Protein 6Z3U (pdb70)

Structure (mmCIF, N/CA/C/O backbone):
data_6Z3U
#
_entry.id   6Z3U
#
_cell.length_a   81.436
_cell.length_b   85.240
_cell.length_c   160.401
_cell.angle_alpha   90.000
_cell.angle_beta   96.931
_cell.angle_gamma   90.000
#
_symmetry.space_group_name_H-M   'P 1 21 1'
#
loop_
_entity.id
_entity.type
_entity.pdbx_description
1 polymer 'CYCLIN domain-containing protein'
2 polymer 'Protein kinase domain-containing protein'
3 polymer 'RING-type domain-containing protein'
4 non-polymer 'CHLORIDE ION'
5 water water
#
loop_
_atom_site.group_PDB
_atom_site.id
_atom_site.type_symbol
_atom_site.label_atom_id
_atom_site.label_alt_id
_atom_site.label_comp_id
_atom_site.label_asym_id
_atom_site.label_entity_id
_atom_site.label_seq_id
_atom_site.pdbx_PDB_ins_code
_atom_site.Cartn_x
_atom_site.Cartn_y
_atom_site.Cartn_z
_atom_site.occupancy
_atom_site.B_iso_or_equiv
_atom_site.auth_seq_id
_atom_site.auth_comp_id
_atom_site.auth_asym_id
_atom_site.auth_atom_id
_atom_site.pdbx_PDB_model_num
ATOM 1 N N . ILE A 1 5 ? 73.62248 25.25478 32.15655 1.000 81.54371 5 ILE A N 1
ATOM 2 C CA . ILE A 1 5 ? 72.29605 24.68347 32.34769 1.000 73.46971 5 ILE A CA 1
ATOM 3 C C . ILE A 1 5 ? 71.23521 25.77022 32.19568 1.000 70.14133 5 ILE A C 1
ATOM 4 O O . ILE A 1 5 ? 70.50805 26.08125 33.13794 1.000 72.19674 5 ILE A O 1
ATOM 19 N N . ALA A 1 6 ? 71.15207 26.34107 30.99671 1.000 73.27946 6 ALA A N 1
ATOM 20 C CA . ALA A 1 6 ? 70.17584 27.38737 30.72797 1.000 68.10626 6 ALA A CA 1
ATOM 21 C C . ALA A 1 6 ? 68.76028 26.82589 30.75195 1.000 65.62628 6 ALA A C 1
ATOM 22 O O . ALA A 1 6 ? 68.51167 25.70111 30.30968 1.000 65.93055 6 ALA A O 1
ATOM 29 N N . SER A 1 7 ? 67.82362 27.62608 31.26690 1.000 66.93430 7 SER A N 1
ATOM 30 C CA . SER A 1 7 ? 66.43797 27.17765 31.34563 1.000 66.28484 7 SER A CA 1
ATOM 31 C C . SER A 1 7 ? 65.79159 27.10382 29.96771 1.000 66.61016 7 SER A C 1
ATOM 32 O O . SER A 1 7 ? 64.93355 26.24468 29.73443 1.000 65.26353 7 SER A O 1
ATOM 40 N N . GLU A 1 8 ? 66.17474 27.99523 29.04815 1.000 75.41469 8 GLU A N 1
ATOM 41 C CA . GLU A 1 8 ? 65.63889 27.91867 27.69341 1.000 71.15058 8 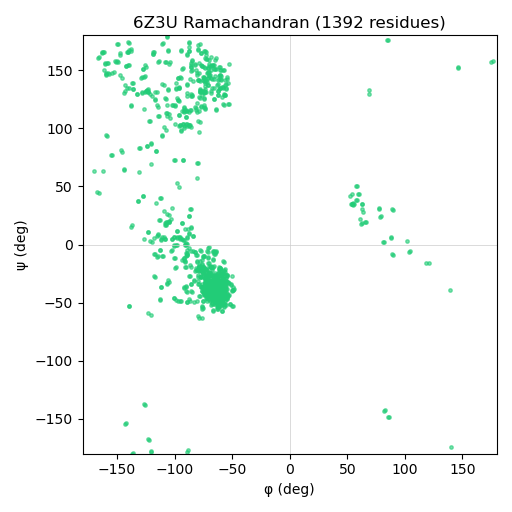GLU A CA 1
ATOM 42 C C . GLU A 1 8 ? 66.20305 26.72078 26.93730 1.000 66.56589 8 GLU A C 1
ATOM 43 O O . GLU A 1 8 ? 65.55687 26.21327 26.01375 1.000 69.04178 8 GLU A O 1
ATOM 55 N N . ASP A 1 9 ? 67.40450 26.26344 27.30351 1.000 66.13659 9 ASP A N 1
ATOM 56 C CA . ASP A 1 9 ? 67.95363 25.06050 26.68559 1.000 66.80709 9 ASP A CA 1
ATOM 57 C C . ASP A 1 9 ? 67.24618 23.80997 27.19413 1.000 67.18206 9 ASP A C 1
ATOM 58 O O . ASP A 1 9 ? 66.98571 22.88013 26.42193 1.000 68.09828 9 ASP A O 1
ATOM 67 N N . ALA A 1 10 ? 66.92631 23.76814 28.48965 1.000 63.39743 10 ALA A N 1
ATOM 68 C CA . ALA A 1 10 ? 66.22881 22.60939 29.03573 1.000 58.74188 10 ALA A CA 1
ATOM 69 C C . ALA A 1 10 ? 64.86422 22.43731 28.38398 1.000 57.05938 10 ALA A C 1
ATOM 70 O O . ALA A 1 10 ? 64.46623 21.31762 28.04205 1.000 58.17360 10 ALA A O 1
ATOM 77 N N . ARG A 1 11 ? 64.13092 23.53815 28.20497 1.000 57.75715 11 ARG A N 1
ATOM 78 C CA . ARG A 1 11 ? 62.81337 23.45360 27.58474 1.000 55.39263 11 ARG A CA 1
ATOM 79 C C . ARG A 1 11 ? 62.90794 23.02521 26.12776 1.000 53.26764 11 ARG A C 1
ATOM 80 O O . ARG A 1 11 ? 62.00590 22.34461 25.62719 1.000 60.00184 11 ARG A O 1
ATOM 101 N N . TYR A 1 12 ? 63.98380 23.40060 25.43312 1.000 54.25237 12 TYR A N 1
ATOM 102 C CA . TYR A 1 12 ? 64.13521 22.97147 24.04761 1.000 53.83779 12 TYR A CA 1
ATOM 103 C C . TYR A 1 12 ? 64.33431 21.46213 23.95557 1.000 53.14042 12 TYR A C 1
ATOM 104 O O . TYR A 1 12 ? 63.76868 20.80949 23.07014 1.000 47.55774 12 TYR A O 1
ATOM 122 N N . ARG A 1 13 ? 65.13158 20.88793 24.86114 1.000 50.16321 13 ARG A N 1
ATOM 123 C CA . ARG A 1 13 ? 65.41811 19.45900 24.80933 1.000 51.87760 13 ARG A CA 1
ATOM 124 C C . ARG A 1 13 ? 64.19406 18.58910 25.05765 1.000 54.62955 13 ARG A C 1
ATOM 125 O O . ARG A 1 13 ? 64.28564 17.36811 24.89280 1.000 56.47419 13 ARG A O 1
ATOM 146 N N . GLN A 1 14 ? 63.06441 19.17018 25.44689 1.000 53.36983 14 GLN A N 1
ATOM 147 C CA . GLN A 1 14 ? 61.83901 18.40493 25.61902 1.000 50.98407 14 GLN A CA 1
ATOM 148 C C . GLN A 1 14 ? 61.01534 18.32793 24.34104 1.000 53.39691 14 GLN A C 1
ATOM 149 O O . GLN A 1 14 ? 59.99155 17.63703 24.32037 1.000 53.55507 14 GLN A O 1
ATOM 163 N N . SER A 1 15 ? 61.43413 19.01384 23.28277 1.000 51.39366 15 SER A N 1
ATOM 164 C CA . SER A 1 15 ? 60.68329 19.01565 22.04009 1.000 50.88925 15 SER A CA 1
ATOM 165 C C . SER A 1 15 ? 60.89507 17.71433 21.27672 1.000 59.09485 15 SER A C 1
ATOM 166 O O . SER A 1 15 ? 61.91670 17.03314 21.42568 1.000 61.08856 15 SER A O 1
ATOM 174 N N . SER A 1 16 ? 59.91419 17.37570 20.44215 1.000 60.40701 16 SER A N 1
ATOM 175 C CA . SER A 1 16 ? 60.05840 16.20838 19.58267 1.000 48.86000 16 SER A CA 1
ATOM 176 C C . SER A 1 16 ? 61.20488 16.39645 18.60290 1.000 45.08946 16 SER A C 1
ATOM 177 O O . SER A 1 16 ? 61.86157 15.42350 18.21745 1.000 47.33449 16 SER A O 1
ATOM 185 N N . GLN A 1 17 ? 61.46796 17.64113 18.20221 1.000 46.16053 17 GLN A N 1
ATOM 186 C CA . GLN A 1 17 ? 62.55755 17.90290 17.27112 1.000 50.70779 17 GLN A CA 1
ATOM 187 C C . GLN A 1 17 ? 63.89560 17.43571 17.82713 1.000 53.87749 17 GLN A C 1
ATOM 188 O O . GLN A 1 17 ? 64.77462 17.02540 17.06099 1.000 49.08329 17 GLN A O 1
ATOM 202 N N . TYR A 1 18 ? 64.07021 17.48087 19.14764 1.000 57.83315 18 TYR A N 1
ATOM 203 C CA . TYR A 1 18 ? 65.34082 17.10054 19.75171 1.000 52.45720 18 TYR A CA 1
ATOM 204 C C . TYR A 1 18 ? 65.39932 15.61061 20.07063 1.000 46.79728 18 TYR A C 1
ATOM 205 O O . TYR A 1 18 ? 66.37567 14.93763 19.72781 1.000 53.21165 18 TYR A O 1
ATOM 223 N N . GLU A 1 19 ? 64.37001 15.08392 20.73523 1.000 48.71563 19 GLU A N 1
ATOM 224 C CA . GLU A 1 19 ? 64.41609 13.69117 21.16387 1.000 51.38996 19 GLU A CA 1
ATOM 225 C C . GLU A 1 19 ? 64.24766 12.72873 19.99464 1.000 52.11591 19 GLU A C 1
ATOM 226 O O . GLU A 1 19 ? 64.74583 11.59890 20.05032 1.000 61.17832 19 GLU A O 1
ATOM 238 N N . LEU A 1 20 ? 63.56518 13.15198 18.93356 1.000 54.63487 20 LEU A N 1
ATOM 239 C CA . LEU A 1 20 ? 63.20667 12.27078 17.82801 1.000 51.57963 20 LEU A CA 1
ATOM 240 C C . LEU A 1 20 ? 63.92240 12.58658 16.52586 1.000 49.15837 20 LEU A C 1
ATOM 241 O O . LEU A 1 20 ? 64.25012 11.66399 15.77792 1.000 53.52411 20 LEU A O 1
ATOM 257 N N . TRP A 1 21 ? 64.16639 13.85941 16.22370 1.000 52.43614 21 TRP A N 1
ATOM 258 C CA . TRP A 1 21 ? 64.70261 14.26483 14.92920 1.000 54.69742 21 TRP A CA 1
ATOM 259 C C . TRP A 1 21 ? 65.93256 15.14325 15.09670 1.000 54.27628 21 TRP A C 1
ATOM 260 O O . TRP A 1 21 ? 66.11227 16.14160 14.39145 1.000 53.69638 21 TRP A O 1
ATOM 281 N N . SER A 1 22 ? 66.80076 14.77790 16.03674 1.000 55.74224 22 SER A N 1
ATOM 282 C CA . SER A 1 22 ? 68.10150 15.41716 16.19753 1.000 60.28543 22 SER A CA 1
ATOM 283 C C . SER A 1 22 ? 69.12060 14.32106 16.45947 1.000 56.78743 22 SER A C 1
ATOM 284 O O . SER A 1 22 ? 68.99514 13.57952 17.43907 1.000 57.12648 22 SER A O 1
ATOM 292 N N . PHE A 1 23 ? 70.11313 14.21096 15.57811 1.000 64.59464 23 PHE A N 1
ATOM 293 C CA . PHE A 1 23 ? 71.12177 13.16834 15.66605 1.000 68.73823 23 PHE A CA 1
ATOM 294 C C . PHE A 1 23 ? 72.47853 13.75422 15.30545 1.000 69.47189 23 PHE A C 1
ATOM 295 O O . PHE A 1 23 ? 72.59445 14.91555 14.90523 1.000 68.56781 23 PHE A O 1
ATOM 312 N N . SER A 1 24 ? 73.50920 12.93370 15.45801 1.000 69.11319 24 SER A N 1
ATOM 313 C CA . SER A 1 24 ? 74.83515 13.27238 14.97866 1.000 63.44074 24 SER A CA 1
ATOM 314 C C . SER A 1 24 ? 74.97621 12.87414 13.50935 1.000 63.97428 24 SER A C 1
ATOM 315 O O . SER A 1 24 ? 74.27883 11.96894 13.03939 1.000 68.19478 24 SER A O 1
ATOM 323 N N . PRO A 1 25 ? 75.86284 13.52917 12.76551 1.000 60.91956 25 PRO A N 1
ATOM 324 C CA . PRO A 1 25 ? 76.04613 13.14372 11.35698 1.000 55.17653 25 PRO A CA 1
ATOM 325 C C . PRO A 1 25 ? 76.33748 11.66542 11.17613 1.000 55.33350 25 PRO A C 1
ATOM 326 O O . PRO A 1 25 ? 75.91111 11.07408 10.17576 1.000 58.60822 25 PRO A O 1
ATOM 337 N N . SER A 1 26 ? 77.04019 11.04220 12.12401 1.000 53.90017 26 SER A N 1
ATOM 338 C CA . SER A 1 26 ? 77.29369 9.60968 12.02298 1.000 56.26676 26 SER A CA 1
ATOM 339 C C . SER A 1 26 ? 76.00598 8.81846 12.20802 1.000 68.99818 26 SER A C 1
ATOM 340 O O . SER A 1 26 ? 75.76505 7.83582 11.49761 1.000 70.07281 26 SER A O 1
ATOM 348 N N . GLN A 1 27 ? 75.16274 9.23845 13.15311 1.000 63.88204 27 GLN A N 1
ATOM 349 C CA . GLN A 1 27 ? 73.87638 8.57855 13.34428 1.000 62.90978 27 GLN A CA 1
ATOM 350 C C . GLN A 1 27 ? 72.97799 8.75790 12.12770 1.000 59.39524 27 GLN A C 1
ATOM 351 O O . GLN A 1 27 ? 72.26687 7.82832 11.72807 1.000 51.90666 27 GLN A O 1
ATOM 365 N N . LEU A 1 28 ? 72.99950 9.94962 11.52172 1.000 65.04950 28 LEU A N 1
ATOM 366 C CA . LEU A 1 28 ? 72.15201 10.20821 10.36227 1.000 55.09213 28 LEU A CA 1
ATOM 367 C C . LEU A 1 28 ? 72.52862 9.30715 9.19445 1.000 55.44042 28 LEU A C 1
ATOM 368 O O . LEU A 1 28 ? 71.65371 8.73643 8.53372 1.000 61.92593 28 LEU A O 1
ATOM 384 N N . ALA A 1 29 ? 73.82601 9.16327 8.92442 1.000 50.81249 29 ALA A N 1
ATOM 385 C CA . ALA A 1 29 ? 74.25314 8.32409 7.81150 1.000 52.83593 29 ALA A CA 1
ATOM 386 C C . ALA A 1 29 ? 73.84658 6.87291 8.03910 1.000 57.39681 29 ALA A C 1
ATOM 387 O O . ALA A 1 29 ? 73.29070 6.22467 7.14511 1.000 61.02656 29 ALA A O 1
ATOM 394 N N . SER A 1 30 ? 74.10269 6.34963 9.24133 1.000 56.01631 30 SER A N 1
ATOM 395 C CA . SER A 1 30 ? 73.78399 4.95290 9.52340 1.000 55.80078 30 SER A CA 1
ATOM 396 C C . SER A 1 30 ? 72.29917 4.66886 9.32657 1.000 56.54796 30 SER A C 1
ATOM 397 O O . SER A 1 30 ? 71.92902 3.63649 8.75499 1.000 58.36121 30 SER A O 1
ATOM 405 N N . MET A 1 31 ? 71.43156 5.57080 9.79187 1.000 56.12544 31 MET A N 1
ATOM 406 C CA . MET A 1 31 ? 69.99845 5.40138 9.56928 1.000 54.73227 31 MET A CA 1
ATOM 407 C C . MET A 1 31 ? 69.66598 5.36169 8.08308 1.000 54.13692 31 MET A C 1
ATOM 408 O O . MET A 1 31 ? 68.95721 4.46218 7.61849 1.000 57.71355 31 MET A O 1
ATOM 422 N N . ARG A 1 32 ? 70.17540 6.33004 7.31987 1.000 55.76871 32 ARG A N 1
ATOM 423 C CA . ARG A 1 32 ? 69.87318 6.39513 5.89380 1.000 55.80698 32 ARG A CA 1
ATOM 424 C C . ARG A 1 32 ? 70.40742 5.17796 5.15272 1.000 63.04322 32 ARG A C 1
ATOM 425 O O . ARG A 1 32 ? 69.74956 4.65860 4.24328 1.000 64.35317 32 ARG A O 1
ATOM 446 N N . GLU A 1 33 ? 71.60056 4.70746 5.52899 1.000 59.22483 33 GLU A N 1
ATOM 447 C CA . GLU A 1 33 ? 72.18238 3.53668 4.87899 1.000 62.79799 33 GLU A CA 1
ATOM 448 C C . GLU A 1 33 ? 71.40320 2.27739 5.23050 1.000 59.63266 33 GLU A C 1
ATOM 449 O O . GLU A 1 33 ? 71.13889 1.44152 4.35896 1.000 61.70285 33 GLU A O 1
ATOM 461 N N . LYS A 1 34 ? 71.02465 2.12881 6.50335 1.000 54.54204 34 LYS A N 1
ATOM 462 C CA . LYS A 1 34 ? 70.24112 0.97394 6.92614 1.000 56.79070 34 LYS A CA 1
ATOM 463 C C . LYS A 1 34 ? 68.83492 0.99819 6.34322 1.000 55.10437 34 LYS A C 1
ATOM 464 O O . LYS A 1 34 ? 68.26541 -0.06387 6.07067 1.000 52.58553 34 LYS A O 1
ATOM 483 N N . THR A 1 35 ? 68.25560 2.18926 6.15569 1.000 54.26207 35 THR A N 1
ATOM 484 C CA . THR A 1 35 ? 66.93568 2.28860 5.53742 1.000 51.85400 35 THR A CA 1
ATOM 485 C C . THR A 1 35 ? 66.99169 1.86515 4.07438 1.000 56.60111 35 THR A C 1
ATOM 486 O O . THR A 1 35 ? 66.08372 1.18396 3.58247 1.000 56.56815 35 THR A O 1
ATOM 497 N N . ASN A 1 36 ? 68.04651 2.28314 3.36560 1.000 60.60136 36 ASN A N 1
ATOM 498 C CA . ASN A 1 36 ? 68.26796 1.87368 1.98172 1.000 59.02037 36 ASN A CA 1
ATOM 499 C C . ASN A 1 36 ? 68.55989 0.38496 1.88266 1.000 58.80817 36 ASN A C 1
ATOM 500 O O . ASN A 1 36 ? 68.00434 -0.30465 1.02267 1.000 59.65932 36 ASN A O 1
ATOM 511 N N . ALA A 1 37 ? 69.43490 -0.13045 2.75637 1.000 55.53262 37 ALA A N 1
ATOM 512 C CA . ALA A 1 37 ? 69.78604 -1.54595 2.71501 1.000 59.29516 37 ALA A CA 1
ATOM 513 C C . ALA A 1 37 ? 68.58237 -2.42542 3.02754 1.000 62.72173 37 ALA A C 1
ATOM 514 O O . ALA A 1 37 ? 68.36836 -3.45041 2.36985 1.000 70.98770 37 ALA A O 1
ATOM 521 N N . ALA A 1 38 ? 67.78984 -2.04859 4.03666 1.000 67.19709 38 ALA A N 1
ATOM 522 C CA . ALA A 1 38 ? 66.59309 -2.81659 4.36375 1.000 54.00348 38 ALA A CA 1
ATOM 523 C C . ALA A 1 38 ? 65.59840 -2.78649 3.21186 1.000 54.41771 38 ALA A C 1
ATOM 524 O O . ALA A 1 38 ? 64.99631 -3.81180 2.87572 1.000 62.84280 38 ALA A O 1
ATOM 531 N N . ALA A 1 39 ? 65.40744 -1.61253 2.59966 1.000 59.93196 39 ALA A N 1
ATOM 532 C CA . ALA A 1 39 ? 64.53756 -1.51359 1.43319 1.000 60.33586 39 ALA A CA 1
ATOM 533 C C . ALA A 1 39 ? 65.05942 -2.37290 0.29236 1.000 72.64128 39 ALA A C 1
ATOM 534 O O . ALA A 1 39 ? 64.27863 -3.00878 -0.42563 1.000 68.77240 39 ALA A O 1
ATOM 541 N N . ARG A 1 40 ? 66.38322 -2.40216 0.11032 1.000 73.83695 40 ARG A N 1
ATOM 542 C CA . ARG A 1 40 ? 66.97031 -3.23267 -0.93256 1.000 72.12924 40 ARG A CA 1
ATOM 543 C C . ARG A 1 40 ? 66.62029 -4.69706 -0.69814 1.000 71.92586 40 ARG A C 1
ATOM 544 O O . ARG A 1 40 ? 66.23618 -5.41265 -1.62949 1.000 72.85123 40 ARG A O 1
ATOM 565 N N . ALA A 1 41 ? 66.73772 -5.15238 0.55487 1.000 61.61618 41 ALA A N 1
ATOM 566 C CA . ALA A 1 41 ? 66.43435 -6.53828 0.89148 1.000 61.99409 41 ALA A CA 1
ATOM 567 C C . ALA A 1 41 ? 64.95125 -6.83711 0.73715 1.000 58.49754 41 ALA A C 1
ATOM 568 O O . ALA A 1 41 ? 64.57785 -7.91923 0.27158 1.000 60.27935 41 ALA A O 1
ATOM 575 N N . ARG A 1 42 ? 64.09126 -5.89040 1.12152 1.000 59.09236 42 ARG A N 1
ATOM 576 C CA . ARG A 1 42 ? 62.65280 -6.12697 1.06271 1.000 60.62582 42 ARG A CA 1
ATOM 577 C C . ARG A 1 42 ? 62.16206 -6.22093 -0.37636 1.000 58.29227 42 ARG A C 1
ATOM 578 O O . ARG A 1 42 ? 61.34697 -7.09214 -0.70236 1.000 50.98973 42 ARG A O 1
ATOM 599 N N . ILE A 1 43 ? 62.64339 -5.33445 -1.25110 1.000 62.44454 43 ILE A N 1
ATOM 600 C CA . ILE A 1 43 ? 62.22507 -5.37261 -2.64900 1.000 63.01374 43 ILE A CA 1
ATOM 601 C C . ILE A 1 43 ? 62.79385 -6.60556 -3.34042 1.000 62.99361 43 ILE A C 1
ATOM 602 O O . ILE A 1 43 ? 62.13737 -7.21394 -4.19404 1.000 58.05832 43 ILE A O 1
ATOM 618 N N . THR A 1 44 ? 64.02072 -6.99323 -2.98500 1.000 73.06586 44 THR A N 1
ATOM 619 C CA . THR A 1 44 ? 64.63760 -8.16770 -3.59357 1.000 61.88422 44 THR A CA 1
ATOM 620 C C . THR A 1 44 ? 63.84193 -9.42930 -3.27896 1.000 62.40693 44 THR A C 1
ATOM 621 O O . THR A 1 44 ? 63.57865 -10.24890 -4.16528 1.000 65.59893 44 THR A O 1
ATOM 632 N N . GLU A 1 45 ? 63.45308 -9.60336 -2.01487 1.000 61.41911 45 GLU A N 1
ATOM 633 C CA . GLU A 1 45 ? 62.66870 -10.77341 -1.63330 1.000 62.49596 45 GLU A CA 1
ATOM 634 C C . GLU A 1 45 ? 61.36420 -10.85262 -2.41729 1.000 61.91422 45 GLU A C 1
ATOM 635 O O . GLU A 1 45 ? 60.97300 -11.93108 -2.88094 1.000 62.99245 45 GLU A O 1
ATOM 647 N N . ARG A 1 46 ? 60.68102 -9.71754 -2.58267 1.000 57.02278 46 ARG A N 1
ATOM 648 C CA . ARG A 1 46 ? 59.40412 -9.71013 -3.29118 1.000 64.81618 46 ARG A CA 1
ATOM 649 C C . ARG A 1 46 ? 59.57382 -10.10358 -4.75358 1.000 58.15258 46 ARG A C 1
ATOM 650 O O . ARG A 1 46 ? 58.74629 -10.83814 -5.30567 1.000 69.21606 46 ARG A O 1
ATOM 671 N N . LEU A 1 47 ? 60.63709 -9.61982 -5.39946 1.000 59.29235 47 LEU A N 1
ATOM 672 C CA . LEU A 1 47 ? 60.79097 -9.82650 -6.83642 1.000 65.33290 47 LEU A CA 1
ATOM 673 C C . LEU A 1 47 ? 60.85521 -11.30838 -7.19073 1.000 69.23617 47 LEU A C 1
ATOM 674 O O . LEU A 1 47 ? 60.31992 -11.72794 -8.22374 1.000 71.78930 47 LEU A O 1
ATOM 690 N N . LEU A 1 48 ? 61.51049 -12.11800 -6.35460 1.000 69.53711 48 LEU A N 1
ATOM 691 C CA . LEU A 1 48 ? 61.65775 -13.53433 -6.67631 1.000 75.79980 48 LEU A CA 1
ATOM 692 C C . LEU A 1 48 ? 60.30831 -14.21854 -6.86220 1.000 84.71685 48 LEU A C 1
ATOM 693 O O . LEU A 1 48 ? 60.20442 -15.18519 -7.62630 1.000 79.79427 48 LEU A O 1
ATOM 709 N N . SER A 1 49 ? 59.26938 -13.73655 -6.18937 1.000 75.36385 49 SER A N 1
ATOM 710 C CA . SER A 1 49 ? 57.94754 -14.33946 -6.31065 1.000 75.60676 49 SER A CA 1
ATOM 711 C C . SER A 1 49 ? 57.10348 -13.59753 -7.34129 1.000 74.38943 49 SER A C 1
ATOM 712 O O . SER A 1 49 ? 57.08366 -13.96363 -8.51748 1.000 77.93956 49 SER A O 1
ATOM 720 N N . PRO A 1 75 ? 65.86255 -14.87682 -13.44124 1.000 105.54560 75 PRO A N 1
ATOM 721 C CA . PRO A 1 75 ? 65.56653 -14.08518 -12.23889 1.000 101.41797 75 PRO A CA 1
ATOM 722 C C . PRO A 1 75 ? 66.58898 -12.97001 -12.01247 1.000 99.08580 75 PRO A C 1
ATOM 723 O O . PRO A 1 75 ? 67.29224 -12.96711 -11.00163 1.000 90.85234 75 PRO A O 1
ATOM 734 N N . THR A 1 76 ? 66.65358 -12.02391 -12.94709 1.000 94.78793 76 THR A N 1
ATOM 735 C CA . THR A 1 76 ? 67.66957 -10.97894 -12.93238 1.000 81.30178 76 THR A CA 1
ATOM 736 C C . THR A 1 76 ? 67.16766 -9.77872 -12.13849 1.000 81.79498 76 THR A C 1
ATOM 737 O O . THR A 1 76 ? 66.19782 -9.12340 -12.53604 1.000 76.64231 76 THR A O 1
ATOM 748 N N . LEU A 1 77 ? 67.83160 -9.49301 -11.01990 1.000 86.29953 77 LEU A N 1
ATOM 749 C CA . LEU A 1 77 ? 67.48394 -8.35073 -10.19083 1.000 74.97823 77 LEU A CA 1
ATOM 750 C C . LEU A 1 77 ? 67.99329 -7.05458 -10.82059 1.000 73.05507 77 LEU A C 1
ATOM 751 O O . LEU A 1 77 ? 68.96850 -7.06385 -11.57580 1.000 75.45183 77 LEU A O 1
ATOM 767 N N . PRO A 1 78 ? 67.34968 -5.92805 -10.53091 1.000 73.79084 78 PRO A N 1
ATOM 768 C CA . PRO A 1 78 ? 67.80095 -4.64644 -11.07559 1.000 73.27539 78 PRO A CA 1
ATOM 769 C C . PRO A 1 78 ? 68.85700 -3.98753 -10.19423 1.000 69.31865 78 PRO A C 1
ATOM 770 O O . PRO A 1 78 ? 69.17633 -4.45159 -9.09820 1.000 69.18511 78 PRO A O 1
ATOM 781 N N . GLU A 1 79 ? 69.39797 -2.88404 -10.70590 1.000 74.01004 79 GLU A N 1
ATOM 782 C CA . GLU A 1 79 ? 70.36541 -2.08349 -9.96562 1.000 70.61219 79 GLU A CA 1
ATOM 783 C C . GLU A 1 79 ? 69.62341 -1.14915 -9.01712 1.000 65.74836 79 GLU A C 1
ATOM 784 O O . GLU A 1 79 ? 68.84340 -0.30072 -9.46184 1.000 66.43181 79 GLU A O 1
ATOM 796 N N . PHE A 1 80 ? 69.85896 -1.30329 -7.71871 1.000 64.97515 80 PHE A N 1
ATOM 797 C CA . PHE A 1 80 ? 69.20889 -0.47200 -6.71562 1.000 62.24545 80 PHE A CA 1
ATOM 798 C C . PHE A 1 80 ? 69.99580 0.81771 -6.50618 1.000 67.32692 80 PHE A C 1
ATOM 799 O O . PHE A 1 80 ? 71.21143 0.86507 -6.70664 1.000 78.37629 80 PHE A O 1
ATOM 816 N N . LEU A 1 81 ? 69.28712 1.86759 -6.09490 1.000 63.36629 81 LEU A N 1
ATOM 817 C CA . LEU A 1 81 ? 69.91935 3.16374 -5.88154 1.000 67.41110 81 LEU A CA 1
ATOM 818 C C . LEU A 1 81 ? 70.93499 3.10002 -4.74691 1.000 60.63599 81 LEU A C 1
ATOM 819 O O . LEU A 1 81 ? 70.74718 2.38259 -3.76031 1.000 59.32309 81 LEU A O 1
ATOM 835 N N . THR A 1 82 ? 72.02397 3.86672 -4.89531 1.000 60.78886 82 THR A N 1
ATOM 836 C CA . THR A 1 82 ? 73.01206 4.00665 -3.83711 1.000 61.47193 82 THR A CA 1
ATOM 837 C C . THR A 1 82 ? 72.50028 4.98453 -2.77911 1.000 70.81902 82 THR A C 1
ATOM 838 O O . THR A 1 82 ? 71.77236 5.92686 -3.10160 1.000 71.10790 82 THR A O 1
ATOM 849 N N . PRO A 1 83 ? 72.85813 4.78030 -1.50405 1.000 81.09657 83 PRO A N 1
ATOM 850 C CA . PRO A 1 83 ? 72.44012 5.74841 -0.47359 1.000 59.09136 83 PRO A CA 1
ATOM 851 C C . PRO A 1 83 ? 72.71854 7.19538 -0.85004 1.000 56.95018 83 PRO A C 1
ATOM 852 O O . PRO A 1 83 ? 71.90167 8.07441 -0.55374 1.000 62.68029 83 PRO A O 1
ATOM 863 N N . ALA A 1 84 ? 73.85218 7.46759 -1.50277 1.000 63.00909 84 ALA A N 1
ATOM 864 C CA . ALA A 1 84 ? 74.14757 8.82551 -1.94788 1.000 60.46920 84 ALA A CA 1
ATOM 865 C C . ALA A 1 84 ? 73.20669 9.25452 -3.06620 1.000 59.36726 84 ALA A C 1
ATOM 866 O O . ALA A 1 84 ? 72.71867 10.39055 -3.07119 1.000 60.24637 84 ALA A O 1
ATOM 873 N N . GLU A 1 85 ? 72.93920 8.35943 -4.02281 1.000 58.52287 85 GLU A N 1
ATOM 874 C CA . GLU A 1 85 ? 71.97144 8.66821 -5.06905 1.000 57.60605 85 GLU A CA 1
ATOM 875 C C . GLU A 1 85 ? 70.56933 8.81453 -4.49921 1.000 58.81789 85 GLU A C 1
ATOM 876 O O . GLU A 1 85 ? 69.76716 9.60021 -5.01572 1.000 60.74216 85 GLU A O 1
ATOM 888 N N . GLU A 1 86 ? 70.25817 8.06679 -3.44033 1.000 60.32429 86 GLU A N 1
ATOM 889 C CA . GLU A 1 86 ? 68.97788 8.22935 -2.76362 1.000 60.40713 86 GLU A CA 1
ATOM 890 C C . GLU A 1 86 ? 68.88905 9.61040 -2.13034 1.000 50.56590 86 GLU A C 1
ATOM 891 O O . GLU A 1 86 ? 67.88483 10.31423 -2.28364 1.000 57.56969 86 GLU A O 1
ATOM 903 N N . LEU A 1 87 ? 69.94467 10.01527 -1.41733 1.000 56.80545 87 LEU A N 1
ATOM 904 C CA . LEU A 1 87 ? 69.97569 11.33313 -0.79114 1.000 59.02249 87 LEU A CA 1
ATOM 905 C C . LEU A 1 87 ? 69.99843 12.44899 -1.82674 1.000 50.69657 87 LEU A C 1
ATOM 906 O O . LEU A 1 87 ? 69.52941 13.55912 -1.55000 1.000 49.49798 87 LEU A O 1
ATOM 922 N N . LEU A 1 88 ? 70.55030 12.18172 -3.01197 1.000 52.37668 88 LEU A N 1
ATOM 923 C CA . LEU A 1 88 ? 70.61014 13.20707 -4.04918 1.000 57.25226 88 LEU A CA 1
ATOM 924 C C . LEU A 1 88 ? 69.21694 13.55333 -4.56187 1.000 54.29511 88 LEU A C 1
ATOM 925 O O . LEU A 1 88 ? 68.90862 14.72834 -4.79171 1.000 60.50954 88 LEU A O 1
ATOM 941 N N . LEU A 1 89 ? 68.35975 12.54840 -4.74691 1.000 52.79408 89 LEU A N 1
ATOM 942 C CA . LEU A 1 89 ? 67.00625 12.82561 -5.21368 1.000 49.91666 89 LEU A CA 1
ATOM 943 C C . LEU A 1 89 ? 66.19642 13.55111 -4.14718 1.000 51.84736 89 LEU A C 1
ATOM 944 O O . LEU A 1 89 ? 65.36301 14.40565 -4.46834 1.000 55.88945 89 LEU A O 1
ATOM 960 N N . VAL A 1 90 ? 66.42220 13.22395 -2.87300 1.000 53.98373 90 VAL A N 1
ATOM 961 C CA . VAL A 1 90 ? 65.73521 13.93827 -1.80159 1.000 48.19183 90 VAL A CA 1
ATOM 962 C C . VAL A 1 90 ? 66.09037 15.41789 -1.84418 1.000 58.12280 90 VAL A C 1
ATOM 963 O O . VAL A 1 90 ? 65.22312 16.28632 -1.69076 1.000 60.60029 90 VAL A O 1
ATOM 976 N N . THR A 1 91 ? 67.36902 15.72882 -2.06441 1.000 51.90149 91 THR A N 1
ATOM 977 C CA . THR A 1 91 ? 67.78458 17.12441 -2.14427 1.000 46.74622 91 THR A CA 1
ATOM 978 C C . THR A 1 91 ? 67.17489 17.80551 -3.36217 1.000 46.72051 91 THR A C 1
ATOM 979 O O . THR A 1 91 ? 66.74096 18.96070 -3.28349 1.000 47.38591 91 THR A O 1
ATOM 990 N N . PHE A 1 92 ? 67.13349 17.10572 -4.49663 1.000 47.57774 92 PHE A N 1
ATOM 991 C CA . PHE A 1 92 ? 66.55568 17.68550 -5.70417 1.000 55.71572 92 PHE A CA 1
ATOM 992 C C . PHE A 1 92 ? 65.07483 17.98715 -5.50942 1.000 49.06103 92 PHE A C 1
ATOM 993 O O . PHE A 1 92 ? 64.59584 19.06867 -5.87048 1.000 54.59621 92 PHE A O 1
ATOM 1010 N N . TYR A 1 93 ? 64.33282 17.04231 -4.93084 1.000 54.72596 93 TYR A N 1
ATOM 1011 C CA . TYR A 1 93 ? 62.89870 17.22382 -4.75118 1.000 51.98535 93 TYR A CA 1
ATOM 1012 C C . TYR A 1 93 ? 62.56571 18.13774 -3.57985 1.000 53.31187 93 TYR A C 1
ATOM 1013 O O . TYR A 1 93 ? 61.46752 18.70242 -3.54858 1.000 56.18022 93 TYR A O 1
ATOM 1031 N N . THR A 1 94 ? 63.47732 18.29544 -2.61729 1.000 52.30420 94 THR A N 1
ATOM 1032 C CA . THR A 1 94 ? 63.27755 19.30896 -1.58591 1.000 49.58266 94 THR A CA 1
ATOM 1033 C C . THR A 1 94 ? 63.35254 20.71044 -2.18197 1.000 54.90626 94 THR A C 1
ATOM 1034 O O . THR A 1 94 ? 62.62222 21.61360 -1.75720 1.000 46.86629 94 THR A O 1
ATOM 1045 N N . ALA A 1 95 ? 64.23814 20.91249 -3.16056 1.000 58.74794 95 ALA A N 1
ATOM 1046 C CA . ALA A 1 95 ? 64.30055 22.19988 -3.84248 1.000 49.72976 95 ALA A CA 1
ATOM 1047 C C . ALA A 1 95 ? 63.06807 22.41580 -4.70977 1.000 43.03636 95 ALA A C 1
ATOM 1048 O O . ALA A 1 95 ? 62.54272 23.53221 -4.78485 1.000 42.78855 95 ALA A O 1
ATOM 1055 N N . GLU A 1 96 ? 62.59618 21.35988 -5.37748 1.000 45.59182 96 GLU A N 1
ATOM 1056 C CA . GLU A 1 96 ? 61.37317 21.47288 -6.16500 1.000 49.23326 96 GLU A CA 1
ATOM 1057 C C . GLU A 1 96 ? 60.17611 21.74634 -5.26510 1.000 46.47433 96 GLU A C 1
ATOM 1058 O O . GLU A 1 96 ? 59.27447 22.50913 -5.63149 1.000 46.23051 96 GLU A O 1
ATOM 1070 N N . LEU A 1 97 ? 60.15131 21.12650 -4.08398 1.000 49.42383 97 LEU A N 1
ATOM 1071 C CA . LEU A 1 97 ? 59.08939 21.39609 -3.12134 1.000 43.03585 97 LEU A CA 1
ATOM 1072 C C . LEU A 1 97 ? 59.05810 22.87370 -2.75271 1.000 55.01521 97 LEU A C 1
ATOM 1073 O O . LEU A 1 97 ? 57.99311 23.50269 -2.74769 1.000 58.10468 97 LEU A O 1
ATOM 1089 N N . LEU A 1 98 ? 60.22482 23.44784 -2.44588 1.000 60.25986 98 LEU A N 1
ATOM 1090 C CA . LEU A 1 98 ? 60.28918 24.86520 -2.10320 1.000 48.18371 98 LEU A CA 1
ATOM 1091 C C . LEU A 1 98 ? 59.83790 25.73121 -3.27271 1.000 39.34571 98 LEU A C 1
ATOM 1092 O O . LEU A 1 98 ? 59.05652 26.67325 -3.09815 1.000 41.31043 98 LEU A O 1
ATOM 1108 N N . ARG A 1 99 ? 60.32268 25.42662 -4.47907 1.000 51.85549 99 ARG A N 1
ATOM 1109 C CA . ARG A 1 99 ? 59.87165 26.16430 -5.65407 1.000 56.03675 99 ARG A CA 1
ATOM 1110 C C . ARG A 1 99 ? 58.35430 26.10684 -5.77580 1.000 58.28442 99 ARG A C 1
ATOM 1111 O O . ARG A 1 99 ? 57.70357 27.12605 -6.03567 1.000 63.17584 99 ARG A O 1
ATOM 1132 N N . ALA A 1 100 ? 57.77194 24.92202 -5.57320 1.000 54.63839 100 ALA A N 1
ATOM 1133 C CA . ALA A 1 100 ? 56.32116 24.78960 -5.64146 1.000 56.14388 100 ALA A CA 1
ATOM 1134 C C . ALA A 1 100 ? 55.64594 25.66130 -4.59080 1.000 52.82206 100 ALA A C 1
ATOM 1135 O O . ALA A 1 100 ? 54.60745 26.27882 -4.85628 1.000 47.93038 100 ALA A O 1
ATOM 1142 N N . GLY A 1 101 ? 56.21636 25.71350 -3.38586 1.000 50.41424 101 GLY A N 1
ATOM 1143 C CA . GLY A 1 101 ? 55.67600 26.58850 -2.36041 1.000 54.25631 101 GLY A CA 1
ATOM 1144 C C . GLY A 1 101 ? 55.75966 28.05413 -2.74104 1.000 63.51203 101 GLY A C 1
ATOM 1145 O O . GLY A 1 101 ? 54.83080 28.82559 -2.48817 1.000 66.22619 101 GLY A O 1
ATOM 1149 N N . ASP A 1 102 ? 56.88164 28.46281 -3.34204 1.000 61.35950 102 ASP A N 1
ATOM 1150 C CA . ASP A 1 102 ? 57.02989 29.85408 -3.75826 1.000 62.02456 102 ASP A CA 1
ATOM 1151 C C . ASP A 1 102 ? 55.96266 30.25010 -4.77197 1.000 61.99312 102 ASP A C 1
ATOM 1152 O O . ASP A 1 102 ? 55.37170 31.33160 -4.67058 1.000 63.21396 102 ASP A O 1
ATOM 1161 N N . HIS A 1 103 ? 55.70277 29.38986 -5.76086 1.000 62.27900 103 HIS A N 1
ATOM 1162 C CA . HIS A 1 103 ? 54.71683 29.72908 -6.78123 1.000 72.28709 103 HIS A CA 1
ATOM 1163 C C . HIS A 1 103 ? 53.30993 29.80824 -6.20303 1.000 49.62295 103 HIS A C 1
ATOM 1164 O O . HIS A 1 103 ? 52.46525 30.54079 -6.72949 1.000 60.87594 103 HIS A O 1
ATOM 1178 N N . ALA A 1 104 ? 53.03499 29.06046 -5.13919 1.000 68.14139 104 ALA A N 1
ATOM 1179 C CA . ALA A 1 104 ? 51.73368 29.08462 -4.48984 1.000 72.06836 104 ALA A CA 1
ATOM 1180 C C . ALA A 1 104 ? 51.64525 30.14876 -3.40345 1.000 73.49218 104 ALA A C 1
ATOM 1181 O O . ALA A 1 104 ? 50.63248 30.21701 -2.70075 1.000 71.18296 104 ALA A O 1
ATOM 1188 N N . ASP A 1 105 ? 52.67888 30.97786 -3.25620 1.000 63.51435 105 ASP A N 1
ATOM 1189 C CA . ASP A 1 105 ? 52.67912 32.07923 -2.29348 1.000 61.34198 105 ASP A CA 1
ATOM 1190 C C . ASP A 1 105 ? 52.34591 31.59007 -0.88535 1.000 63.34684 105 ASP A C 1
ATOM 1191 O O . ASP A 1 105 ? 51.56674 32.20617 -0.15543 1.000 64.28436 105 ASP A O 1
ATOM 1200 N N . MET A 1 106 ? 52.93981 30.46529 -0.49967 1.000 55.67147 106 MET A N 1
ATOM 1201 C CA . MET A 1 106 ? 52.75285 29.95423 0.84760 1.000 51.73618 106 MET A CA 1
ATOM 1202 C C . MET A 1 106 ? 53.69029 30.66615 1.81834 1.000 47.83013 106 MET A C 1
ATOM 1203 O O . MET A 1 106 ? 54.74090 31.19091 1.44114 1.000 36.25983 106 MET A O 1
ATOM 1217 N N . SER A 1 107 ? 53.29495 30.67644 3.08722 1.000 48.70926 107 SER A N 1
ATOM 1218 C CA . SER A 1 107 ? 54.09702 31.32943 4.11078 1.000 47.18161 107 SER A CA 1
ATOM 1219 C C . SER A 1 107 ? 55.42586 30.60425 4.29900 1.000 43.77064 107 SER A C 1
ATOM 1220 O O . SER A 1 107 ? 55.55605 29.41036 4.01702 1.000 50.22078 107 SER A O 1
ATOM 1228 N N . ASP A 1 108 ? 56.42619 31.35021 4.77569 1.000 37.91035 108 ASP A N 1
ATOM 1229 C CA . ASP A 1 108 ? 57.74357 30.76396 5.00070 1.000 35.17353 108 ASP A CA 1
ATOM 1230 C C . ASP A 1 108 ? 57.67932 29.62769 6.01393 1.000 34.12558 108 ASP A C 1
ATOM 1231 O O . ASP A 1 108 ? 58.38648 28.62288 5.87654 1.000 41.30552 108 ASP A O 1
ATOM 1240 N N . GLU A 1 109 ? 56.85082 29.77349 7.04954 1.000 39.09507 109 GLU A N 1
ATOM 1241 C CA . GLU A 1 109 ? 56.74567 28.71458 8.05067 1.000 42.05412 109 GLU A CA 1
ATOM 1242 C C . GLU A 1 109 ? 56.13790 27.44884 7.46333 1.000 33.86297 109 GLU A C 1
ATOM 1243 O O . GLU A 1 109 ? 56.51487 26.34220 7.86444 1.000 39.29220 109 GLU A O 1
ATOM 1255 N N . ILE A 1 110 ? 55.20259 27.58348 6.52187 1.000 32.37254 110 ILE A N 1
ATOM 1256 C CA . ILE A 1 110 ? 54.63026 26.40646 5.87532 1.000 30.65241 110 ILE A CA 1
ATOM 1257 C C . ILE A 1 110 ? 55.68390 25.71326 5.01957 1.000 36.90961 110 ILE A C 1
ATOM 1258 O O . ILE A 1 110 ? 55.88855 24.49785 5.11949 1.000 37.73675 110 ILE A O 1
ATOM 1274 N N . LYS A 1 111 ? 56.36739 26.47744 4.16421 1.000 37.29766 111 LYS A N 1
ATOM 1275 C CA . LYS A 1 111 ? 57.41572 25.90544 3.32731 1.000 32.81436 111 LYS A CA 1
ATOM 1276 C C . LYS A 1 111 ? 58.41704 25.12126 4.16484 1.000 33.25842 111 LYS A C 1
ATOM 1277 O O . LYS A 1 111 ? 58.72387 23.96081 3.87062 1.000 36.31145 111 LYS A O 1
ATOM 1296 N N . ALA A 1 112 ? 58.93370 25.74631 5.22426 1.000 33.73859 112 ALA A N 1
ATOM 1297 C CA . ALA A 1 112 ? 59.96150 25.10142 6.03259 1.000 35.31190 112 ALA A CA 1
ATOM 1298 C C . ALA A 1 112 ? 59.43114 23.83931 6.69992 1.000 40.29346 112 ALA A C 1
ATOM 1299 O O . ALA A 1 112 ? 60.15179 22.84085 6.81538 1.000 39.29430 112 ALA A O 1
ATOM 1306 N N . THR A 1 113 ? 58.17248 23.86255 7.14645 1.000 43.54870 113 THR A N 1
ATOM 1307 C CA . THR A 1 113 ? 57.59060 22.67854 7.76952 1.000 31.67420 113 THR A CA 1
ATOM 1308 C C . THR A 1 113 ? 57.36087 21.57183 6.74786 1.000 34.83849 113 THR A C 1
ATOM 1309 O O . THR A 1 113 ? 57.65708 20.40091 7.01461 1.000 34.03317 113 THR A O 1
ATOM 1320 N N . ALA A 1 114 ? 56.82507 21.92122 5.57610 1.000 35.47464 114 ALA A N 1
ATOM 1321 C CA . ALA A 1 114 ? 56.61562 20.92573 4.53063 1.000 30.43934 114 ALA A CA 1
ATOM 1322 C C . ALA A 1 114 ? 57.93582 20.29595 4.10710 1.000 32.59089 114 ALA A C 1
ATOM 1323 O O . ALA A 1 114 ? 58.03582 19.07332 3.95786 1.000 34.31209 114 ALA A O 1
ATOM 1330 N N . ALA A 1 115 ? 58.96330 21.12199 3.89810 1.000 38.10581 115 ALA A N 1
ATOM 1331 C CA . ALA A 1 115 ? 60.26699 20.59084 3.51666 1.000 34.48840 115 ALA A CA 1
ATOM 1332 C C . ALA A 1 115 ? 60.82277 19.66782 4.59394 1.000 36.18854 115 ALA A C 1
ATOM 1333 O O . ALA A 1 115 ? 61.36236 18.59783 4.28680 1.000 38.77337 115 ALA A O 1
ATOM 1340 N N . THR A 1 116 ? 60.69392 20.06163 5.86486 1.000 38.14614 116 THR A N 1
ATOM 1341 C CA . THR A 1 116 ? 61.21343 19.23768 6.95187 1.000 34.81616 116 THR A CA 1
ATOM 1342 C C . THR A 1 116 ? 60.47682 17.90527 7.03626 1.000 40.72919 116 THR A C 1
ATOM 1343 O O . THR A 1 116 ? 61.10115 16.85537 7.23075 1.000 45.01581 116 THR A O 1
ATOM 1354 N N . PHE A 1 117 ? 59.14712 17.92550 6.90158 1.000 38.72621 117 PHE A N 1
ATOM 1355 C CA . PHE A 1 117 ? 58.39886 16.67387 6.83433 1.000 39.68873 117 PHE A CA 1
ATOM 1356 C C . PHE A 1 117 ? 58.90761 15.79433 5.69654 1.000 39.12141 117 PHE A C 1
ATOM 1357 O O . PHE A 1 117 ? 59.00316 14.57016 5.83932 1.000 42.04758 117 PHE A O 1
ATOM 1374 N N . PHE A 1 118 ? 59.22694 16.40198 4.55289 1.000 41.51965 118 PHE A N 1
ATOM 1375 C CA . PHE A 1 118 ? 59.73353 15.63093 3.42299 1.000 37.46080 118 PHE A CA 1
ATOM 1376 C C . PHE A 1 118 ? 61.06815 14.98060 3.76615 1.000 40.88277 118 PHE A C 1
ATOM 1377 O O . PHE A 1 118 ? 61.26727 13.78383 3.52732 1.000 43.09046 118 PHE A O 1
ATOM 1394 N N . LYS A 1 119 ? 61.99335 15.75254 4.34424 1.000 43.43625 119 LYS A N 1
ATOM 1395 C CA . LYS A 1 119 ? 63.29148 15.19465 4.71013 1.000 44.77717 119 LYS A CA 1
ATOM 1396 C C . LYS A 1 119 ? 63.14920 14.13351 5.79247 1.000 42.52407 119 LYS A C 1
ATOM 1397 O O . LYS A 1 119 ? 63.83524 13.10504 5.76224 1.000 44.40487 119 LYS A O 1
ATOM 1416 N N . ARG A 1 120 ? 62.26188 14.36719 6.75898 1.000 40.11313 120 ARG A N 1
ATOM 1417 C CA . ARG A 1 120 ? 62.06167 13.39261 7.82287 1.000 45.77475 120 ARG A CA 1
ATOM 1418 C C . ARG A 1 120 ? 61.39519 12.12584 7.30440 1.000 49.62568 120 ARG A C 1
ATOM 1419 O O . ARG A 1 120 ? 61.69047 11.02846 7.79072 1.000 52.90395 120 ARG A O 1
ATOM 1440 N N . PHE A 1 121 ? 60.50797 12.25033 6.31598 1.000 45.76027 121 PHE A N 1
ATOM 1441 C CA . PHE A 1 121 ? 59.83145 11.07218 5.78611 1.000 40.25208 121 PHE A CA 1
ATOM 1442 C C . PHE A 1 121 ? 60.82398 10.11238 5.14601 1.000 45.18811 121 PHE A C 1
ATOM 1443 O O . PHE A 1 121 ? 60.73093 8.89308 5.33378 1.000 47.95822 121 PHE A O 1
ATOM 1460 N N . TYR A 1 122 ? 61.78999 10.64577 4.39883 1.000 48.54836 122 TYR A N 1
ATOM 1461 C CA . TYR A 1 122 ? 62.70234 9.84095 3.59976 1.000 50.41848 122 TYR A CA 1
ATOM 1462 C C . TYR A 1 122 ? 64.00156 9.51166 4.32746 1.000 49.06613 122 TYR A C 1
ATOM 1463 O O . TYR A 1 122 ? 64.98670 9.14576 3.67664 1.000 42.90202 122 TYR A O 1
ATOM 1481 N N . ILE A 1 123 ? 64.03790 9.63738 5.65122 1.000 55.73091 123 ILE A N 1
ATOM 1482 C CA . ILE A 1 123 ? 65.11899 9.10523 6.44297 1.000 52.87283 123 ILE A CA 1
ATOM 1483 C C . ILE A 1 123 ? 64.66160 7.86017 7.17649 1.000 50.00548 123 ILE A C 1
ATOM 1484 O O . ILE A 1 123 ? 65.46240 6.93472 7.39423 1.000 49.26498 123 ILE A O 1
ATOM 1500 N N . THR A 1 124 ? 63.37776 7.78981 7.51499 1.000 50.85628 124 THR A N 1
ATOM 1501 C CA . THR A 1 124 ? 62.78340 6.55801 7.99302 1.000 51.60174 124 THR A CA 1
ATOM 1502 C C . THR A 1 124 ? 62.30936 5.66480 6.85746 1.000 50.73815 124 THR A C 1
ATOM 1503 O O . THR A 1 124 ? 62.12373 4.46112 7.06874 1.000 58.21570 124 THR A O 1
ATOM 1514 N N . ASN A 1 125 ? 62.11153 6.22806 5.66804 1.000 49.29908 125 ASN A N 1
ATOM 1515 C CA . ASN A 1 125 ? 61.65197 5.49176 4.50257 1.000 51.97652 125 ASN A CA 1
ATOM 1516 C C . ASN A 1 125 ? 62.60391 5.75615 3.34769 1.000 54.98962 125 ASN A C 1
ATOM 1517 O O . ASN A 1 125 ? 63.23889 6.81187 3.27541 1.000 51.67246 125 ASN A O 1
ATOM 1528 N N . SER A 1 126 ? 62.71358 4.78070 2.45742 1.000 50.60701 126 SER A N 1
ATOM 1529 C CA . SER A 1 126 ? 63.58916 4.88603 1.30219 1.000 49.34964 126 SER A CA 1
ATOM 1530 C C . SER A 1 126 ? 62.82905 5.42263 0.10010 1.000 45.59078 126 SER A C 1
ATOM 1531 O O . SER A 1 126 ? 61.61667 5.23516 -0.02595 1.000 45.23761 126 SER A O 1
ATOM 1539 N N . ILE A 1 127 ? 63.55914 6.09991 -0.79004 1.000 48.12914 127 ILE A N 1
ATOM 1540 C CA . ILE A 1 127 ? 62.96867 6.61772 -2.01912 1.000 47.76389 127 ILE A CA 1
ATOM 1541 C C . ILE A 1 127 ? 62.49271 5.49307 -2.92864 1.000 53.72058 127 ILE A C 1
ATOM 1542 O O . ILE A 1 127 ? 61.60896 5.70527 -3.76625 1.000 49.83371 127 ILE A O 1
ATOM 1558 N N . MET A 1 128 ? 63.07191 4.29917 -2.80040 1.000 59.00224 128 MET A N 1
ATOM 1559 C CA . MET A 1 128 ? 62.65760 3.15665 -3.60105 1.000 47.97427 128 MET A CA 1
ATOM 1560 C C . MET A 1 128 ? 61.35939 2.52637 -3.11259 1.000 50.86361 128 MET A C 1
ATOM 1561 O O . MET A 1 128 ? 60.85187 1.61277 -3.77276 1.000 53.74830 128 MET A O 1
ATOM 1575 N N . THR A 1 129 ? 60.81728 2.98142 -1.98084 1.000 48.30300 129 THR A N 1
ATOM 1576 C CA . THR A 1 129 ? 59.58682 2.43513 -1.41840 1.000 44.01283 129 THR A CA 1
ATOM 1577 C C . THR A 1 129 ? 58.35979 3.27530 -1.75855 1.000 47.50322 129 THR A C 1
ATOM 1578 O O . THR A 1 129 ? 57.33479 2.72873 -2.17492 1.000 50.11119 129 THR A O 1
ATOM 1589 N N . TYR A 1 130 ? 58.43776 4.59471 -1.58121 1.000 54.79652 130 TYR A N 1
ATOM 1590 C CA . TYR A 1 130 ? 57.31981 5.48950 -1.84635 1.000 48.99081 130 TYR A CA 1
ATOM 1591 C C . TYR A 1 130 ? 57.74618 6.59630 -2.80199 1.000 48.25762 130 TYR A C 1
ATOM 1592 O O . TYR A 1 130 ? 58.88743 7.07100 -2.73670 1.000 43.24512 130 TYR A O 1
ATOM 1610 N N . PRO A 1 131 ? 56.85184 7.04074 -3.68408 1.000 49.06274 131 PRO A N 1
ATOM 1611 C CA . PRO A 1 131 ? 57.25946 7.93882 -4.77947 1.000 44.60838 131 PRO A CA 1
ATOM 1612 C C . PRO A 1 131 ? 57.52454 9.34919 -4.28930 1.000 41.97844 131 PRO A C 1
ATOM 1613 O O . PRO A 1 131 ? 56.61072 10.02455 -3.79458 1.000 47.93437 131 PRO A O 1
ATOM 1624 N N . PRO A 1 132 ? 58.75661 9.85039 -4.44330 1.000 39.83735 132 PRO A N 1
ATOM 1625 C CA . PRO A 1 132 ? 59.03205 11.23029 -4.00844 1.000 42.52728 132 PRO A CA 1
ATOM 1626 C C . PRO A 1 132 ? 58.27553 12.27956 -4.80123 1.000 38.60619 132 PRO A C 1
ATOM 1627 O O . PRO A 1 132 ? 58.02064 13.36909 -4.27524 1.000 38.43253 132 PRO A O 1
ATOM 1638 N N . GLN A 1 133 ? 57.91757 11.99381 -6.05410 1.000 48.72831 133 GLN A N 1
ATOM 1639 C CA . GLN A 1 133 ? 57.15264 12.95872 -6.83487 1.000 46.09305 133 GLN A CA 1
ATOM 1640 C C . GLN A 1 133 ? 55.80595 13.24384 -6.18497 1.000 38.53281 133 GLN A C 1
ATOM 1641 O O . GLN A 1 133 ? 55.29827 14.36768 -6.27091 1.000 36.73122 133 GLN A O 1
ATOM 1655 N N . GLU A 1 134 ? 55.21567 12.24202 -5.53269 1.000 43.04282 134 GLU A N 1
ATOM 1656 C CA . GLU A 1 134 ? 53.92873 12.38913 -4.86561 1.000 43.74250 134 GLU A CA 1
ATOM 1657 C C . GLU A 1 134 ? 54.08206 12.89898 -3.43575 1.000 41.86544 134 GLU A C 1
ATOM 1658 O O . GLU A 1 134 ? 53.36911 13.81928 -3.02319 1.000 44.25295 134 GLU A O 1
ATOM 1670 N N . MET A 1 135 ? 54.99900 12.30703 -2.66540 1.000 39.09821 135 MET A N 1
ATOM 1671 C CA . MET A 1 135 ? 55.22227 12.76547 -1.29943 1.000 36.32064 135 MET A CA 1
ATOM 1672 C C . MET A 1 135 ? 55.57641 14.24567 -1.24433 1.000 36.58882 135 MET A C 1
ATOM 1673 O O . MET A 1 135 ? 55.37115 14.88354 -0.20674 1.000 41.17664 135 MET A O 1
ATOM 1687 N N . LEU A 1 136 ? 56.10075 14.80532 -2.33561 1.000 38.39066 136 LEU A N 1
ATOM 1688 C CA . LEU A 1 136 ? 56.37906 16.23738 -2.37537 1.000 38.18043 136 LEU A CA 1
ATOM 1689 C C . LEU A 1 136 ? 55.10453 17.04085 -2.14822 1.000 35.65605 136 LEU A C 1
ATOM 1690 O O . LEU A 1 136 ? 55.07325 17.96203 -1.32394 1.000 39.24485 136 LEU A O 1
ATOM 1706 N N . LEU A 1 137 ? 54.03623 16.69921 -2.87129 1.000 35.21213 137 LEU A N 1
ATOM 1707 C CA . LEU A 1 137 ? 52.76996 17.40266 -2.69964 1.000 37.95726 137 LEU A CA 1
ATOM 1708 C C . LEU A 1 137 ? 52.16008 17.12234 -1.33214 1.000 43.41123 137 LEU A C 1
ATOM 1709 O O . LEU A 1 137 ? 51.55853 18.01265 -0.72057 1.000 45.80187 137 LEU A O 1
ATOM 1725 N N . VAL A 1 138 ? 52.29875 15.88974 -0.83890 1.000 47.56139 138 VAL A N 1
ATOM 1726 C CA . VAL A 1 138 ? 51.73151 15.53993 0.46015 1.000 33.71389 138 VAL A CA 1
ATOM 1727 C C . VAL A 1 138 ? 52.38247 16.35873 1.56710 1.000 31.74265 138 VAL A C 1
ATOM 1728 O O . VAL A 1 138 ? 51.70661 16.83636 2.48671 1.000 33.92115 138 VAL A O 1
ATOM 1741 N N . ALA A 1 139 ? 53.70358 16.53743 1.49690 1.000 32.82926 139 ALA A N 1
ATOM 1742 C CA . ALA A 1 139 ? 54.39933 17.29826 2.52895 1.000 30.10578 139 ALA A CA 1
ATOM 1743 C C . ALA A 1 139 ? 53.95659 18.75482 2.54838 1.000 36.00843 139 ALA A C 1
ATOM 1744 O O . ALA A 1 139 ? 53.93859 19.38258 3.61346 1.000 34.70059 139 ALA A O 1
ATOM 1751 N N . LEU A 1 140 ? 53.60769 19.31258 1.38586 1.000 40.96539 140 LEU A N 1
ATOM 1752 C CA . LEU A 1 140 ? 53.08870 20.67605 1.34619 1.000 28.66083 140 LEU A CA 1
ATOM 1753 C C . LEU A 1 140 ? 51.67414 20.74257 1.90927 1.000 33.17092 140 LEU A C 1
ATOM 1754 O O . LEU A 1 140 ? 51.34051 21.66713 2.65859 1.000 39.33943 140 LEU A O 1
ATOM 1770 N N . PHE A 1 141 ? 50.82943 19.76979 1.56368 1.000 37.47404 141 PHE A N 1
ATOM 1771 C CA . PHE A 1 141 ? 49.45709 19.77317 2.05889 1.000 35.71533 141 PHE A CA 1
ATOM 1772 C C . PHE A 1 141 ? 49.41671 19.55345 3.56522 1.000 30.06382 141 PHE A C 1
ATOM 1773 O O . PHE A 1 141 ? 48.69658 20.25312 4.28584 1.000 33.93239 141 PHE A O 1
ATOM 1790 N N . PHE A 1 142 ? 50.18126 18.57858 4.06011 1.000 29.44990 142 PHE A N 1
ATOM 1791 C CA . PHE A 1 142 ? 50.21217 18.32670 5.49675 1.000 30.56201 142 PHE A CA 1
ATOM 1792 C C . PHE A 1 142 ? 50.95910 19.42851 6.23912 1.000 37.49822 142 PHE A C 1
ATOM 1793 O O . PHE A 1 142 ? 50.66109 19.69940 7.40871 1.000 37.67521 142 PHE A O 1
ATOM 1810 N N . GLY A 1 143 ? 51.92559 20.07296 5.58235 1.000 39.50072 143 GLY A N 1
ATOM 1811 C CA . GLY A 1 143 ? 52.60381 21.19810 6.20458 1.000 33.50004 143 GLY A CA 1
ATOM 1812 C C . GLY A 1 143 ? 51.66664 22.35497 6.49015 1.000 28.29568 143 GLY A C 1
ATOM 1813 O O . GLY A 1 143 ? 51.79178 23.03074 7.51409 1.000 28.76669 143 GLY A O 1
ATOM 1817 N N . CYS A 1 144 ? 50.71803 22.60436 5.58520 1.000 32.13251 144 CYS A N 1
ATOM 1818 C CA . CYS A 1 144 ? 49.69700 23.61354 5.84522 1.000 34.72177 144 CYS A CA 1
ATOM 1819 C C . CYS A 1 144 ? 48.94214 23.29639 7.12922 1.000 39.19147 144 CYS A C 1
ATOM 1820 O O . CYS A 1 144 ? 48.84925 24.13096 8.03776 1.000 38.56352 144 CYS A O 1
ATOM 1828 N N . LYS A 1 145 ? 48.40315 22.07963 7.22205 1.000 39.53470 145 LYS A N 1
ATOM 1829 C CA . LYS A 1 145 ? 47.63633 21.69059 8.39853 1.000 28.40631 145 LYS A CA 1
ATOM 1830 C C . LYS A 1 145 ? 48.46516 21.84886 9.66562 1.000 30.45058 145 LYS A C 1
ATOM 1831 O O . LYS A 1 145 ? 47.99003 22.38878 10.67207 1.000 31.08716 145 LYS A O 1
ATOM 1850 N N . ALA A 1 146 ? 49.71636 21.38700 9.63162 1.000 31.30152 146 ALA A N 1
ATOM 1851 C CA . ALA A 1 146 ? 50.57334 21.47782 10.80606 1.000 35.07275 146 ALA A CA 1
ATOM 1852 C C . ALA A 1 146 ? 50.79927 22.91748 11.24378 1.000 36.89586 146 ALA A C 1
ATOM 1853 O O . ALA A 1 146 ? 51.15526 23.15039 12.40408 1.000 38.66876 146 ALA A O 1
ATOM 1860 N N . GLU A 1 147 ? 50.60762 23.88516 10.34500 1.000 38.41273 147 GLU A N 1
ATOM 1861 C CA . GLU A 1 147 ? 50.80794 25.29518 10.65212 1.000 33.34978 147 GLU A CA 1
ATOM 1862 C C . GLU A 1 147 ? 49.49207 26.05959 10.74250 1.000 31.29279 147 GLU A C 1
ATOM 1863 O O . GLU A 1 147 ? 49.48628 27.29188 10.65823 1.000 37.66128 147 GLU A O 1
ATOM 1875 N N . GLY A 1 148 ? 48.37825 25.35416 10.91027 1.000 32.29035 148 GLY A N 1
ATOM 1876 C CA . GLY A 1 148 ? 47.10082 25.99404 11.13142 1.000 42.13070 148 GLY A CA 1
ATOM 1877 C C . GLY A 1 148 ? 46.32690 26.35059 9.88546 1.000 36.05848 148 GLY A C 1
ATOM 1878 O O . GLY A 1 148 ? 45.28526 27.00798 9.99396 1.000 41.71111 148 GLY A O 1
ATOM 1882 N N . ALA A 1 149 ? 46.79654 25.94725 8.70880 1.000 37.33712 149 ALA A N 1
ATOM 1883 C CA . ALA A 1 149 ? 46.10014 26.19448 7.45065 1.000 41.30126 149 ALA A CA 1
ATOM 1884 C C . ALA A 1 149 ? 45.50184 24.87775 6.96977 1.000 42.66166 149 ALA A C 1
ATOM 1885 O O . ALA A 1 149 ? 46.23410 23.95286 6.60275 1.000 37.88378 149 ALA A O 1
ATOM 1892 N N . PHE A 1 150 ? 44.16976 24.79856 6.96298 1.000 42.56145 150 PHE A N 1
ATOM 1893 C CA . PHE A 1 150 ? 43.43691 23.58947 6.59384 1.000 38.27477 150 PHE A CA 1
ATOM 1894 C C . PHE A 1 150 ? 42.63714 23.88858 5.33236 1.000 40.54539 150 PHE A C 1
ATOM 1895 O O . PHE A 1 150 ? 41.42971 24.16572 5.39800 1.000 41.30569 150 PHE A O 1
ATOM 1912 N N . PRO A 1 151 ? 43.27763 23.85245 4.16889 1.000 47.61785 151 PRO A N 1
ATOM 1913 C CA . PRO A 1 151 ? 42.57134 24.14373 2.91930 1.000 50.92215 151 PRO A CA 1
ATOM 1914 C C . PRO A 1 151 ? 41.77390 22.94007 2.43763 1.000 39.82474 151 PRO A C 1
ATOM 1915 O O . PRO A 1 151 ? 41.93499 21.81555 2.91177 1.000 40.27127 151 PRO A O 1
ATOM 1926 N N . SER A 1 152 ? 40.90157 23.20146 1.46895 1.000 40.05355 152 SER A N 1
ATOM 1927 C CA . SER A 1 152 ? 40.14263 22.13671 0.82939 1.000 53.33224 152 SER A CA 1
ATOM 1928 C C . SER A 1 152 ? 41.04272 21.41891 -0.16714 1.000 43.62408 152 SER A C 1
ATOM 1929 O O . SER A 1 152 ? 41.72724 22.06019 -0.97094 1.000 49.98500 152 SER A O 1
ATOM 1937 N N . ILE A 1 153 ? 41.03979 20.08588 -0.11618 1.000 45.69601 153 ILE A N 1
ATOM 1938 C CA . ILE A 1 153 ? 41.93581 19.31955 -0.97647 1.000 44.67101 153 ILE A CA 1
ATOM 1939 C C . ILE A 1 153 ? 41.67586 19.63817 -2.44133 1.000 52.67313 153 ILE A C 1
ATOM 1940 O O . ILE A 1 153 ? 42.60321 19.62943 -3.25981 1.000 60.82797 153 ILE A O 1
ATOM 1956 N N . SER A 1 154 ? 40.42464 19.93777 -2.79814 1.000 49.87087 154 SER A N 1
ATOM 1957 C CA . SER A 1 154 ? 40.12498 20.29659 -4.18052 1.000 47.26261 154 SER A CA 1
ATOM 1958 C C . SER A 1 154 ? 40.81631 21.59687 -4.57051 1.000 43.59449 154 SER A C 1
ATOM 1959 O O . SER A 1 154 ? 41.36228 21.71093 -5.67390 1.000 49.94464 154 SER A O 1
ATOM 1967 N N . ASP A 1 155 ? 40.80740 22.58940 -3.67660 1.000 45.46449 155 ASP A N 1
ATOM 1968 C CA . ASP A 1 155 ? 41.48930 23.84662 -3.96752 1.000 52.51132 155 ASP A CA 1
ATOM 1969 C C . ASP A 1 155 ? 43.00103 23.65899 -3.98460 1.000 55.79116 155 ASP A C 1
ATOM 1970 O O . ASP A 1 155 ? 43.69922 24.26530 -4.80600 1.000 56.91449 155 ASP A O 1
ATOM 1979 N N . PHE A 1 156 ? 43.52477 22.83080 -3.07688 1.000 54.45367 156 PHE A N 1
ATOM 1980 C CA . PHE A 1 156 ? 44.95791 22.55726 -3.06505 1.000 52.33327 156 PHE A CA 1
ATOM 1981 C C . PHE A 1 156 ? 45.39838 21.90588 -4.37070 1.000 53.32425 156 PHE A C 1
ATOM 1982 O O . PHE A 1 156 ? 46.44735 22.25424 -4.92521 1.000 58.52361 156 PHE A O 1
ATOM 1999 N N . ALA A 1 157 ? 44.61170 20.95112 -4.87415 1.000 56.60175 157 ALA A N 1
ATOM 2000 C CA . ALA A 1 157 ? 44.95497 20.29627 -6.13142 1.000 52.60093 157 ALA A CA 1
ATOM 2001 C C . ALA A 1 157 ? 44.87467 21.26538 -7.30356 1.000 58.24165 157 ALA A C 1
ATOM 2002 O O . ALA A 1 157 ? 45.66036 21.15453 -8.25234 1.000 53.19469 157 ALA A O 1
ATOM 2009 N N . LYS A 1 158 ? 43.93107 22.20995 -7.26070 1.000 52.34797 158 LYS A N 1
ATOM 2010 C CA . LYS A 1 158 ? 43.84458 23.22664 -8.30517 1.000 55.98580 158 LYS A CA 1
ATOM 2011 C C . LYS A 1 158 ? 45.16173 23.97181 -8.46096 1.000 52.95961 158 LYS A C 1
ATOM 2012 O O . LYS A 1 158 ? 45.69988 24.08498 -9.56908 1.000 58.17563 158 LYS A O 1
ATOM 2031 N N . THR A 1 159 ? 45.69432 24.49322 -7.35443 1.000 52.25727 159 THR A N 1
ATOM 2032 C CA . THR A 1 159 ? 46.86787 25.35416 -7.42968 1.000 47.21068 159 THR A CA 1
ATOM 2033 C C . THR A 1 159 ? 48.06332 24.63284 -8.03561 1.000 50.74937 159 THR A C 1
ATOM 2034 O O . THR A 1 159 ? 48.93938 25.27491 -8.62552 1.000 64.37140 159 THR A O 1
ATOM 2045 N N . PHE A 1 160 ? 48.12180 23.30766 -7.90582 1.000 59.72108 160 PHE A N 1
ATOM 2046 C CA . PHE A 1 160 ? 49.21033 22.51864 -8.46801 1.000 60.17960 160 PHE A CA 1
ATOM 2047 C C . PHE A 1 160 ? 48.78575 21.75011 -9.71603 1.000 67.43485 160 PHE A C 1
ATOM 2048 O O . PHE A 1 160 ? 49.44611 20.77736 -10.09541 1.000 68.95444 160 PHE A O 1
ATOM 2065 N N . GLY A 1 161 ? 47.70472 22.17135 -10.36366 1.000 68.04976 161 GLY A N 1
ATOM 2066 C CA . GLY A 1 161 ? 47.29549 21.53231 -11.60943 1.000 61.57402 161 GLY A CA 1
ATOM 2067 C C . GLY A 1 161 ? 47.11924 20.03596 -11.50125 1.000 71.18588 161 GLY A C 1
ATOM 2068 O O . GLY A 1 161 ? 47.41593 19.30346 -12.45456 1.000 63.80607 161 GLY A O 1
ATOM 2072 N N . ARG A 1 162 ? 46.64137 19.55772 -10.35560 1.000 71.46458 162 ARG A N 1
ATOM 2073 C CA . ARG A 1 162 ? 46.40519 18.13587 -10.13411 1.000 72.91610 162 ARG A CA 1
ATOM 2074 C C . ARG A 1 162 ? 44.92075 17.85360 -10.33527 1.000 75.79262 162 ARG A C 1
ATOM 2075 O O . ARG A 1 162 ? 44.07583 18.42004 -9.63303 1.000 68.12048 162 ARG A O 1
ATOM 2096 N N . GLU A 1 163 ? 44.60694 16.97367 -11.29050 1.000 87.31160 163 GLU A N 1
ATOM 2097 C CA . GLU A 1 163 ? 43.21090 16.75828 -11.65643 1.000 89.76795 163 GLU A CA 1
ATOM 2098 C C . GLU A 1 163 ? 42.46583 15.95107 -10.59834 1.000 88.00935 163 GLU A C 1
ATOM 2099 O O . GLU A 1 163 ? 41.32820 16.28692 -10.24866 1.000 88.71907 163 GLU A O 1
ATOM 2111 N N . ARG A 1 164 ? 43.08270 14.89553 -10.07014 1.000 84.52360 164 ARG A N 1
ATOM 2112 C CA . ARG A 1 164 ? 42.42601 14.04255 -9.08395 1.000 82.56993 164 ARG A CA 1
ATOM 2113 C C . ARG A 1 164 ? 43.01145 14.29520 -7.70193 1.000 79.51222 164 ARG A C 1
ATOM 2114 O O . ARG A 1 164 ? 44.17278 13.93444 -7.45294 1.000 80.03766 164 ARG A O 1
ATOM 2135 N N . PRO A 1 165 ? 42.26014 14.89382 -6.77091 1.000 68.97053 165 PRO A N 1
ATOM 2136 C CA . PRO A 1 165 ? 42.82795 15.16909 -5.44239 1.000 55.13658 165 PRO A CA 1
ATOM 2137 C C . PRO A 1 165 ? 43.08553 13.92629 -4.61005 1.000 53.84073 165 PRO A C 1
ATOM 2138 O O . PRO A 1 165 ? 43.94210 13.97220 -3.71909 1.000 55.99294 165 PRO A O 1
ATOM 2149 N N . GLU A 1 166 ? 42.38594 12.81871 -4.86388 1.000 55.95618 166 GLU A N 1
ATOM 2150 C CA . GLU A 1 166 ? 42.60498 11.61948 -4.06337 1.000 56.39661 166 GLU A CA 1
ATOM 2151 C C . GLU A 1 166 ? 44.04307 11.12299 -4.14907 1.000 49.11466 166 GLU A C 1
ATOM 2152 O O . GLU A 1 166 ? 44.49754 10.41695 -3.24256 1.000 44.51232 166 GLU A O 1
ATOM 2164 N N . GLU A 1 167 ? 44.77010 11.47587 -5.21167 1.000 47.19469 167 GLU A N 1
ATOM 2165 C CA . GLU A 1 167 ? 46.16105 11.05005 -5.32173 1.000 47.27162 167 GLU A CA 1
ATOM 2166 C C . GLU A 1 167 ? 47.01992 11.65424 -4.21863 1.000 54.26388 167 GLU A C 1
ATOM 2167 O O . GLU A 1 167 ? 48.03588 11.06493 -3.83188 1.000 54.96846 167 GLU A O 1
ATOM 2179 N N . ILE A 1 168 ? 46.63178 12.81741 -3.69996 1.000 52.42323 168 ILE A N 1
ATOM 2180 C CA . ILE A 1 168 ? 47.39062 13.47671 -2.64066 1.000 41.09190 168 ILE A CA 1
ATOM 2181 C C . ILE A 1 168 ? 46.99089 12.95525 -1.26494 1.000 42.87721 168 ILE A C 1
ATOM 2182 O O . ILE A 1 168 ? 47.84515 12.76080 -0.39659 1.000 40.19832 168 ILE A O 1
ATOM 2198 N N . LEU A 1 169 ? 45.69474 12.72148 -1.04258 1.000 39.39495 169 LEU A N 1
ATOM 2199 C CA . LEU A 1 169 ? 45.24275 12.24935 0.26139 1.000 37.98816 169 LEU A CA 1
ATOM 2200 C C . LEU A 1 169 ? 45.79850 10.87007 0.58866 1.000 39.26091 169 LEU A C 1
ATOM 2201 O O . LEU A 1 169 ? 46.01019 10.54971 1.76405 1.000 36.99077 169 LEU A O 1
ATOM 2217 N N . ALA A 1 170 ? 46.03631 10.04089 -0.43060 1.000 42.57425 170 ALA A N 1
ATOM 2218 C CA . ALA A 1 170 ? 46.48425 8.67440 -0.19281 1.000 40.60358 170 ALA A CA 1
ATOM 2219 C C . ALA A 1 170 ? 47.77608 8.61828 0.60805 1.000 42.54054 170 ALA A C 1
ATOM 2220 O O . ALA A 1 170 ? 48.04474 7.60282 1.25819 1.000 48.50546 170 ALA A O 1
ATOM 2227 N N . GLY A 1 171 ? 48.58277 9.67422 0.56871 1.000 42.18912 171 GLY A N 1
ATOM 2228 C CA . GLY A 1 171 ? 49.85628 9.67428 1.25661 1.000 39.14780 171 GLY A CA 1
ATOM 2229 C C . GLY A 1 171 ? 49.84636 10.45331 2.55525 1.000 41.16338 171 GLY A C 1
ATOM 2230 O O . GLY A 1 171 ? 50.84349 10.45348 3.28291 1.000 41.85946 171 GLY A O 1
ATOM 2234 N N . GLU A 1 172 ? 48.73236 11.12205 2.86252 1.000 41.56678 172 GLU A N 1
ATOM 2235 C CA . GLU A 1 172 ? 48.68631 11.97849 4.04413 1.000 35.92248 172 GLU A CA 1
ATOM 2236 C C . GLU A 1 172 ? 48.99012 11.18539 5.31132 1.000 38.39573 172 GLU A C 1
ATOM 2237 O O . GLU A 1 172 ? 49.92127 11.51131 6.05609 1.000 36.48334 172 GLU A O 1
ATOM 2249 N N . PHE A 1 173 ? 48.20877 10.13477 5.57539 1.000 43.06718 173 PHE A N 1
ATOM 2250 C CA . PHE A 1 173 ? 48.43024 9.35027 6.78614 1.000 42.77259 173 PHE A CA 1
ATOM 2251 C C . PHE A 1 173 ? 49.77254 8.63394 6.73706 1.000 33.54121 173 PHE A C 1
ATOM 2252 O O . PHE A 1 173 ? 50.43584 8.47003 7.76742 1.000 33.11108 173 PHE A O 1
ATOM 2269 N N . LEU A 1 174 ? 50.18341 8.19100 5.55022 1.000 36.03808 174 LEU A N 1
ATOM 2270 C CA . LEU A 1 174 ? 51.49897 7.57867 5.40917 1.000 46.78269 174 LEU A CA 1
ATOM 2271 C C . LEU A 1 174 ? 52.59291 8.54168 5.85848 1.000 46.43693 174 LEU A C 1
ATOM 2272 O O . LEU A 1 174 ? 53.49759 8.16702 6.61402 1.000 45.16065 174 LEU A O 1
ATOM 2288 N N . LEU A 1 175 ? 52.51706 9.79736 5.41146 1.000 44.92932 175 LEU A N 1
ATOM 2289 C CA . LEU A 1 175 ? 53.49035 10.79408 5.84417 1.000 41.44613 175 LEU A CA 1
ATOM 2290 C C . LEU A 1 175 ? 53.45319 10.97365 7.35607 1.000 39.43643 175 LEU A C 1
ATOM 2291 O O . LEU A 1 175 ? 54.50071 11.09591 8.00166 1.000 35.58982 175 LEU A O 1
ATOM 2307 N N . CYS A 1 176 ? 52.25397 10.98530 7.93978 1.000 38.84738 176 CYS A N 1
ATOM 2308 C CA . CYS A 1 176 ? 52.13970 11.19666 9.37801 1.000 37.03470 176 CYS A CA 1
ATOM 2309 C C . CYS A 1 176 ? 52.92254 10.13860 10.14356 1.000 34.44603 176 CYS A C 1
ATOM 2310 O O . CYS A 1 176 ? 53.63658 10.45545 11.10186 1.000 38.50367 176 CYS A O 1
ATOM 2318 N N . GLN A 1 177 ? 52.81095 8.87487 9.72788 1.000 36.37134 177 GLN A N 1
ATOM 2319 C CA . GLN A 1 177 ? 53.59852 7.82285 10.36075 1.000 33.99345 177 GLN A CA 1
ATOM 2320 C C . GLN A 1 177 ? 55.08839 8.02500 10.11473 1.000 33.61353 177 GLN A C 1
ATOM 2321 O O . GLN A 1 177 ? 55.90519 7.83237 11.02282 1.000 33.89392 177 GLN A O 1
ATOM 2335 N N . GLY A 1 178 ? 55.45982 8.42044 8.89650 1.000 33.87583 178 GLY A N 1
ATOM 2336 C CA . GLY A 1 178 ? 56.87021 8.55200 8.57469 1.000 34.52680 178 GLY A CA 1
ATOM 2337 C C . GLY A 1 178 ? 57.58606 9.55074 9.46228 1.000 37.53456 178 GLY A C 1
ATOM 2338 O O . GLY A 1 178 ? 58.71098 9.30502 9.90619 1.000 38.18737 178 GLY A O 1
ATOM 2342 N N . ILE A 1 179 ? 56.94155 10.68418 9.74491 1.000 40.09545 179 ILE A N 1
ATOM 2343 C CA . ILE A 1 179 ? 57.53634 11.72205 10.58060 1.000 39.12381 179 ILE A CA 1
ATOM 2344 C C . ILE A 1 179 ? 57.30451 11.38563 12.04892 1.000 38.92648 179 ILE A C 1
ATOM 2345 O O . ILE A 1 179 ? 57.59420 12.19467 12.93788 1.000 38.19044 179 ILE A O 1
ATOM 2361 N N . ARG A 1 180 ? 56.77133 10.19279 12.30912 1.000 34.15504 180 ARG A N 1
ATOM 2362 C CA . ARG A 1 180 ? 56.62124 9.68373 13.67082 1.000 38.43474 180 ARG A CA 1
ATOM 2363 C C . ARG A 1 180 ? 55.68863 10.56707 14.49690 1.000 38.75381 180 ARG A C 1
ATOM 2364 O O . ARG A 1 180 ? 55.87665 10.74761 15.70169 1.000 45.92197 180 ARG A O 1
ATOM 2385 N N . PHE A 1 181 ? 54.66391 11.11467 13.84710 1.000 32.27914 181 PHE A N 1
ATOM 2386 C CA . PHE A 1 181 ? 53.60585 11.85866 14.52337 1.000 31.07823 181 PHE A CA 1
ATOM 2387 C C . PHE A 1 181 ? 54.12259 13.11496 15.21590 1.000 31.00307 181 PHE A C 1
ATOM 2388 O O . PHE A 1 181 ? 53.45314 13.65967 16.09838 1.000 30.86245 181 PHE A O 1
ATOM 2405 N N . ALA A 1 182 ? 55.30727 13.58776 14.84034 1.000 36.62446 182 ALA A N 1
ATOM 2406 C CA . ALA A 1 182 ? 55.88673 14.80628 15.40287 1.000 38.71160 182 ALA A CA 1
ATOM 2407 C C . ALA A 1 182 ? 55.53994 15.96118 14.46900 1.000 39.09636 182 ALA A C 1
ATOM 2408 O O . ALA A 1 182 ? 56.15360 16.12435 13.41121 1.000 43.88616 182 ALA A O 1
ATOM 2415 N N . LEU A 1 183 ? 54.54949 16.76263 14.86319 1.000 38.11283 183 LEU A N 1
ATOM 2416 C CA . LEU A 1 183 ? 54.04738 17.84887 14.03228 1.000 36.96969 183 LEU A CA 1
ATOM 2417 C C . LEU A 1 183 ? 54.59070 19.21720 14.42463 1.000 43.18235 183 LEU A C 1
ATOM 2418 O O . LEU A 1 183 ? 54.41128 20.17561 13.66369 1.000 35.42274 183 LEU A O 1
ATOM 2434 N N . ASP A 1 184 ? 55.24850 19.33412 15.57772 1.000 49.99225 184 ASP A N 1
ATOM 2435 C CA . ASP A 1 184 ? 55.77369 20.61306 16.05534 1.000 44.70094 184 ASP A CA 1
ATOM 2436 C C . ASP A 1 184 ? 57.21019 20.75980 15.56619 1.000 56.60430 184 ASP A C 1
ATOM 2437 O O . ASP A 1 184 ? 58.13541 20.16540 16.12668 1.000 55.92568 184 ASP A O 1
ATOM 2446 N N . VAL A 1 185 ? 57.39676 21.55494 14.51350 1.000 63.02946 185 VAL A N 1
ATOM 2447 C CA . VAL A 1 185 ? 58.70858 21.81850 13.93686 1.000 49.92592 185 VAL A CA 1
ATOM 2448 C C . VAL A 1 185 ? 59.09198 23.25586 14.25486 1.000 47.93771 185 VAL A C 1
ATOM 2449 O O . VAL A 1 185 ? 58.26506 24.16942 14.14727 1.000 43.97736 185 VAL A O 1
ATOM 2462 N N . LYS A 1 186 ? 60.34999 23.45552 14.63088 1.000 48.01062 186 LYS A N 1
ATOM 2463 C CA . LYS A 1 186 ? 60.83776 24.73857 15.11322 1.000 50.65898 186 LYS A CA 1
ATOM 2464 C C . LYS A 1 186 ? 61.72263 25.35838 14.04453 1.000 48.24212 186 LYS A C 1
ATOM 2465 O O . LYS A 1 186 ? 62.67870 24.72753 13.58192 1.000 50.85977 186 LYS A O 1
ATOM 2484 N N . HIS A 1 187 ? 61.39739 26.58226 13.65031 1.000 45.17394 187 HIS A N 1
ATOM 2485 C CA . HIS A 1 187 ? 62.10427 27.27327 12.58648 1.000 49.46168 187 HIS A CA 1
ATOM 2486 C C . HIS A 1 187 ? 62.84599 28.49014 13.12136 1.000 51.41600 187 HIS A C 1
ATOM 2487 O O . HIS A 1 187 ? 62.48932 29.03980 14.16810 1.000 44.09745 187 HIS A O 1
ATOM 2501 N N . PRO A 1 188 ? 63.88005 28.95258 12.41527 1.000 51.75975 188 PRO A N 1
ATOM 2502 C CA . PRO A 1 188 ? 64.66739 30.10174 12.89735 1.000 51.65814 188 PRO A CA 1
ATOM 2503 C C . PRO A 1 188 ? 64.24608 31.45315 12.33110 1.000 49.54260 188 PRO A C 1
ATOM 2504 O O . PRO A 1 188 ? 64.94143 32.44030 12.59490 1.000 43.29715 188 PRO A O 1
ATOM 2515 N N . PHE A 1 189 ? 63.14997 31.52453 11.57428 1.000 50.74686 189 PHE A N 1
ATOM 2516 C CA . PHE A 1 189 ? 62.73973 32.79915 10.99436 1.000 50.47599 189 PHE A CA 1
ATOM 2517 C C . PHE A 1 189 ? 62.39850 33.80937 12.08338 1.000 46.85668 189 PHE A C 1
ATOM 2518 O O . PHE A 1 189 ? 62.93331 34.92345 12.10394 1.000 57.66352 189 PHE A O 1
ATOM 2535 N N . ARG A 1 190 ? 61.50697 33.43607 13.00335 1.000 53.22792 190 ARG A N 1
ATOM 2536 C CA . ARG A 1 190 ? 61.15725 34.34434 14.08955 1.000 54.29403 190 ARG A CA 1
ATOM 2537 C C . ARG A 1 190 ? 62.34340 34.59253 15.01115 1.000 52.44090 190 ARG A C 1
ATOM 2538 O O . ARG A 1 190 ? 62.47101 35.68551 15.57454 1.000 53.86126 190 ARG A O 1
ATOM 2559 N N . ALA A 1 191 ? 63.21048 33.59241 15.18544 1.000 52.06071 191 ALA A N 1
ATOM 2560 C CA . ALA A 1 191 ? 64.43189 33.79841 15.95448 1.000 52.24674 191 ALA A CA 1
ATOM 2561 C C . ALA A 1 191 ? 65.29459 34.89837 15.34962 1.000 58.31560 191 ALA A C 1
ATOM 2562 O O . ALA A 1 191 ? 65.95578 35.64360 16.08242 1.000 61.59120 191 ALA A O 1
ATOM 2569 N N . LEU A 1 192 ? 65.30701 35.01329 14.01976 1.000 60.16512 192 LEU A N 1
ATOM 2570 C CA . LEU A 1 192 ? 66.10947 36.04677 13.37260 1.000 58.24396 192 LEU A CA 1
ATOM 2571 C C . LEU A 1 192 ? 65.61028 37.43716 13.74288 1.000 63.82581 192 LEU A C 1
ATOM 2572 O O . LEU A 1 192 ? 66.39352 38.30531 14.14473 1.000 70.24940 192 LEU A O 1
ATOM 2588 N N . ARG A 1 193 ? 64.30070 37.66525 13.62144 1.000 63.73044 193 ARG A N 1
ATOM 2589 C CA . ARG A 1 193 ? 63.75411 38.97635 13.95256 1.000 57.81588 193 ARG A CA 1
ATOM 2590 C C . ARG A 1 193 ? 63.94316 39.28959 15.42938 1.000 63.60881 193 ARG A C 1
ATOM 2591 O O . ARG A 1 193 ? 64.05407 40.46199 15.80638 1.000 71.00347 193 ARG A O 1
ATOM 2612 N N . GLY A 1 194 ? 63.99097 38.25863 16.27555 1.000 70.78855 194 GLY A N 1
ATOM 2613 C CA . GLY A 1 194 ? 64.29460 38.47993 17.67921 1.000 61.40173 194 GLY A CA 1
ATOM 2614 C C . GLY A 1 194 ? 65.73644 38.89538 17.89998 1.000 63.99478 194 GLY A C 1
ATOM 2615 O O . GLY A 1 194 ? 66.02417 39.75388 18.73896 1.000 64.37531 194 GLY A O 1
ATOM 2619 N N . ALA A 1 195 ? 66.66151 38.29942 17.14465 1.000 61.80226 195 ALA A N 1
ATOM 2620 C CA . ALA A 1 195 ? 68.06982 38.64843 17.28401 1.000 59.77068 195 ALA A CA 1
ATOM 2621 C C . ALA A 1 195 ? 68.35573 40.06471 16.80302 1.000 62.93997 195 ALA A C 1
ATOM 2622 O O . ALA A 1 195 ? 69.26511 40.71964 17.32413 1.000 72.60489 195 ALA A O 1
ATOM 2629 N N . ILE A 1 196 ? 67.59846 40.55586 15.81987 1.000 65.30283 196 ILE A N 1
ATOM 2630 C CA . ILE A 1 196 ? 67.82126 41.91073 15.32437 1.000 67.27380 196 ILE A CA 1
ATOM 2631 C C . ILE A 1 196 ? 67.46686 42.94049 16.39026 1.000 72.85948 196 ILE A C 1
ATOM 2632 O O . ILE A 1 196 ? 68.15146 43.95988 16.53798 1.000 74.13544 196 ILE A O 1
ATOM 2648 N N . MET A 1 197 ? 66.39409 42.69980 17.14623 1.000 69.76141 197 MET A N 1
ATOM 2649 C CA . MET A 1 197 ? 66.00098 43.65563 18.17587 1.000 62.16873 197 MET A CA 1
ATOM 2650 C C . MET A 1 197 ? 67.06701 43.77481 19.25823 1.000 72.97078 197 MET A C 1
ATOM 2651 O O . MET A 1 197 ? 67.35611 44.87988 19.73248 1.000 77.56876 197 MET A O 1
ATOM 2665 N N . GLU A 1 198 ? 67.66425 42.65229 19.66552 1.000 68.03749 198 GLU A N 1
ATOM 2666 C CA . GLU A 1 198 ? 68.73692 42.72024 20.65360 1.000 70.66820 198 GLU A CA 1
ATOM 2667 C C . GLU A 1 198 ? 69.90257 43.55549 20.13570 1.000 76.45931 198 GLU A C 1
ATOM 2668 O O . GLU A 1 198 ? 70.54869 44.27784 20.90463 1.000 76.01939 198 GLU A O 1
ATOM 2680 N N . LEU A 1 199 ? 70.18402 43.47307 18.83110 1.000 80.15339 199 LEU A N 1
ATOM 2681 C CA . LEU A 1 199 ? 71.24444 44.28832 18.24796 1.000 71.92112 199 LEU A CA 1
ATOM 2682 C C . LEU A 1 199 ? 70.83137 45.75065 18.13721 1.000 76.98665 199 LEU A C 1
ATOM 2683 O O . LEU A 1 199 ? 71.67397 46.64399 18.28031 1.000 74.63494 199 LEU A O 1
ATOM 2699 N N . SER A 1 200 ? 69.54641 46.01552 17.89069 1.000 79.65363 200 SER A N 1
ATOM 2700 C CA . SER A 1 200 ? 69.08426 47.39144 17.76133 1.000 71.51778 200 SER A CA 1
ATOM 2701 C C . SER A 1 200 ? 69.31468 48.19666 19.03205 1.000 84.99651 200 SER A C 1
ATOM 2702 O O . SER A 1 200 ? 69.33729 49.43083 18.97489 1.000 76.90385 200 SER A O 1
ATOM 2710 N N . THR A 1 201 ? 69.48985 47.53009 20.17479 1.000 91.12439 201 THR A N 1
ATOM 2711 C CA . THR A 1 201 ? 69.73809 48.23207 21.42703 1.000 88.23988 201 THR A CA 1
ATOM 2712 C C . THR A 1 201 ? 71.16054 48.76931 21.52232 1.000 82.85186 201 THR A C 1
ATOM 2713 O O . THR A 1 201 ? 71.41580 49.66706 22.33179 1.000 88.59850 201 THR A O 1
ATOM 2724 N N . LEU A 1 202 ? 72.08247 48.24368 20.72508 1.000 84.31575 202 LEU A N 1
ATOM 2725 C CA . LEU A 1 202 ? 73.45308 48.74607 20.73033 1.000 91.62261 202 LEU A CA 1
ATOM 2726 C C . LEU A 1 202 ? 73.50862 50.09116 20.01204 1.000 94.19001 202 LEU A C 1
ATOM 2727 O O . LEU A 1 202 ? 72.95271 50.22446 18.91592 1.000 96.15287 202 LEU A O 1
ATOM 2743 N N . PRO A 1 203 ? 74.15739 51.11509 20.59239 1.000 103.43934 203 PRO A N 1
ATOM 2744 C CA . PRO A 1 203 ? 74.19836 52.42574 19.92609 1.000 101.30656 203 PRO A CA 1
ATOM 2745 C C . PRO A 1 203 ? 75.22672 52.52705 18.80971 1.000 91.71920 203 PRO A C 1
ATOM 2746 O O . PRO A 1 203 ? 75.06484 53.33032 17.88485 1.000 91.22645 203 PRO A O 1
ATOM 2757 N N . ASP A 1 204 ? 76.28976 51.72066 18.88077 1.000 100.83138 204 ASP A N 1
ATOM 2758 C CA . ASP A 1 204 ? 77.33437 51.79125 17.86272 1.000 101.19108 204 ASP A CA 1
ATOM 2759 C C . ASP A 1 204 ? 76.88888 51.17158 16.54077 1.000 114.28945 204 ASP A C 1
ATOM 2760 O O . ASP A 1 204 ? 77.35018 51.59778 15.47528 1.000 102.76524 204 ASP A O 1
ATOM 2769 N N . VAL A 1 205 ? 76.00322 50.17321 16.58196 1.000 112.52608 205 VAL A N 1
ATOM 2770 C CA . VAL A 1 205 ? 75.56527 49.51374 15.35772 1.000 100.01959 205 VAL A CA 1
ATOM 2771 C C . VAL A 1 205 ? 74.71640 50.47171 14.52718 1.000 94.50563 205 VAL A C 1
ATOM 2772 O O . VAL A 1 205 ? 73.96787 51.30411 15.05863 1.000 92.70328 205 VAL A O 1
ATOM 2785 N N . GLU A 1 206 ? 74.82557 50.34455 13.20469 1.000 90.80640 206 GLU A N 1
ATOM 2786 C CA . GLU A 1 206 ? 74.12765 51.20826 12.26030 1.000 93.53802 206 GLU A CA 1
ATOM 2787 C C . GLU A 1 206 ? 72.83380 50.55254 11.79356 1.000 85.73956 206 GLU A C 1
ATOM 2788 O O . GLU A 1 206 ? 72.82062 49.35485 11.49239 1.000 91.75744 206 GLU A O 1
ATOM 2800 N N . PRO A 1 207 ? 71.72035 51.29376 11.72732 1.000 82.60019 207 PRO A N 1
ATOM 2801 C CA . PRO A 1 207 ? 70.46466 50.66446 11.27877 1.000 88.71185 207 PRO A CA 1
ATOM 2802 C C . PRO A 1 207 ? 70.53256 50.12734 9.85920 1.000 90.65123 207 PRO A C 1
ATOM 2803 O O . PRO A 1 207 ? 70.06549 49.01072 9.59962 1.000 87.59332 207 PRO A O 1
ATOM 2814 N N . ALA A 1 208 ? 71.09235 50.90248 8.92492 1.000 95.36173 208 ALA A N 1
ATOM 2815 C CA . ALA A 1 208 ? 71.17367 50.45154 7.53857 1.000 89.90020 208 ALA A CA 1
ATOM 2816 C C . ALA A 1 208 ? 71.97298 49.15943 7.42720 1.000 79.75765 208 ALA A C 1
ATOM 2817 O O . ALA A 1 208 ? 71.64982 48.28619 6.61320 1.000 78.01310 208 ALA A O 1
ATOM 2824 N N . ARG A 1 209 ? 73.02963 49.02656 8.23140 1.000 80.18819 209 ARG A N 1
ATOM 2825 C CA . ARG A 1 209 ? 73.77855 47.77547 8.27497 1.000 78.27723 209 ARG A CA 1
ATOM 2826 C C . ARG A 1 209 ? 72.91456 46.64119 8.80881 1.000 74.74627 209 ARG A C 1
ATOM 2827 O O . ARG A 1 209 ? 72.97755 45.51290 8.30637 1.000 72.82907 209 ARG A O 1
ATOM 2848 N N . LEU A 1 210 ? 72.11065 46.92003 9.83927 1.000 85.46149 210 LEU A N 1
ATOM 2849 C CA . LEU A 1 210 ? 71.25175 45.89110 10.41709 1.000 72.12443 210 LEU A CA 1
ATOM 2850 C C . LEU A 1 210 ? 70.22211 45.40090 9.40849 1.000 70.44727 210 LEU A C 1
ATOM 2851 O O . LEU A 1 210 ? 69.96760 44.19505 9.30456 1.000 69.28769 210 LEU A O 1
ATOM 2867 N N . VAL A 1 211 ? 69.60646 46.32390 8.66761 1.000 70.82381 211 VAL A N 1
ATOM 2868 C CA . VAL A 1 211 ? 68.59764 45.93661 7.68577 1.000 74.86543 211 VAL A CA 1
ATOM 2869 C C . VAL A 1 211 ? 69.20244 44.99588 6.65034 1.000 71.23197 211 VAL A C 1
ATOM 2870 O O . VAL A 1 211 ? 68.64636 43.93320 6.35055 1.000 73.93207 211 VAL A O 1
ATOM 2883 N N . ALA A 1 212 ? 70.35900 45.36796 6.09604 1.000 71.18613 212 ALA A N 1
ATOM 2884 C CA . ALA A 1 212 ? 70.99334 44.52789 5.08545 1.000 73.61930 212 ALA A CA 1
ATOM 2885 C C . ALA A 1 212 ? 71.29554 43.13660 5.62908 1.000 75.42127 212 ALA A C 1
ATOM 2886 O O . ALA A 1 212 ? 71.07715 42.13305 4.94021 1.000 80.25631 212 ALA A O 1
ATOM 2893 N N . ALA A 1 213 ? 71.79533 43.05329 6.86385 1.000 72.57383 213 ALA A N 1
ATOM 2894 C CA . ALA A 1 213 ? 72.10050 41.75108 7.44778 1.000 65.72898 213 ALA A CA 1
ATOM 2895 C C . ALA A 1 213 ? 70.84169 40.90211 7.57474 1.000 71.69128 213 ALA A C 1
ATOM 2896 O O . ALA A 1 213 ? 70.83905 39.71710 7.22138 1.000 68.01639 213 ALA A O 1
ATOM 2903 N N . GLU A 1 214 ? 69.75519 41.49677 8.07663 1.000 72.76411 214 GLU A N 1
ATOM 2904 C CA . GLU A 1 214 ? 68.51307 40.74872 8.24640 1.000 72.89786 214 GLU A CA 1
ATOM 2905 C C . GLU A 1 214 ? 67.95450 40.29136 6.90560 1.000 75.91407 214 GLU A C 1
ATOM 2906 O O . GLU A 1 214 ? 67.50878 39.14567 6.76752 1.000 65.66477 214 GLU A O 1
ATOM 2918 N N . GLN A 1 215 ? 67.95550 41.17906 5.90894 1.000 72.51425 215 GLN A N 1
ATOM 2919 C CA . GLN A 1 215 ? 67.43036 40.81561 4.59856 1.000 66.82931 215 GLN A CA 1
ATOM 2920 C C . GLN A 1 215 ? 68.14516 39.59045 4.04620 1.000 64.36896 215 GLN A C 1
ATOM 2921 O O . GLN A 1 215 ? 67.50537 38.63209 3.59866 1.000 63.32434 215 GLN A O 1
ATOM 2935 N N . ARG A 1 216 ? 69.47811 39.59828 4.07908 1.000 62.36693 216 ARG A N 1
ATOM 2936 C CA . ARG A 1 216 ? 70.22725 38.47857 3.52014 1.000 61.96002 216 ARG A CA 1
ATOM 2937 C C . ARG A 1 216 ? 70.04626 37.22793 4.36889 1.000 66.84276 216 ARG A C 1
ATOM 2938 O O . ARG A 1 216 ? 69.75951 36.14570 3.84448 1.000 73.11080 216 ARG A O 1
ATOM 2959 N N . ALA A 1 217 ? 70.21678 37.35746 5.68702 1.000 64.91602 217 ALA A N 1
ATOM 2960 C CA . ALA A 1 217 ? 70.07571 36.20445 6.56795 1.000 60.06512 217 ALA A CA 1
ATOM 2961 C C . ALA A 1 217 ? 68.73045 35.51873 6.38337 1.000 54.99943 217 ALA A C 1
ATOM 2962 O O . ALA A 1 217 ? 68.63200 34.29577 6.53094 1.000 53.88252 217 ALA A O 1
ATOM 2969 N N . ARG A 1 218 ? 67.68379 36.28292 6.06266 1.000 55.22897 218 ARG A N 1
ATOM 2970 C CA . ARG A 1 218 ? 66.37608 35.67475 5.84356 1.000 53.70274 218 ARG A CA 1
ATOM 2971 C C . ARG A 1 218 ? 66.36625 34.82037 4.57996 1.000 57.47756 218 ARG A C 1
ATOM 2972 O O . ARG A 1 218 ? 65.83265 33.70474 4.58424 1.000 52.26047 218 ARG A O 1
ATOM 2993 N N . GLU A 1 219 ? 66.95007 35.32342 3.48887 1.000 60.28600 219 GLU A N 1
ATOM 2994 C CA . GLU A 1 219 ? 67.03650 34.52783 2.26765 1.000 57.12557 219 GLU A CA 1
ATOM 2995 C C . GLU A 1 219 ? 67.87222 33.27174 2.48345 1.000 57.47806 219 GLU A C 1
ATOM 2996 O O . GLU A 1 219 ? 67.56626 32.21101 1.92705 1.000 59.60973 219 GLU A O 1
ATOM 3008 N N . ILE A 1 220 ? 68.94001 33.37407 3.27704 1.000 55.31757 220 ILE A N 1
ATOM 3009 C CA . ILE A 1 220 ? 69.74020 32.19608 3.59934 1.000 54.60013 220 ILE A CA 1
ATOM 3010 C C . ILE A 1 220 ? 68.89511 31.17751 4.35265 1.000 52.54469 220 ILE A C 1
ATOM 3011 O O . ILE A 1 220 ? 68.87645 29.98752 4.01841 1.000 55.34647 220 ILE A O 1
ATOM 3027 N N . LEU A 1 221 ? 68.18202 31.63222 5.38510 1.000 51.92973 221 LEU A N 1
ATOM 3028 C CA . LEU A 1 221 ? 67.35482 30.72087 6.16683 1.000 51.47132 221 LEU A CA 1
ATOM 3029 C C . LEU A 1 221 ? 66.26645 30.08996 5.31050 1.000 50.22707 221 LEU A C 1
ATOM 3030 O O . LEU A 1 221 ? 65.86016 28.94964 5.56050 1.000 54.03333 221 LEU A O 1
ATOM 3046 N N . ARG A 1 222 ? 65.78847 30.81335 4.29646 1.000 53.61559 222 ARG A N 1
ATOM 3047 C CA . ARG A 1 222 ? 64.72132 30.32467 3.43484 1.000 54.52048 222 ARG A CA 1
ATOM 3048 C C . ARG A 1 222 ? 65.15614 29.19169 2.51510 1.000 52.11254 222 ARG A C 1
ATOM 3049 O O . ARG A 1 222 ? 64.29062 28.57115 1.88783 1.000 55.37796 222 ARG A O 1
ATOM 3070 N N . PHE A 1 223 ? 66.45547 28.90619 2.40808 1.000 54.04429 223 PHE A N 1
ATOM 3071 C CA . PHE A 1 223 ? 66.90533 27.89171 1.46272 1.000 55.42120 223 PHE A CA 1
ATOM 3072 C C . PHE A 1 223 ? 68.00648 27.01151 2.04528 1.000 52.41444 223 PHE A C 1
ATOM 3073 O O . PHE A 1 223 ? 67.89943 25.78080 2.02494 1.000 53.99268 223 PHE A O 1
ATOM 3090 N N . SER A 1 224 ? 69.06749 27.63226 2.56116 1.000 53.90223 224 SER A N 1
ATOM 3091 C CA . SER A 1 224 ? 70.26163 26.87831 2.93743 1.000 51.13172 224 SER A CA 1
ATOM 3092 C C . SER A 1 224 ? 69.99013 25.77919 3.95620 1.000 57.01014 224 SER A C 1
ATOM 3093 O O . SER A 1 224 ? 70.40490 24.63131 3.71708 1.000 59.42525 224 SER A O 1
ATOM 3101 N N . PRO A 1 225 ? 69.32451 26.03206 5.08752 1.000 53.08265 225 PRO A N 1
ATOM 3102 C CA . PRO A 1 225 ? 69.15716 24.96856 6.08797 1.000 57.50273 225 PRO A CA 1
ATOM 3103 C C . PRO A 1 225 ? 68.02994 23.99784 5.77551 1.000 58.12673 225 PRO A C 1
ATOM 3104 O O . PRO A 1 225 ? 67.91440 22.96954 6.45790 1.000 39.86079 225 PRO A O 1
ATOM 3115 N N . LEU A 1 226 ? 67.20455 24.28750 4.77030 1.000 60.44787 226 LEU A N 1
ATOM 3116 C CA . LEU A 1 226 ? 66.14085 23.38312 4.35624 1.000 53.69327 226 LEU A CA 1
ATOM 3117 C C . LEU A 1 226 ? 66.62122 22.35875 3.33926 1.000 57.91587 226 LEU A C 1
ATOM 3118 O O . LEU A 1 226 ? 66.06313 21.25753 3.26532 1.000 51.49027 226 LEU A O 1
ATOM 3134 N N . ILE A 1 227 ? 67.64722 22.70059 2.55762 1.000 65.78014 227 ILE A N 1
ATOM 3135 C CA . ILE A 1 227 ? 68.19421 21.77923 1.56848 1.000 64.07726 227 ILE A CA 1
ATOM 3136 C C . ILE A 1 227 ? 69.32300 20.92899 2.14007 1.000 61.91296 227 ILE A C 1
ATOM 3137 O O . ILE A 1 227 ? 69.64276 19.87574 1.57031 1.000 60.94558 227 ILE A O 1
ATOM 3153 N N . THR A 1 228 ? 69.93115 21.35222 3.24258 1.000 55.31344 228 THR A N 1
ATOM 3154 C CA . THR A 1 228 ? 70.99816 20.62287 3.90851 1.000 56.15513 228 THR A CA 1
ATOM 3155 C C . THR A 1 228 ? 70.45885 20.01047 5.20008 1.000 57.27732 228 THR A C 1
ATOM 3156 O O . THR A 1 228 ? 69.29100 20.18570 5.55990 1.000 69.27031 228 THR A O 1
ATOM 3167 N N . ASP A 1 229 ? 71.32878 19.28502 5.90773 1.000 59.18651 229 ASP A N 1
ATOM 3168 C CA . ASP A 1 229 ? 70.96356 18.62120 7.15440 1.000 58.32255 229 ASP A CA 1
ATOM 3169 C C . ASP A 1 229 ? 71.10376 19.52682 8.37479 1.000 60.02128 229 ASP A C 1
ATOM 3170 O O . ASP A 1 229 ? 71.38785 19.03625 9.47579 1.000 62.18859 229 ASP A O 1
ATOM 3179 N N . ALA A 1 230 ? 70.90375 20.83652 8.21328 1.000 63.53478 230 ALA A N 1
ATOM 3180 C CA . ALA A 1 230 ? 71.11886 21.75891 9.32398 1.000 62.09370 230 ALA A CA 1
ATOM 3181 C C . ALA A 1 230 ? 70.19916 21.44762 10.49990 1.000 59.31932 230 ALA A C 1
ATOM 3182 O O . ALA A 1 230 ? 70.64121 21.43434 11.65480 1.000 58.54674 230 ALA A O 1
ATOM 3189 N N . TYR A 1 231 ? 68.91675 21.19131 10.22924 1.000 54.18442 231 TYR A N 1
ATOM 3190 C CA . TYR A 1 231 ? 67.96231 20.99076 11.31519 1.000 49.39762 231 TYR A CA 1
ATOM 3191 C C . TYR A 1 231 ? 68.33127 19.79742 12.18683 1.000 51.90133 231 TYR A C 1
ATOM 3192 O O . TYR A 1 231 ? 68.05262 19.80161 13.39185 1.000 49.39564 231 TYR A O 1
ATOM 3210 N N . PHE A 1 232 ? 68.96366 18.77506 11.60699 1.000 54.87092 232 PHE A N 1
ATOM 3211 C CA . PHE A 1 232 ? 69.23234 17.54878 12.34583 1.000 56.95150 232 PHE A CA 1
ATOM 3212 C C . PHE A 1 232 ? 70.39084 17.68349 13.32581 1.000 57.66356 232 PHE A C 1
ATOM 3213 O O . PHE A 1 232 ? 70.45767 16.91507 14.29186 1.000 58.87810 232 PHE A O 1
ATOM 3230 N N . HIS A 1 233 ? 71.29601 18.63808 13.10697 1.000 61.76248 233 HIS A N 1
ATOM 3231 C CA . HIS A 1 233 ? 72.49267 18.76511 13.92191 1.000 61.87048 233 HIS A CA 1
ATOM 3232 C C . HIS A 1 233 ? 72.58198 20.07047 14.69641 1.000 61.17636 233 HIS A C 1
ATOM 3233 O O . HIS A 1 233 ? 73.47746 20.20369 15.53867 1.000 54.22274 233 HIS A O 1
ATOM 3247 N N . PHE A 1 234 ? 71.69130 21.02869 14.45002 1.000 55.51900 234 PHE A N 1
ATOM 3248 C CA . PHE A 1 234 ? 71.78810 22.33918 15.07302 1.000 51.11508 234 PHE A CA 1
ATOM 3249 C C . PHE A 1 234 ? 70.40579 22.82613 15.47684 1.000 49.87700 234 PHE A C 1
ATOM 3250 O O . PHE A 1 234 ? 69.38879 22.41698 14.91045 1.000 50.46597 234 PHE A O 1
ATOM 3267 N N . THR A 1 235 ? 70.38664 23.68703 16.46204 1.000 52.30239 235 THR A N 1
ATOM 3268 C CA . THR A 1 235 ? 69.20278 24.29494 17.04473 1.000 44.09996 235 THR A CA 1
ATOM 3269 C C . THR A 1 235 ? 68.79946 25.53188 16.24782 1.000 46.45725 235 THR A C 1
ATOM 3270 O O . THR A 1 235 ? 69.65306 26.19766 15.65462 1.000 58.31888 235 THR A O 1
ATOM 3281 N N . PRO A 1 236 ? 67.50297 25.86450 16.19449 1.000 43.29027 236 PRO A N 1
ATOM 3282 C CA . PRO A 1 236 ? 67.09961 27.08735 15.47762 1.000 50.89413 236 PRO A CA 1
ATOM 3283 C C . PRO A 1 236 ? 67.91002 28.31439 15.85523 1.000 50.06325 236 PRO A C 1
ATOM 3284 O O . PRO A 1 236 ? 68.23227 29.12597 14.97920 1.000 49.78874 236 PRO A O 1
ATOM 3295 N N . SER A 1 237 ? 68.25183 28.47819 17.13484 1.000 47.15829 237 SER A N 1
ATOM 3296 C CA . SER A 1 237 ? 69.12846 29.58087 17.51438 1.000 45.91938 237 SER A CA 1
ATOM 3297 C C . SER A 1 237 ? 70.49695 29.42333 16.86765 1.000 49.78939 237 SER A C 1
ATOM 3298 O O . SER A 1 237 ? 71.06842 30.39176 16.35414 1.000 52.27493 237 SER A O 1
ATOM 3306 N N . GLN A 1 238 ? 71.03438 28.20271 16.87745 1.000 45.56046 238 GLN A N 1
ATOM 3307 C CA . GLN A 1 238 ? 72.33658 27.95988 16.26727 1.000 42.01178 238 GLN A CA 1
ATOM 3308 C C . GLN A 1 238 ? 72.28711 28.20312 14.76345 1.000 56.62039 238 GLN A C 1
ATOM 3309 O O . GLN A 1 238 ? 73.16000 28.87531 14.20158 1.000 57.24307 238 GLN A O 1
ATOM 3323 N N . ILE A 1 239 ? 71.27131 27.65693 14.09173 1.000 51.22843 239 ILE A N 1
ATOM 3324 C CA . ILE A 1 239 ? 71.12294 27.88526 12.65695 1.000 49.46235 239 ILE A CA 1
ATOM 3325 C C . ILE A 1 239 ? 70.89952 29.36520 12.37379 1.000 51.39748 239 ILE A C 1
ATOM 3326 O O . ILE A 1 239 ? 71.47243 29.92716 11.43161 1.000 51.88574 239 ILE A O 1
ATOM 3342 N N . MET A 1 240 ? 70.05786 30.01732 13.17931 1.000 57.63759 240 MET A N 1
ATOM 3343 C CA . MET A 1 240 ? 69.76497 31.43156 12.96679 1.000 54.81767 240 MET A CA 1
ATOM 3344 C C . MET A 1 240 ? 71.03174 32.27371 13.05062 1.000 51.27045 240 MET A C 1
ATOM 3345 O O . MET A 1 240 ? 71.28498 33.12255 12.18837 1.000 49.54371 240 MET A O 1
ATOM 3359 N N . LEU A 1 241 ? 71.83888 32.05885 14.09241 1.000 54.02689 241 LEU A N 1
ATOM 3360 C CA . LEU A 1 241 ? 73.09224 32.79602 14.21613 1.000 54.93525 241 LEU A CA 1
ATOM 3361 C C . LEU A 1 241 ? 74.03507 32.49185 13.05841 1.000 54.37485 241 LEU A C 1
ATOM 3362 O O . LEU A 1 241 ? 74.78654 33.37129 12.62068 1.000 54.92600 241 LEU A O 1
ATOM 3378 N N . ALA A 1 242 ? 74.00047 31.26255 12.53945 1.000 61.00010 242 ALA A N 1
ATOM 3379 C CA . ALA A 1 242 ? 74.88107 30.90562 11.43263 1.000 53.26630 242 ALA A CA 1
ATOM 3380 C C . ALA A 1 242 ? 74.50431 31.65576 10.16154 1.000 55.08411 242 ALA A C 1
ATOM 3381 O O . ALA A 1 242 ? 75.37917 32.17624 9.45951 1.000 57.87884 242 ALA A O 1
ATOM 3388 N N . ALA A 1 243 ? 73.20774 31.73240 9.85268 1.000 54.63657 243 ALA A N 1
ATOM 3389 C CA . ALA A 1 243 ? 72.77924 32.48594 8.67923 1.000 57.00323 243 ALA A CA 1
ATOM 3390 C C . ALA A 1 243 ? 73.12252 33.96249 8.82290 1.000 58.82883 243 ALA A C 1
ATOM 3391 O O . ALA A 1 243 ? 73.51085 34.61552 7.84722 1.000 61.10725 243 ALA A O 1
ATOM 3398 N N . LEU A 1 244 ? 72.98506 34.50749 10.03455 1.000 61.42964 244 LEU A N 1
ATOM 3399 C CA . LEU A 1 244 ? 73.38780 35.89004 10.27043 1.000 62.85105 244 LEU A CA 1
ATOM 3400 C C . LEU A 1 244 ? 74.90204 36.03801 10.18991 1.000 65.79740 244 LEU A C 1
ATOM 3401 O O . LEU A 1 244 ? 75.40712 37.04511 9.67962 1.000 61.85935 244 LEU A O 1
ATOM 3417 N N . SER A 1 245 ? 75.64287 35.04428 10.68939 1.000 65.25328 245 SER A N 1
ATOM 3418 C CA . SER A 1 245 ? 77.09814 35.09282 10.60108 1.000 65.75447 245 SER A CA 1
ATOM 3419 C C . SER A 1 245 ? 77.56369 35.12601 9.15258 1.000 59.87332 245 SER A C 1
ATOM 3420 O O . SER A 1 245 ? 78.57548 35.76321 8.83821 1.000 62.88973 245 SER A O 1
ATOM 3428 N N . LEU A 1 246 ? 76.84643 34.43905 8.26103 1.000 72.81316 246 LEU A N 1
ATOM 3429 C CA . LEU A 1 246 ? 77.18192 34.48919 6.84351 1.000 61.20251 246 LEU A CA 1
ATOM 3430 C C . LEU A 1 246 ? 76.82921 35.84070 6.23690 1.000 61.86626 246 LEU A C 1
ATOM 3431 O O . LEU A 1 246 ? 77.53828 36.32412 5.34686 1.000 65.02052 246 LEU A O 1
ATOM 3447 N N . ALA A 1 247 ? 75.74991 36.46712 6.70933 1.000 59.91472 247 ALA A N 1
ATOM 3448 C CA . ALA A 1 247 ? 75.34944 37.76638 6.18266 1.000 65.70267 247 ALA A CA 1
ATOM 3449 C C . ALA A 1 247 ? 76.23022 38.88590 6.72386 1.000 63.61942 247 ALA A C 1
ATOM 3450 O O . ALA A 1 247 ? 76.59078 39.80819 5.98386 1.000 66.57959 247 ALA A O 1
ATOM 3457 N N . ASP A 1 248 ? 76.58918 38.81938 8.00710 1.000 64.61832 248 ASP A N 1
ATOM 3458 C CA . ASP A 1 248 ? 77.41929 39.85773 8.62427 1.000 67.25507 248 ASP A CA 1
ATOM 3459 C C . ASP A 1 248 ? 78.07070 39.22764 9.86100 1.000 66.08898 248 ASP A C 1
ATOM 3460 O O . ASP A 1 248 ? 77.48880 39.22897 10.94580 1.000 70.56374 248 ASP A O 1
ATOM 3469 N N . ARG A 1 249 ? 79.28215 38.69438 9.67304 1.000 77.04078 249 ARG A N 1
ATOM 3470 C CA . ARG A 1 249 ? 79.96623 38.00610 10.76312 1.000 77.22419 249 ARG A CA 1
ATOM 3471 C C . ARG A 1 249 ? 80.16568 38.91703 11.96741 1.000 77.77863 249 ARG A C 1
ATOM 3472 O O . ARG A 1 249 ? 80.15597 38.44505 13.11028 1.000 77.57595 249 ARG A O 1
ATOM 3493 N N . GLY A 1 250 ? 80.35351 40.21735 11.73565 1.000 79.76219 250 GLY A N 1
ATOM 3494 C CA . GLY A 1 250 ? 80.55346 41.13266 12.84677 1.000 81.81131 250 GLY A CA 1
ATOM 3495 C C . GLY A 1 250 ? 79.37315 41.16279 13.79732 1.000 79.66280 250 GLY A C 1
ATOM 3496 O O . GLY A 1 250 ? 79.54583 41.13847 15.01838 1.000 80.50690 250 GLY A O 1
ATOM 3500 N N . LEU A 1 251 ? 78.15630 41.21725 13.25106 1.000 79.18838 251 LEU A N 1
ATOM 3501 C CA . LEU A 1 251 ? 76.96727 41.25724 14.09551 1.000 74.94245 251 LEU A CA 1
ATOM 3502 C C . LEU A 1 251 ? 76.79857 39.95856 14.87467 1.000 73.23068 251 LEU A C 1
ATOM 3503 O O . LEU A 1 251 ? 76.45572 39.98019 16.06229 1.000 73.07757 251 LEU A O 1
ATOM 3519 N N . ALA A 1 252 ? 77.03530 38.81782 14.22347 1.000 72.04945 252 ALA A N 1
ATOM 3520 C CA . ALA A 1 252 ? 76.86391 37.53243 14.89241 1.000 71.71653 252 ALA A CA 1
ATOM 3521 C C . ALA A 1 252 ? 77.84460 37.38075 16.04725 1.000 72.73062 252 ALA A C 1
ATOM 3522 O O . ALA A 1 252 ? 77.46694 36.96409 17.14809 1.000 72.01500 252 ALA A O 1
ATOM 3529 N N . GLU A 1 253 ? 79.11698 37.70526 15.81126 1.000 82.14402 253 GLU A N 1
ATOM 3530 C CA . GLU A 1 253 ? 80.09904 37.63381 16.88711 1.000 84.15040 253 GLU A CA 1
ATOM 3531 C C . GLU A 1 253 ? 79.76107 38.62062 17.99731 1.000 81.61879 253 GLU A C 1
ATOM 3532 O O . GLU A 1 253 ? 79.90903 38.30695 19.18262 1.000 82.12794 253 GLU A O 1
ATOM 3544 N N . ARG A 1 254 ? 79.26755 39.80530 17.63514 1.000 80.44728 254 ARG A N 1
ATOM 3545 C CA . ARG A 1 254 ? 78.90451 40.79362 18.64543 1.000 80.46936 254 ARG A CA 1
ATOM 3546 C C . ARG A 1 254 ? 77.83558 40.24888 19.58317 1.000 78.01197 254 ARG A C 1
ATOM 3547 O O . ARG A 1 254 ? 77.95501 40.34893 20.80971 1.000 79.43203 254 ARG A O 1
ATOM 3568 N N . LEU A 1 255 ? 76.78661 39.65062 19.01847 1.000 79.25713 255 LEU A N 1
ATOM 3569 C CA . LEU A 1 255 ? 75.67121 39.18196 19.83406 1.000 78.93594 255 LEU A CA 1
ATOM 3570 C C . LEU A 1 255 ? 76.11358 38.08547 20.79638 1.000 75.57972 255 LEU A C 1
ATOM 3571 O O . LEU A 1 255 ? 75.70419 38.07200 21.96373 1.000 72.45977 255 LEU A O 1
ATOM 3587 N N . ILE A 1 256 ? 76.95522 37.16063 20.32817 1.000 85.83423 256 ILE A N 1
ATOM 3588 C CA . ILE A 1 256 ? 77.42059 36.07494 21.18578 1.000 73.16964 256 ILE A CA 1
ATOM 3589 C C . ILE A 1 256 ? 78.33716 36.60777 22.28001 1.000 76.34909 256 ILE A C 1
ATOM 3590 O O . ILE A 1 256 ? 78.25424 36.18116 23.43781 1.000 81.44447 256 ILE A O 1
ATOM 3606 N N . GLN A 1 257 ? 79.22966 37.53979 21.93587 1.000 79.09110 257 GLN A N 1
ATOM 3607 C CA . GLN A 1 257 ? 80.14127 38.08249 22.93718 1.000 85.78437 257 GLN A CA 1
ATOM 3608 C C . GLN A 1 257 ? 79.37511 38.79069 24.04895 1.000 93.89926 257 GLN A C 1
ATOM 3609 O O . GLN A 1 257 ? 79.70182 38.64278 25.23243 1.000 85.01941 257 GLN A O 1
ATOM 3623 N N . ASP A 1 258 ? 78.34457 39.55838 23.68485 1.000 102.96366 258 ASP A N 1
ATOM 3624 C CA . ASP A 1 258 ? 77.62594 40.36500 24.66637 1.000 90.20996 258 ASP A CA 1
ATOM 3625 C C . ASP A 1 258 ? 76.94463 39.49451 25.71667 1.000 87.94314 258 ASP A C 1
ATOM 3626 O O . ASP A 1 258 ? 77.07388 39.74127 26.92154 1.000 89.49239 258 ASP A O 1
ATOM 3635 N N . THR A 1 259 ? 76.21231 38.46690 25.27950 1.000 87.85933 259 THR A N 1
ATOM 3636 C CA . THR A 1 259 ? 75.42828 37.67609 26.22311 1.000 74.80522 259 THR A CA 1
ATOM 3637 C C . THR A 1 259 ? 76.32290 36.92077 27.19868 1.000 90.51129 259 THR A C 1
ATOM 3638 O O . THR A 1 259 ? 75.98715 36.79330 28.38214 1.000 101.28260 259 THR A O 1
ATOM 3649 N N . PHE A 1 260 ? 77.46572 36.41645 26.72801 1.000 88.42569 260 PHE A N 1
ATOM 3650 C CA . PHE A 1 260 ? 78.37679 35.69493 27.60807 1.000 89.65042 260 PHE A CA 1
ATOM 3651 C C . PHE A 1 260 ? 79.26750 36.63098 28.41436 1.000 91.98706 260 PHE A C 1
ATOM 3652 O O . PHE A 1 260 ? 79.77340 36.23026 29.46855 1.000 91.54828 260 PHE A O 1
ATOM 3669 N N . HIS A 1 261 ? 79.47205 37.86240 27.94136 1.000 93.17653 261 HIS A N 1
ATOM 3670 C CA . HIS A 1 261 ? 80.17567 38.85970 28.74142 1.000 99.07805 261 HIS A CA 1
ATOM 3671 C C . HIS A 1 261 ? 79.40371 39.18175 30.01429 1.000 90.12941 261 HIS A C 1
ATOM 3672 O O . HIS A 1 261 ? 79.99416 39.31057 31.09316 1.000 90.78692 261 HIS A O 1
ATOM 3686 N N . TYR A 1 262 ? 78.08445 39.31558 29.90621 1.000 90.48531 262 TYR A N 1
ATOM 3687 C CA . TYR A 1 262 ? 77.25768 39.67404 31.04702 1.000 99.16077 262 TYR A CA 1
ATOM 3688 C C . TYR A 1 262 ? 76.28763 38.54399 31.37944 1.000 93.63962 262 TYR A C 1
ATOM 3689 O O . TYR A 1 262 ? 75.21634 38.43620 30.78089 1.000 80.65309 262 TYR A O 1
ATOM 3707 N N . SER A 1 312 ? 83.20769 32.39487 28.84167 1.000 88.26425 312 SER A N 1
ATOM 3708 C CA . SER A 1 312 ? 83.58144 31.15858 29.51801 1.000 93.78349 312 SER A CA 1
ATOM 3709 C C . SER A 1 312 ? 83.89598 30.06444 28.50185 1.000 100.74860 312 SER A C 1
ATOM 3710 O O . SER A 1 312 ? 83.92999 30.31540 27.29684 1.000 102.24824 312 SER A O 1
ATOM 3717 N N . HIS A 1 313 ? 84.13527 28.84831 28.99850 1.000 98.66557 313 HIS A N 1
ATOM 3718 C CA . HIS A 1 313 ? 84.40656 27.72675 28.10485 1.000 99.91801 313 HIS A CA 1
ATOM 3719 C C . HIS A 1 313 ? 83.21981 27.45585 27.18742 1.000 106.37145 313 HIS A C 1
ATOM 3720 O O . HIS A 1 313 ? 83.39819 27.08889 26.01979 1.000 101.76667 313 HIS A O 1
ATOM 3734 N N . VAL A 1 314 ? 81.99833 27.63395 27.69843 1.000 99.11821 314 VAL A N 1
ATOM 3735 C CA . VAL A 1 314 ? 80.80840 27.38411 26.89116 1.000 94.31114 314 VAL A CA 1
ATOM 3736 C C . VAL A 1 314 ? 80.71925 28.36289 25.73002 1.000 92.12426 314 VAL A C 1
ATOM 3737 O O . VAL A 1 314 ? 80.22338 28.01150 24.65247 1.000 89.55303 314 VAL A O 1
ATOM 3750 N N . ARG A 1 315 ? 81.18282 29.59931 25.91970 1.000 90.05673 315 ARG A N 1
ATOM 3751 C CA . ARG A 1 315 ? 81.16932 30.56013 24.82169 1.000 88.92088 315 ARG A CA 1
ATOM 3752 C C . ARG A 1 315 ? 81.98813 30.04389 23.64562 1.000 91.67433 315 ARG A C 1
ATOM 3753 O O . ARG A 1 315 ? 81.55255 30.12614 22.49119 1.000 91.58012 315 ARG A O 1
ATOM 3774 N N . ASP A 1 316 ? 83.17995 29.50808 23.91866 1.000 93.57967 316 ASP A N 1
ATOM 3775 C CA . ASP A 1 316 ? 84.01331 28.98163 22.84303 1.000 94.09223 316 ASP A CA 1
ATOM 3776 C C . ASP A 1 316 ? 83.36841 27.76316 22.18989 1.000 91.24797 316 ASP A C 1
ATOM 3777 O O . ASP A 1 316 ? 83.48354 27.57268 20.97358 1.000 93.10281 316 ASP A O 1
ATOM 3786 N N . LYS A 1 317 ? 82.68648 26.92518 22.97773 1.000 90.90899 317 LYS A N 1
ATOM 3787 C CA . LYS A 1 317 ? 82.02207 25.75811 22.40443 1.000 91.77408 317 LYS A CA 1
ATOM 3788 C C . LYS A 1 317 ? 80.81457 26.15090 21.56207 1.000 88.45138 317 LYS A C 1
ATOM 3789 O O . LYS A 1 317 ? 80.51076 25.48044 20.56888 1.000 85.09964 317 LYS A O 1
ATOM 3808 N N . VAL A 1 318 ? 80.11182 27.21917 21.93808 1.000 89.05838 318 VAL A N 1
ATOM 3809 C CA . VAL A 1 318 ? 79.00774 27.69856 21.11298 1.000 84.38012 318 VAL A CA 1
ATOM 3810 C C . VAL A 1 318 ? 79.54119 28.27437 19.80693 1.000 78.45722 318 VAL A C 1
ATOM 3811 O O . VAL A 1 318 ? 79.04571 27.95460 18.72046 1.000 68.13788 318 VAL A O 1
ATOM 3824 N N . LEU A 1 319 ? 80.56755 29.12462 19.89267 1.000 80.52251 319 LEU A N 1
ATOM 3825 C CA . LEU A 1 319 ? 81.15820 29.69348 18.68536 1.000 73.65086 319 LEU A CA 1
ATOM 3826 C C . LEU A 1 319 ? 81.65061 28.60005 17.74663 1.000 73.40357 319 LEU A C 1
ATOM 3827 O O . LEU A 1 319 ? 81.49046 28.70080 16.52483 1.000 73.87589 319 LEU A O 1
ATOM 3843 N N . GLY A 1 320 ? 82.26852 27.55424 18.29724 1.000 74.31593 320 GLY A N 1
ATOM 3844 C CA . GLY A 1 320 ? 82.69119 26.44157 17.46422 1.000 74.09934 320 GLY A CA 1
ATOM 3845 C C . GLY A 1 320 ? 81.52242 25.72634 16.81426 1.000 75.08420 320 GLY A C 1
ATOM 3846 O O . GLY A 1 320 ? 81.62154 25.25973 15.67669 1.000 77.24840 320 GLY A O 1
ATOM 3850 N N . THR A 1 321 ? 80.39900 25.62503 17.52972 1.000 81.67209 321 THR A N 1
ATOM 3851 C CA . THR A 1 321 ? 79.21944 24.97887 16.96341 1.000 73.98807 321 THR A CA 1
ATOM 3852 C C . THR A 1 321 ? 78.62375 25.80992 15.83306 1.000 64.79519 321 THR A C 1
ATOM 3853 O O . THR A 1 321 ? 78.24740 25.26602 14.78835 1.000 71.33392 321 THR A O 1
ATOM 3864 N N . ILE A 1 322 ? 78.52035 27.12786 16.02548 1.000 65.37017 322 ILE A N 1
ATOM 3865 C CA . ILE A 1 322 ? 77.99706 27.98992 14.96929 1.000 64.46963 322 ILE A CA 1
ATOM 3866 C C . ILE A 1 322 ? 78.89777 27.92805 13.74206 1.000 76.70938 322 ILE A C 1
ATOM 3867 O O . ILE A 1 322 ? 78.41932 27.91951 12.60141 1.000 78.52883 322 ILE A O 1
ATOM 3883 N N . GLU A 1 323 ? 80.21595 27.88094 13.95471 1.000 76.80670 323 GLU A N 1
ATOM 3884 C CA . GLU A 1 323 ? 81.14074 27.81330 12.82721 1.000 70.05664 323 GLU A CA 1
ATOM 3885 C C . GLU A 1 323 ? 80.95862 26.51175 12.05752 1.000 68.55187 323 GLU A C 1
ATOM 3886 O O . GLU A 1 323 ? 81.05282 26.49072 10.82466 1.000 69.18142 323 GLU A O 1
ATOM 3898 N N . ALA A 1 324 ? 80.69692 25.41307 12.76936 1.000 79.27347 324 ALA A N 1
ATOM 3899 C CA . ALA A 1 324 ? 80.39914 24.15469 12.09553 1.000 78.54276 324 ALA A CA 1
ATOM 3900 C C . ALA A 1 324 ? 79.11615 24.26830 11.28172 1.000 77.93183 324 ALA A C 1
ATOM 3901 O O . ALA A 1 324 ? 79.04381 23.78105 10.14747 1.000 81.31012 324 ALA A O 1
ATOM 3908 N N . CYS A 1 325 ? 78.09169 24.91336 11.84535 1.000 66.72353 325 CYS A N 1
ATOM 3909 C CA . CYS A 1 325 ? 76.86157 25.14578 11.09661 1.000 64.26520 325 CYS A CA 1
ATOM 3910 C C . CYS A 1 325 ? 77.08681 26.14016 9.96470 1.000 72.10595 325 CYS A C 1
ATOM 3911 O O . CYS A 1 325 ? 76.50937 25.99890 8.88009 1.000 67.27723 325 CYS A O 1
ATOM 3919 N N . ARG A 1 326 ? 77.92101 27.15485 10.20140 1.000 73.09731 326 ARG A N 1
ATOM 3920 C CA . ARG A 1 326 ? 78.20796 28.13725 9.16222 1.000 63.38561 326 ARG A CA 1
ATOM 3921 C C . ARG A 1 326 ? 78.80189 27.47073 7.92838 1.000 71.59988 326 ARG A C 1
ATOM 3922 O O . ARG A 1 326 ? 78.49801 27.86069 6.79464 1.000 72.97946 326 ARG A O 1
ATOM 3943 N N . ASP A 1 327 ? 79.64908 26.45846 8.12985 1.000 75.50527 327 ASP A N 1
ATOM 3944 C CA . ASP A 1 327 ? 80.26868 25.77157 7.00115 1.000 75.54598 327 ASP A CA 1
ATOM 3945 C C . ASP A 1 327 ? 79.27670 24.85534 6.29384 1.000 66.51997 327 ASP A C 1
ATOM 3946 O O . ASP A 1 327 ? 79.30166 24.73728 5.06308 1.000 63.29738 327 ASP A O 1
ATOM 3955 N N . MET A 1 328 ? 78.39795 24.19585 7.05179 1.000 71.36701 328 MET A N 1
ATOM 3956 C CA . MET A 1 328 ? 77.39334 23.33692 6.43267 1.000 67.30196 328 MET A CA 1
ATOM 3957 C C . MET A 1 328 ? 76.45218 24.14212 5.54468 1.000 62.68878 328 MET A C 1
ATOM 3958 O O . MET A 1 328 ? 76.09519 23.70237 4.44547 1.000 57.58004 328 MET A O 1
ATOM 3972 N N . LEU A 1 329 ? 76.03890 25.32534 6.00528 1.000 61.77393 329 LEU A N 1
ATOM 3973 C CA . LEU A 1 329 ? 75.11390 26.14464 5.22892 1.000 57.54534 329 LEU A CA 1
ATOM 3974 C C . LEU A 1 329 ? 75.76950 26.69037 3.96537 1.000 60.96317 329 LEU A C 1
ATOM 3975 O O . LEU A 1 329 ? 75.12024 26.79632 2.91842 1.000 63.26889 329 LEU A O 1
ATOM 3991 N N . SER A 1 330 ? 77.05171 27.04874 4.04314 1.000 60.45897 330 SER A N 1
ATOM 3992 C CA . SER A 1 330 ? 77.71437 27.69075 2.91447 1.000 61.96829 330 SER A CA 1
ATOM 3993 C C . SER A 1 330 ? 77.70398 26.83067 1.65608 1.000 63.14294 330 SER A C 1
ATOM 3994 O O . SER A 1 330 ? 77.80021 27.37322 0.54976 1.000 62.21332 330 SER A O 1
ATOM 4002 N N . LYS A 1 331 ? 77.59325 25.50818 1.79385 1.000 64.79970 331 LYS A N 1
ATOM 4003 C CA . LYS A 1 331 ? 77.64564 24.62036 0.63798 1.000 63.76635 331 LYS A CA 1
ATOM 4004 C C . LYS A 1 331 ? 76.37462 24.64527 -0.20181 1.000 58.90309 331 LYS A C 1
ATOM 4005 O O . LYS A 1 331 ? 76.37364 24.07997 -1.30104 1.000 58.97595 331 LYS A O 1
ATOM 4024 N N . GLU A 1 332 ? 75.30056 25.27439 0.27634 1.000 63.01360 332 GLU A N 1
ATOM 4025 C CA . GLU A 1 332 ? 74.04438 25.34585 -0.46358 1.000 59.88057 332 GLU A CA 1
ATOM 4026 C C . GLU A 1 332 ? 73.38514 26.70413 -0.20874 1.000 55.27687 332 GLU A C 1
ATOM 4027 O O . GLU A 1 332 ? 72.30061 26.81708 0.35431 1.000 53.71184 332 GLU A O 1
ATOM 4039 N N . LEU A 1 333 ? 74.05494 27.76487 -0.65184 1.000 56.79841 333 LEU A N 1
ATOM 4040 C CA . LEU A 1 333 ? 73.56936 29.11691 -0.44848 1.000 56.73748 333 LEU A CA 1
ATOM 4041 C C . LEU A 1 333 ? 72.39310 29.39361 -1.38127 1.000 55.48366 333 LEU A C 1
ATOM 4042 O O . LEU A 1 333 ? 72.12793 28.62978 -2.31164 1.000 55.01720 333 LEU A O 1
ATOM 4058 N N . PRO A 1 334 ? 71.65570 30.48139 -1.14347 1.000 55.03735 334 PRO A N 1
ATOM 4059 C CA . PRO A 1 334 ? 70.48913 30.77720 -1.99324 1.000 53.95447 334 PRO A CA 1
ATOM 4060 C C . PRO A 1 334 ? 70.79562 30.84846 -3.47849 1.000 54.89633 334 PRO A C 1
ATOM 4061 O O . PRO A 1 334 ? 69.89458 30.61797 -4.29578 1.000 53.97965 334 PRO A O 1
ATOM 4072 N N . GLU A 1 335 ? 72.03389 31.16925 -3.86130 1.000 56.83888 335 GLU A N 1
ATOM 4073 C CA . GLU A 1 335 ? 72.36225 31.23569 -5.28150 1.000 62.43682 335 GLU A CA 1
ATOM 4074 C C . GLU A 1 335 ? 72.18935 29.88257 -5.95827 1.000 57.14861 335 GLU A C 1
ATOM 4075 O O . GLU A 1 335 ? 71.96115 29.81941 -7.17140 1.000 57.39349 335 GLU A O 1
ATOM 4087 N N . ARG A 1 336 ? 72.28686 28.79449 -5.19409 1.000 56.37887 336 ARG A N 1
ATOM 4088 C CA . ARG A 1 336 ? 72.13705 27.45118 -5.73843 1.000 55.82110 336 ARG A CA 1
ATOM 4089 C C . ARG A 1 336 ? 70.70703 27.13131 -6.15038 1.000 54.14999 336 ARG A C 1
ATOM 4090 O O . ARG A 1 336 ? 70.46935 26.03364 -6.66779 1.000 54.89521 336 ARG A O 1
ATOM 4111 N N . ARG A 1 337 ? 69.75699 28.04728 -5.93728 1.000 58.05701 337 ARG A N 1
ATOM 4112 C CA . ARG A 1 337 ? 68.38796 27.81400 -6.38692 1.000 59.40319 337 ARG A CA 1
ATOM 4113 C C . ARG A 1 337 ? 68.34603 27.49010 -7.87394 1.000 64.58182 337 ARG A C 1
ATOM 4114 O O . ARG A 1 337 ? 67.55505 26.64909 -8.31671 1.000 64.10925 337 ARG A O 1
ATOM 4135 N N . GLU A 1 338 ? 69.18897 28.15688 -8.66185 1.000 64.50804 338 GLU A N 1
ATOM 4136 C CA . GLU A 1 338 ? 69.23248 27.92485 -10.09851 1.000 64.19158 338 GLU A CA 1
ATOM 4137 C C . GLU A 1 338 ? 69.93555 26.62333 -10.45901 1.000 63.16071 338 GLU A C 1
ATOM 4138 O O . GLU A 1 338 ? 69.66799 26.06743 -11.53049 1.000 62.72877 338 GLU A O 1
ATOM 4150 N N . HIS A 1 339 ? 70.81950 26.12389 -9.59090 1.000 64.10484 339 HIS A N 1
ATOM 4151 C CA . HIS A 1 339 ? 71.50658 24.86765 -9.87261 1.000 60.00708 339 HIS A CA 1
ATOM 4152 C C . HIS A 1 339 ? 70.53864 23.69291 -9.88713 1.000 56.03091 339 HIS A C 1
ATOM 4153 O O . HIS A 1 339 ? 70.62599 22.82000 -10.75842 1.000 61.29443 339 HIS A O 1
ATOM 4167 N N . TRP A 1 340 ? 69.61483 23.64933 -8.92983 1.000 65.24982 340 TRP A N 1
ATOM 4168 C CA . TRP A 1 340 ? 68.66823 22.54658 -8.83955 1.000 61.78143 340 TRP A CA 1
ATOM 4169 C C . TRP A 1 340 ? 67.47831 22.70525 -9.77544 1.000 61.94714 340 TRP A C 1
ATOM 4170 O O . TRP A 1 340 ? 66.66373 21.78118 -9.87136 1.000 76.72388 340 TRP A O 1
ATOM 4191 N N . ASN A 1 341 ? 67.35176 23.84529 -10.45403 1.000 61.81458 341 ASN A N 1
ATOM 4192 C CA . ASN A 1 341 ? 66.33737 24.04402 -11.48087 1.000 60.26496 341 ASN A CA 1
ATOM 4193 C C . ASN A 1 341 ? 66.94463 24.08320 -12.87761 1.000 67.59196 341 ASN A C 1
ATOM 4194 O O . ASN A 1 341 ? 66.22804 24.33529 -13.85180 1.000 70.80370 341 ASN A O 1
ATOM 4205 N N . ASN A 1 342 ? 68.24580 23.83395 -12.99528 1.000 59.20480 342 ASN A N 1
ATOM 4206 C CA . ASN A 1 342 ? 68.91272 23.87429 -14.28845 1.000 58.66578 342 ASN A CA 1
ATOM 4207 C C . ASN A 1 342 ? 68.53199 22.65622 -15.11925 1.000 59.82892 342 ASN A C 1
ATOM 4208 O O . ASN A 1 342 ? 68.49256 21.52812 -14.61983 1.000 61.17842 342 ASN A O 1
ATOM 4219 N N . LYS A 1 343 ? 68.24283 22.89318 -16.40037 1.000 63.62781 343 LYS A N 1
ATOM 4220 C CA . LYS A 1 343 ? 67.86598 21.79574 -17.28255 1.000 61.97423 343 LYS A CA 1
ATOM 4221 C C . LYS A 1 343 ? 69.05254 20.88853 -17.58379 1.000 59.60962 343 LYS A C 1
ATOM 4222 O O . LYS A 1 343 ? 68.87114 19.68360 -17.79272 1.000 59.75808 343 LYS A O 1
ATOM 4241 N N . THR A 1 344 ? 70.26732 21.44258 -17.61200 1.000 65.42553 344 THR A N 1
ATOM 4242 C CA . THR A 1 344 ? 71.45129 20.62865 -17.86538 1.000 62.06593 344 THR A CA 1
ATOM 4243 C C . THR A 1 344 ? 71.83182 19.79637 -16.64634 1.000 62.90703 344 THR A C 1
ATOM 4244 O O . THR A 1 344 ? 72.21917 18.63090 -16.78478 1.000 62.00898 344 THR A O 1
ATOM 4255 N N . VAL A 1 345 ? 71.74032 20.37881 -15.44835 1.000 67.73506 345 VAL A N 1
ATOM 4256 C CA . VAL A 1 345 ? 72.00148 19.61345 -14.23266 1.000 62.37326 345 VAL A CA 1
ATOM 4257 C C . VAL A 1 345 ? 71.00248 18.47302 -14.10585 1.000 58.58164 345 VAL A C 1
ATOM 4258 O O . VAL A 1 345 ? 71.35416 17.35608 -13.70700 1.000 58.79842 345 VAL A O 1
ATOM 4271 N N . TYR A 1 346 ? 69.74106 18.73608 -14.44481 1.000 57.64990 346 TYR A N 1
ATOM 4272 C CA . TYR A 1 346 ? 68.72097 17.69748 -14.37986 1.000 56.92105 346 TYR A CA 1
ATOM 4273 C C . TYR A 1 346 ? 69.05532 16.55581 -15.33120 1.000 58.29298 346 TYR A C 1
ATOM 4274 O O . TYR A 1 346 ? 69.16291 15.39447 -14.92158 1.000 58.39110 346 TYR A O 1
ATOM 4292 N N . LYS A 1 347 ? 69.24299 16.87759 -16.61220 1.000 59.49955 347 LYS A N 1
ATOM 4293 C CA . LYS A 1 347 ? 69.46966 15.84420 -17.61613 1.000 60.92500 347 LYS A CA 1
ATOM 4294 C C . LYS A 1 347 ? 70.73161 15.04239 -17.32752 1.000 61.96709 347 LYS A C 1
ATOM 4295 O O . LYS A 1 347 ? 70.78909 13.84617 -17.63375 1.000 62.76437 347 LYS A O 1
ATOM 4314 N N . ALA A 1 348 ? 71.75004 15.67594 -16.74839 1.000 63.75767 348 ALA A N 1
ATOM 4315 C CA . ALA A 1 348 ? 73.03463 15.01833 -16.55064 1.000 63.42347 348 ALA A CA 1
ATOM 4316 C C . ALA A 1 348 ? 73.12681 14.28060 -15.21999 1.000 62.63006 348 ALA A C 1
ATOM 4317 O O . ALA A 1 348 ? 73.66813 13.17172 -15.16940 1.000 63.56388 348 ALA A O 1
ATOM 4324 N N . GLN A 1 349 ? 72.61093 14.86402 -14.13921 1.000 61.03485 349 GLN A N 1
ATOM 4325 C CA . GLN A 1 349 ? 72.78784 14.30053 -12.80745 1.000 65.19762 349 GLN A CA 1
ATOM 4326 C C . GLN A 1 349 ? 71.54071 13.64382 -12.24078 1.000 58.97484 349 GLN A C 1
ATOM 4327 O O . GLN A 1 349 ? 71.66043 12.65938 -11.50886 1.000 58.97500 349 GLN A O 1
ATOM 4341 N N . ILE A 1 350 ? 70.35565 14.15695 -12.55606 1.000 57.92695 350 ILE A N 1
ATOM 4342 C CA . ILE A 1 350 ? 69.12379 13.66286 -11.94754 1.000 59.81786 350 ILE A CA 1
ATOM 4343 C C . ILE A 1 350 ? 68.45838 12.60163 -12.81230 1.000 57.29139 350 ILE A C 1
ATOM 4344 O O . ILE A 1 350 ? 68.07360 11.53915 -12.31794 1.000 57.19319 350 ILE A O 1
ATOM 4360 N N . GLN A 1 351 ? 68.29629 12.87264 -14.10696 1.000 55.20726 351 GLN A N 1
ATOM 4361 C CA . GLN A 1 351 ? 67.55802 11.94556 -14.96222 1.000 55.72090 351 GLN A CA 1
ATOM 4362 C C . GLN A 1 351 ? 68.12813 10.53408 -14.92209 1.000 57.58709 351 GLN A C 1
ATOM 4363 O O . GLN A 1 351 ? 67.34154 9.57851 -14.79874 1.000 63.52932 351 GLN A O 1
ATOM 4377 N N . PRO A 1 352 ? 69.44087 10.31746 -15.04085 1.000 60.26673 352 PRO A N 1
ATOM 4378 C CA . PRO A 1 352 ? 69.96319 8.94892 -14.89551 1.000 62.15429 352 PRO A CA 1
ATOM 4379 C C . PRO A 1 352 ? 69.46680 8.24701 -13.64265 1.000 60.18744 352 PRO A C 1
ATOM 4380 O O . PRO A 1 352 ? 69.16897 7.04735 -13.68061 1.000 60.83103 352 PRO A O 1
ATOM 4391 N N . ILE A 1 353 ? 69.36622 8.97067 -12.52626 1.000 59.44131 353 ILE A N 1
ATOM 4392 C CA . ILE A 1 353 ? 68.96258 8.34345 -11.27348 1.000 58.57582 353 ILE A CA 1
ATOM 4393 C C . ILE A 1 353 ? 67.49098 7.95518 -11.32656 1.000 58.68750 353 ILE A C 1
ATOM 4394 O O . ILE A 1 353 ? 67.10721 6.86178 -10.89504 1.000 69.65957 353 ILE A O 1
ATOM 4410 N N . ARG A 1 354 ? 66.64358 8.83952 -11.85907 1.000 54.31679 354 ARG A N 1
ATOM 4411 C CA . ARG A 1 354 ? 65.22514 8.51806 -11.97482 1.000 52.26361 354 ARG A CA 1
ATOM 4412 C C . ARG A 1 354 ? 64.99602 7.27872 -12.83127 1.000 60.33428 354 ARG A C 1
ATOM 4413 O O . ARG A 1 354 ? 64.06962 6.50651 -12.55882 1.000 62.43552 354 ARG A O 1
ATOM 4434 N N . LYS A 1 355 ? 65.82183 7.06079 -13.86136 1.000 61.95990 355 LYS A N 1
ATOM 4435 C CA . LYS A 1 355 ? 65.66950 5.84929 -14.66144 1.000 57.57774 355 LYS A CA 1
ATOM 4436 C C . LYS A 1 355 ? 66.11216 4.61169 -13.88878 1.000 59.22358 355 LYS A C 1
ATOM 4437 O O . LYS A 1 355 ? 65.49198 3.54841 -14.00298 1.000 62.30548 355 LYS A O 1
ATOM 4456 N N . LYS A 1 356 ? 67.18399 4.72491 -13.10132 1.000 61.19611 356 LYS A N 1
ATOM 4457 C CA . LYS A 1 356 ? 67.59258 3.59781 -12.26962 1.000 60.46820 356 LYS A CA 1
ATOM 4458 C C . LYS A 1 356 ? 66.51726 3.28054 -11.23981 1.000 60.51160 356 LYS A C 1
ATOM 4459 O O . LYS A 1 356 ? 66.28265 2.11126 -10.91231 1.000 67.72379 356 LYS A O 1
ATOM 4478 N N . LEU A 1 357 ? 65.84464 4.31431 -10.72869 1.000 55.96167 357 LEU A N 1
ATOM 4479 C CA . LEU A 1 357 ? 64.78617 4.11358 -9.74596 1.000 58.09164 357 LEU A CA 1
ATOM 4480 C C . LEU A 1 357 ? 63.53394 3.51762 -10.37807 1.000 56.81570 357 LEU A C 1
ATOM 4481 O O . LEU A 1 357 ? 62.76835 2.82220 -9.69997 1.000 55.45358 357 LEU A O 1
ATOM 4497 N N . ASN A 1 358 ? 63.31616 3.76748 -11.67138 1.000 56.56267 358 ASN A N 1
ATOM 4498 C CA . ASN A 1 358 ? 62.08643 3.34189 -12.32851 1.000 54.00184 358 ASN A CA 1
ATOM 4499 C C . ASN A 1 358 ? 62.01423 1.83513 -12.52831 1.000 56.02617 358 ASN A C 1
ATOM 4500 O O . ASN A 1 358 ? 60.92650 1.31284 -12.79441 1.000 56.03044 358 ASN A O 1
ATOM 4511 N N . LYS A 1 359 ? 63.13480 1.12628 -12.40923 1.000 57.97420 359 LYS A N 1
ATOM 4512 C CA . LYS A 1 359 ? 63.16834 -0.30890 -12.65011 1.000 60.24460 359 LYS A CA 1
ATOM 4513 C C . LYS A 1 359 ? 63.44214 -1.12977 -11.39750 1.000 61.26790 359 LYS A C 1
ATOM 4514 O O . LYS A 1 359 ? 63.40421 -2.36267 -11.46671 1.000 64.95044 359 LYS A O 1
ATOM 4533 N N . CYS A 1 360 ? 63.70732 -0.49135 -10.25695 1.000 59.47101 360 CYS A N 1
ATOM 4534 C CA . CYS A 1 360 ? 63.94386 -1.20802 -9.00906 1.000 60.22182 360 CYS A CA 1
ATOM 4535 C C . CYS A 1 360 ? 62.99466 -0.77294 -7.90050 1.000 58.18757 360 CYS A C 1
ATOM 4536 O O . CYS A 1 360 ? 63.20559 -1.14011 -6.73854 1.000 58.68001 360 CYS A O 1
ATOM 4544 N N . ARG A 1 361 ? 61.96030 -0.00325 -8.22718 1.000 62.57648 361 ARG A N 1
ATOM 4545 C CA . ARG A 1 361 ? 61.03471 0.49737 -7.22414 1.000 57.39346 361 ARG A CA 1
ATOM 4546 C C . ARG A 1 361 ? 60.11994 -0.61566 -6.71484 1.000 56.39285 361 ARG A C 1
ATOM 4547 O O . ARG A 1 361 ? 59.94465 -1.66064 -7.34869 1.000 57.37377 361 ARG A O 1
ATOM 4568 N N . ASP A 1 362 ? 59.53715 -0.37633 -5.54882 1.000 54.97117 362 ASP A N 1
ATOM 4569 C CA . ASP A 1 362 ? 58.58400 -1.31627 -4.96571 1.000 56.65569 362 ASP A CA 1
ATOM 4570 C C . ASP A 1 362 ? 57.33637 -1.38050 -5.83762 1.000 57.81664 362 ASP A C 1
ATOM 4571 O O . ASP A 1 362 ? 56.72592 -0.33687 -6.10267 1.000 60.48772 362 ASP A O 1
ATOM 4580 N N . PRO A 1 363 ? 56.91974 -2.56187 -6.30516 1.000 57.95953 363 PRO A N 1
ATOM 4581 C CA . PRO A 1 363 ? 55.76787 -2.60833 -7.22027 1.000 57.98306 363 PRO A CA 1
ATOM 4582 C C . PRO A 1 363 ? 54.42482 -2.38647 -6.54365 1.000 72.34954 363 PRO A C 1
ATOM 4583 O O . PRO A 1 363 ? 53.49331 -1.90644 -7.20105 1.000 81.26912 363 PRO A O 1
ATOM 4594 N N . ASP A 1 364 ? 54.28411 -2.72787 -5.26181 1.000 63.99816 364 ASP A N 1
ATOM 4595 C CA . ASP A 1 364 ? 52.98914 -2.64558 -4.59344 1.000 60.44726 364 ASP A CA 1
ATOM 4596 C C . ASP A 1 364 ? 52.74520 -1.29352 -3.93511 1.000 62.47421 364 ASP A C 1
ATOM 4597 O O . ASP A 1 364 ? 51.60434 -0.81909 -3.90507 1.000 60.92132 364 ASP A O 1
ATOM 4606 N N . ARG A 1 365 ? 53.78650 -0.66818 -3.39120 1.000 58.28946 365 ARG A N 1
ATOM 4607 C CA . ARG A 1 365 ? 53.62387 0.56566 -2.63854 1.000 55.34567 365 ARG A CA 1
ATOM 4608 C C . ARG A 1 365 ? 53.76467 1.82747 -3.48100 1.000 53.35268 365 ARG A C 1
ATOM 4609 O O . ARG A 1 365 ? 53.40507 2.90863 -3.00342 1.000 59.69552 365 ARG A O 1
ATOM 4630 N N . TRP A 1 366 ? 54.26852 1.73193 -4.71169 1.000 51.60307 366 TRP A N 1
ATOM 4631 C CA . TRP A 1 366 ? 54.49935 2.94605 -5.48764 1.000 49.70213 366 TRP A CA 1
ATOM 4632 C C . TRP A 1 366 ? 53.18495 3.65654 -5.79351 1.000 55.58530 366 TRP A C 1
ATOM 4633 O O . TRP A 1 366 ? 53.11942 4.89150 -5.77536 1.000 55.77968 366 TRP A O 1
ATOM 4654 N N . ASN A 1 367 ? 52.12790 2.89667 -6.07564 1.000 58.69760 367 ASN A N 1
ATOM 4655 C CA . ASN A 1 367 ? 50.81213 3.46842 -6.35713 1.000 50.71454 367 ASN A CA 1
ATOM 4656 C C . ASN A 1 367 ? 50.10301 3.68407 -5.02595 1.000 53.02377 367 ASN A C 1
ATOM 4657 O O . ASN A 1 367 ? 49.56174 2.74646 -4.43394 1.000 53.50585 367 ASN A O 1
ATOM 4668 N N . LEU A 1 368 ? 50.10159 4.93341 -4.55754 1.000 56.75540 368 LEU A N 1
ATOM 4669 C CA . LEU A 1 368 ? 49.52050 5.23696 -3.25445 1.000 51.20736 368 LEU A CA 1
ATOM 4670 C C . LEU A 1 368 ? 48.01864 4.98372 -3.24248 1.000 45.90324 368 LEU A C 1
ATOM 4671 O O . LEU A 1 368 ? 47.47781 4.46380 -2.25907 1.000 46.59572 368 LEU A O 1
ATOM 4687 N N . VAL A 1 369 ? 47.32385 5.36220 -4.31722 1.000 46.19743 369 VAL A N 1
ATOM 4688 C CA . VAL A 1 369 ? 45.87822 5.16736 -4.36768 1.000 47.00894 369 VAL A CA 1
ATOM 4689 C C . VAL A 1 369 ? 45.53491 3.68751 -4.26212 1.000 49.79273 369 VAL A C 1
ATOM 4690 O O . VAL A 1 369 ? 44.54682 3.30992 -3.62117 1.000 55.52057 369 VAL A O 1
ATOM 4703 N N . GLU A 1 370 ? 46.32974 2.82622 -4.90194 1.000 45.04954 370 GLU A N 1
ATOM 4704 C CA . GLU A 1 370 ? 46.08559 1.39169 -4.79251 1.000 43.93254 370 GLU A CA 1
ATOM 4705 C C . GLU A 1 370 ? 46.49269 0.87207 -3.41970 1.000 45.80055 370 GLU A C 1
ATOM 4706 O O . GLU A 1 370 ? 45.77271 0.06918 -2.81609 1.000 54.48317 370 GLU A O 1
ATOM 4718 N N . LEU A 1 371 ? 47.64546 1.31434 -2.91165 1.000 44.52128 371 LEU A N 1
ATOM 4719 C CA . LEU A 1 371 ? 48.04535 0.93593 -1.56053 1.000 45.48579 371 LEU A CA 1
ATOM 4720 C C . LEU A 1 371 ? 46.93958 1.25385 -0.56136 1.000 47.12308 371 LEU A C 1
ATOM 4721 O O . LEU A 1 371 ? 46.63176 0.44390 0.32009 1.000 48.38071 371 LEU A O 1
ATOM 4737 N N . GLN A 1 372 ? 46.32391 2.43001 -0.69011 1.000 47.67580 372 GLN A N 1
ATOM 4738 C CA . GLN A 1 372 ? 45.22705 2.79052 0.20032 1.000 49.84312 372 GLN A CA 1
ATOM 4739 C C . GLN A 1 372 ? 44.00622 1.91002 -0.03904 1.000 50.43429 372 GLN A C 1
ATOM 4740 O O . GLN A 1 372 ? 43.31291 1.53050 0.91169 1.000 63.49285 372 GLN A O 1
ATOM 4754 N N . ARG A 1 373 ? 43.72609 1.57519 -1.30089 1.000 51.78825 373 ARG A N 1
ATOM 4755 C CA . ARG A 1 373 ? 42.53525 0.79093 -1.61418 1.000 51.39582 373 ARG A CA 1
ATOM 4756 C C . ARG A 1 373 ? 42.58600 -0.57622 -0.94379 1.000 49.83458 373 ARG A C 1
ATOM 4757 O O . ARG A 1 373 ? 41.60768 -1.01883 -0.33131 1.000 55.29179 373 ARG A O 1
ATOM 4778 N N . ILE A 1 374 ? 43.72318 -1.26501 -1.05590 1.000 48.49524 374 ILE A N 1
ATOM 4779 C CA . ILE A 1 374 ? 43.80914 -2.62510 -0.53891 1.000 49.25959 374 ILE A CA 1
ATOM 4780 C C . ILE A 1 374 ? 43.86253 -2.62764 0.98217 1.000 57.01622 374 ILE A C 1
ATOM 4781 O O . ILE A 1 374 ? 43.40703 -3.58255 1.62272 1.000 70.18321 374 ILE A O 1
ATOM 4797 N N . ARG A 1 375 ? 44.40907 -1.57351 1.58933 1.000 60.40836 375 ARG A N 1
ATOM 4798 C CA . ARG A 1 375 ? 44.47281 -1.52023 3.04556 1.000 65.53289 375 ARG A CA 1
ATOM 4799 C C . ARG A 1 375 ? 43.12731 -1.16085 3.66138 1.000 62.85553 375 ARG A C 1
ATOM 4800 O O . ARG A 1 375 ? 42.85063 -1.55474 4.80003 1.000 68.14813 375 ARG A O 1
ATOM 4821 N N . ARG A 1 376 ? 42.28122 -0.42485 2.93657 1.000 57.21669 376 ARG A N 1
ATOM 4822 C CA . ARG A 1 376 ? 40.92147 -0.19854 3.41450 1.000 60.24797 376 ARG A CA 1
ATOM 4823 C C . ARG A 1 376 ? 40.07557 -1.45788 3.26731 1.000 73.02497 376 ARG A C 1
ATOM 4824 O O . ARG A 1 376 ? 39.31259 -1.81064 4.17429 1.000 82.36330 376 ARG A O 1
ATOM 4845 N N . GLU A 1 377 ? 40.19699 -2.14727 2.12952 1.000 66.14733 377 GLU A N 1
ATOM 4846 C CA . GLU A 1 377 ? 39.44603 -3.38106 1.92515 1.000 68.39972 377 GLU A CA 1
ATOM 4847 C C . GLU A 1 377 ? 39.93956 -4.50273 2.83213 1.000 79.90219 377 GLU A C 1
ATOM 4848 O O . GLU A 1 377 ? 39.14846 -5.36670 3.22771 1.000 90.49876 377 GLU A O 1
ATOM 4860 N N . GLN A 1 378 ? 41.23290 -4.51281 3.17134 1.000 76.40573 378 GLN A N 1
ATOM 4861 C CA . GLN A 1 378 ? 41.73899 -5.50967 4.11060 1.000 78.55819 378 GLN A CA 1
ATOM 4862 C C . GLN A 1 378 ? 41.18145 -5.30258 5.51411 1.000 86.17072 378 GLN A C 1
ATOM 4863 O O . GLN A 1 378 ? 40.98012 -6.27709 6.24842 1.000 90.49528 378 GLN A O 1
ATOM 4877 N N . ALA A 1 379 ? 40.92882 -4.05110 5.90656 1.000 90.82135 379 ALA A N 1
ATOM 4878 C CA . ALA A 1 379 ? 40.39373 -3.78802 7.23692 1.000 85.19531 379 ALA A CA 1
ATOM 4879 C C . ALA A 1 379 ? 38.89139 -4.02932 7.30350 1.000 105.82024 379 ALA A C 1
ATOM 4880 O O . ALA A 1 379 ? 38.37808 -4.42454 8.35685 1.000 112.58985 379 ALA A O 1
ATOM 4887 N N . SER A 1 380 ? 38.17634 -3.80168 6.19985 1.000 101.55448 380 SER A N 1
ATOM 4888 C CA . SER A 1 380 ? 36.73590 -4.03331 6.17279 1.000 101.11422 380 SER A CA 1
ATOM 4889 C C . SER A 1 380 ? 36.43322 -5.51909 6.02070 1.000 108.68903 380 SER A C 1
ATOM 4890 O O . SER A 1 380 ? 35.84383 -6.14281 6.91021 1.000 107.01860 380 SER A O 1
ATOM 4898 N N . ARG A 1 381 ? 36.83933 -6.09932 4.89397 1.000 121.16248 381 ARG A N 1
ATOM 4899 C CA . ARG A 1 381 ? 36.58773 -7.50470 4.59410 1.000 130.10856 381 ARG A CA 1
ATOM 4900 C C . ARG A 1 381 ? 37.78661 -8.30692 5.08763 1.000 131.87109 381 ARG A C 1
ATOM 4901 O O . ARG A 1 381 ? 38.89485 -8.16956 4.55853 1.000 128.15636 381 ARG A O 1
ATOM 4922 N N . LYS A 1 382 ? 37.56566 -9.14913 6.09732 1.000 129.69893 382 LYS A N 1
ATOM 4923 C CA . LYS A 1 382 ? 38.65499 -9.94201 6.65803 1.000 123.44866 382 LYS A CA 1
ATOM 4924 C C . LYS A 1 382 ? 38.95362 -11.15664 5.78521 1.000 126.67996 382 LYS A C 1
ATOM 4925 O O . LYS A 1 382 ? 40.06173 -11.29931 5.25652 1.000 129.86448 382 LYS A O 1
ATOM 4944 N N . GLY A 1 383 ? 37.97084 -12.03873 5.62202 1.000 116.51154 383 GLY A N 1
ATOM 4945 C CA . GLY A 1 383 ? 38.11913 -13.21002 4.78166 1.000 102.23737 383 GLY A CA 1
ATOM 4946 C C . GLY A 1 383 ? 37.02115 -13.31090 3.74279 1.000 102.92832 383 GLY A C 1
ATOM 4947 O O . GLY A 1 383 ? 36.94327 -14.29648 3.00249 1.000 94.39745 383 GLY A O 1
ATOM 4951 N N . PHE A 1 384 ? 36.16596 -12.29149 3.68014 1.000 111.65314 384 PHE A N 1
ATOM 4952 C CA . PHE A 1 384 ? 35.04560 -12.27068 2.75008 1.000 106.04194 384 PHE A CA 1
ATOM 4953 C C . PHE A 1 384 ? 35.48483 -11.65345 1.42746 1.000 99.82351 384 PHE A C 1
ATOM 4954 O O . PHE A 1 384 ? 36.04802 -10.55420 1.40645 1.000 103.35329 384 PHE A O 1
ATOM 4971 N N . ASP A 1 385 ? 35.22492 -12.35845 0.32816 1.000 82.71861 385 ASP A N 1
ATOM 4972 C CA . ASP A 1 385 ? 35.62844 -11.87675 -0.98575 1.000 78.78399 385 ASP A CA 1
ATOM 4973 C C . ASP A 1 385 ? 34.79211 -12.57068 -2.05178 1.000 83.22722 385 ASP A C 1
ATOM 4974 O O . ASP A 1 385 ? 34.42758 -13.74118 -1.90839 1.000 79.93218 385 ASP A O 1
ATOM 4983 N N . SER A 1 386 ? 34.49415 -11.82833 -3.12897 1.000 76.81976 386 SER A N 1
ATOM 4984 C CA . SER A 1 386 ? 33.77661 -12.39023 -4.26714 1.000 54.24567 386 SER A CA 1
ATOM 4985 C C . SER A 1 386 ? 34.36784 -11.93723 -5.60043 1.000 71.88074 386 SER A C 1
ATOM 4986 O O . SER A 1 386 ? 33.71131 -12.08409 -6.63949 1.000 72.89479 386 SER A O 1
ATOM 4994 N N . ASP A 1 387 ? 35.58499 -11.38839 -5.59864 1.000 76.92288 387 ASP A N 1
ATOM 4995 C CA . ASP A 1 387 ? 36.23122 -10.90981 -6.81275 1.000 73.15808 387 ASP A CA 1
ATOM 4996 C C . ASP A 1 387 ? 37.56806 -11.58619 -7.08841 1.000 67.79011 387 ASP A C 1
ATOM 4997 O O . ASP A 1 387 ? 38.23463 -11.22759 -8.06676 1.000 69.08186 387 ASP A O 1
ATOM 5006 N N . ASP A 1 388 ? 37.97838 -12.54924 -6.26621 1.000 52.00705 388 ASP A N 1
ATOM 5007 C CA . ASP A 1 388 ? 39.28246 -13.18675 -6.40590 1.000 54.50757 388 ASP A CA 1
ATOM 5008 C C . ASP A 1 388 ? 39.20419 -14.32749 -7.40736 1.000 58.63935 388 ASP A C 1
ATOM 5009 O O . ASP A 1 388 ? 38.34366 -15.20542 -7.29170 1.000 66.00683 388 ASP A O 1
ATOM 5018 N N . GLU A 1 389 ? 40.10589 -14.31089 -8.38928 1.000 48.94368 389 GLU A N 1
ATOM 5019 C CA . GLU A 1 389 ? 40.17356 -15.33810 -9.42035 1.000 53.15143 389 GLU A CA 1
ATOM 5020 C C . GLU A 1 389 ? 41.41747 -16.21149 -9.29038 1.000 56.65007 389 GLU A C 1
ATOM 5021 O O . GLU A 1 389 ? 41.67390 -17.04218 -10.16865 1.000 57.72970 389 GLU A O 1
ATOM 5033 N N . GLY A 1 390 ? 42.19487 -16.04302 -8.22338 1.000 52.28519 390 GLY A N 1
ATOM 5034 C CA . GLY A 1 390 ? 43.38907 -16.84089 -8.01160 1.000 53.52296 390 GLY A CA 1
ATOM 5035 C C . GLY A 1 390 ? 44.64203 -15.99941 -7.87074 1.000 53.38243 390 GLY A C 1
ATOM 5036 O O . GLY A 1 390 ? 45.75477 -16.49688 -8.04386 1.000 58.00850 390 GLY A O 1
ATOM 5040 N N . PRO B 2 78 ? 55.71455 -5.40539 6.82678 1.000 96.74765 78 PRO B N 1
ATOM 5041 C CA . PRO B 2 78 ? 57.13860 -5.66859 6.58522 1.000 104.85643 78 PRO B CA 1
ATOM 5042 C C . PRO B 2 78 ? 58.00617 -4.41442 6.68409 1.000 100.81575 78 PRO B C 1
ATOM 5043 O O . PRO B 2 78 ? 59.23067 -4.52253 6.75520 1.000 96.33964 78 PRO B O 1
ATOM 5054 N N . ASP B 2 79 ? 57.37614 -3.24386 6.69511 1.000 89.96426 79 ASP B N 1
ATOM 5055 C CA . ASP B 2 79 ? 58.12961 -1.99744 6.72867 1.000 86.26347 79 ASP B CA 1
ATOM 5056 C C . ASP B 2 79 ? 58.77972 -1.82182 8.09990 1.000 83.31071 79 ASP B C 1
ATOM 5057 O O . ASP B 2 79 ? 58.18400 -2.18329 9.11863 1.000 86.39676 79 ASP B O 1
ATOM 5066 N N . PRO B 2 80 ? 59.99983 -1.27253 8.16544 1.000 82.87788 80 PRO B N 1
ATOM 5067 C CA . PRO B 2 80 ? 60.61167 -1.05298 9.48906 1.000 80.49833 80 PRO B CA 1
ATOM 5068 C C . PRO B 2 80 ? 59.80444 -0.12954 10.38513 1.000 83.91924 80 PRO B C 1
ATOM 5069 O O . PRO B 2 80 ? 59.70776 -0.37617 11.59414 1.000 78.43910 80 PRO B O 1
ATOM 5080 N N . VAL B 2 81 ? 59.21979 0.93405 9.82704 1.000 81.53127 81 VAL B N 1
ATOM 5081 C CA . VAL B 2 81 ? 58.37137 1.80790 10.63034 1.000 75.23443 81 VAL B CA 1
ATOM 5082 C C . VAL B 2 81 ? 57.07477 1.10382 11.00564 1.000 71.91390 81 VAL B C 1
ATOM 5083 O O . VAL B 2 81 ? 56.50595 1.36377 12.07257 1.000 68.89666 81 VAL B O 1
ATOM 5096 N N . GLU B 2 82 ? 56.58025 0.21100 10.14600 1.000 79.49678 82 GLU B N 1
ATOM 5097 C CA . GLU B 2 82 ? 55.31872 -0.45752 10.44230 1.000 76.98960 82 GLU B CA 1
ATOM 5098 C C . GLU B 2 82 ? 55.46440 -1.41073 11.62180 1.000 72.06412 82 GLU B C 1
ATOM 5099 O O . GLU B 2 82 ? 54.60429 -1.43917 12.50912 1.000 77.88291 82 GLU B O 1
ATOM 5111 N N . GLN B 2 83 ? 56.54946 -2.18964 11.66215 1.000 75.52118 83 GLN B N 1
ATOM 5112 C CA . GLN B 2 83 ? 56.76422 -3.06767 12.80823 1.000 81.26527 83 GLN B CA 1
ATOM 5113 C C . GLN B 2 83 ? 57.08214 -2.27134 14.06884 1.000 72.82781 83 GLN B C 1
ATOM 5114 O O . GLN B 2 83 ? 56.74092 -2.70556 15.17483 1.000 75.12749 83 GLN B O 1
ATOM 5128 N N . MET B 2 84 ? 57.72034 -1.10667 13.92946 1.000 69.97243 84 MET B N 1
ATOM 5129 C CA . MET B 2 84 ? 57.94942 -0.25957 15.09601 1.000 76.22508 84 MET B CA 1
ATOM 5130 C C . MET B 2 84 ? 56.62967 0.22818 15.68168 1.000 68.20378 84 MET B C 1
ATOM 5131 O O . MET B 2 84 ? 56.47455 0.30240 16.90645 1.000 66.01759 84 MET B O 1
ATOM 5145 N N . ASN B 2 85 ? 55.66586 0.56861 14.82276 1.000 65.89328 85 ASN B N 1
ATOM 5146 C CA . ASN B 2 85 ? 54.35392 0.96764 15.31878 1.000 58.63137 85 ASN B CA 1
ATOM 5147 C C . ASN B 2 85 ? 53.66164 -0.19152 16.02105 1.000 66.32564 85 ASN B C 1
ATOM 5148 O O . ASN B 2 85 ? 52.98813 0.00280 17.03863 1.000 77.61344 85 ASN B O 1
ATOM 5159 N N . GLU B 2 86 ? 53.80747 -1.40637 15.48990 1.000 74.12538 86 GLU B N 1
ATOM 5160 C CA . GLU B 2 86 ? 53.19814 -2.55735 16.14441 1.000 78.90171 86 GLU B CA 1
ATOM 5161 C C . GLU B 2 86 ? 53.86613 -2.83376 17.48603 1.000 72.57873 86 GLU B C 1
ATOM 5162 O O . GLU B 2 86 ? 53.20112 -3.23094 18.44972 1.000 71.28741 86 GLU B O 1
ATOM 5174 N N . ALA B 2 87 ? 55.18213 -2.61895 17.56806 1.000 74.85391 87 ALA B N 1
ATOM 5175 C CA . ALA B 2 87 ? 55.87594 -2.76430 18.84201 1.000 81.22288 87 ALA B CA 1
ATOM 5176 C C . ALA B 2 87 ? 55.36432 -1.76891 19.87200 1.000 73.53341 87 ALA B C 1
ATOM 5177 O O . ALA B 2 87 ? 55.30261 -2.08645 21.06516 1.000 80.62881 87 ALA B O 1
ATOM 5184 N N . GLU B 2 88 ? 54.99045 -0.56542 19.43428 1.000 72.46980 88 GLU B N 1
ATOM 5185 C CA . GLU B 2 88 ? 54.45661 0.42972 20.35574 1.000 68.90047 88 GLU B CA 1
ATOM 5186 C C . GLU B 2 88 ? 53.01999 0.11026 20.74845 1.000 69.41636 88 GLU B C 1
ATOM 5187 O O . GLU B 2 88 ? 52.61659 0.35551 21.89048 1.000 69.91201 88 GLU B O 1
ATOM 5199 N N . LYS B 2 89 ? 52.23020 -0.42194 19.81405 1.000 66.04486 89 LYS B N 1
ATOM 5200 C CA . LYS B 2 89 ? 50.87167 -0.82966 20.15207 1.000 65.42393 89 LYS B CA 1
ATOM 5201 C C . LYS B 2 89 ? 50.87291 -1.98871 21.14084 1.000 67.71175 89 LYS B C 1
ATOM 5202 O O . LYS B 2 89 ? 49.93805 -2.12071 21.93940 1.000 63.02957 89 LYS B O 1
ATOM 5221 N N . ARG B 2 90 ? 51.90535 -2.83702 21.10099 1.000 73.51578 90 ARG B N 1
ATOM 5222 C CA . ARG B 2 90 ? 52.01070 -3.93417 22.05483 1.000 76.93282 90 ARG B CA 1
ATOM 5223 C C . ARG B 2 90 ? 52.27783 -3.44567 23.47207 1.000 75.35853 90 ARG B C 1
ATOM 5224 O O . ARG B 2 90 ? 52.04465 -4.19541 24.42570 1.000 81.05707 90 ARG B O 1
ATOM 5245 N N . LYS B 2 91 ? 52.76368 -2.21297 23.63228 1.000 70.51619 91 LYS B N 1
ATOM 5246 C CA . LYS B 2 91 ? 53.08115 -1.70488 24.96112 1.000 71.75350 91 LYS B CA 1
ATOM 5247 C C . LYS B 2 91 ? 51.83873 -1.50583 25.81812 1.000 66.59567 91 LYS B C 1
ATOM 5248 O O . LYS B 2 91 ? 51.94856 -1.49204 27.04824 1.000 65.91770 91 LYS B O 1
ATOM 5267 N N . TYR B 2 92 ? 50.66700 -1.36181 25.20598 1.000 65.80977 92 TYR B N 1
ATOM 5268 C CA . TYR B 2 92 ? 49.44020 -1.05891 25.92978 1.000 61.04609 92 TYR B CA 1
ATOM 5269 C C . TYR B 2 92 ? 48.36993 -2.05763 25.52242 1.000 57.78650 92 TYR B C 1
ATOM 5270 O O . TYR B 2 92 ? 48.14459 -2.28100 24.32900 1.000 58.69335 92 TYR B O 1
ATOM 5288 N N . ILE B 2 93 ? 47.72003 -2.65651 26.51546 1.000 59.68291 93 ILE B N 1
ATOM 5289 C CA . ILE B 2 93 ? 46.71035 -3.68640 26.30292 1.000 63.10880 93 ILE B CA 1
ATOM 5290 C C . ILE B 2 93 ? 45.34080 -3.02600 26.35380 1.000 60.36313 93 ILE B C 1
ATOM 5291 O O . ILE B 2 93 ? 44.98940 -2.38616 27.35168 1.000 58.08481 93 ILE B O 1
ATOM 5307 N N . LYS B 2 94 ? 44.55472 -3.20337 25.29518 1.000 61.10353 94 LYS B N 1
ATOM 5308 C CA . LYS B 2 94 ? 43.24716 -2.56706 25.20930 1.000 59.00000 94 LYS B CA 1
ATOM 5309 C C . LYS B 2 94 ? 42.22213 -3.34876 26.02119 1.000 62.01425 94 LYS B C 1
ATOM 5310 O O . LYS B 2 94 ? 42.24087 -4.58246 26.04979 1.000 67.87897 94 LYS B O 1
ATOM 5329 N N . GLY B 2 95 ? 41.32974 -2.61970 26.69261 1.000 59.56247 95 GLY B N 1
ATOM 5330 C CA . GLY B 2 95 ? 40.33088 -3.20996 27.56474 1.000 62.16555 95 GLY B CA 1
ATOM 5331 C C . GLY B 2 95 ? 38.92773 -2.74595 27.21480 1.000 67.94518 95 GLY B C 1
ATOM 5332 O O . GLY B 2 95 ? 38.54025 -2.66736 26.04785 1.000 62.22283 95 GLY B O 1
ATOM 5336 N N . LYS B 2 96 ? 38.15963 -2.44318 28.26150 1.000 86.44166 96 LYS B N 1
ATOM 5337 C CA . LYS B 2 96 ? 36.76853 -2.04070 28.10418 1.000 86.79454 96 LYS B CA 1
ATOM 5338 C C . LYS B 2 96 ? 36.64286 -0.80904 27.21438 1.000 83.29907 96 LYS B C 1
ATOM 5339 O O . LYS B 2 96 ? 37.52899 0.04826 27.16784 1.000 82.14552 96 LYS B O 1
ATOM 5358 N N . LYS B 2 97 ? 35.51284 -0.72221 26.51325 1.000 64.61695 97 LYS B N 1
ATOM 5359 C CA . LYS B 2 97 ? 35.17861 0.44084 25.69240 1.000 61.75640 97 LYS B CA 1
ATOM 5360 C C . LYS B 2 97 ? 34.46116 1.44842 26.58226 1.000 63.57385 97 LYS B C 1
ATOM 5361 O O . LYS B 2 97 ? 33.27409 1.29550 26.88030 1.000 67.66348 97 LYS B O 1
ATOM 5380 N N . LEU B 2 98 ? 35.18145 2.48573 27.01224 1.000 65.00639 98 LEU B N 1
ATOM 5381 C CA . LEU B 2 98 ? 34.59051 3.48068 27.89706 1.000 58.49916 98 LEU B CA 1
ATOM 5382 C C . LEU B 2 98 ? 33.72941 4.48906 27.14750 1.000 60.99159 98 LEU B C 1
ATOM 5383 O O . LEU B 2 98 ? 32.85544 5.11131 27.76336 1.000 60.05134 98 LEU B O 1
ATOM 5399 N N . GLY B 2 99 ? 33.95045 4.65875 25.85409 1.000 60.45629 99 GLY B N 1
ATOM 5400 C CA . GLY B 2 99 ? 33.21920 5.65609 25.08572 1.000 60.42581 99 GLY B CA 1
ATOM 5401 C C . GLY B 2 99 ? 33.16475 5.27357 23.62897 1.000 62.83935 99 GLY B C 1
ATOM 5402 O O . GLY B 2 99 ? 34.08437 4.64574 23.09415 1.000 62.41342 99 GLY B O 1
ATOM 5406 N N . GLU B 2 100 ? 32.06732 5.65101 22.97829 1.000 70.85945 100 GLU B N 1
ATOM 5407 C CA . GLU B 2 100 ? 31.86252 5.39018 21.56196 1.000 75.70709 100 GLU B CA 1
ATOM 5408 C C . GLU B 2 100 ? 31.55994 6.71418 20.87601 1.000 79.68483 100 GLU B C 1
ATOM 5409 O O . GLU B 2 100 ? 31.07411 7.65855 21.50585 1.000 67.06557 100 GLU B O 1
ATOM 5421 N N . GLY B 2 101 ? 31.86005 6.78248 19.58661 1.000 83.36030 101 GLY B N 1
ATOM 5422 C CA . GLY B 2 101 ? 31.61100 7.99727 18.83598 1.000 86.48569 101 GLY B CA 1
ATOM 5423 C C . GLY B 2 101 ? 32.11501 7.86647 17.41565 1.000 86.77517 101 GLY B C 1
ATOM 5424 O O . GLY B 2 101 ? 32.98115 7.03893 17.10976 1.000 79.46313 101 GLY B O 1
ATOM 5428 N N . THR B 2 102 ? 31.54807 8.70897 16.54800 1.000 96.02018 102 THR B N 1
ATOM 5429 C CA . THR B 2 102 ? 31.95365 8.72068 15.14759 1.000 99.75947 102 THR B CA 1
ATOM 5430 C C . THR B 2 102 ? 33.35155 9.30041 14.97198 1.000 97.92521 102 THR B C 1
ATOM 5431 O O . THR B 2 102 ? 34.09854 8.85992 14.09012 1.000 92.78153 102 THR B O 1
ATOM 5442 N N . TYR B 2 103 ? 33.72255 10.28324 15.79434 1.000 91.71678 103 TYR B N 1
ATOM 5443 C CA . TYR B 2 103 ? 35.04921 10.87932 15.68518 1.000 88.26467 103 TYR B CA 1
ATOM 5444 C C . TYR B 2 103 ? 36.10841 9.99206 16.32796 1.000 89.95458 103 TYR B C 1
ATOM 5445 O O . TYR B 2 103 ? 37.17479 9.77277 15.74162 1.000 85.00253 103 TYR B O 1
ATOM 5463 N N . ALA B 2 104 ? 35.82785 9.45634 17.51493 1.000 92.57646 104 ALA B N 1
ATOM 5464 C CA . ALA B 2 104 ? 36.80837 8.66150 18.23756 1.000 79.55356 104 ALA B CA 1
ATOM 5465 C C . ALA B 2 104 ? 36.09985 7.64567 19.12008 1.000 71.70646 104 ALA B C 1
ATOM 5466 O O . ALA B 2 104 ? 34.93250 7.81084 19.48300 1.000 71.29522 104 ALA B O 1
ATOM 5473 N N . ASN B 2 105 ? 36.83102 6.58757 19.46126 1.000 64.26479 105 ASN B N 1
ATOM 5474 C CA . ASN B 2 105 ? 36.39372 5.58633 20.42423 1.000 64.15304 105 ASN B CA 1
ATOM 5475 C C . ASN B 2 105 ? 37.44205 5.49411 21.52239 1.000 58.25509 105 ASN B C 1
ATOM 5476 O O . ASN B 2 105 ? 38.64147 5.41863 21.23495 1.000 46.98924 105 ASN B O 1
ATOM 5487 N N . VAL B 2 106 ? 36.98982 5.50687 22.77264 1.000 63.15009 106 VAL B N 1
ATOM 5488 C CA . VAL B 2 106 ? 37.86636 5.48492 23.93604 1.000 45.73606 106 VAL B CA 1
ATOM 5489 C C . VAL B 2 106 ? 37.81901 4.09727 24.55589 1.000 47.51895 106 VAL B C 1
ATOM 5490 O O . VAL B 2 106 ? 36.73484 3.53879 24.76265 1.000 59.82106 106 VAL B O 1
ATOM 5503 N N . TYR B 2 107 ? 38.99105 3.54959 24.86538 1.000 43.46619 107 TYR B N 1
ATOM 5504 C CA . TYR B 2 107 ? 39.10324 2.23872 25.48527 1.000 47.25502 107 TYR B CA 1
ATOM 5505 C C . TYR B 2 107 ? 39.99306 2.33020 26.71439 1.000 44.96369 107 TYR B C 1
ATOM 5506 O O . TYR B 2 107 ? 40.97437 3.07880 26.72677 1.000 57.04191 107 TYR B O 1
ATOM 5524 N N . LEU B 2 108 ? 39.64467 1.56876 27.74570 1.000 47.02673 108 LEU B N 1
ATOM 5525 C CA . LEU B 2 108 ? 40.52642 1.42564 28.89499 1.000 48.82313 108 LEU B CA 1
ATOM 5526 C C . LEU B 2 108 ? 41.70678 0.53577 28.52656 1.000 49.05533 108 LEU B C 1
ATOM 5527 O O . LEU B 2 108 ? 41.55548 -0.45689 27.80936 1.000 52.06733 108 LEU B O 1
ATOM 5543 N N . GLY B 2 109 ? 42.89158 0.89654 29.02073 1.000 48.89023 109 GLY B N 1
ATOM 5544 C CA . GLY B 2 109 ? 44.08508 0.12349 28.74137 1.000 50.33578 109 GLY B CA 1
ATOM 5545 C C . GLY B 2 109 ? 45.07686 0.20676 29.88042 1.000 50.71462 109 GLY B C 1
ATOM 5546 O O . GLY B 2 109 ? 44.91111 0.98084 30.82583 1.000 52.58313 109 GLY B O 1
ATOM 5550 N N . HIS B 2 110 ? 46.12999 -0.59984 29.76912 1.000 53.21994 110 HIS B N 1
ATOM 5551 C CA . HIS B 2 110 ? 47.15895 -0.64585 30.79715 1.000 59.36863 110 HIS B CA 1
ATOM 5552 C C . HIS B 2 110 ? 48.44192 -1.19591 30.19500 1.000 63.81995 110 HIS B C 1
ATOM 5553 O O . HIS B 2 110 ? 48.41142 -2.04722 29.30212 1.000 66.29758 110 HIS B O 1
ATOM 5567 N N . SER B 2 111 ? 49.56765 -0.70508 30.70670 1.000 56.53005 111 SER B N 1
ATOM 5568 C CA . SER B 2 111 ? 50.86685 -1.14637 30.22060 1.000 74.87721 111 SER B CA 1
ATOM 5569 C C . SER B 2 111 ? 51.03486 -2.64741 30.41979 1.000 76.72161 111 SER B C 1
ATOM 5570 O O . SER B 2 111 ? 50.57800 -3.21577 31.41543 1.000 72.68849 111 SER B O 1
ATOM 5578 N N . ARG B 2 112 ? 51.68663 -3.29555 29.45069 1.000 75.61454 112 ARG B N 1
ATOM 5579 C CA . ARG B 2 112 ? 51.96154 -4.72205 29.58455 1.000 81.00919 112 ARG B CA 1
ATOM 5580 C C . ARG B 2 112 ? 53.02293 -4.98792 30.64518 1.000 84.50740 112 ARG B C 1
ATOM 5581 O O . ARG B 2 112 ? 52.98322 -6.02961 31.30989 1.000 81.10195 112 ARG B O 1
ATOM 5602 N N . ASP B 2 113 ? 53.97149 -4.06571 30.82157 1.000 90.96781 113 ASP B N 1
ATOM 5603 C CA . ASP B 2 113 ? 55.01784 -4.24302 31.82013 1.000 92.43134 113 ASP B CA 1
ATOM 5604 C C . ASP B 2 113 ? 54.54306 -3.92950 33.23395 1.000 90.96434 113 ASP B C 1
ATOM 5605 O O . ASP B 2 113 ? 55.17937 -4.36929 34.19790 1.000 91.13118 113 ASP B O 1
ATOM 5614 N N . ASP B 2 114 ? 53.44742 -3.18784 33.38127 1.000 86.33967 114 ASP B N 1
ATOM 5615 C CA . ASP B 2 114 ? 52.90242 -2.85239 34.69775 1.000 80.68867 114 ASP B CA 1
ATOM 5616 C C . ASP B 2 114 ? 51.38671 -2.77193 34.60125 1.000 73.34431 114 ASP B C 1
ATOM 5617 O O . ASP B 2 114 ? 50.80872 -1.68661 34.48239 1.000 77.39470 114 ASP B O 1
ATOM 5626 N N . PRO B 2 115 ? 50.70398 -3.91893 34.65495 1.000 73.91198 115 PRO B N 1
ATOM 5627 C CA . PRO B 2 115 ? 49.24017 -3.90162 34.48701 1.000 71.88327 115 PRO B CA 1
ATOM 5628 C C . PRO B 2 115 ? 48.51267 -3.01889 35.48787 1.000 71.32379 115 PRO B C 1
ATOM 5629 O O . PRO B 2 115 ? 47.33187 -2.71745 35.27417 1.000 70.57184 115 PRO B O 1
ATOM 5640 N N . ASN B 2 116 ? 49.16468 -2.60069 36.57492 1.000 71.58712 116 ASN B N 1
ATOM 5641 C CA . ASN B 2 116 ? 48.54241 -1.65528 37.49328 1.000 67.90394 116 ASN B CA 1
ATOM 5642 C C . ASN B 2 116 ? 48.55927 -0.23319 36.94977 1.000 70.92506 116 ASN B C 1
ATOM 5643 O O . ASN B 2 116 ? 47.75495 0.59449 37.38998 1.000 69.56328 116 ASN B O 1
ATOM 5654 N N . PHE B 2 117 ? 49.45864 0.06462 36.01439 1.000 66.64275 117 PHE B N 1
ATOM 5655 C CA . PHE B 2 117 ? 49.49545 1.35905 35.33945 1.000 66.61259 117 PHE B CA 1
ATOM 5656 C C . PHE B 2 117 ? 48.40105 1.36888 34.27886 1.000 60.48036 117 PHE B C 1
ATOM 5657 O O . PHE B 2 117 ? 48.53666 0.73034 33.22995 1.000 59.35979 117 PHE B O 1
ATOM 5674 N N . LYS B 2 118 ? 47.31923 2.09285 34.54722 1.000 60.16531 118 LYS B N 1
ATOM 5675 C CA . LYS B 2 118 ? 46.19766 2.16358 33.62480 1.000 58.18658 118 LYS B CA 1
ATOM 5676 C C . LYS B 2 118 ? 46.38903 3.30446 32.63195 1.000 55.54974 118 LYS B C 1
ATOM 5677 O O . LYS B 2 118 ? 47.20717 4.20697 32.82624 1.000 56.98415 118 LYS B O 1
ATOM 5696 N N . VAL B 2 119 ? 45.61592 3.24772 31.54910 1.000 50.35146 119 VAL B N 1
ATOM 5697 C CA . VAL B 2 119 ? 45.76947 4.18169 30.44093 1.000 46.20928 119 VAL B CA 1
ATOM 5698 C C . VAL B 2 119 ? 44.46359 4.20142 29.66366 1.000 48.03868 119 VAL B C 1
ATOM 5699 O O . VAL B 2 119 ? 43.68815 3.24412 29.69637 1.000 46.30812 119 VAL B O 1
ATOM 5712 N N . ALA B 2 120 ? 44.22140 5.29900 28.95281 1.000 41.71386 120 ALA B N 1
ATOM 5713 C CA . ALA B 2 120 ? 43.06350 5.44086 28.08271 1.000 36.99963 120 ALA B CA 1
ATOM 5714 C C . ALA B 2 120 ? 43.55377 5.57061 26.65007 1.000 36.68066 120 ALA B C 1
ATOM 5715 O O . ALA B 2 120 ? 44.46465 6.35790 26.37090 1.000 40.49370 120 ALA B O 1
ATOM 5722 N N . ILE B 2 121 ? 42.95952 4.79350 25.75205 1.000 42.66294 121 ILE B N 1
ATOM 5723 C CA . ILE B 2 121 ? 43.36115 4.75082 24.35264 1.000 38.83079 121 ILE B CA 1
ATOM 5724 C C . ILE B 2 121 ? 42.21589 5.32122 23.53050 1.000 38.53517 121 ILE B C 1
ATOM 5725 O O . ILE B 2 121 ? 41.15984 4.69027 23.39632 1.000 41.93653 121 ILE B O 1
ATOM 5741 N N . LYS B 2 122 ? 42.42707 6.50159 22.96105 1.000 36.77091 122 LYS B N 1
ATOM 5742 C CA . LYS B 2 122 ? 41.44509 7.11698 22.08128 1.000 37.01655 122 LYS B CA 1
ATOM 5743 C C . LYS B 2 122 ? 41.75898 6.68781 20.65492 1.000 39.64534 122 LYS B C 1
ATOM 5744 O O . LYS B 2 122 ? 42.82314 7.02131 20.12206 1.000 38.93363 122 LYS B O 1
ATOM 5763 N N . LYS B 2 123 ? 40.84374 5.94533 20.04476 1.000 53.90450 123 LYS B N 1
ATOM 5764 C CA . LYS B 2 123 ? 41.01459 5.46836 18.67681 1.000 48.16346 123 LYS B CA 1
ATOM 5765 C C . LYS B 2 123 ? 40.28735 6.45860 17.77871 1.000 50.97926 123 LYS B C 1
ATOM 5766 O O . LYS B 2 123 ? 39.05895 6.43411 17.66754 1.000 58.70875 123 LYS B O 1
ATOM 5785 N N . ILE B 2 124 ? 41.05681 7.33172 17.14289 1.000 54.64500 124 ILE B N 1
ATOM 5786 C CA . ILE B 2 124 ? 40.50721 8.34822 16.25576 1.000 65.32995 124 ILE B CA 1
ATOM 5787 C C . ILE B 2 124 ? 40.22566 7.69382 14.91112 1.000 67.92722 124 ILE B C 1
ATOM 5788 O O . ILE B 2 124 ? 41.12983 7.13801 14.27802 1.000 66.11589 124 ILE B O 1
ATOM 5804 N N . LYS B 2 125 ? 38.97442 7.75168 14.47380 1.000 69.17810 125 LYS B N 1
ATOM 5805 C CA . LYS B 2 125 ? 38.60346 7.17795 13.18508 1.000 76.42593 125 LYS B CA 1
ATOM 5806 C C . LYS B 2 125 ? 39.04372 8.17658 12.12524 1.000 91.93437 125 LYS B C 1
ATOM 5807 O O . LYS B 2 125 ? 38.33865 9.14519 11.83131 1.000 99.82113 125 LYS B O 1
ATOM 5826 N N . VAL B 2 126 ? 40.23074 7.93674 11.55658 1.000 92.77442 126 VAL B N 1
ATOM 5827 C CA . VAL B 2 126 ? 40.81147 8.84936 10.57333 1.000 94.97925 126 VAL B CA 1
ATOM 5828 C C . VAL B 2 126 ? 39.81091 9.18070 9.47839 1.000 109.19501 126 VAL B C 1
ATOM 5829 O O . VAL B 2 126 ? 39.87410 10.26108 8.87686 1.000 108.93753 126 VAL B O 1
ATOM 5842 N N . GLN B 2 127 ? 38.87005 8.27841 9.20708 1.000 99.91940 127 GLN B N 1
ATOM 5843 C CA . GLN B 2 127 ? 37.81051 8.51607 8.23116 1.000 99.15253 127 GLN B CA 1
ATOM 5844 C C . GLN B 2 127 ? 36.52641 8.73456 9.03072 1.000 96.83784 127 GLN B C 1
ATOM 5845 O O . GLN B 2 127 ? 35.88632 7.77555 9.47083 1.000 92.22821 127 GLN B O 1
ATOM 5859 N N . ALA B 2 128 ? 36.15840 10.00405 9.22254 1.000 100.40648 128 ALA B N 1
ATOM 5860 C CA . ALA B 2 128 ? 34.96738 10.37940 9.98293 1.000 105.41912 128 ALA B CA 1
ATOM 5861 C C . ALA B 2 128 ? 34.14559 11.39472 9.18390 1.000 110.06017 128 ALA B C 1
ATOM 5862 O O . ALA B 2 128 ? 33.94762 12.54162 9.58472 1.000 99.01621 128 ALA B O 1
ATOM 5869 N N . GLN B 2 129 ? 33.67016 10.94679 8.02235 1.000 110.23011 129 GLN B N 1
ATOM 5870 C CA . GLN B 2 129 ? 32.79467 11.70607 7.13010 1.000 104.39494 129 GLN B CA 1
ATOM 5871 C C . GLN B 2 129 ? 33.45468 12.99308 6.62321 1.000 103.83037 129 GLN B C 1
ATOM 5872 O O . GLN B 2 129 ? 32.76580 13.93866 6.23102 1.000 103.55891 129 GLN B O 1
ATOM 5886 N N . TYR B 2 130 ? 34.78331 13.05727 6.64091 1.000 97.25629 130 TYR B N 1
ATOM 5887 C CA . TYR B 2 130 ? 35.54645 14.22768 6.21263 1.000 85.50649 130 TYR B CA 1
ATOM 5888 C C . TYR B 2 130 ? 36.21427 13.94974 4.87267 1.000 85.62732 130 TYR B C 1
ATOM 5889 O O . TYR B 2 130 ? 37.02480 13.02363 4.75861 1.000 82.47070 130 TYR B O 1
ATOM 5907 N N . LYS B 2 131 ? 35.87669 14.75324 3.86390 1.000 78.81929 131 LYS B N 1
ATOM 5908 C CA . LYS B 2 131 ? 36.37921 14.53774 2.51605 1.000 73.56406 131 LYS B CA 1
ATOM 5909 C C . LYS B 2 131 ? 37.69797 15.25314 2.24105 1.000 63.04065 131 LYS B C 1
ATOM 5910 O O . LYS B 2 131 ? 38.21823 15.14613 1.12603 1.000 64.65997 131 LYS B O 1
ATOM 5929 N N . ASP B 2 132 ? 38.25421 15.97214 3.21814 1.000 64.49722 132 ASP B N 1
ATOM 5930 C CA . ASP B 2 132 ? 39.49848 16.71229 3.03743 1.000 57.75992 132 ASP B CA 1
ATOM 5931 C C . ASP B 2 132 ? 40.67055 16.08555 3.79039 1.000 53.20489 132 ASP B C 1
ATOM 5932 O O . ASP B 2 132 ? 41.60749 16.78634 4.18104 1.000 42.57233 132 ASP B O 1
ATOM 5941 N N . GLY B 2 133 ? 40.64110 14.77143 3.99628 1.000 56.53339 133 GLY B N 1
ATOM 5942 C CA . GLY B 2 133 ? 41.75241 14.11127 4.65510 1.000 49.19192 133 GLY B CA 1
ATOM 5943 C C . GLY B 2 133 ? 41.64430 14.16424 6.17103 1.000 58.44309 133 GLY B C 1
ATOM 5944 O O . GLY B 2 133 ? 40.55420 14.16221 6.74459 1.000 63.89249 133 GLY B O 1
ATOM 5948 N N . MET B 2 134 ? 42.80654 14.20456 6.82315 1.000 53.86378 134 MET B N 1
ATOM 5949 C CA . MET B 2 134 ? 42.85385 14.20177 8.28043 1.000 50.27713 134 MET B CA 1
ATOM 5950 C C . MET B 2 134 ? 42.14938 15.43093 8.84434 1.000 42.43673 134 MET B C 1
ATOM 5951 O O . MET B 2 134 ? 42.37266 16.55621 8.38801 1.000 45.75538 134 MET B O 1
ATOM 5965 N N . ALA B 2 135 ? 41.30780 15.21163 9.85215 1.000 48.45376 135 ALA B N 1
ATOM 5966 C CA . ALA B 2 135 ? 40.50954 16.29201 10.40837 1.000 45.47982 135 ALA B CA 1
ATOM 5967 C C . ALA B 2 135 ? 41.38236 17.25203 11.21776 1.000 39.75685 135 ALA B C 1
ATOM 5968 O O . ALA B 2 135 ? 42.36385 16.83918 11.84215 1.000 30.95609 135 ALA B O 1
ATOM 5975 N N . PRO B 2 136 ? 41.03357 18.54392 11.23594 1.000 39.21674 136 PRO B N 1
ATOM 5976 C CA . PRO B 2 136 ? 41.87302 19.50727 11.97017 1.000 34.79141 136 PRO B CA 1
ATOM 5977 C C . PRO B 2 136 ? 41.94447 19.23558 13.46224 1.000 30.59538 136 PRO B C 1
ATOM 5978 O O . PRO B 2 136 ? 42.99780 19.45001 14.07365 1.000 31.10169 136 PRO B O 1
ATOM 5989 N N . ASP B 2 137 ? 40.85372 18.77072 14.07352 1.000 29.63121 137 ASP B N 1
ATOM 5990 C CA . ASP B 2 137 ? 40.89969 18.45805 15.49721 1.000 28.16660 137 ASP B CA 1
ATOM 5991 C C . ASP B 2 137 ? 41.91250 17.35905 15.78899 1.000 33.08562 137 ASP B C 1
ATOM 5992 O O . ASP B 2 137 ? 42.51327 17.33861 16.86899 1.000 27.54338 137 ASP B O 1
ATOM 6001 N N . ALA B 2 138 ? 42.11607 16.44011 14.84352 1.000 39.18673 138 ALA B N 1
ATOM 6002 C CA . ALA B 2 138 ? 43.11470 15.39387 15.03155 1.000 29.43163 138 ALA B CA 1
ATOM 6003 C C . ALA B 2 138 ? 44.52532 15.95609 14.90864 1.000 31.76499 138 ALA B C 1
ATOM 6004 O O . ALA B 2 138 ? 45.39361 15.66984 15.74082 1.000 35.77736 138 ALA B O 1
ATOM 6011 N N . VAL B 2 139 ? 44.77012 16.76583 13.87595 1.000 31.66448 139 VAL B N 1
ATOM 6012 C CA . VAL B 2 139 ? 46.09582 17.34616 13.68296 1.000 28.77250 139 VAL B CA 1
ATOM 6013 C C . VAL B 2 139 ? 46.46797 18.23765 14.86074 1.000 31.93178 139 VAL B C 1
ATOM 6014 O O . VAL B 2 139 ? 47.60452 18.20471 15.34962 1.000 28.30719 139 VAL B O 1
ATOM 6027 N N . ARG B 2 140 ? 45.52024 19.05032 15.33248 1.000 32.01743 140 ARG B N 1
ATOM 6028 C CA . ARG B 2 140 ? 45.81162 19.98315 16.41584 1.000 26.21752 140 ARG B CA 1
ATOM 6029 C C . ARG B 2 140 ? 46.13397 19.24339 17.70781 1.000 33.89444 140 ARG B C 1
ATOM 6030 O O . ARG B 2 140 ? 47.11094 19.56845 18.39329 1.000 38.03196 140 ARG B O 1
ATOM 6051 N N . GLU B 2 141 ? 45.31638 18.25061 18.06457 1.000 28.51535 141 GLU B N 1
ATOM 6052 C CA . GLU B 2 141 ? 45.57872 17.48710 19.27861 1.000 25.91232 141 GLU B CA 1
ATOM 6053 C C . GLU B 2 141 ? 46.95184 16.83032 19.21741 1.000 26.20598 141 GLU B C 1
ATOM 6054 O O . GLU B 2 141 ? 47.72203 16.87616 20.18197 1.000 30.69418 141 GLU B O 1
ATOM 6066 N N . LEU B 2 142 ? 47.27845 16.22071 18.07874 1.000 27.83020 142 LEU B N 1
ATOM 6067 C CA . LEU B 2 142 ? 48.55791 15.53083 17.94772 1.000 33.45181 142 LEU B CA 1
ATOM 6068 C C . LEU B 2 142 ? 49.72460 16.49232 18.13737 1.000 33.17380 142 LEU B C 1
ATOM 6069 O O . LEU B 2 142 ? 50.74359 16.13534 18.74065 1.000 35.04352 142 LEU B O 1
ATOM 6085 N N . LYS B 2 143 ? 49.59411 17.71578 17.62613 1.000 34.41614 143 LYS B N 1
ATOM 6086 C CA . LYS B 2 143 ? 50.67944 18.68552 17.70633 1.000 36.31269 143 LYS B CA 1
ATOM 6087 C C . LYS B 2 143 ? 50.80512 19.27801 19.10500 1.000 34.51176 143 LYS B C 1
ATOM 6088 O O . LYS B 2 143 ? 51.88521 19.24787 19.70399 1.000 38.95189 143 LYS B O 1
ATOM 6107 N N . TYR B 2 144 ? 49.71086 19.81502 19.64440 1.000 30.21089 144 TYR B N 1
ATOM 6108 C CA . TYR B 2 144 ? 49.80846 20.64608 20.83880 1.000 28.99016 144 TYR B CA 1
ATOM 6109 C C . TYR B 2 144 ? 49.84514 19.83092 22.12380 1.000 28.40890 144 TYR B C 1
ATOM 6110 O O . TYR B 2 144 ? 50.46902 20.26120 23.10011 1.000 30.38165 144 TYR B O 1
ATOM 6128 N N . LEU B 2 145 ? 49.19927 18.66515 22.15591 1.000 36.34972 145 LEU B N 1
ATOM 6129 C CA . LEU B 2 145 ? 49.30111 17.81701 23.33938 1.000 29.75461 145 LEU B CA 1
ATOM 6130 C C . LEU B 2 145 ? 50.74137 17.36982 23.56327 1.000 32.21729 145 LEU B C 1
ATOM 6131 O O . LEU B 2 145 ? 51.19365 17.25091 24.70768 1.000 42.35966 145 LEU B O 1
ATOM 6147 N N . ARG B 2 146 ? 51.47836 17.11768 22.48047 1.000 33.40605 146 ARG B N 1
ATOM 6148 C CA . ARG B 2 146 ? 52.89525 16.79962 22.61586 1.000 35.02906 146 ARG B CA 1
ATOM 6149 C C . ARG B 2 146 ? 53.69068 18.03157 23.03001 1.000 43.19899 146 ARG B C 1
ATOM 6150 O O . ARG B 2 146 ? 54.63932 17.93326 23.81738 1.000 43.88735 146 ARG B O 1
ATOM 6171 N N . GLU B 2 147 ? 53.30752 19.20258 22.51792 1.000 38.53470 147 GLU B N 1
ATOM 6172 C CA . GLU B 2 147 ? 54.03589 20.42764 22.82755 1.000 36.25611 147 GLU B CA 1
ATOM 6173 C C . GLU B 2 147 ? 53.89713 20.79544 24.29964 1.000 36.44554 147 GLU B C 1
ATOM 6174 O O . GLU B 2 147 ? 54.87321 21.20457 24.93920 1.000 35.46224 147 GLU B O 1
ATOM 6186 N N . LEU B 2 148 ? 52.69821 20.64597 24.85449 1.000 42.82361 148 LEU B N 1
ATOM 6187 C CA . LEU B 2 148 ? 52.40099 21.03338 26.22654 1.000 34.86559 148 LEU B CA 1
ATOM 6188 C C . LEU B 2 148 ? 52.69009 19.93160 27.23496 1.000 34.24798 148 LEU B C 1
ATOM 6189 O O . LEU B 2 148 ? 52.53288 20.15722 28.43964 1.000 36.52663 148 LEU B O 1
ATOM 6205 N N . ARG B 2 149 ? 53.10220 18.75440 26.77513 1.000 36.60802 149 ARG B N 1
ATOM 6206 C CA . ARG B 2 149 ? 53.33463 17.63105 27.67070 1.000 40.22141 149 ARG B CA 1
ATOM 6207 C C . ARG B 2 149 ? 54.27896 18.01905 28.79962 1.000 37.86357 149 ARG B C 1
ATOM 6208 O O . ARG B 2 149 ? 55.26367 18.73199 28.59437 1.000 40.76826 149 ARG B O 1
ATOM 6229 N N . GLY B 2 150 ? 53.95690 17.55181 30.00461 1.000 36.72151 150 GLY B N 1
ATOM 6230 C CA . GLY B 2 150 ? 54.76638 17.78228 31.18490 1.000 35.73231 150 GLY B CA 1
ATOM 6231 C C . GLY B 2 150 ? 54.07495 18.56146 32.28308 1.000 32.04665 150 GLY B C 1
ATOM 6232 O O . GLY B 2 150 ? 54.55713 18.55653 33.42500 1.000 34.98026 150 GLY B O 1
ATOM 6236 N N . HIS B 2 151 ? 52.96120 19.23092 31.98617 1.000 31.12224 151 HIS B N 1
ATOM 6237 C CA . HIS B 2 151 ? 52.35854 20.02364 33.05267 1.000 34.59369 151 HIS B CA 1
ATOM 6238 C C . HIS B 2 151 ? 51.27082 19.21889 33.75996 1.000 38.57863 151 HIS B C 1
ATOM 6239 O O . HIS B 2 151 ? 50.54003 18.46340 33.11362 1.000 41.18479 151 HIS B O 1
ATOM 6253 N N . PRO B 2 152 ? 51.13050 19.36064 35.08393 1.000 36.69126 152 PRO B N 1
ATOM 6254 C CA . PRO B 2 152 ? 50.19084 18.49274 35.81393 1.000 36.09634 152 PRO B CA 1
ATOM 6255 C C . PRO B 2 152 ? 48.72650 18.77356 35.52232 1.000 30.66935 152 PRO B C 1
ATOM 6256 O O . PRO B 2 152 ? 47.88377 17.91715 35.81698 1.000 23.79735 152 PRO B O 1
ATOM 6267 N N . ASN B 2 153 ? 48.38991 19.94420 34.98035 1.000 37.98306 153 ASN B N 1
ATOM 6268 C CA . ASN B 2 153 ? 47.00645 20.30882 34.70141 1.000 34.91735 153 ASN B CA 1
ATOM 6269 C C . ASN B 2 153 ? 46.68372 20.28208 33.21015 1.000 32.80280 153 ASN B C 1
ATOM 6270 O O . ASN B 2 153 ? 45.69824 20.89134 32.78175 1.000 31.58136 153 ASN B O 1
ATOM 6281 N N . ILE B 2 154 ? 47.49541 19.59321 32.41158 1.000 30.70989 154 ILE B N 1
ATOM 6282 C CA . ILE B 2 154 ? 47.21318 19.35474 31.00116 1.000 28.16873 154 ILE B CA 1
ATOM 6283 C C . ILE B 2 154 ? 47.21703 17.84854 30.78451 1.000 30.90714 154 ILE B C 1
ATOM 6284 O O . ILE B 2 154 ? 48.14820 17.15906 31.21864 1.000 32.00506 154 ILE B O 1
ATOM 6300 N N . ILE B 2 155 ? 46.18204 17.34031 30.11303 1.000 30.34825 155 ILE B N 1
ATOM 6301 C CA . ILE B 2 155 ? 46.07891 15.90269 29.89558 1.000 32.30533 155 ILE B CA 1
ATOM 6302 C C . ILE B 2 155 ? 47.33254 15.41153 29.19394 1.000 37.63809 155 ILE B C 1
ATOM 6303 O O . ILE B 2 155 ? 47.75384 15.96274 28.16607 1.000 44.39623 155 ILE B O 1
ATOM 6319 N N . GLY B 2 156 ? 47.95565 14.37388 29.74726 1.000 35.30293 156 GLY B N 1
ATOM 6320 C CA . GLY B 2 156 ? 49.21972 13.89040 29.23772 1.000 31.18505 156 GLY B CA 1
ATOM 6321 C C . GLY B 2 156 ? 49.03355 12.92028 28.08132 1.000 28.26907 156 GLY B C 1
ATOM 6322 O O . GLY B 2 156 ? 48.28488 11.95036 28.19519 1.000 31.22582 156 GLY B O 1
ATOM 6326 N N . LEU B 2 157 ? 49.72314 13.19713 26.98159 1.000 28.77470 157 LEU B N 1
ATOM 6327 C CA . LEU B 2 157 ? 49.75594 12.28883 25.83496 1.000 27.33865 157 LEU B CA 1
ATOM 6328 C C . LEU B 2 157 ? 50.91664 11.32642 26.05500 1.000 28.16970 157 LEU B C 1
ATOM 6329 O O . LEU B 2 157 ? 52.08304 11.68973 25.88417 1.000 38.98514 157 LEU B O 1
ATOM 6345 N N . ILE B 2 158 ? 50.59660 10.09386 26.45146 1.000 31.52397 158 ILE B N 1
ATOM 6346 C CA . ILE B 2 158 ? 51.63914 9.13754 26.80624 1.000 30.91750 158 ILE B CA 1
ATOM 6347 C C . ILE B 2 158 ? 52.35231 8.62155 25.56422 1.000 34.33142 158 ILE B C 1
ATOM 6348 O O . ILE B 2 158 ? 53.58297 8.49482 25.54934 1.000 36.96720 158 ILE B O 1
ATOM 6364 N N . SER B 2 159 ? 51.60295 8.31070 24.51031 1.000 35.12045 159 SER B N 1
ATOM 6365 C CA . SER B 2 159 ? 52.18626 7.71174 23.31799 1.000 31.37740 159 SER B CA 1
ATOM 6366 C C . SER B 2 159 ? 51.20940 7.86032 22.16134 1.000 31.30532 159 SER B C 1
ATOM 6367 O O . SER B 2 159 ? 50.03196 8.17304 22.35026 1.000 30.91052 159 SER B O 1
ATOM 6375 N N . VAL B 2 160 ? 51.72152 7.62888 20.95331 1.000 31.78281 160 VAL B N 1
ATOM 6376 C CA . VAL B 2 160 ? 50.92636 7.65337 19.73037 1.000 31.98801 160 VAL B CA 1
ATOM 6377 C C . VAL B 2 160 ? 51.39188 6.50991 18.84234 1.000 33.18281 160 VAL B C 1
ATOM 6378 O O . VAL B 2 160 ? 52.59733 6.29956 18.67371 1.000 35.41142 160 VAL B O 1
ATOM 6391 N N . PHE B 2 161 ? 50.44069 5.77423 18.27443 1.000 33.93886 161 PHE B N 1
ATOM 6392 C CA . PHE B 2 161 ? 50.76278 4.70454 17.34403 1.000 37.29530 161 PHE B CA 1
ATOM 6393 C C . PHE B 2 161 ? 49.62927 4.57025 16.33911 1.000 43.83212 161 PHE B C 1
ATOM 6394 O O . PHE B 2 161 ? 48.48904 4.96207 16.60160 1.000 44.01772 161 PHE B O 1
ATOM 6411 N N . SER B 2 162 ? 49.95496 3.99798 15.18576 1.000 54.99767 162 SER B N 1
ATOM 6412 C CA . SER B 2 162 ? 48.98824 3.78094 14.12032 1.000 54.67568 162 SER B CA 1
ATOM 6413 C C . SER B 2 162 ? 48.45392 2.35681 14.19502 1.000 61.05810 162 SER B C 1
ATOM 6414 O O . SER B 2 162 ? 49.19326 1.41907 14.51020 1.000 60.48913 162 SER B O 1
ATOM 6422 N N . SER B 2 163 ? 47.16657 2.20381 13.90125 1.000 60.51432 163 SER B N 1
ATOM 6423 C CA . SER B 2 163 ? 46.48582 0.92407 14.01113 1.000 60.48373 163 SER B CA 1
ATOM 6424 C C . SER B 2 163 ? 46.62165 0.12449 12.71733 1.000 61.62069 163 SER B C 1
ATOM 6425 O O . SER B 2 163 ? 47.02647 0.64032 11.67345 1.000 61.26187 163 SER B O 1
ATOM 6433 N N . LYS B 2 164 ? 46.28112 -1.16578 12.80065 1.000 59.71539 164 LYS B N 1
ATOM 6434 C CA . LYS B 2 164 ? 46.32922 -2.01730 11.61639 1.000 63.08782 164 LYS B CA 1
ATOM 6435 C C . LYS B 2 164 ? 45.37753 -1.52174 10.53361 1.000 62.21719 164 LYS B C 1
ATOM 6436 O O . LYS B 2 164 ? 45.67553 -1.64957 9.33999 1.000 57.83530 164 LYS B O 1
ATOM 6455 N N . ASP B 2 165 ? 44.24188 -0.93939 10.92585 1.000 63.12799 165 ASP B N 1
ATOM 6456 C CA . ASP B 2 165 ? 43.26056 -0.41477 9.98678 1.000 59.83035 165 ASP B CA 1
ATOM 6457 C C . ASP B 2 165 ? 43.54863 1.02984 9.58833 1.000 64.59388 165 ASP B C 1
ATOM 6458 O O . ASP B 2 165 ? 42.62665 1.75114 9.18829 1.000 63.24402 165 ASP B O 1
ATOM 6467 N N . GLN B 2 166 ? 44.80670 1.46143 9.68860 1.000 69.56407 166 GLN B N 1
ATOM 6468 C CA . GLN B 2 166 ? 45.21660 2.80905 9.29468 1.000 66.04368 166 GLN B CA 1
ATOM 6469 C C . GLN B 2 166 ? 44.44209 3.87780 10.06302 1.000 66.14294 166 GLN B C 1
ATOM 6470 O O . GLN B 2 166 ? 44.07923 4.92371 9.51920 1.000 63.32185 166 GLN B O 1
ATOM 6484 N N . ASN B 2 167 ? 44.19098 3.61493 11.34080 1.000 66.62440 167 ASN B N 1
ATOM 6485 C CA . ASN B 2 167 ? 43.55503 4.57099 12.23153 1.000 57.87008 167 ASN B CA 1
ATOM 6486 C C . ASN B 2 167 ? 44.57501 5.11361 13.22270 1.000 53.68659 167 ASN B C 1
ATOM 6487 O O . ASN B 2 167 ? 45.60637 4.49345 13.49415 1.000 51.34523 167 ASN B O 1
ATOM 6498 N N . LEU B 2 168 ? 44.27461 6.29012 13.75839 1.000 52.17295 168 LEU B N 1
ATOM 6499 C CA . LEU B 2 168 ? 45.15895 6.97835 14.68773 1.000 44.52099 168 LEU B CA 1
ATOM 6500 C C . LEU B 2 168 ? 44.73807 6.67478 16.12001 1.000 45.14832 168 LEU B C 1
ATOM 6501 O O . LEU B 2 168 ? 43.54608 6.72501 16.44667 1.000 54.73088 168 LEU B O 1
ATOM 6517 N N . ASN B 2 169 ? 45.71338 6.36950 16.96866 1.000 35.13373 169 ASN B N 1
ATOM 6518 C CA . ASN B 2 169 ? 45.45736 6.01730 18.35829 1.000 41.81931 169 ASN B CA 1
ATOM 6519 C C . ASN B 2 169 ? 46.26761 6.92198 19.27074 1.000 34.89925 169 ASN B C 1
ATOM 6520 O O . ASN B 2 169 ? 47.46748 7.11719 19.05220 1.000 32.63764 169 ASN B O 1
ATOM 6531 N N . LEU B 2 170 ? 45.60850 7.47083 20.28706 1.000 34.85846 170 LEU B N 1
ATOM 6532 C CA . LEU B 2 170 ? 46.24619 8.32479 21.27842 1.000 31.02433 170 LEU B CA 1
ATOM 6533 C C . LEU B 2 170 ? 46.19242 7.63410 22.63278 1.000 31.23706 170 LEU B C 1
ATOM 6534 O O . LEU B 2 170 ? 45.10450 7.37746 23.15914 1.000 35.57506 170 LEU B O 1
ATOM 6550 N N . VAL B 2 171 ? 47.35959 7.35282 23.19862 1.000 31.31774 171 VAL B N 1
ATOM 6551 C CA . VAL B 2 171 ? 47.45795 6.79036 24.53918 1.000 31.56221 171 VAL B CA 1
ATOM 6552 C C . VAL B 2 171 ? 47.53866 7.96511 25.50481 1.000 30.41888 171 VAL B C 1
ATOM 6553 O O . VAL B 2 171 ? 48.54501 8.67741 25.54581 1.000 34.70300 171 VAL B O 1
ATOM 6566 N N . LEU B 2 172 ? 46.47583 8.17131 26.27693 1.000 31.13094 172 LEU B N 1
ATOM 6567 C CA . LEU B 2 172 ? 46.31780 9.36041 27.09472 1.000 29.03655 172 LEU B CA 1
ATOM 6568 C C . LEU B 2 172 ? 46.24124 8.99563 28.56986 1.000 29.21354 172 LEU B C 1
ATOM 6569 O O . LEU B 2 172 ? 46.01732 7.84008 28.94204 1.000 30.16836 172 LEU B O 1
ATOM 6585 N N . GLU B 2 173 ? 46.42689 10.01408 29.40573 1.000 28.36420 173 GLU B N 1
ATOM 6586 C CA . GLU B 2 173 ? 46.24519 9.85582 30.83970 1.000 28.46377 173 GLU B CA 1
ATOM 6587 C C . GLU B 2 173 ? 44.85050 9.31790 31.12995 1.000 28.80696 173 GLU B C 1
ATOM 6588 O O . GLU B 2 173 ? 43.86494 9.73839 30.51869 1.000 31.71992 173 GLU B O 1
ATOM 6600 N N . TYR B 2 174 ? 44.76748 8.38028 32.06713 1.000 30.79996 174 TYR B N 1
ATOM 6601 C CA . TYR B 2 174 ? 43.48638 7.83049 32.49173 1.000 40.27235 174 TYR B CA 1
ATOM 6602 C C . TYR B 2 174 ? 42.89687 8.72188 33.57995 1.000 40.87505 174 TYR B C 1
ATOM 6603 O O . TYR B 2 174 ? 43.47051 8.84729 34.66813 1.000 33.78499 174 TYR B O 1
ATOM 6621 N N . LEU B 2 175 ? 41.75352 9.34213 33.28130 1.000 37.84871 175 LEU B N 1
ATOM 6622 C CA . LEU B 2 175 ? 41.09674 10.29973 34.17123 1.000 36.09638 175 LEU B CA 1
ATOM 6623 C C . LEU B 2 175 ? 39.70070 9.78413 34.49589 1.000 34.24349 175 LEU B C 1
ATOM 6624 O O . LEU B 2 175 ? 38.71984 10.15635 33.83202 1.000 32.76264 175 LEU B O 1
ATOM 6640 N N . PRO B 2 176 ? 39.55619 8.93636 35.52026 1.000 39.34198 176 PRO B N 1
ATOM 6641 C CA . PRO B 2 176 ? 38.27693 8.24207 35.72798 1.000 36.66552 176 PRO B CA 1
ATOM 6642 C C . PRO B 2 176 ? 37.19956 9.05626 36.42818 1.000 38.16794 176 PRO B C 1
ATOM 6643 O O . PRO B 2 176 ? 36.02910 8.65252 36.38263 1.000 47.28163 176 PRO B O 1
ATOM 6654 N N . LEU B 2 177 ? 37.53403 10.17967 37.05945 1.000 40.78004 177 LEU B N 1
ATOM 6655 C CA . LEU B 2 177 ? 36.57418 10.92003 37.86904 1.000 31.91312 177 LEU B CA 1
ATOM 6656 C C . LEU B 2 177 ? 35.73319 11.90245 37.06195 1.000 30.39147 177 LEU B C 1
ATOM 6657 O O . LEU B 2 177 ? 35.09607 12.78107 37.65092 1.000 44.98391 177 LEU B O 1
ATOM 6673 N N . GLY B 2 178 ? 35.72126 11.78424 35.73954 1.000 39.18955 178 GLY B N 1
ATOM 6674 C CA . GLY B 2 178 ? 34.83948 12.59750 34.92797 1.000 34.37238 178 GLY B CA 1
ATOM 6675 C C . GLY B 2 178 ? 35.37388 13.98373 34.64745 1.000 29.21538 178 GLY B C 1
ATOM 6676 O O . GLY B 2 178 ? 36.57814 14.16441 34.45020 1.000 36.25924 178 GLY B O 1
ATOM 6680 N N . ASP B 2 179 ? 34.48143 14.97226 34.62231 1.000 29.32081 179 ASP B N 1
ATOM 6681 C CA . ASP B 2 179 ? 34.84559 16.34979 34.32983 1.000 25.94508 179 ASP B CA 1
ATOM 6682 C C . ASP B 2 179 ? 34.12017 17.27282 35.30130 1.000 27.66241 179 ASP B C 1
ATOM 6683 O O . ASP B 2 179 ? 33.36326 16.82898 36.17051 1.000 28.57715 179 ASP B O 1
ATOM 6692 N N . LEU B 2 180 ? 34.35840 18.57635 35.14781 1.000 30.26347 180 LEU B N 1
ATOM 6693 C CA . LEU B 2 180 ? 33.78411 19.56129 36.05401 1.000 22.02582 180 LEU B CA 1
ATOM 6694 C C . LEU B 2 180 ? 32.34158 19.91137 35.71811 1.000 23.79910 180 LEU B C 1
ATOM 6695 O O . LEU B 2 180 ? 31.62364 20.40784 36.59156 1.000 27.63307 180 LEU B O 1
ATOM 6711 N N . GLU B 2 181 ? 31.90435 19.68869 34.47798 1.000 24.92807 181 GLU B N 1
ATOM 6712 C CA . GLU B 2 181 ? 30.51990 19.98519 34.13156 1.000 22.76940 181 GLU B CA 1
ATOM 6713 C C . GLU B 2 181 ? 29.56715 19.08840 34.90604 1.000 23.46103 181 GLU B C 1
ATOM 6714 O O . GLU B 2 181 ? 28.58323 19.56010 35.48554 1.000 28.31902 181 GLU B O 1
ATOM 6726 N N . MET B 2 182 ? 29.85093 17.78546 34.93567 1.000 26.45067 182 MET B N 1
ATOM 6727 C CA . MET B 2 182 ? 28.94302 16.85323 35.59381 1.000 27.61058 182 MET B CA 1
ATOM 6728 C C . MET B 2 182 ? 28.88857 17.08681 37.09741 1.000 24.81536 182 MET B C 1
ATOM 6729 O O . MET B 2 182 ? 27.84484 16.85531 37.71826 1.000 27.69430 182 MET B O 1
ATOM 6743 N N . LEU B 2 183 ? 29.98484 17.54345 37.70230 1.000 24.02565 183 LEU B N 1
ATOM 6744 C CA . LEU B 2 183 ? 29.92615 17.93058 39.10693 1.000 23.72578 183 LEU B CA 1
ATOM 6745 C C . LEU B 2 183 ? 29.01502 19.13873 39.28957 1.000 23.16311 183 LEU B C 1
ATOM 6746 O O . LEU B 2 183 ? 28.15460 19.15599 40.17749 1.000 24.60967 183 LEU B O 1
ATOM 6762 N N . ILE B 2 184 ? 29.18897 20.15865 38.44588 1.000 22.52222 184 ILE B N 1
ATOM 6763 C CA . ILE B 2 184 ? 28.36893 21.36187 38.54230 1.000 22.04800 184 ILE B CA 1
ATOM 6764 C C . ILE B 2 184 ? 26.89997 21.03345 38.30731 1.000 22.72136 184 ILE B C 1
ATOM 6765 O O . ILE B 2 184 ? 26.01530 21.56084 38.99110 1.000 29.48245 184 ILE B O 1
ATOM 6781 N N . ARG B 2 185 ? 26.61257 20.16361 37.33564 1.000 25.46566 185 ARG B N 1
ATOM 6782 C CA . ARG B 2 185 ? 25.22211 19.83643 37.03769 1.000 25.81305 185 ARG B CA 1
ATOM 6783 C C . ARG B 2 185 ? 24.58703 18.99387 38.13772 1.000 29.22717 185 ARG B C 1
ATOM 6784 O O . ARG B 2 185 ? 23.36542 19.03926 38.32001 1.000 42.73170 185 ARG B O 1
ATOM 6805 N N . ASP B 2 186 ? 25.38869 18.22622 38.87987 1.000 26.86590 186 ASP B N 1
ATOM 6806 C CA . ASP B 2 186 ? 24.86743 17.30294 39.89112 1.000 32.00238 186 ASP B CA 1
ATOM 6807 C C . ASP B 2 186 ? 24.52225 18.08635 41.15939 1.000 31.02489 186 ASP B C 1
ATOM 6808 O O . ASP B 2 186 ? 25.17086 17.98519 42.20303 1.000 36.83468 186 ASP B O 1
ATOM 6817 N N . VAL B 2 187 ? 23.45564 18.88218 41.05023 1.000 33.86925 187 VAL B N 1
ATOM 6818 C CA . VAL B 2 187 ? 23.04820 19.73050 42.16082 1.000 27.06525 187 VAL B CA 1
ATOM 6819 C C . VAL B 2 187 ? 22.43048 18.92201 43.29069 1.000 26.10668 187 VAL B C 1
ATOM 6820 O O . VAL B 2 187 ? 22.42716 19.37087 44.44160 1.000 25.24839 187 VAL B O 1
ATOM 6833 N N . GLU B 2 188 ? 21.91156 17.73279 43.00059 1.000 34.52390 188 GLU B N 1
ATOM 6834 C CA . GLU B 2 188 ? 21.21535 16.97517 44.03233 1.000 30.79238 188 GLU B CA 1
ATOM 6835 C C . GLU B 2 188 ? 22.17679 16.24732 44.96448 1.000 29.74686 188 GLU B C 1
ATOM 6836 O O . GLU B 2 188 ? 21.88858 16.12240 46.15858 1.000 33.26227 188 GLU B O 1
ATOM 6848 N N . ARG B 2 189 ? 23.31962 15.78300 44.46121 1.000 35.65531 189 ARG B N 1
ATOM 6849 C CA . ARG B 2 189 ? 24.20994 14.92520 45.23410 1.000 35.00515 189 ARG B CA 1
ATOM 6850 C C . ARG B 2 189 ? 25.59315 15.50729 45.49473 1.000 34.23923 189 ARG B C 1
ATOM 6851 O O . ARG B 2 189 ? 26.21153 15.13762 46.49461 1.000 44.22899 189 ARG B O 1
ATOM 6872 N N . VAL B 2 190 ? 26.10061 16.39154 44.64064 1.000 26.20086 190 VAL B N 1
ATOM 6873 C CA . VAL B 2 190 ? 27.45984 16.91091 44.76549 1.000 25.43388 190 VAL B CA 1
ATOM 6874 C C . VAL B 2 190 ? 27.41937 18.25349 45.48161 1.000 28.46927 190 VAL B C 1
ATOM 6875 O O . VAL B 2 190 ? 26.75251 19.19096 45.02669 1.000 29.69212 190 VAL B O 1
ATOM 6888 N N . ARG B 2 191 ? 28.16641 18.35598 46.58032 1.000 33.22173 191 ARG B N 1
ATOM 6889 C CA . ARG B 2 191 ? 28.25315 19.56947 47.38429 1.000 25.89933 191 ARG B CA 1
ATOM 6890 C C . ARG B 2 191 ? 29.68336 20.08956 47.35024 1.000 25.75929 191 ARG B C 1
ATOM 6891 O O . ARG B 2 191 ? 30.61768 19.35874 47.69778 1.000 24.36501 191 ARG B O 1
ATOM 6912 N N . TYR B 2 192 ? 29.85414 21.35049 46.95156 1.000 24.23565 192 TYR B N 1
ATOM 6913 C CA . TYR B 2 192 ? 31.16609 21.98336 46.96404 1.000 27.11776 192 TYR B CA 1
ATOM 6914 C C . TYR B 2 192 ? 31.02483 23.43935 47.38257 1.000 31.75587 192 TYR B C 1
ATOM 6915 O O . TYR B 2 192 ? 29.97346 24.05777 47.19333 1.000 37.05569 192 TYR B O 1
ATOM 6933 N N . GLY B 2 193 ? 32.10158 23.97898 47.95623 1.000 27.03336 193 GLY B N 1
ATOM 6934 C CA . GLY B 2 193 ? 32.08530 25.32420 48.49670 1.000 20.57731 193 GLY B CA 1
ATOM 6935 C C . GLY B 2 193 ? 33.12866 26.23465 47.88659 1.000 20.05408 193 GLY B C 1
ATOM 6936 O O . GLY B 2 193 ? 33.74612 25.89035 46.87588 1.000 28.71196 193 GLY B O 1
ATOM 6940 N N . ALA B 2 194 ? 33.33800 27.40329 48.49772 1.000 19.79368 194 ALA B N 1
ATOM 6941 C CA . ALA B 2 194 ? 34.25654 28.38220 47.92458 1.000 19.37738 194 ALA B CA 1
ATOM 6942 C C . ALA B 2 194 ? 35.68625 27.86067 47.89562 1.000 19.71236 194 ALA B C 1
ATOM 6943 O O . ALA B 2 194 ? 36.41939 28.09635 46.92936 1.000 24.79974 194 ALA B O 1
ATOM 6950 N N . ALA B 2 195 ? 36.10940 27.16195 48.94969 1.000 20.36353 195 ALA B N 1
ATOM 6951 C CA . ALA B 2 195 ? 37.47595 26.65393 48.97948 1.000 20.81753 195 ALA B CA 1
ATOM 6952 C C . ALA B 2 195 ? 37.71759 25.64201 47.86946 1.000 20.84440 195 ALA B C 1
ATOM 6953 O O . ALA B 2 195 ? 38.84150 25.52651 47.37040 1.000 30.02453 195 ALA B O 1
ATOM 6960 N N . ASP B 2 196 ? 36.68117 24.90416 47.46749 1.000 20.94835 196 ASP B N 1
ATOM 6961 C CA . ASP B 2 196 ? 36.82551 23.97523 46.35119 1.000 20.90969 196 ASP B CA 1
ATOM 6962 C C . ASP B 2 196 ? 36.89084 24.71827 45.02391 1.000 20.23422 196 ASP B C 1
ATOM 6963 O O . ASP B 2 196 ? 37.66550 24.34654 44.13418 1.000 20.26793 196 ASP B O 1
ATOM 6972 N N . ILE B 2 197 ? 36.08027 25.76501 44.86787 1.000 19.69428 197 ILE B N 1
ATOM 6973 C CA . ILE B 2 197 ? 36.16636 26.58777 43.66654 1.000 19.15856 197 ILE B CA 1
ATOM 6974 C C . ILE B 2 197 ? 37.57707 27.13956 43.51335 1.000 19.10237 197 ILE B C 1
ATOM 6975 O O . ILE B 2 197 ? 38.15148 27.12679 42.41754 1.000 20.82862 197 ILE B O 1
ATOM 6991 N N . LYS B 2 198 ? 38.15627 27.63456 44.60968 1.000 21.13401 198 LYS B N 1
ATOM 6992 C CA . LYS B 2 198 ? 39.50518 28.18764 44.55316 1.000 20.21455 198 LYS B CA 1
ATOM 6993 C C . LYS B 2 198 ? 40.52134 27.12518 44.14980 1.000 22.89843 198 LYS B C 1
ATOM 6994 O O . LYS B 2 198 ? 41.49643 27.42215 43.44978 1.000 29.42206 198 LYS B O 1
ATOM 7013 N N . ALA B 2 199 ? 40.31731 25.88120 44.58769 1.000 20.27268 199 ALA B N 1
ATOM 7014 C CA . ALA B 2 199 ? 41.24344 24.81688 44.21636 1.000 21.11647 199 ALA B CA 1
ATOM 7015 C C . ALA B 2 199 ? 41.13166 24.48270 42.73488 1.000 24.76523 199 ALA B C 1
ATOM 7016 O O . ALA B 2 199 ? 42.14860 24.32577 42.04898 1.000 31.21499 199 ALA B O 1
ATOM 7023 N N . TRP B 2 200 ? 39.90397 24.36818 42.22411 1.000 27.48740 200 TRP B N 1
ATOM 7024 C CA . TRP B 2 200 ? 39.71223 24.08630 40.80480 1.000 21.06446 200 TRP B CA 1
ATOM 7025 C C . TRP B 2 200 ? 40.23600 25.22955 39.94637 1.000 19.52170 200 TRP B C 1
ATOM 7026 O O . TRP B 2 200 ? 40.99653 25.01281 38.99569 1.000 20.87066 200 TRP B O 1
ATOM 7047 N N . MET B 2 201 ? 39.84178 26.46117 40.27396 1.000 19.10687 201 MET B N 1
ATOM 7048 C CA . MET B 2 201 ? 40.27763 27.60939 39.48786 1.000 18.76475 201 MET B CA 1
ATOM 7049 C C . MET B 2 201 ? 41.79754 27.72119 39.46455 1.000 19.01959 201 MET B C 1
ATOM 7050 O O . MET B 2 201 ? 42.37961 28.12956 38.45366 1.000 18.93921 201 MET B O 1
ATOM 7064 N N . GLY B 2 202 ? 42.45886 27.37028 40.56967 1.000 22.86752 202 GLY B N 1
ATOM 7065 C CA . GLY B 2 202 ? 43.91316 27.35507 40.57234 1.000 19.82607 202 GLY B CA 1
ATOM 7066 C C . GLY B 2 202 ? 44.48188 26.39719 39.54434 1.000 21.57116 202 GLY B C 1
ATOM 7067 O O . GLY B 2 202 ? 45.47214 26.70106 38.87482 1.000 25.14330 202 GLY B O 1
ATOM 7071 N N . MET B 2 203 ? 43.86931 25.22050 39.41466 1.000 26.85616 203 MET B N 1
ATOM 7072 C CA . MET B 2 203 ? 44.30400 24.25784 38.40858 1.000 25.60445 203 MET B CA 1
ATOM 7073 C C . MET B 2 203 ? 44.06659 24.79324 37.00201 1.000 23.05361 203 MET B C 1
ATOM 7074 O O . MET B 2 203 ? 44.97456 24.78724 36.16170 1.000 24.17301 203 MET B O 1
ATOM 7088 N N . LEU B 2 204 ? 42.84564 25.25840 36.72719 1.000 24.93762 204 LEU B N 1
ATOM 7089 C CA . LEU B 2 204 ? 42.52959 25.80155 35.40888 1.000 19.36744 204 LEU B CA 1
ATOM 7090 C C . LEU B 2 204 ? 43.45468 26.95823 35.05039 1.000 19.23169 204 LEU B C 1
ATOM 7091 O O . LEU B 2 204 ? 43.97823 27.02526 33.93277 1.000 19.32168 204 LEU B O 1
ATOM 7107 N N . THR B 2 205 ? 43.67250 27.88122 35.98969 1.000 19.10327 205 THR B N 1
ATOM 7108 C CA . THR B 2 205 ? 44.50536 29.04161 35.69174 1.000 19.08718 205 THR B CA 1
ATOM 7109 C C . THR B 2 205 ? 45.93372 28.62146 35.36649 1.000 27.86317 205 THR B C 1
ATOM 7110 O O . THR B 2 205 ? 46.55902 29.17744 34.45550 1.000 28.71895 205 THR B O 1
ATOM 7121 N N . ARG B 2 206 ? 46.46217 27.62541 36.08198 1.000 27.95218 206 ARG B N 1
ATOM 7122 C CA . ARG B 2 206 ? 47.79676 27.13563 35.75597 1.000 30.41544 206 ARG B CA 1
ATOM 7123 C C . ARG B 2 206 ? 47.82173 26.49409 34.37312 1.000 30.66855 206 ARG B C 1
ATOM 7124 O O . ARG B 2 206 ? 48.79156 26.65856 33.62382 1.000 32.39790 206 ARG B O 1
ATOM 7145 N N . ALA B 2 207 ? 46.75363 25.78351 34.00456 1.000 30.72086 207 ALA B N 1
ATOM 7146 C CA . ALA B 2 207 ? 46.70656 25.15774 32.68750 1.000 20.38296 207 ALA B CA 1
ATOM 7147 C C . ALA B 2 207 ? 46.73474 26.20684 31.58517 1.000 20.17209 207 ALA B C 1
ATOM 7148 O O . ALA B 2 207 ? 47.54158 26.12243 30.65292 1.000 34.16735 207 ALA B O 1
ATOM 7155 N N . VAL B 2 208 ? 45.86848 27.21749 31.68121 1.000 25.49366 208 VAL B N 1
ATOM 7156 C CA . VAL B 2 208 ? 45.85202 28.25594 30.65611 1.000 23.30052 208 VAL B CA 1
ATOM 7157 C C . VAL B 2 208 ? 47.13499 29.07319 30.70465 1.000 25.22622 208 VAL B C 1
ATOM 7158 O O . VAL B 2 208 ? 47.63625 29.51490 29.66410 1.000 33.35433 208 VAL B O 1
ATOM 7171 N N . TRP B 2 209 ? 47.69364 29.28818 31.89721 1.000 27.08435 209 TRP B N 1
ATOM 7172 C CA . TRP B 2 209 ? 48.98686 29.95684 31.97532 1.000 24.77561 209 TRP B CA 1
ATOM 7173 C C . TRP B 2 209 ? 50.04936 29.16301 31.22884 1.000 23.97622 209 TRP B C 1
ATOM 7174 O O . TRP B 2 209 ? 50.85008 29.73302 30.47975 1.000 34.75112 209 TRP B O 1
ATOM 7195 N N . TRP B 2 210 ? 50.05881 27.84019 31.40540 1.000 24.07060 210 TRP B N 1
ATOM 7196 C CA . TRP B 2 210 ? 51.05544 27.01268 30.73444 1.000 32.32430 210 TRP B CA 1
ATOM 7197 C C . TRP B 2 210 ? 50.84818 27.01046 29.22503 1.000 36.32115 210 TRP B C 1
ATOM 7198 O O . TRP B 2 210 ? 51.82026 27.01087 28.45887 1.000 34.41658 210 TRP B O 1
ATOM 7219 N N . CYS B 2 211 ? 49.59108 27.00576 28.77764 1.000 31.13876 211 CYS B N 1
ATOM 7220 C CA . CYS B 2 211 ? 49.32011 27.10335 27.34823 1.000 21.09206 211 CYS B CA 1
ATOM 7221 C C . CYS B 2 211 ? 49.91701 28.38021 26.77573 1.000 24.70226 211 CYS B C 1
ATOM 7222 O O . CYS B 2 211 ? 50.65071 28.34944 25.78187 1.000 34.50043 211 CYS B O 1
ATOM 7230 N N . HIS B 2 212 ? 49.61813 29.51823 27.40250 1.000 21.85285 212 HIS B N 1
ATOM 7231 C CA . HIS B 2 212 ? 50.11695 30.78824 26.89152 1.000 24.47117 212 HIS B CA 1
ATOM 7232 C C . HIS B 2 212 ? 51.62159 30.91421 27.08219 1.000 24.34201 212 HIS B C 1
ATOM 7233 O O . HIS B 2 212 ? 52.29752 31.54101 26.25885 1.000 22.03641 212 HIS B O 1
ATOM 7247 N N . GLU B 2 213 ? 52.16319 30.32779 28.15293 1.000 29.61801 213 GLU B N 1
ATOM 7248 C CA . GLU B 2 213 ? 53.61134 30.31641 28.33223 1.000 29.46294 213 GLU B CA 1
ATOM 7249 C C . GLU B 2 213 ? 54.30470 29.65056 27.15175 1.000 29.28829 213 GLU B C 1
ATOM 7250 O O . GLU B 2 213 ? 55.45671 29.97747 26.84302 1.000 34.12513 213 GLU B O 1
ATOM 7262 N N . ASN B 2 214 ? 53.62330 28.71472 26.48727 1.000 29.18468 214 ASN B N 1
ATOM 7263 C CA . ASN B 2 214 ? 54.13996 28.03180 25.30910 1.000 28.44536 214 ASN B CA 1
ATOM 7264 C C . ASN B 2 214 ? 53.50025 28.53676 24.02116 1.000 24.26402 214 ASN B C 1
ATOM 7265 O O . ASN B 2 214 ? 53.52828 27.83650 23.00298 1.000 23.83380 214 ASN B O 1
ATOM 7276 N N . PHE B 2 215 ? 52.90805 29.72994 24.05467 1.000 30.17956 215 PHE B N 1
ATOM 7277 C CA . PHE B 2 215 ? 52.38999 30.39264 22.85911 1.000 26.19450 215 PHE B CA 1
ATOM 7278 C C . PHE B 2 215 ? 51.36292 29.51832 22.14340 1.000 24.34598 215 PHE B C 1
ATOM 7279 O O . PHE B 2 215 ? 51.42955 29.29870 20.93236 1.000 26.27791 215 PHE B O 1
ATOM 7296 N N . ILE B 2 216 ? 50.39459 29.02589 22.91061 1.000 29.01743 216 ILE B N 1
ATOM 7297 C CA . ILE B 2 216 ? 49.32056 28.18960 22.39405 1.000 23.11202 216 ILE B CA 1
ATOM 7298 C C . ILE B 2 216 ? 48.00365 28.71628 22.94194 1.000 21.70047 216 ILE B C 1
ATOM 7299 O O . ILE B 2 216 ? 47.87716 28.94764 24.14893 1.000 21.29209 216 ILE B O 1
ATOM 7315 N N . LEU B 2 217 ? 47.03600 28.92216 22.05635 1.000 21.85908 217 LEU B N 1
ATOM 7316 C CA . LEU B 2 217 ? 45.68084 29.28745 22.44387 1.000 21.56268 217 LEU B CA 1
ATOM 7317 C C . LEU B 2 217 ? 44.80765 28.03947 22.42054 1.000 21.60509 217 LEU B C 1
ATOM 7318 O O . LEU B 2 217 ? 44.86914 27.25481 21.46989 1.000 24.27255 217 LEU B O 1
ATOM 7334 N N . HIS B 2 218 ? 44.00679 27.85198 23.47014 1.000 21.19659 218 HIS B N 1
ATOM 7335 C CA . HIS B 2 218 ? 43.13899 26.67997 23.53935 1.000 21.33125 218 HIS B CA 1
ATOM 7336 C C . HIS B 2 218 ? 41.84959 26.90029 22.75485 1.000 21.63713 218 HIS B C 1
ATOM 7337 O O . HIS B 2 218 ? 41.45366 26.05540 21.94546 1.000 22.42634 218 HIS B O 1
ATOM 7351 N N . ARG B 2 219 ? 41.17897 28.02624 22.99411 1.000 21.47662 219 ARG B N 1
ATOM 7352 C CA . ARG B 2 219 ? 40.03830 28.46947 22.19276 1.000 21.97506 219 ARG B CA 1
ATOM 7353 C C . ARG B 2 219 ? 38.85971 27.50004 22.26492 1.000 22.12332 219 ARG B C 1
ATOM 7354 O O . ARG B 2 219 ? 38.09251 27.36783 21.30885 1.000 22.76590 219 ARG B O 1
ATOM 7375 N N . ASP B 2 220 ? 38.70352 26.80877 23.39336 1.000 21.69316 220 ASP B N 1
ATOM 7376 C CA . ASP B 2 220 ? 37.48094 26.05556 23.64694 1.000 21.94994 220 ASP B CA 1
ATOM 7377 C C . ASP B 2 220 ? 37.37872 25.63845 25.10851 1.000 28.71536 220 ASP B C 1
ATOM 7378 O O . ASP B 2 220 ? 37.02337 24.49354 25.40777 1.000 33.80281 220 ASP B O 1
ATOM 7387 N N . ILE B 2 221 ? 37.68141 26.55201 26.02376 1.000 26.21790 221 ILE B N 1
ATOM 7388 C CA . ILE B 2 221 ? 37.62658 26.23865 27.44610 1.000 26.38288 221 ILE B CA 1
ATOM 7389 C C . ILE B 2 221 ? 36.18224 26.27362 27.92263 1.000 26.91782 221 ILE B C 1
ATOM 7390 O O . ILE B 2 221 ? 35.46517 27.26157 27.72304 1.000 23.98905 221 ILE B O 1
ATOM 7406 N N . LYS B 2 222 ? 35.75682 25.18710 28.55614 1.000 22.55701 222 LYS B N 1
ATOM 7407 C CA . LYS B 2 222 ? 34.42769 25.06843 29.13302 1.000 20.73497 222 LYS B CA 1
ATOM 7408 C C . LYS B 2 222 ? 34.45952 23.92851 30.13851 1.000 31.01351 222 LYS B C 1
ATOM 7409 O O . LYS B 2 222 ? 35.41043 23.13202 30.15185 1.000 36.34586 222 LYS B O 1
ATOM 7428 N N . PRO B 2 223 ? 33.44650 23.81940 31.00136 1.000 29.71706 223 PRO B N 1
ATOM 7429 C CA . PRO B 2 223 ? 33.51386 22.80364 32.06799 1.000 22.16714 223 PRO B CA 1
ATOM 7430 C C . PRO B 2 223 ? 33.70922 21.38087 31.56477 1.000 27.93805 223 PRO B C 1
ATOM 7431 O O . PRO B 2 223 ? 34.53568 20.64357 32.11824 1.000 30.11139 223 PRO B O 1
ATOM 7442 N N . ASN B 2 224 ? 32.96959 20.96147 30.53673 1.000 24.52900 224 ASN B N 1
ATOM 7443 C CA . ASN B 2 224 ? 33.04589 19.56796 30.10970 1.000 26.27347 224 ASN B CA 1
ATOM 7444 C C . ASN B 2 224 ? 34.35490 19.22595 29.41047 1.000 23.21579 224 ASN B C 1
ATOM 7445 O O . ASN B 2 224 ? 34.57185 18.05290 29.09182 1.000 27.50118 224 ASN B O 1
ATOM 7456 N N . ASN B 2 225 ? 35.21758 20.20707 29.15076 1.000 28.78656 225 ASN B N 1
ATOM 7457 C CA . ASN B 2 225 ? 36.56274 19.95259 28.65317 1.000 26.22780 225 ASN B CA 1
ATOM 7458 C C . ASN B 2 225 ? 37.60156 19.96906 29.76737 1.000 22.74576 225 ASN B C 1
ATOM 7459 O O . ASN B 2 225 ? 38.80283 19.99327 29.48189 1.000 23.56816 225 ASN B O 1
ATOM 7470 N N . LEU B 2 226 ? 37.16441 19.96876 31.02427 1.000 25.53920 226 LEU B N 1
ATOM 7471 C CA . LEU B 2 226 ? 38.04404 19.93110 32.19152 1.000 28.25610 226 LEU B CA 1
ATOM 7472 C C . LEU B 2 226 ? 37.87954 18.56825 32.86210 1.000 25.04872 226 LEU B C 1
ATOM 7473 O O . LEU B 2 226 ? 36.98288 18.36696 33.68093 1.000 26.12985 226 LEU B O 1
ATOM 7489 N N . LEU B 2 227 ? 38.75563 17.63275 32.50560 1.000 22.85294 227 LEU B N 1
ATOM 7490 C CA . LEU B 2 227 ? 38.69928 16.28135 33.03829 1.000 23.64500 227 LEU B CA 1
ATOM 7491 C C . LEU B 2 227 ? 39.42698 16.20412 34.37912 1.000 26.05971 227 LEU B C 1
ATOM 7492 O O . LEU B 2 227 ? 40.28765 17.02882 34.69640 1.000 34.49513 227 LEU B O 1
ATOM 7508 N N . ILE B 2 228 ? 39.07181 15.19096 35.16972 1.000 32.60996 228 ILE B N 1
ATOM 7509 C CA . ILE B 2 228 ? 39.52702 15.06363 36.55044 1.000 30.06397 228 ILE B CA 1
ATOM 7510 C C . ILE B 2 228 ? 40.26464 13.73969 36.70929 1.000 29.63198 228 ILE B C 1
ATOM 7511 O O . ILE B 2 228 ? 39.74055 12.68307 36.33827 1.000 33.82195 228 ILE B O 1
ATOM 7527 N N . ALA B 2 229 ? 41.46802 13.79776 37.27507 1.000 30.65494 229 ALA B N 1
ATOM 7528 C CA . ALA B 2 229 ? 42.26783 12.60549 37.50295 1.000 31.63999 229 ALA B CA 1
ATOM 7529 C C . ALA B 2 229 ? 41.80064 11.86245 38.75475 1.000 36.26750 229 ALA B C 1
ATOM 7530 O O . ALA B 2 229 ? 40.96410 12.34083 39.52447 1.000 38.99914 229 ALA B O 1
ATOM 7537 N N . ALA B 2 230 ? 42.36686 10.66689 38.95228 1.000 47.97368 230 ALA B N 1
ATOM 7538 C CA . ALA B 2 230 ? 41.99935 9.84478 40.10068 1.000 38.54339 230 ALA B CA 1
ATOM 7539 C C . ALA B 2 230 ? 42.35750 10.51508 41.42068 1.000 39.34842 230 ALA B C 1
ATOM 7540 O O . ALA B 2 230 ? 41.65643 10.32500 42.42154 1.000 36.29933 230 ALA B O 1
ATOM 7547 N N . ASP B 2 231 ? 43.43458 11.29598 41.45078 1.000 43.18654 231 ASP B N 1
ATOM 7548 C CA . ASP B 2 231 ? 43.85145 11.95275 42.68249 1.000 45.94083 231 ASP B CA 1
ATOM 7549 C C . ASP B 2 231 ? 43.12335 13.26684 42.92872 1.000 44.03365 231 ASP B C 1
ATOM 7550 O O . ASP B 2 231 ? 43.32396 13.87610 43.98508 1.000 53.22207 231 ASP B O 1
ATOM 7559 N N . GLY B 2 232 ? 42.29680 13.71935 41.98622 1.000 42.28877 232 GLY B N 1
ATOM 7560 C CA . GLY B 2 232 ? 41.55212 14.95183 42.12431 1.000 42.19063 232 GLY B CA 1
ATOM 7561 C C . GLY B 2 232 ? 42.10376 16.11967 41.33437 1.000 36.22269 232 GLY B C 1
ATOM 7562 O O . GLY B 2 232 ? 41.46332 17.17776 41.30026 1.000 27.20029 232 GLY B O 1
ATOM 7566 N N . GLU B 2 233 ? 43.26696 15.96102 40.70430 1.000 40.62806 233 GLU B N 1
ATOM 7567 C CA . GLU B 2 233 ? 43.84941 17.02903 39.90187 1.000 26.29352 233 GLU B CA 1
ATOM 7568 C C . GLU B 2 233 ? 43.07322 17.17876 38.59840 1.000 28.03758 233 GLU B C 1
ATOM 7569 O O . GLU B 2 233 ? 42.81354 16.19259 37.90213 1.000 33.57052 233 GLU B O 1
ATOM 7581 N N . VAL B 2 234 ? 42.70831 18.41473 38.26614 1.000 32.62803 234 VAL B N 1
ATOM 7582 C CA . VAL B 2 234 ? 41.93374 18.70884 37.06490 1.000 26.52428 234 VAL B CA 1
ATOM 7583 C C . VAL B 2 234 ? 42.88435 18.95029 35.90225 1.000 28.44462 234 VAL B C 1
ATOM 7584 O O . VAL B 2 234 ? 43.90147 19.64030 36.04349 1.000 30.90409 234 VAL B O 1
ATOM 7597 N N . LYS B 2 235 ? 42.54465 18.38708 34.74211 1.000 30.53329 235 LYS B N 1
ATOM 7598 C CA . LYS B 2 235 ? 43.37076 18.46300 33.54450 1.000 25.85115 235 LYS B CA 1
ATOM 7599 C C . LYS B 2 235 ? 42.55799 19.06826 32.40475 1.000 25.45084 235 LYS B C 1
ATOM 7600 O O . LYS B 2 235 ? 41.39960 18.69391 32.19782 1.000 31.38238 235 LYS B O 1
ATOM 7619 N N . LEU B 2 236 ? 43.15753 20.01774 31.68809 1.000 24.63774 236 LEU B N 1
ATOM 7620 C CA . LEU B 2 236 ? 42.58053 20.54646 30.45506 1.000 25.71955 236 LEU B CA 1
ATOM 7621 C C . LEU B 2 236 ? 42.82033 19.56188 29.31463 1.000 31.92337 236 LEU B C 1
ATOM 7622 O O . LEU B 2 236 ? 43.95110 19.10806 29.11403 1.000 39.03683 236 LEU B O 1
ATOM 7638 N N . ALA B 2 237 ? 41.77005 19.24753 28.54823 1.000 45.67869 237 ALA B N 1
ATOM 7639 C CA . ALA B 2 237 ? 41.80755 18.07310 27.68037 1.000 48.37413 237 ALA B CA 1
ATOM 7640 C C . ALA B 2 237 ? 41.61403 18.38546 26.20214 1.000 52.77629 237 ALA B C 1
ATOM 7641 O O . ALA B 2 237 ? 42.48959 18.04838 25.39965 1.000 68.42546 237 ALA B O 1
ATOM 7648 N N . ASP B 2 238 ? 40.48882 18.96877 25.79618 1.000 38.16324 238 ASP B N 1
ATOM 7649 C CA . ASP B 2 238 ? 40.15538 19.03232 24.37402 1.000 39.66877 238 ASP B CA 1
ATOM 7650 C C . ASP B 2 238 ? 40.92086 20.17352 23.71514 1.000 38.32210 238 ASP B C 1
ATOM 7651 O O . ASP B 2 238 ? 40.67041 21.34733 24.00469 1.000 49.62168 238 ASP B O 1
ATOM 7660 N N . PHE B 2 239 ? 41.84075 19.83002 22.81117 1.000 38.33405 239 PHE B N 1
ATOM 7661 C CA . PHE B 2 239 ? 42.65766 20.80357 22.09744 1.000 33.90945 239 PHE B CA 1
ATOM 7662 C C . PHE B 2 239 ? 42.33953 20.84390 20.60699 1.000 24.89917 239 PHE B C 1
ATOM 7663 O O . PHE B 2 239 ? 43.15443 21.32659 19.81482 1.000 22.88994 239 PHE B O 1
ATOM 7680 N N . GLY B 2 240 ? 41.15794 20.37134 20.21243 1.000 29.23920 240 GLY B N 1
ATOM 7681 C CA . GLY B 2 240 ? 40.81218 20.28944 18.80520 1.000 24.78873 240 GLY B CA 1
ATOM 7682 C C . GLY B 2 240 ? 40.67214 21.62418 18.10864 1.000 23.34023 240 GLY B C 1
ATOM 7683 O O . GLY B 2 240 ? 40.63058 21.65426 16.87416 1.000 27.62791 240 GLY B O 1
ATOM 7687 N N . LEU B 2 241 ? 40.61200 22.72143 18.86063 1.000 22.93572 241 LEU B N 1
ATOM 7688 C CA . LEU B 2 241 ? 40.50649 24.05664 18.28568 1.000 23.31231 241 LEU B CA 1
ATOM 7689 C C . LEU B 2 241 ? 41.72981 24.91241 18.58644 1.000 23.42095 241 LEU B C 1
ATOM 7690 O O . LEU B 2 241 ? 41.73432 26.10578 18.26286 1.000 23.78384 241 LEU B O 1
ATOM 7706 N N . ALA B 2 242 ? 42.77255 24.33143 19.17086 1.000 23.24581 242 ALA B N 1
ATOM 7707 C CA . ALA B 2 242 ? 43.92559 25.10613 19.59602 1.000 23.40186 242 ALA B CA 1
ATOM 7708 C C . ALA B 2 242 ? 44.69126 25.64324 18.39203 1.000 25.45064 242 ALA B C 1
ATOM 7709 O O . ALA B 2 242 ? 44.55114 25.16347 17.26299 1.000 34.38299 242 ALA B O 1
ATOM 7716 N N . ARG B 2 243 ? 45.51231 26.66044 18.64910 1.000 26.95898 243 ARG B N 1
ATOM 7717 C CA . ARG B 2 243 ? 46.36147 27.23025 17.61352 1.000 27.15848 243 ARG B CA 1
ATOM 7718 C C . ARG B 2 243 ? 47.51047 27.98238 18.26665 1.000 25.75661 243 ARG B C 1
ATOM 7719 O O . ARG B 2 243 ? 47.35511 28.57022 19.34027 1.000 33.12495 243 ARG B O 1
ATOM 7740 N N . SER B 2 244 ? 48.66301 27.95684 17.60325 1.000 27.26499 244 SER B N 1
ATOM 7741 C CA . SER B 2 244 ? 49.81880 28.70343 18.07452 1.000 29.79919 244 SER B CA 1
ATOM 7742 C C . SER B 2 244 ? 49.58569 30.19860 17.89865 1.000 36.25023 244 SER B C 1
ATOM 7743 O O . SER B 2 244 ? 48.84150 30.63392 17.01525 1.000 39.55212 244 SER B O 1
ATOM 7751 N N . PHE B 2 245 ? 50.24842 30.98851 18.73800 1.000 33.03655 245 PHE B N 1
ATOM 7752 C CA . PHE B 2 245 ? 50.14950 32.43843 18.63721 1.000 33.83099 245 PHE B CA 1
ATOM 7753 C C . PHE B 2 245 ? 50.49022 32.90113 17.22666 1.000 38.04218 245 PHE B C 1
ATOM 7754 O O . PHE B 2 245 ? 51.59448 32.65632 16.73018 1.000 49.84223 245 PHE B O 1
ATOM 7771 N N . ALA B 2 246 ? 49.54107 33.57681 16.58725 1.000 32.68341 246 ALA B N 1
ATOM 7772 C CA . ALA B 2 246 ? 49.75748 34.07425 15.23785 1.000 41.27502 246 ALA B CA 1
ATOM 7773 C C . ALA B 2 246 ? 50.68807 35.28011 15.24898 1.000 39.20760 246 ALA B C 1
ATOM 7774 O O . ALA B 2 246 ? 50.76587 36.02645 16.22740 1.000 49.16030 246 ALA B O 1
ATOM 7781 N N . ASP B 2 247 ? 51.39916 35.46587 14.14478 1.000 47.27429 247 ASP B N 1
ATOM 7782 C CA . ASP B 2 247 ? 52.25469 36.62908 13.99755 1.000 38.99520 247 ASP B CA 1
ATOM 7783 C C . ASP B 2 247 ? 51.41892 37.86129 13.67189 1.000 36.30542 247 ASP B C 1
ATOM 7784 O O . ASP B 2 247 ? 50.24290 37.75168 13.31570 1.000 41.04567 247 ASP B O 1
ATOM 7793 N N . PRO B 2 248 ? 51.99719 39.05311 13.80746 1.000 36.27860 248 PRO B N 1
ATOM 7794 C CA . PRO B 2 248 ? 51.25469 40.26969 13.45223 1.000 39.05060 248 PRO B CA 1
ATOM 7795 C C . PRO B 2 248 ? 50.89612 40.27674 11.97410 1.000 37.93707 248 PRO B C 1
ATOM 7796 O O . PRO B 2 248 ? 51.73892 40.02767 11.10969 1.000 38.74678 248 PRO B O 1
ATOM 7807 N N . GLY B 2 249 ? 49.62887 40.56998 11.69130 1.000 37.80392 249 GLY B N 1
ATOM 7808 C CA . GLY B 2 249 ? 49.11085 40.55102 10.34361 1.000 38.54809 249 GLY B CA 1
ATOM 7809 C C . GLY B 2 249 ? 48.56238 39.21423 9.90083 1.000 44.18736 249 GLY B C 1
ATOM 7810 O O . GLY B 2 249 ? 47.93510 39.14061 8.83564 1.000 38.08348 249 GLY B O 1
ATOM 7814 N N . ARG B 2 250 ? 48.76241 38.16181 10.69060 1.000 43.24391 250 ARG B N 1
ATOM 7815 C CA . ARG B 2 250 ? 48.27404 36.82532 10.36692 1.000 39.10721 250 ARG B CA 1
ATOM 7816 C C . ARG B 2 250 ? 46.85667 36.70329 10.91217 1.000 37.59467 250 ARG B C 1
ATOM 7817 O O . ARG B 2 250 ? 46.64844 36.72636 12.12959 1.000 38.66912 250 ARG B O 1
ATOM 7838 N N . ARG B 2 251 ? 45.88457 36.57407 10.01315 1.000 45.66578 251 ARG B N 1
ATOM 7839 C CA . ARG B 2 251 ? 44.48441 36.57989 10.40883 1.000 33.94315 251 ARG B CA 1
ATOM 7840 C C . ARG B 2 251 ? 44.11777 35.24805 11.04899 1.000 32.50732 251 ARG B C 1
ATOM 7841 O O . ARG B 2 251 ? 44.61273 34.19130 10.64545 1.000 32.29370 251 ARG B O 1
ATOM 7862 N N . MET B 2 252 ? 43.25431 35.30552 12.05651 1.000 31.62762 252 MET B N 1
ATOM 7863 C CA . MET B 2 252 ? 42.74519 34.12196 12.73288 1.000 34.21345 252 MET B CA 1
ATOM 7864 C C . MET B 2 252 ? 41.23613 34.04630 12.55724 1.000 39.32329 252 MET B C 1
ATOM 7865 O O . MET B 2 252 ? 40.58159 35.01120 12.15344 1.000 40.38278 252 MET B O 1
ATOM 7879 N N . THR B 2 253 ? 40.68538 32.87370 12.86265 1.000 34.24824 253 THR B N 1
ATOM 7880 C CA . THR B 2 253 ? 39.25203 32.66283 12.74432 1.000 32.24678 253 THR B CA 1
ATOM 7881 C C . THR B 2 253 ? 38.53467 33.27917 13.93560 1.000 34.75429 253 THR B C 1
ATOM 7882 O O . THR B 2 253 ? 39.02393 33.23565 15.06820 1.000 31.47192 253 THR B O 1
ATOM 7893 N N . ALA B 2 254 ? 37.37535 33.86883 13.66785 1.000 34.92184 254 ALA B N 1
ATOM 7894 C CA . ALA B 2 254 ? 36.51385 34.39217 14.71550 1.000 30.89633 254 ALA B CA 1
ATOM 7895 C C . ALA B 2 254 ? 35.53087 33.35361 15.23225 1.000 32.56139 254 ALA B C 1
ATOM 7896 O O . ALA B 2 254 ? 34.84643 33.60901 16.22941 1.000 29.42033 254 ALA B O 1
ATOM 7903 N N . ASN B 2 255 ? 35.45067 32.19685 14.57789 1.000 33.53980 255 ASN B N 1
ATOM 7904 C CA . ASN B 2 255 ? 34.50879 31.14515 14.94927 1.000 32.38186 255 ASN B CA 1
ATOM 7905 C C . ASN B 2 255 ? 35.23256 30.07789 15.76915 1.000 28.98515 255 ASN B C 1
ATOM 7906 O O . ASN B 2 255 ? 35.51408 28.97138 15.31062 1.000 29.31954 255 ASN B O 1
ATOM 7917 N N . VAL B 2 256 ? 35.54504 30.44465 17.01177 1.000 26.12500 256 VAL B N 1
ATOM 7918 C CA . VAL B 2 256 ? 36.13998 29.53233 17.98028 1.000 25.12215 256 VAL B CA 1
ATOM 7919 C C . VAL B 2 256 ? 35.50865 29.80114 19.34117 1.000 24.16169 256 VAL B C 1
ATOM 7920 O O . VAL B 2 256 ? 34.86368 30.82697 19.56178 1.000 34.12271 256 VAL B O 1
ATOM 7933 N N . ILE B 2 257 ? 35.71540 28.86209 20.26313 1.000 24.87939 257 ILE B N 1
ATOM 7934 C CA . ILE B 2 257 ? 35.16255 28.94332 21.61112 1.000 28.69420 257 ILE B CA 1
ATOM 7935 C C . ILE B 2 257 ? 33.64918 28.78429 21.55193 1.000 22.63595 257 ILE B C 1
ATOM 7936 O O . ILE B 2 257 ? 32.96912 29.47116 20.78102 1.000 24.32856 257 ILE B O 1
ATOM 7952 N N . THR B 2 258 ? 33.11171 27.89092 22.37772 1.000 22.05784 258 THR B N 1
ATOM 7953 C CA . THR B 2 258 ? 31.66743 27.73449 22.46369 1.000 23.34633 258 THR B CA 1
ATOM 7954 C C . THR B 2 258 ? 31.01590 29.07830 22.77535 1.000 33.66819 258 THR B C 1
ATOM 7955 O O . THR B 2 258 ? 31.56945 29.89868 23.51238 1.000 40.44106 258 THR B O 1
ATOM 7966 N N . ARG B 2 259 ? 29.83123 29.29985 22.19777 1.000 30.75116 259 ARG B N 1
ATOM 7967 C CA . ARG B 2 259 ? 29.19495 30.61279 22.26819 1.000 24.57844 259 ARG B CA 1
ATOM 7968 C C . ARG B 2 259 ? 29.16050 31.14832 23.69473 1.000 25.99309 259 ARG B C 1
ATOM 7969 O O . ARG B 2 259 ? 29.61489 32.26629 23.96196 1.000 33.03372 259 ARG B O 1
ATOM 7990 N N . TRP B 2 260 ? 28.63109 30.35606 24.62851 1.000 27.70619 260 TRP B N 1
ATOM 7991 C CA . TRP B 2 260 ? 28.43451 30.83336 25.99317 1.000 23.80828 260 TRP B CA 1
ATOM 7992 C C . TRP B 2 260 ? 29.72064 31.33827 26.63164 1.000 26.40017 260 TRP B C 1
ATOM 7993 O O . TRP B 2 260 ? 29.65692 32.09375 27.60838 1.000 34.78764 260 TRP B O 1
ATOM 8014 N N . TYR B 2 261 ? 30.88010 30.92864 26.11839 1.000 25.67777 261 TYR B N 1
ATOM 8015 C CA . TYR B 2 261 ? 32.16937 31.32726 26.66729 1.000 25.30471 261 TYR B CA 1
ATOM 8016 C C . TYR B 2 261 ? 32.97094 32.18089 25.69287 1.000 29.40031 261 TYR B C 1
ATOM 8017 O O . TYR B 2 261 ? 34.14386 32.46916 25.95645 1.000 28.24574 261 TYR B O 1
ATOM 8035 N N . ARG B 2 262 ? 32.35999 32.60382 24.57997 1.000 33.33541 262 ARG B N 1
ATOM 8036 C CA . ARG B 2 262 ? 33.06539 33.36479 23.55184 1.000 27.26310 262 ARG B CA 1
ATOM 8037 C C . ARG B 2 262 ? 33.22838 34.81326 24.00185 1.000 25.78076 262 ARG B C 1
ATOM 8038 O O . ARG B 2 262 ? 32.25419 35.42785 24.44714 1.000 26.32852 262 ARG B O 1
ATOM 8059 N N . PRO B 2 263 ? 34.42086 35.39370 23.89778 1.000 24.68638 263 PRO B N 1
ATOM 8060 C CA . PRO B 2 263 ? 34.59744 36.78839 24.31590 1.000 25.41700 263 PRO B CA 1
ATOM 8061 C C . PRO B 2 263 ? 33.95014 37.73554 23.32400 1.000 30.90414 263 PRO B C 1
ATOM 8062 O O . PRO B 2 263 ? 33.65858 37.34941 22.18177 1.000 33.43055 263 PRO B O 1
ATOM 8073 N N . PRO B 2 264 ? 33.72014 38.99198 23.71513 1.000 30.53050 264 PRO B N 1
ATOM 8074 C CA . PRO B 2 264 ? 33.05272 39.92381 22.78983 1.000 28.46538 264 PRO B CA 1
ATOM 8075 C C . PRO B 2 264 ? 33.85246 40.20464 21.52868 1.000 37.39576 264 PRO B C 1
ATOM 8076 O O . PRO B 2 264 ? 33.26243 40.35765 20.45114 1.000 40.99295 264 PRO B O 1
ATOM 8087 N N . GLU B 2 265 ? 35.18136 40.28921 21.62595 1.000 31.72052 265 GLU B N 1
ATOM 8088 C CA . GLU B 2 265 ? 35.97248 40.59698 20.44005 1.000 29.87348 265 GLU B CA 1
ATOM 8089 C C . GLU B 2 265 ? 35.82371 39.51339 19.37852 1.000 32.71041 265 GLU B C 1
ATOM 8090 O O . GLU B 2 265 ? 35.85989 39.81172 18.17913 1.000 39.20592 265 GLU B O 1
ATOM 8102 N N . LEU B 2 266 ? 35.63822 38.25801 19.79351 1.000 33.11142 266 LEU B N 1
ATOM 8103 C CA . LEU B 2 266 ? 35.40470 37.18857 18.82907 1.000 28.10910 266 LEU B CA 1
ATOM 8104 C C . LEU B 2 266 ? 33.97191 37.22046 18.31164 1.000 29.65594 266 LEU B C 1
ATOM 8105 O O . LEU B 2 266 ? 33.73000 36.95269 17.12974 1.000 31.72161 266 LEU B O 1
ATOM 8121 N N . LEU B 2 267 ? 33.01272 37.55819 19.17822 1.000 30.04266 267 LEU B N 1
ATOM 8122 C CA . LEU B 2 267 ? 31.64279 37.75054 18.71770 1.000 29.71407 267 LEU B CA 1
ATOM 8123 C C . LEU B 2 267 ? 31.57312 38.83258 17.65045 1.000 30.51630 267 LEU B C 1
ATOM 8124 O O . LEU B 2 267 ? 30.72650 38.76917 16.75216 1.000 33.53298 267 LEU B O 1
ATOM 8140 N N . PHE B 2 268 ? 32.46210 39.81828 17.72105 1.000 31.07777 268 PHE B N 1
ATOM 8141 C CA . PHE B 2 268 ? 32.51808 40.89481 16.74466 1.000 44.68659 268 PHE B CA 1
ATOM 8142 C C . PHE B 2 268 ? 33.39139 40.55668 15.54088 1.000 37.22765 268 PHE B C 1
ATOM 8143 O O . PHE B 2 268 ? 33.66007 41.43811 14.71961 1.000 42.77311 268 PHE B O 1
ATOM 8160 N N . GLY B 2 269 ? 33.82855 39.30675 15.41021 1.000 37.43788 269 GLY B N 1
ATOM 8161 C CA . GLY B 2 269 ? 34.56484 38.89656 14.23123 1.000 32.33424 269 GLY B CA 1
ATOM 8162 C C . GLY B 2 269 ? 36.02048 39.29463 14.21401 1.000 32.51613 269 GLY B C 1
ATOM 8163 O O . GLY B 2 269 ? 36.60953 39.39698 13.13192 1.000 41.82311 269 GLY B O 1
ATOM 8167 N N . ALA B 2 270 ? 36.62943 39.50559 15.37806 1.000 31.85708 270 ALA B N 1
ATOM 8168 C CA . ALA B 2 270 ? 38.02149 39.92999 15.42836 1.000 32.15104 270 ALA B CA 1
ATOM 8169 C C . ALA B 2 270 ? 38.93121 38.87055 14.81979 1.000 31.72478 270 ALA B C 1
ATOM 8170 O O . ALA B 2 270 ? 38.75988 37.67055 15.05061 1.000 30.66496 270 ALA B O 1
ATOM 8177 N N . ARG B 2 271 ? 39.90677 39.32787 14.03314 1.000 38.24110 271 ARG B N 1
ATOM 8178 C CA . ARG B 2 271 ? 40.83580 38.44789 13.34256 1.000 32.54226 271 ARG B CA 1
ATOM 8179 C C . ARG B 2 271 ? 42.25510 38.51880 13.88587 1.000 32.40952 271 ARG B C 1
ATOM 8180 O O . ARG B 2 271 ? 43.08709 37.69294 13.49714 1.000 32.19729 271 ARG B O 1
ATOM 8201 N N . HIS B 2 272 ? 42.55937 39.48509 14.75782 1.000 32.65255 272 HIS B N 1
ATOM 8202 C CA . HIS B 2 272 ? 43.89885 39.66157 15.32779 1.000 38.49113 272 HIS B CA 1
ATOM 8203 C C . HIS B 2 272 ? 43.74460 39.79947 16.83996 1.000 31.90347 272 HIS B C 1
ATOM 8204 O O . HIS B 2 272 ? 43.71796 40.90966 17.37518 1.000 37.92008 272 HIS B O 1
ATOM 8218 N N . TYR B 2 273 ? 43.65225 38.66500 17.52429 1.000 35.35727 273 TYR B N 1
ATOM 8219 C CA . TYR B 2 273 ? 43.45183 38.61464 18.96535 1.000 32.86120 273 TYR B CA 1
ATOM 8220 C C . TYR B 2 273 ? 44.61025 37.87477 19.63013 1.000 29.20005 273 TYR B C 1
ATOM 8221 O O . TYR B 2 273 ? 45.56127 37.44406 18.97580 1.000 34.25627 273 TYR B O 1
ATOM 8239 N N . GLY B 2 274 ? 44.52009 37.73309 20.95133 1.000 30.38162 274 GLY B N 1
ATOM 8240 C CA . GLY B 2 274 ? 45.57241 37.10211 21.72187 1.000 28.06319 274 GLY B CA 1
ATOM 8241 C C . GLY B 2 274 ? 45.05693 36.25772 22.86933 1.000 26.99000 274 GLY B C 1
ATOM 8242 O O . GLY B 2 274 ? 43.92510 35.76769 22.83101 1.000 30.85283 274 GLY B O 1
ATOM 8246 N N . GLY B 2 275 ? 45.88440 36.08487 23.90322 1.000 26.73996 275 GLY B N 1
ATOM 8247 C CA . GLY B 2 275 ? 45.50827 35.22446 25.01185 1.000 25.75513 275 GLY B CA 1
ATOM 8248 C C . GLY B 2 275 ? 44.24435 35.66648 25.72020 1.000 25.43779 275 GLY B C 1
ATOM 8249 O O . GLY B 2 275 ? 43.55824 34.84903 26.34049 1.000 24.59623 275 GLY B O 1
ATOM 8253 N N . ALA B 2 276 ? 43.91781 36.95826 25.64441 1.000 34.58867 276 ALA B N 1
ATOM 8254 C CA . ALA B 2 276 ? 42.75818 37.46614 26.36708 1.000 33.81433 276 ALA B CA 1
ATOM 8255 C C . ALA B 2 276 ? 41.49261 36.69214 26.02205 1.000 33.25618 276 ALA B C 1
ATOM 8256 O O . ALA B 2 276 ? 40.57522 36.60305 26.84551 1.000 32.08662 276 ALA B O 1
ATOM 8263 N N . VAL B 2 277 ? 41.42374 36.11541 24.82104 1.000 25.26914 277 VAL B N 1
ATOM 8264 C CA . VAL B 2 277 ? 40.22175 35.38302 24.43318 1.000 24.72421 277 VAL B CA 1
ATOM 8265 C C . VAL B 2 277 ? 40.01588 34.17573 25.33885 1.000 23.71752 277 VAL B C 1
ATOM 8266 O O . VAL B 2 277 ? 38.87793 33.81323 25.65914 1.000 25.99389 277 VAL B O 1
ATOM 8279 N N . ASP B 2 278 ? 41.10720 33.52937 25.76225 1.000 23.43153 278 ASP B N 1
ATOM 8280 C CA . ASP B 2 278 ? 40.98507 32.38388 26.66039 1.000 22.61139 278 ASP B CA 1
ATOM 8281 C C . ASP B 2 278 ? 40.65624 32.81402 28.08508 1.000 22.46574 278 ASP B C 1
ATOM 8282 O O . ASP B 2 278 ? 39.90535 32.12592 28.78413 1.000 21.88447 278 ASP B O 1
ATOM 8291 N N . ILE B 2 279 ? 41.21559 33.93912 28.53615 1.000 25.30238 279 ILE B N 1
ATOM 8292 C CA . ILE B 2 279 ? 40.94613 34.40620 29.89317 1.000 23.09207 279 ILE B CA 1
ATOM 8293 C C . ILE B 2 279 ? 39.45622 34.66390 30.07867 1.000 22.94834 279 ILE B C 1
ATOM 8294 O O . ILE B 2 279 ? 38.88893 34.37091 31.13716 1.000 22.58877 279 ILE B O 1
ATOM 8310 N N . TRP B 2 280 ? 38.79486 35.19749 29.04967 1.000 23.31549 280 TRP B N 1
ATOM 8311 C CA . TRP B 2 280 ? 37.35784 35.43376 29.13906 1.000 23.30348 280 TRP B CA 1
ATOM 8312 C C . TRP B 2 280 ? 36.60529 34.13735 29.40096 1.000 22.46492 280 TRP B C 1
ATOM 8313 O O . TRP B 2 280 ? 35.71316 34.08542 30.25413 1.000 28.54852 280 TRP B O 1
ATOM 8334 N N . SER B 2 281 ? 36.93941 33.08016 28.65969 1.000 22.05052 281 SER B N 1
ATOM 8335 C CA . SER B 2 281 ? 36.29432 31.79257 28.88848 1.000 21.36175 281 SER B CA 1
ATOM 8336 C C . SER B 2 281 ? 36.51666 31.31597 30.31679 1.000 20.93779 281 SER B C 1
ATOM 8337 O O . SER B 2 281 ? 35.60426 30.76703 30.94534 1.000 25.61246 281 SER B O 1
ATOM 8345 N N . VAL B 2 282 ? 37.72207 31.52000 30.84993 1.000 21.05350 282 VAL B N 1
ATOM 8346 C CA . VAL B 2 282 ? 37.97068 31.18751 32.24880 1.000 20.82762 282 VAL B CA 1
ATOM 8347 C C . VAL B 2 282 ? 37.03892 31.98260 33.15003 1.000 21.04981 282 VAL B C 1
ATOM 8348 O O . VAL B 2 282 ? 36.45838 31.44466 34.10085 1.000 21.54329 282 VAL B O 1
ATOM 8361 N N . GLY B 2 283 ? 36.87496 33.27401 32.86306 1.000 21.67298 283 GLY B N 1
ATOM 8362 C CA . GLY B 2 283 ? 35.95002 34.07757 33.64207 1.000 22.01706 283 GLY B CA 1
ATOM 8363 C C . GLY B 2 283 ? 34.54584 33.50628 33.64458 1.000 21.67807 283 GLY B C 1
ATOM 8364 O O . GLY B 2 283 ? 33.84579 33.56066 34.65703 1.000 21.70292 283 GLY B O 1
ATOM 8368 N N . MET B 2 284 ? 34.11386 32.94929 32.51029 1.000 21.45255 284 MET B N 1
ATOM 8369 C CA . MET B 2 284 ? 32.78658 32.34523 32.44659 1.000 21.22606 284 MET B CA 1
ATOM 8370 C C . MET B 2 284 ? 32.73413 31.01956 33.19430 1.000 20.58498 284 MET B C 1
ATOM 8371 O O . MET B 2 284 ? 31.70191 30.68880 33.79115 1.000 20.50941 284 MET B O 1
ATOM 8385 N N . VAL B 2 285 ? 33.82246 30.24676 33.17073 1.000 20.21905 285 VAL B N 1
ATOM 8386 C CA . VAL B 2 285 ? 33.88202 29.03646 33.98516 1.000 22.46781 285 VAL B CA 1
ATOM 8387 C C . VAL B 2 285 ? 33.90971 29.39937 35.46381 1.000 19.88984 285 VAL B C 1
ATOM 8388 O O . VAL B 2 285 ? 33.25336 28.75597 36.29023 1.000 19.72281 285 VAL B O 1
ATOM 8401 N N . PHE B 2 286 ? 34.66531 30.43783 35.81995 1.000 20.29842 286 PHE B N 1
ATOM 8402 C CA . PHE B 2 286 ? 34.65965 30.91940 37.19673 1.000 20.59934 286 PHE B CA 1
ATOM 8403 C C . PHE B 2 286 ? 33.25026 31.31038 37.61663 1.000 20.80416 286 PHE B C 1
ATOM 8404 O O . PHE B 2 286 ? 32.75407 30.87081 38.66070 1.000 32.35412 286 PHE B O 1
ATOM 8421 N N . ALA B 2 287 ? 32.57879 32.12228 36.79840 1.000 21.11981 287 ALA B N 1
ATOM 8422 C CA . ALA B 2 287 ? 31.22756 32.55353 37.13577 1.000 21.45172 287 ALA B CA 1
ATOM 8423 C C . ALA B 2 287 ? 30.27288 31.37139 37.19102 1.000 21.02575 287 ALA B C 1
ATOM 8424 O O . ALA B 2 287 ? 29.40997 31.30379 38.07224 1.000 21.62658 287 ALA B O 1
ATOM 8431 N N . GLU B 2 288 ? 30.40030 30.43642 36.24750 1.000 21.37542 288 GLU B N 1
ATOM 8432 C CA . GLU B 2 288 ? 29.52238 29.27114 36.24443 1.000 23.93106 288 GLU B CA 1
ATOM 8433 C C . GLU B 2 288 ? 29.71161 28.41686 37.49060 1.000 25.11788 288 GLU B C 1
ATOM 8434 O O . GLU B 2 288 ? 28.75014 27.81166 37.97940 1.000 29.83085 288 GLU B O 1
ATOM 8446 N N . LEU B 2 289 ? 30.93828 28.34056 38.01087 1.000 21.65801 289 LEU B N 1
ATOM 8447 C CA . LEU B 2 289 ? 31.16990 27.57602 39.23223 1.000 19.79809 289 LEU B CA 1
ATOM 8448 C C . LEU B 2 289 ? 30.44158 28.19738 40.41604 1.000 21.74407 289 LEU B C 1
ATOM 8449 O O . LEU B 2 289 ? 29.90697 27.48178 41.27066 1.000 23.88408 289 LEU B O 1
ATOM 8465 N N . ILE B 2 290 ? 30.39742 29.53069 40.47470 1.000 27.80710 290 ILE B N 1
ATOM 8466 C CA . ILE B 2 290 ? 29.84187 30.20520 41.64239 1.000 21.26659 290 ILE B CA 1
ATOM 8467 C C . ILE B 2 290 ? 28.32846 30.04125 41.69500 1.000 21.44458 290 ILE B C 1
ATOM 8468 O O . ILE B 2 290 ? 27.75710 29.79448 42.76353 1.000 28.97149 290 ILE B O 1
ATOM 8484 N N . ILE B 2 291 ? 27.65060 30.18604 40.55323 1.000 21.40791 291 ILE B N 1
ATOM 8485 C CA . ILE B 2 291 ? 26.19814 30.06799 40.51026 1.000 23.79440 291 ILE B CA 1
ATOM 8486 C C . ILE B 2 291 ? 25.73125 28.69284 40.04414 1.000 28.59095 291 ILE B C 1
ATOM 8487 O O . ILE B 2 291 ? 24.51793 28.45862 39.95833 1.000 30.32098 291 ILE B O 1
ATOM 8503 N N . ARG B 2 292 ? 26.65415 27.78149 39.72820 1.000 24.27862 292 ARG B N 1
ATOM 8504 C CA . ARG B 2 292 ? 26.30700 26.42225 39.29923 1.000 28.75988 292 ARG B CA 1
ATOM 8505 C C . ARG B 2 292 ? 25.32281 26.43546 38.13360 1.000 35.07723 292 ARG B C 1
ATOM 8506 O O . ARG B 2 292 ? 24.44559 25.57408 38.02528 1.000 37.02709 292 ARG B O 1
ATOM 8527 N N . SER B 2 293 ? 25.46396 27.42279 37.25679 1.000 27.31693 293 SER B N 1
ATOM 8528 C CA . SER B 2 293 ? 24.72876 27.46428 36.00211 1.000 24.25839 293 SER B CA 1
ATOM 8529 C C . SER B 2 293 ? 25.45891 28.41097 35.06217 1.000 30.11287 293 SER B C 1
ATOM 8530 O O . SER B 2 293 ? 26.18357 29.30395 35.51848 1.000 26.50381 293 SER B O 1
ATOM 8538 N N . PRO B 2 294 ? 25.29626 28.24486 33.74995 1.000 29.67239 294 PRO B N 1
ATOM 8539 C CA . PRO B 2 294 ? 25.99518 29.13234 32.81183 1.000 31.93616 294 PRO B CA 1
ATOM 8540 C C . PRO B 2 294 ? 25.62547 30.58871 33.05503 1.000 31.69043 294 PRO B C 1
ATOM 8541 O O . PRO B 2 294 ? 24.45833 30.92830 33.26186 1.000 31.84383 294 PRO B O 1
ATOM 8552 N N . PHE B 2 295 ? 26.64176 31.45185 33.05027 1.000 24.25902 295 PHE B N 1
ATOM 8553 C CA . PHE B 2 295 ? 26.40781 32.86846 33.31513 1.000 24.95846 295 PHE B CA 1
ATOM 8554 C C . PHE B 2 295 ? 25.58259 33.49825 32.19935 1.000 31.83718 295 PHE B C 1
ATOM 8555 O O . PHE B 2 295 ? 24.51331 34.06977 32.44475 1.000 26.87215 295 PHE B O 1
ATOM 8572 N N . LEU B 2 296 ? 26.06955 33.40217 30.95706 1.000 36.42135 296 LEU B N 1
ATOM 8573 C CA . LEU B 2 296 ? 25.42254 33.97836 29.78300 1.000 28.38926 296 LEU B CA 1
ATOM 8574 C C . LEU B 2 296 ? 25.19098 32.85949 28.76523 1.000 28.74095 296 LEU B C 1
ATOM 8575 O O . LEU B 2 296 ? 26.01152 32.65582 27.86386 1.000 27.89420 296 LEU B O 1
ATOM 8591 N N . PRO B 2 297 ? 24.08830 32.12057 28.88883 1.000 23.79389 297 PRO B N 1
ATOM 8592 C CA . PRO B 2 297 ? 23.81071 31.03238 27.92731 1.000 31.90889 297 PRO B CA 1
ATOM 8593 C C . PRO B 2 297 ? 22.94792 31.50417 26.76075 1.000 41.35821 297 PRO B C 1
ATOM 8594 O O . PRO B 2 297 ? 21.75449 31.19061 26.64076 1.000 42.62001 297 PRO B O 1
ATOM 8605 N N . GLY B 2 298 ? 23.56119 32.28729 25.87777 1.000 38.06104 298 GLY B N 1
ATOM 8606 C CA . GLY B 2 298 ? 22.85637 32.75611 24.70045 1.000 31.99689 298 GLY B CA 1
ATOM 8607 C C . GLY B 2 298 ? 22.69324 31.64649 23.67771 1.000 35.60998 298 GLY B C 1
ATOM 8608 O O . GLY B 2 298 ? 23.56639 30.79530 23.50452 1.000 36.50540 298 GLY B O 1
ATOM 8612 N N . ASN B 2 299 ? 21.54943 31.65610 22.99822 1.000 40.28725 299 ASN B N 1
ATOM 8613 C CA . ASN B 2 299 ? 21.26544 30.67619 21.96010 1.000 43.11202 299 ASN B CA 1
ATOM 8614 C C . ASN B 2 299 ? 21.69976 31.13443 20.57456 1.000 39.80944 299 ASN B C 1
ATOM 8615 O O . ASN B 2 299 ? 21.76249 30.30859 19.65846 1.000 47.19054 299 ASN B O 1
ATOM 8626 N N . THR B 2 300 ? 21.98866 32.42262 20.39701 1.000 49.22713 300 THR B N 1
ATOM 8627 C CA . THR B 2 300 ? 22.49011 32.95132 19.13756 1.000 36.88583 300 THR B CA 1
ATOM 8628 C C . THR B 2 300 ? 23.53901 34.01337 19.43731 1.000 34.42412 300 THR B C 1
ATOM 8629 O O . THR B 2 300 ? 23.64883 34.50801 20.56232 1.000 42.10707 300 THR B O 1
ATOM 8640 N N . GLU B 2 301 ? 24.31036 34.37793 18.41082 1.000 40.75029 301 GLU B N 1
ATOM 8641 C CA . GLU B 2 301 ? 25.34792 35.38466 18.60983 1.000 39.88201 301 GLU B CA 1
ATOM 8642 C C . GLU B 2 301 ? 24.74899 36.72792 19.00453 1.000 36.47699 301 GLU B C 1
ATOM 8643 O O . GLU B 2 301 ? 25.35802 37.47382 19.77977 1.000 33.20739 301 GLU B O 1
ATOM 8655 N N . MET B 2 302 ? 23.55754 37.05158 18.49692 1.000 40.35147 302 MET B N 1
ATOM 8656 C CA . MET B 2 302 ? 22.89572 38.27927 18.92591 1.000 42.57115 302 MET B CA 1
ATOM 8657 C C . MET B 2 302 ? 22.43564 38.16678 20.37394 1.000 41.77617 302 MET B C 1
ATOM 8658 O O . MET B 2 302 ? 22.48304 39.14845 21.12472 1.000 43.53361 302 MET B O 1
ATOM 8672 N N . GLU B 2 303 ? 21.97578 36.98101 20.78256 1.000 35.74559 303 GLU B N 1
ATOM 8673 C CA . GLU B 2 303 ? 21.63446 36.77918 22.18547 1.000 35.53600 303 GLU B CA 1
ATOM 8674 C C . GLU B 2 303 ? 22.87768 36.86049 23.06171 1.000 32.36419 303 GLU B C 1
ATOM 8675 O O . GLU B 2 303 ? 22.84752 37.46717 24.13776 1.000 36.19654 303 GLU B O 1
ATOM 8687 N N . GLN B 2 304 ? 23.98461 36.26310 22.61496 1.000 32.46309 304 GLN B N 1
ATOM 8688 C CA . GLN B 2 304 ? 25.21669 36.34445 23.39087 1.000 29.39806 304 GLN B CA 1
ATOM 8689 C C . GLN B 2 304 ? 25.68971 37.78680 23.50690 1.000 38.80520 304 GLN B C 1
ATOM 8690 O O . GLN B 2 304 ? 26.10571 38.22757 24.58511 1.000 35.28977 304 GLN B O 1
ATOM 8704 N N . ILE B 2 305 ? 25.60749 38.54627 22.41230 1.000 35.68966 305 ILE B N 1
ATOM 8705 C CA . ILE B 2 305 ? 25.98286 39.95640 22.45971 1.000 34.16489 305 ILE B CA 1
ATOM 8706 C C . ILE B 2 305 ? 25.06213 40.71262 23.40834 1.000 36.60260 305 ILE B C 1
ATOM 8707 O O . ILE B 2 305 ? 25.51492 41.49171 24.25546 1.000 39.21177 305 ILE B O 1
ATOM 8723 N N . THR B 2 306 ? 23.75180 40.49087 23.28129 1.000 37.92575 306 THR B N 1
ATOM 8724 C CA . THR B 2 306 ? 22.80338 41.16904 24.15744 1.000 36.69826 306 THR B CA 1
ATOM 8725 C C . THR B 2 306 ? 23.03511 40.78511 25.61285 1.000 39.79175 306 THR B C 1
ATOM 8726 O O . THR B 2 306 ? 22.95996 41.63483 26.50787 1.000 39.26740 306 THR B O 1
ATOM 8737 N N . LEU B 2 307 ? 23.33518 39.50982 25.86735 1.000 41.86043 307 LEU B N 1
ATOM 8738 C CA . LEU B 2 307 ? 23.54840 39.06565 27.23989 1.000 32.68876 307 LEU B CA 1
ATOM 8739 C C . LEU B 2 307 ? 24.76757 39.74173 27.85098 1.000 28.90061 307 LEU B C 1
ATOM 8740 O O . LEU B 2 307 ? 24.72502 40.19073 29.00104 1.000 39.39730 307 LEU B O 1
ATOM 8756 N N . ILE B 2 308 ? 25.86388 39.83080 27.09692 1.000 35.06288 308 ILE B N 1
ATOM 8757 C CA . ILE B 2 308 ? 27.04974 40.50377 27.61676 1.000 36.16602 308 ILE B CA 1
ATOM 8758 C C . ILE B 2 308 ? 26.73938 41.96776 27.89454 1.000 37.50794 308 ILE B C 1
ATOM 8759 O O . ILE B 2 308 ? 27.16812 42.52775 28.91080 1.000 43.71807 308 ILE B O 1
ATOM 8775 N N . CYS B 2 309 ? 25.98160 42.60917 27.00220 1.000 38.69360 309 CYS B N 1
ATOM 8776 C CA . CYS B 2 309 ? 25.57324 43.98912 27.24237 1.000 42.40369 309 CYS B CA 1
ATOM 8777 C C . CYS B 2 309 ? 24.73326 44.09962 28.50929 1.000 35.59217 309 CYS B C 1
ATOM 8778 O O . CYS B 2 309 ? 24.88000 45.05356 29.28247 1.000 38.08941 309 CYS B O 1
ATOM 8786 N N . LYS B 2 310 ? 23.84843 43.13023 28.74024 1.000 31.58204 310 LYS B N 1
ATOM 8787 C CA . LYS B 2 310 ? 22.94315 43.20968 29.88191 1.000 39.56295 310 LYS B CA 1
ATOM 8788 C C . LYS B 2 310 ? 23.69029 42.98586 31.19226 1.000 35.42623 310 LYS B C 1
ATOM 8789 O O . LYS B 2 310 ? 23.51930 43.74617 32.15287 1.000 31.54498 310 LYS B O 1
ATOM 8808 N N . HIS B 2 311 ? 24.53516 41.95401 31.24701 1.000 36.46621 311 HIS B N 1
ATOM 8809 C CA . HIS B 2 311 ? 25.12168 41.50773 32.50301 1.000 32.50540 311 HIS B CA 1
ATOM 8810 C C . HIS B 2 311 ? 26.53426 42.02008 32.75101 1.000 28.86090 311 HIS B C 1
ATOM 8811 O O . HIS B 2 311 ? 26.97752 42.01063 33.90391 1.000 40.44546 311 HIS B O 1
ATOM 8825 N N . ILE B 2 312 ? 27.25340 42.45674 31.72271 1.000 29.17865 312 ILE B N 1
ATOM 8826 C CA . ILE B 2 312 ? 28.60174 42.98826 31.87772 1.000 35.02057 312 ILE B CA 1
ATOM 8827 C C . ILE B 2 312 ? 28.65066 44.47648 31.55283 1.000 33.18884 312 ILE B C 1
ATOM 8828 O O . ILE B 2 312 ? 29.21229 45.26693 32.31180 1.000 37.06531 312 ILE B O 1
ATOM 8844 N N . GLY B 2 313 ? 28.06653 44.87206 30.43773 1.000 33.98125 313 GLY B N 1
ATOM 8845 C CA . GLY B 2 313 ? 28.04622 46.26070 30.01879 1.000 41.05283 313 GLY B CA 1
ATOM 8846 C C . GLY B 2 313 ? 28.11572 46.36760 28.50687 1.000 44.37769 313 GLY B C 1
ATOM 8847 O O . GLY B 2 313 ? 28.64390 45.50841 27.80639 1.000 33.97645 313 GLY B O 1
ATOM 8851 N N . THR B 2 314 ? 27.55865 47.45439 27.98733 1.000 48.11420 314 THR B N 1
ATOM 8852 C CA . THR B 2 314 ? 27.56457 47.68510 26.54871 1.000 46.13597 314 THR B CA 1
ATOM 8853 C C . THR B 2 314 ? 28.94343 48.17215 26.11702 1.000 47.86205 314 THR B C 1
ATOM 8854 O O . THR B 2 314 ? 29.39043 49.22376 26.58837 1.000 36.89821 314 THR B O 1
ATOM 8865 N N . PRO B 2 315 ? 29.65546 47.44308 25.25449 1.000 52.07666 315 PRO B N 1
ATOM 8866 C CA . PRO B 2 315 ? 30.93161 47.96274 24.73799 1.000 54.75851 315 PRO B CA 1
ATOM 8867 C C . PRO B 2 315 ? 30.69835 49.17326 23.84536 1.000 56.30650 315 PRO B C 1
ATOM 8868 O O . PRO B 2 315 ? 29.81263 49.16773 22.98729 1.000 57.26242 315 PRO B O 1
ATOM 8879 N N . THR B 2 316 ? 31.50034 50.21577 24.05667 1.000 51.69609 316 THR B N 1
ATOM 8880 C CA . THR B 2 316 ? 31.38021 51.45431 23.30410 1.000 40.60315 316 THR B CA 1
ATOM 8881 C C . THR B 2 316 ? 32.76872 51.95578 22.93548 1.000 57.24172 316 THR B C 1
ATOM 8882 O O . THR B 2 316 ? 33.78508 51.46809 23.43763 1.000 60.15690 316 THR B O 1
ATOM 8893 N N . GLU B 2 317 ? 32.80089 52.94979 22.04335 1.000 53.39721 317 GLU B N 1
ATOM 8894 C CA . GLU B 2 317 ? 34.06015 53.58998 21.68289 1.000 50.51811 317 GLU B CA 1
ATOM 8895 C C . GLU B 2 317 ? 34.74271 54.24039 22.87949 1.000 57.74209 317 GLU B C 1
ATOM 8896 O O . GLU B 2 317 ? 35.95204 54.49127 22.82820 1.000 61.34033 317 GLU B O 1
ATOM 8908 N N . GLU B 2 318 ? 33.99708 54.53006 23.94756 1.000 61.02106 318 GLU B N 1
ATOM 8909 C CA . GLU B 2 318 ? 34.58376 55.16149 25.12488 1.000 64.19797 318 GLU B CA 1
ATOM 8910 C C . GLU B 2 318 ? 35.40618 54.16630 25.93532 1.000 61.69512 318 GLU B C 1
ATOM 8911 O O . GLU B 2 318 ? 36.55166 54.44899 26.30482 1.000 61.63673 318 GLU B O 1
ATOM 8923 N N . ASN B 2 319 ? 34.83743 52.99665 26.21925 1.000 44.58462 319 ASN B N 1
ATOM 8924 C CA . ASN B 2 319 ? 35.51720 51.97828 27.00510 1.000 39.59043 319 ASN B CA 1
ATOM 8925 C C . ASN B 2 319 ? 36.34206 51.02208 26.15617 1.000 38.64362 319 ASN B C 1
ATOM 8926 O O . ASN B 2 319 ? 37.11203 50.23302 26.71307 1.000 39.51426 319 ASN B O 1
ATOM 8937 N N . TRP B 2 320 ? 36.21530 51.08429 24.83327 1.000 45.70785 320 TRP B N 1
ATOM 8938 C CA . TRP B 2 320 ? 36.86027 50.12238 23.93731 1.000 46.84668 320 TRP B CA 1
ATOM 8939 C C . TRP B 2 320 ? 37.05770 50.78357 22.58169 1.000 48.61450 320 TRP B C 1
ATOM 8940 O O . TRP B 2 320 ? 36.31153 50.53164 21.62972 1.000 46.74194 320 TRP B O 1
ATOM 8961 N N . PRO B 2 321 ? 38.06170 51.65197 22.46460 1.000 52.47373 321 PRO B N 1
ATOM 8962 C CA . PRO B 2 321 ? 38.25942 52.37908 21.20367 1.000 47.88491 321 PRO B CA 1
ATOM 8963 C C . PRO B 2 321 ? 38.38321 51.43649 20.01772 1.000 43.89220 321 PRO B C 1
ATOM 8964 O O . PRO B 2 321 ? 39.10145 50.43505 20.06395 1.000 41.28354 321 PRO B O 1
ATOM 8975 N N . GLY B 2 322 ? 37.67203 51.77060 18.94231 1.000 42.93279 322 GLY B N 1
ATOM 8976 C CA . GLY B 2 322 ? 37.69569 50.99385 17.72604 1.000 42.60356 322 GLY B CA 1
ATOM 8977 C C . GLY B 2 322 ? 36.79448 49.78353 17.72262 1.000 41.01461 322 GLY B C 1
ATOM 8978 O O . GLY B 2 322 ? 36.78685 49.04552 16.73108 1.000 41.24339 322 GLY B O 1
ATOM 8982 N N . VAL B 2 323 ? 36.03469 49.55063 18.79531 1.000 50.40122 323 VAL B N 1
ATOM 8983 C CA . VAL B 2 323 ? 35.19511 48.35711 18.86318 1.000 51.63896 323 VAL B CA 1
ATOM 8984 C C . VAL B 2 323 ? 34.18441 48.35223 17.72285 1.000 46.53292 323 VAL B C 1
ATOM 8985 O O . VAL B 2 323 ? 33.95682 47.31986 17.08013 1.000 38.59322 323 VAL B O 1
ATOM 8998 N N . SER B 2 324 ? 33.57400 49.50652 17.44219 1.000 45.97192 324 SER B N 1
ATOM 8999 C CA . SER B 2 324 ? 32.57708 49.60118 16.38221 1.000 44.38615 324 SER B CA 1
ATOM 9000 C C . SER B 2 324 ? 33.16260 49.37179 14.99406 1.000 49.55132 324 SER B C 1
ATOM 9001 O O . SER B 2 324 ? 32.40205 49.33061 14.02037 1.000 43.84144 324 SER B O 1
ATOM 9009 N N . LYS B 2 325 ? 34.48313 49.23877 14.87680 1.000 55.68970 325 LYS B N 1
ATOM 9010 C CA . LYS B 2 325 ? 35.14221 48.99582 13.60187 1.000 45.37622 325 LYS B CA 1
ATOM 9011 C C . LYS B 2 325 ? 35.45526 47.52135 13.37394 1.000 41.26241 325 LYS B C 1
ATOM 9012 O O . LYS B 2 325 ? 36.12694 47.18606 12.39305 1.000 41.81302 325 LYS B O 1
ATOM 9031 N N . LEU B 2 326 ? 34.99679 46.63777 14.25604 1.000 39.63313 326 LEU B N 1
ATOM 9032 C CA . LEU B 2 326 ? 35.29224 45.22214 14.10170 1.000 43.24970 326 LEU B CA 1
ATOM 9033 C C . LEU B 2 326 ? 34.51664 44.64207 12.91686 1.000 41.35481 326 LEU B C 1
ATOM 9034 O O . LEU B 2 326 ? 33.43765 45.13048 12.56936 1.000 50.39153 326 LEU B O 1
ATOM 9050 N N . PRO B 2 327 ? 35.04967 43.59469 12.28085 1.000 37.89199 327 PRO B N 1
ATOM 9051 C CA . PRO B 2 327 ? 34.42412 43.08920 11.04689 1.000 38.47795 327 PRO B CA 1
ATOM 9052 C C . PRO B 2 327 ? 32.95210 42.74962 11.18414 1.000 38.29447 327 PRO B C 1
ATOM 9053 O O . PRO B 2 327 ? 32.20191 42.88951 10.20989 1.000 39.43272 327 PRO B O 1
ATOM 9064 N N . GLU B 2 328 ? 32.51345 42.29573 12.35429 1.000 44.61675 328 GLU B N 1
ATOM 9065 C CA . GLU B 2 328 ? 31.13473 41.87286 12.56733 1.000 46.70638 328 GLU B CA 1
ATOM 9066 C C . GLU B 2 328 ? 30.57016 42.50095 13.83125 1.000 37.89950 328 GLU B C 1
ATOM 9067 O O . GLU B 2 328 ? 29.81538 41.87312 14.57974 1.000 35.57243 328 GLU B O 1
ATOM 9079 N N . TRP B 2 329 ? 30.93742 43.75172 14.09369 1.000 40.67004 329 TRP B N 1
ATOM 9080 C CA . TRP B 2 329 ? 30.38150 44.46185 15.23557 1.000 42.50671 329 TRP B CA 1
ATOM 9081 C C . TRP B 2 329 ? 28.86923 44.57687 15.10133 1.000 38.07642 329 TRP B C 1
ATOM 9082 O O . TRP B 2 329 ? 28.35025 44.91638 14.03410 1.000 39.40666 329 TRP B O 1
ATOM 9103 N N . TRP B 2 330 ? 28.16307 44.30259 16.19311 1.000 42.05497 330 TRP B N 1
ATOM 9104 C CA . TRP B 2 330 ? 26.71438 44.41863 16.21077 1.000 45.11097 330 TRP B CA 1
ATOM 9105 C C . TRP B 2 330 ? 26.27124 44.85269 17.59853 1.000 43.94197 330 TRP B C 1
ATOM 9106 O O . TRP B 2 330 ? 26.87937 44.48152 18.60574 1.000 46.79068 330 TRP B O 1
ATOM 9127 N N . ASP B 2 331 ? 25.20911 45.65517 17.63755 1.000 46.36173 331 ASP B N 1
ATOM 9128 C CA . ASP B 2 331 ? 24.65568 46.17064 18.87685 1.000 48.46661 331 ASP B CA 1
ATOM 9129 C C . ASP B 2 331 ? 23.13975 46.04830 18.80649 1.000 54.75718 331 ASP B C 1
ATOM 9130 O O . ASP B 2 331 ? 22.54901 46.31065 17.74828 1.000 58.72645 331 ASP B O 1
ATOM 9139 N N . PRO B 2 332 ? 22.47982 45.64845 19.90081 1.000 63.34715 332 PRO B N 1
ATOM 9140 C CA . PRO B 2 332 ? 21.01582 45.48942 19.85221 1.000 59.64802 332 PRO B CA 1
ATOM 9141 C C . PRO B 2 332 ? 20.26002 46.79326 19.66581 1.000 53.07122 332 PRO B C 1
ATOM 9142 O O . PRO B 2 332 ? 19.03653 46.75370 19.48213 1.000 47.75666 332 PRO B O 1
ATOM 9153 N N . MET B 2 333 ? 20.94246 47.93701 19.69562 1.000 51.59579 333 MET B N 1
ATOM 9154 C CA . MET B 2 333 ? 20.30080 49.23947 19.52283 1.000 61.38570 333 MET B CA 1
ATOM 9155 C C . MET B 2 333 ? 19.24542 49.48746 20.59795 1.000 64.14862 333 MET B C 1
ATOM 9156 O O . MET B 2 333 ? 18.14600 49.97274 20.32113 1.000 63.86663 333 MET B O 1
ATOM 9170 N N . GLU B 2 334 ? 19.58853 49.15400 21.83639 1.000 70.99040 334 GLU B N 1
ATOM 9171 C CA . GLU B 2 334 ? 18.81123 49.50818 23.01360 1.000 61.51337 334 GLU B CA 1
ATOM 9172 C C . GLU B 2 334 ? 19.58318 50.54321 23.82059 1.000 59.26781 334 GLU B C 1
ATOM 9173 O O . GLU B 2 334 ? 20.73428 50.86968 23.51738 1.000 61.10724 334 GLU B O 1
ATOM 9185 N N . GLU B 2 335 ? 18.93652 51.06784 24.84951 1.000 61.99031 335 GLU B N 1
ATOM 9186 C CA . GLU B 2 335 ? 19.59929 52.03225 25.71444 1.000 54.82657 335 GLU B CA 1
ATOM 9187 C C . GLU B 2 335 ? 20.86687 51.40262 26.28087 1.000 60.86259 335 GLU B C 1
ATOM 9188 O O . GLU B 2 335 ? 20.78193 50.36828 26.96150 1.000 57.65782 335 GLU B O 1
ATOM 9200 N N . PRO B 2 336 ? 22.04589 51.97283 26.03098 1.000 55.28957 336 PRO B N 1
ATOM 9201 C CA . PRO B 2 336 ? 23.28168 51.31691 26.47444 1.000 58.49228 336 PRO B CA 1
ATOM 9202 C C . PRO B 2 336 ? 23.32134 51.16349 27.98711 1.000 56.07052 336 PRO B C 1
ATOM 9203 O O . PRO B 2 336 ? 22.84896 52.02480 28.73227 1.000 63.27843 336 PRO B O 1
ATOM 9214 N N . ILE B 2 337 ? 23.90090 50.05782 28.43337 1.000 49.22964 337 ILE B N 1
ATOM 9215 C CA . ILE B 2 337 ? 23.99716 49.72478 29.85254 1.000 39.65556 337 ILE B CA 1
ATOM 9216 C C . ILE B 2 337 ? 25.40859 50.04861 30.31561 1.000 37.91524 337 ILE B C 1
ATOM 9217 O O . ILE B 2 337 ? 26.36995 49.47480 29.77855 1.000 44.67320 337 ILE B O 1
ATOM 9233 N N . PRO B 2 338 ? 25.59358 50.94533 31.28681 1.000 38.83259 338 PRO B N 1
ATOM 9234 C CA . PRO B 2 338 ? 26.94920 51.23761 31.76276 1.000 42.97239 338 PRO B CA 1
ATOM 9235 C C . PRO B 2 338 ? 27.61849 49.99319 32.32422 1.000 40.13365 338 PRO B C 1
ATOM 9236 O O . PRO B 2 338 ? 26.97456 49.12644 32.91929 1.000 42.31941 338 PRO B O 1
ATOM 9247 N N . VAL B 2 339 ? 28.93574 49.91642 32.12570 1.000 39.85263 339 VAL B N 1
ATOM 9248 C CA . VAL B 2 339 ? 29.69240 48.75277 32.56815 1.000 34.90947 339 VAL B CA 1
ATOM 9249 C C . VAL B 2 339 ? 29.60204 48.62446 34.08149 1.000 43.85053 339 VAL B C 1
ATOM 9250 O O . VAL B 2 339 ? 29.84858 49.58473 34.82232 1.000 43.47851 339 VAL B O 1
ATOM 9263 N N . TRP B 2 340 ? 29.23458 47.43202 34.54692 1.000 43.66338 340 TRP B N 1
ATOM 9264 C CA . TRP B 2 340 ? 29.12472 47.18205 35.97691 1.000 37.04941 340 TRP B CA 1
ATOM 9265 C C . TRP B 2 340 ? 30.50506 47.07922 36.61569 1.000 40.43323 340 TRP B C 1
ATOM 9266 O O . TRP B 2 340 ? 31.42134 46.46702 36.05878 1.000 43.67136 340 TRP B O 1
ATOM 9287 N N . GLY B 2 341 ? 30.64619 47.67425 37.80404 1.000 33.47827 341 GLY B N 1
ATOM 9288 C CA . GLY B 2 341 ? 31.88555 47.61044 38.54833 1.000 38.23610 341 GLY B CA 1
ATOM 9289 C C . GLY B 2 341 ? 31.94414 46.40661 39.47409 1.000 38.50303 341 GLY B C 1
ATOM 9290 O O . GLY B 2 341 ? 31.02418 45.59371 39.54792 1.000 38.02336 341 GLY B O 1
ATOM 9294 N N . LYS B 2 342 ? 33.05812 46.31295 40.20948 1.000 40.75106 342 LYS B N 1
ATOM 9295 C CA . LYS B 2 342 ? 33.25808 45.18211 41.11210 1.000 40.53430 342 LYS B CA 1
ATOM 9296 C C . LYS B 2 342 ? 32.09665 45.02895 42.08302 1.000 40.55906 342 LYS B C 1
ATOM 9297 O O . LYS B 2 342 ? 31.63290 43.91201 42.33689 1.000 45.47262 342 LYS B O 1
ATOM 9316 N N . ASP B 2 343 ? 31.61959 46.13866 42.64693 1.000 43.87718 343 ASP B N 1
ATOM 9317 C CA . ASP B 2 343 ? 30.55785 46.05077 43.64312 1.000 43.75210 343 ASP B CA 1
ATOM 9318 C C . ASP B 2 343 ? 29.32375 45.36413 43.07244 1.000 43.78621 343 ASP B C 1
ATOM 9319 O O . ASP B 2 343 ? 28.67858 44.55970 43.75475 1.000 45.24416 343 ASP B O 1
ATOM 9328 N N . ALA B 2 344 ? 28.99207 45.65052 41.81273 1.000 42.42474 344 ALA B N 1
ATOM 9329 C CA . ALA B 2 344 ? 27.77706 45.09478 41.23124 1.000 31.72976 344 ALA B CA 1
ATOM 9330 C C . ALA B 2 344 ? 27.82876 43.57684 41.16642 1.000 30.25181 344 ALA B C 1
ATOM 9331 O O . ALA B 2 344 ? 26.78563 42.91830 41.22907 1.000 48.21878 344 ALA B O 1
ATOM 9338 N N . TYR B 2 345 ? 29.02615 43.00165 41.05559 1.000 35.96979 345 TYR B N 1
ATOM 9339 C CA . TYR B 2 345 ? 29.15523 41.55223 40.99611 1.000 35.88927 345 TYR B CA 1
ATOM 9340 C C . TYR B 2 345 ? 29.05143 40.89768 42.36491 1.000 33.62298 345 TYR B C 1
ATOM 9341 O O . TYR B 2 345 ? 28.79916 39.69048 42.44157 1.000 38.32109 345 TYR B O 1
ATOM 9359 N N . MET B 2 346 ? 29.23112 41.66603 43.44107 1.000 38.47282 346 MET B N 1
ATOM 9360 C CA . MET B 2 346 ? 29.27370 41.07708 44.77512 1.000 36.10743 346 MET B CA 1
ATOM 9361 C C . MET B 2 346 ? 27.95876 40.39140 45.12075 1.000 29.91096 346 MET B C 1
ATOM 9362 O O . MET B 2 346 ? 27.94998 39.35172 45.78952 1.000 29.57313 346 MET B O 1
ATOM 9376 N N . ALA B 2 347 ? 26.83640 40.95875 44.67264 1.000 33.60517 347 ALA B N 1
ATOM 9377 C CA . ALA B 2 347 ? 25.53218 40.44698 45.08007 1.000 32.95328 347 ALA B CA 1
ATOM 9378 C C . ALA B 2 347 ? 25.31207 39.01762 44.60158 1.000 36.36482 347 ALA B C 1
ATOM 9379 O O . ALA B 2 347 ? 24.80629 38.17542 45.35301 1.000 37.21282 347 ALA B O 1
ATOM 9386 N N . ARG B 2 348 ? 25.66969 38.72755 43.35193 1.000 40.03427 348 ARG B N 1
ATOM 9387 C CA . ARG B 2 348 ? 25.42437 37.41105 42.77671 1.000 30.98207 348 ARG B CA 1
ATOM 9388 C C . ARG B 2 348 ? 26.60261 36.46372 42.96881 1.000 30.35708 348 ARG B C 1
ATOM 9389 O O . ARG B 2 348 ? 26.40120 35.27039 43.21936 1.000 33.05283 348 ARG B O 1
ATOM 9410 N N . PHE B 2 349 ? 27.83169 36.97077 42.87355 1.000 29.45678 349 PHE B N 1
ATOM 9411 C CA . PHE B 2 349 ? 29.02436 36.13584 42.93255 1.000 33.41018 349 PHE B CA 1
ATOM 9412 C C . PHE B 2 349 ? 29.78739 36.30570 44.24229 1.000 29.62279 349 PHE B C 1
ATOM 9413 O O . PHE B 2 349 ? 30.95008 35.90031 44.33640 1.000 29.72370 349 PHE B O 1
ATOM 9430 N N . GLY B 2 350 ? 29.15121 36.88207 45.26179 1.000 30.09839 350 GLY B N 1
ATOM 9431 C CA . GLY B 2 350 ? 29.82944 37.14717 46.51926 1.000 28.12679 350 GLY B CA 1
ATOM 9432 C C . GLY B 2 350 ? 30.28679 35.90980 47.26656 1.000 27.14943 350 GLY B C 1
ATOM 9433 O O . GLY B 2 350 ? 30.97535 36.04673 48.28473 1.000 26.42464 350 GLY B O 1
ATOM 9437 N N . ALA B 2 351 ? 29.92962 34.71275 46.79274 1.000 26.07571 351 ALA B N 1
ATOM 9438 C CA . ALA B 2 351 ? 30.32183 33.49380 47.49446 1.000 24.63266 351 ALA B CA 1
ATOM 9439 C C . ALA B 2 351 ? 31.83568 33.38533 47.64269 1.000 24.59741 351 ALA B C 1
ATOM 9440 O O . ALA B 2 351 ? 32.32270 32.81915 48.62795 1.000 24.78479 351 ALA B O 1
ATOM 9447 N N . VAL B 2 352 ? 32.59682 33.91135 46.67455 1.000 26.34660 352 VAL B N 1
ATOM 9448 C CA . VAL B 2 352 ? 34.05269 33.84117 46.72659 1.000 24.51580 352 VAL B CA 1
ATOM 9449 C C . VAL B 2 352 ? 34.67570 35.04804 47.41675 1.000 28.47635 352 VAL B C 1
ATOM 9450 O O . VAL B 2 352 ? 35.90722 35.11864 47.53184 1.000 29.84959 352 VAL B O 1
ATOM 9463 N N . GLY B 2 353 ? 33.86799 35.99848 47.87894 1.000 26.28582 353 GLY B N 1
ATOM 9464 C CA . GLY B 2 353 ? 34.37815 37.13845 48.61087 1.000 27.44497 353 GLY B CA 1
ATOM 9465 C C . GLY B 2 353 ? 34.83349 38.26440 47.70882 1.000 32.61592 353 GLY B C 1
ATOM 9466 O O . GLY B 2 353 ? 34.85094 38.17051 46.47814 1.000 41.33047 353 GLY B O 1
ATOM 9470 N N . SER B 2 354 ? 35.22358 39.36511 48.35329 1.000 30.30298 354 SER B N 1
ATOM 9471 C CA . SER B 2 354 ? 35.61928 40.55286 47.60556 1.000 30.76994 354 SER B CA 1
ATOM 9472 C C . SER B 2 354 ? 36.79039 40.24797 46.68182 1.000 30.84868 354 SER B C 1
ATOM 9473 O O . SER B 2 354 ? 36.75170 40.56079 45.48686 1.000 41.27592 354 SER B O 1
ATOM 9481 N N . GLU B 2 355 ? 37.83693 39.61389 47.21415 1.000 29.13345 355 GLU B N 1
ATOM 9482 C CA . GLU B 2 355 ? 39.01238 39.33146 46.39751 1.000 30.80743 355 GLU B CA 1
ATOM 9483 C C . GLU B 2 355 ? 38.68382 38.36796 45.26612 1.000 35.12706 355 GLU B C 1
ATOM 9484 O O . GLU B 2 355 ? 39.26123 38.46744 44.17747 1.000 35.60759 355 GLU B O 1
ATOM 9496 N N . GLY B 2 356 ? 37.77163 37.42485 45.50136 1.000 41.32838 356 GLY B N 1
ATOM 9497 C CA . GLY B 2 356 ? 37.36875 36.53083 44.43071 1.000 34.10395 356 GLY B CA 1
ATOM 9498 C C . GLY B 2 356 ? 36.60955 37.25815 43.33943 1.000 33.86769 356 GLY B C 1
ATOM 9499 O O . GLY B 2 356 ? 36.87935 37.06945 42.15058 1.000 36.61344 356 GLY B O 1
ATOM 9503 N N . VAL B 2 357 ? 35.66732 38.12002 43.72647 1.000 29.50848 357 VAL B N 1
ATOM 9504 C CA . VAL B 2 357 ? 34.92478 38.88605 42.73275 1.000 33.69217 357 VAL B CA 1
ATOM 9505 C C . VAL B 2 357 ? 35.83628 39.89833 42.05267 1.000 34.72000 357 VAL B C 1
ATOM 9506 O O . VAL B 2 357 ? 35.59244 40.29221 40.90572 1.000 42.39026 357 VAL B O 1
ATOM 9519 N N . ASP B 2 358 ? 36.90246 40.32653 42.72942 1.000 35.89935 358 ASP B N 1
ATOM 9520 C CA . ASP B 2 358 ? 37.89357 41.17408 42.07551 1.000 32.29493 358 ASP B CA 1
ATOM 9521 C C . ASP B 2 358 ? 38.51611 40.44313 40.89437 1.000 28.18121 358 ASP B C 1
ATOM 9522 O O . ASP B 2 358 ? 38.62701 40.99299 39.79433 1.000 37.97086 358 ASP B O 1
ATOM 9531 N N . LEU B 2 359 ? 38.91861 39.18932 41.10548 1.000 29.99936 359 LEU B N 1
ATOM 9532 C CA . LEU B 2 359 ? 39.48952 38.39557 40.02214 1.000 29.78530 359 LEU B CA 1
ATOM 9533 C C . LEU B 2 359 ? 38.46733 38.16260 38.91560 1.000 26.09996 359 LEU B C 1
ATOM 9534 O O . LEU B 2 359 ? 38.77155 38.32751 37.72922 1.000 29.99018 359 LEU B O 1
ATOM 9550 N N . LEU B 2 360 ? 37.24692 37.76549 39.28674 1.000 24.90511 360 LEU B N 1
ATOM 9551 C CA . LEU B 2 360 ? 36.20648 37.52692 38.29060 1.000 24.45298 360 LEU B CA 1
ATOM 9552 C C . LEU B 2 360 ? 36.00905 38.75139 37.40709 1.000 25.18737 360 LEU B C 1
ATOM 9553 O O . LEU B 2 360 ? 35.93847 38.64529 36.17756 1.000 29.87440 360 LEU B O 1
ATOM 9569 N N . TRP B 2 361 ? 35.93801 39.93154 38.02393 1.000 33.64224 361 TRP B N 1
ATOM 9570 C CA . TRP B 2 361 ? 35.68060 41.15504 37.27282 1.000 27.25979 361 TRP B CA 1
ATOM 9571 C C . TRP B 2 361 ? 36.82258 41.48885 36.32357 1.000 30.87614 361 TRP B C 1
ATOM 9572 O O . TRP B 2 361 ? 36.58322 42.02280 35.23376 1.000 37.46059 361 TRP B O 1
ATOM 9593 N N . ARG B 2 362 ? 38.06434 41.19014 36.71000 1.000 30.41158 362 ARG B N 1
ATOM 9594 C CA . ARG B 2 362 ? 39.18691 41.48261 35.82627 1.000 30.36088 362 ARG B CA 1
ATOM 9595 C C . ARG B 2 362 ? 39.21420 40.55086 34.62214 1.000 27.40271 362 ARG B C 1
ATOM 9596 O O . ARG B 2 362 ? 39.68974 40.94430 33.55193 1.000 32.33261 362 ARG B O 1
ATOM 9617 N N . THR B 2 363 ? 38.71590 39.32029 34.76974 1.000 27.55218 363 THR B N 1
ATOM 9618 C CA . THR B 2 363 ? 38.68858 38.39437 33.64528 1.000 25.02373 363 THR B CA 1
ATOM 9619 C C . THR B 2 363 ? 37.58712 38.71821 32.64563 1.000 25.15045 363 THR B C 1
ATOM 9620 O O . THR B 2 363 ? 37.64592 38.24545 31.50645 1.000 28.65582 363 THR B O 1
ATOM 9631 N N . LEU B 2 364 ? 36.59452 39.51212 33.03783 1.000 30.50841 364 LEU B N 1
ATOM 9632 C CA . LEU B 2 364 ? 35.46085 39.84249 32.18246 1.000 29.67593 364 LEU B CA 1
ATOM 9633 C C . LEU B 2 364 ? 35.48283 41.31235 31.77564 1.000 27.14153 364 LEU B C 1
ATOM 9634 O O . LEU B 2 364 ? 34.44855 41.98016 31.73494 1.000 27.71740 364 LEU B O 1
ATOM 9650 N N . GLN B 2 365 ? 36.67017 41.83081 31.47697 1.000 29.60074 365 GLN B N 1
ATOM 9651 C CA . GLN B 2 365 ? 36.79214 43.16225 30.90260 1.000 31.21315 365 GLN B CA 1
ATOM 9652 C C . GLN B 2 365 ? 36.45278 43.10642 29.42006 1.000 29.09322 365 GLN B C 1
ATOM 9653 O O . GLN B 2 365 ? 36.94262 42.23619 28.69339 1.000 35.75683 365 GLN B O 1
ATOM 9667 N N . LEU B 2 366 ? 35.61941 44.04475 28.97155 1.000 34.90977 366 LEU B N 1
ATOM 9668 C CA . LEU B 2 366 ? 35.17681 44.03584 27.58165 1.000 34.59074 366 LEU B CA 1
ATOM 9669 C C . LEU B 2 366 ? 36.35652 44.19715 26.63175 1.000 37.56220 366 LEU B C 1
ATOM 9670 O O . LEU B 2 366 ? 36.55118 43.38476 25.71923 1.000 40.47983 366 LEU B O 1
ATOM 9686 N N . ASP B 2 367 ? 37.15562 45.23305 26.83206 1.000 36.13307 367 ASP B N 1
ATOM 9687 C CA . ASP B 2 367 ? 38.32046 45.45329 25.98301 1.000 35.55049 367 ASP B CA 1
ATOM 9688 C C . ASP B 2 367 ? 39.39857 44.44005 26.34584 1.000 31.55430 367 ASP B C 1
ATOM 9689 O O . ASP B 2 367 ? 39.89576 44.46243 27.47831 1.000 31.15627 367 ASP B O 1
ATOM 9698 N N . PRO B 2 368 ? 39.79001 43.53955 25.43851 1.000 37.08003 368 PRO B N 1
ATOM 9699 C CA . PRO B 2 368 ? 40.78572 42.51921 25.81104 1.000 32.30850 368 PRO B CA 1
ATOM 9700 C C . PRO B 2 368 ? 42.11938 43.09888 26.23672 1.000 30.58063 368 PRO B C 1
ATOM 9701 O O . PRO B 2 368 ? 42.89036 42.40672 26.91367 1.000 29.96179 368 PRO B O 1
ATOM 9712 N N . LYS B 2 369 ? 42.42029 44.34257 25.85897 1.000 33.92324 369 LYS B N 1
ATOM 9713 C CA . LYS B 2 369 ? 43.69030 44.94618 26.24491 1.000 32.82878 369 LYS B CA 1
ATOM 9714 C C . LYS B 2 369 ? 43.77134 45.17934 27.74911 1.000 35.13737 369 LYS B C 1
ATOM 9715 O O . LYS B 2 369 ? 44.85045 45.04135 28.33678 1.000 32.83884 369 LYS B O 1
ATOM 9734 N N . LYS B 2 370 ? 42.65215 45.51883 28.38973 1.000 44.61725 370 LYS B N 1
ATOM 9735 C CA . LYS B 2 370 ? 42.60748 45.71525 29.83372 1.000 42.05378 370 LYS B CA 1
ATOM 9736 C C . LYS B 2 370 ? 42.15717 44.46811 30.58188 1.000 38.14416 370 LYS B C 1
ATOM 9737 O O . LYS B 2 370 ? 41.98694 44.52034 31.80360 1.000 40.83045 370 LYS B O 1
ATOM 9756 N N . ARG B 2 371 ? 41.95493 43.35553 29.88535 1.000 40.20408 371 ARG B N 1
ATOM 9757 C CA . ARG B 2 371 ? 41.64131 42.09305 30.53608 1.000 29.02011 371 ARG B CA 1
ATOM 9758 C C . ARG B 2 371 ? 42.89684 41.51158 31.17572 1.000 28.50178 371 ARG B C 1
ATOM 9759 O O . ARG B 2 371 ? 43.98759 41.57346 30.60376 1.000 42.89371 371 ARG B O 1
ATOM 9780 N N . ILE B 2 372 ? 42.73605 40.92330 32.35848 1.000 27.89058 372 ILE B N 1
ATOM 9781 C CA . ILE B 2 372 ? 43.88539 40.36804 33.06131 1.000 34.64472 372 ILE B CA 1
ATOM 9782 C C . ILE B 2 372 ? 44.46377 39.20653 32.25977 1.000 27.07370 372 ILE B C 1
ATOM 9783 O O . ILE B 2 372 ? 43.75905 38.52991 31.49908 1.000 35.35612 372 ILE B O 1
ATOM 9799 N N . THR B 2 373 ? 45.76738 38.99074 32.40956 1.000 28.68394 373 THR B N 1
ATOM 9800 C CA . THR B 2 373 ? 46.45665 37.89032 31.75405 1.000 29.13793 373 THR B CA 1
ATOM 9801 C C . THR B 2 373 ? 46.53695 36.68480 32.68756 1.000 29.45764 373 THR B C 1
ATOM 9802 O O . THR B 2 373 ? 46.27300 36.77491 33.88698 1.000 42.02625 373 THR B O 1
ATOM 9813 N N . ALA B 2 374 ? 46.91475 35.53788 32.12175 1.000 26.11765 374 ALA B N 1
ATOM 9814 C CA . ALA B 2 374 ? 46.99786 34.32658 32.93064 1.000 24.87166 374 ALA B CA 1
ATOM 9815 C C . ALA B 2 374 ? 48.09003 34.44002 33.98871 1.000 27.87835 374 ALA B C 1
ATOM 9816 O O . ALA B 2 374 ? 47.89179 34.02275 35.13519 1.000 37.05870 374 ALA B O 1
ATOM 9823 N N . ARG B 2 375 ? 49.24668 35.00592 33.63255 1.000 33.01817 375 ARG B N 1
ATOM 9824 C CA . ARG B 2 375 ? 50.30351 35.19231 34.62309 1.000 27.39242 375 ARG B CA 1
ATOM 9825 C C . ARG B 2 375 ? 49.85216 36.14310 35.72366 1.000 30.07978 375 ARG B C 1
ATOM 9826 O O . ARG B 2 375 ? 50.00715 35.85295 36.91538 1.000 34.18994 375 ARG B O 1
ATOM 9847 N N . GLU B 2 376 ? 49.27820 37.28541 35.34159 1.000 31.12151 376 GLU B N 1
ATOM 9848 C CA . GLU B 2 376 ? 48.73702 38.19730 36.34248 1.000 28.47944 376 GLU B CA 1
ATOM 9849 C C . GLU B 2 376 ? 47.71643 37.48402 37.21570 1.000 27.62498 376 GLU B C 1
ATOM 9850 O O . GLU B 2 376 ? 47.64845 37.71409 38.42797 1.000 36.34558 376 GLU B O 1
ATOM 9862 N N . MET B 2 377 ? 46.92823 36.59441 36.61306 1.000 29.26570 377 MET B N 1
ATOM 9863 C CA . MET B 2 377 ? 45.90161 35.88032 37.35925 1.000 25.77880 377 MET B CA 1
ATOM 9864 C C . MET B 2 377 ? 46.51203 35.05834 38.48417 1.000 26.16082 377 MET B C 1
ATOM 9865 O O . MET B 2 377 ? 45.96625 35.00916 39.59279 1.000 35.38935 377 MET B O 1
ATOM 9879 N N . LEU B 2 378 ? 47.65341 34.41595 38.22451 1.000 27.50290 378 LEU B N 1
ATOM 9880 C CA . LEU B 2 378 ? 48.25701 33.54031 39.22202 1.000 35.68452 378 LEU B CA 1
ATOM 9881 C C . LEU B 2 378 ? 48.84368 34.30164 40.40286 1.000 35.01439 378 LEU B C 1
ATOM 9882 O O . LEU B 2 378 ? 48.97607 33.72491 41.48705 1.000 40.06812 378 LEU B O 1
ATOM 9898 N N . GLU B 2 379 ? 49.20536 35.56771 40.22266 1.000 32.33181 379 GLU B N 1
ATOM 9899 C CA . GLU B 2 379 ? 49.75729 36.37073 41.30534 1.000 36.02793 379 GLU B CA 1
ATOM 9900 C C . GLU B 2 379 ? 48.69831 37.17675 42.05003 1.000 36.79739 379 GLU B C 1
ATOM 9901 O O . GLU B 2 379 ? 49.04708 37.94795 42.95070 1.000 43.96829 379 GLU B O 1
ATOM 9913 N N . HIS B 2 380 ? 47.42251 37.00811 41.71046 1.000 33.31811 380 HIS B N 1
ATOM 9914 C CA . HIS B 2 380 ? 46.35541 37.74259 42.37549 1.000 33.76513 380 HIS B CA 1
ATOM 9915 C C . HIS B 2 380 ? 46.26842 37.35448 43.85092 1.000 36.95396 380 HIS B C 1
ATOM 9916 O O . HIS B 2 380 ? 46.76059 36.30701 44.27866 1.000 32.00384 380 HIS B O 1
ATOM 9930 N N . ARG B 2 381 ? 45.63398 38.23096 44.63946 1.000 38.28202 381 ARG B N 1
ATOM 9931 C CA . ARG B 2 381 ? 45.52677 38.00167 46.07605 1.000 40.75480 381 ARG B CA 1
ATOM 9932 C C . ARG B 2 381 ? 44.51874 36.91695 46.43429 1.000 41.56194 381 ARG B C 1
ATOM 9933 O O . ARG B 2 381 ? 44.59436 36.36438 47.53719 1.000 43.10472 381 ARG B O 1
ATOM 9954 N N . TRP B 2 382 ? 43.57788 36.60390 45.53955 1.000 40.00718 382 TRP B N 1
ATOM 9955 C CA . TRP B 2 382 ? 42.51838 35.66135 45.88664 1.000 29.04870 382 TRP B CA 1
ATOM 9956 C C . TRP B 2 382 ? 43.08860 34.32766 46.35345 1.000 30.03592 382 TRP B C 1
ATOM 9957 O O . TRP B 2 382 ? 42.52136 33.67724 47.23949 1.000 30.70596 382 TRP B O 1
ATOM 9978 N N . TRP B 2 383 ? 44.20050 33.89309 45.75655 1.000 33.87355 383 TRP B N 1
ATOM 9979 C CA . TRP B 2 383 ? 44.73917 32.57953 46.08905 1.000 31.93333 383 TRP B CA 1
ATOM 9980 C C . TRP B 2 383 ? 45.30488 32.55538 47.50275 1.000 33.11348 383 TRP B C 1
ATOM 9981 O O . TRP B 2 383 ? 45.11652 31.57662 48.23479 1.000 42.08210 383 TRP B O 1
ATOM 10002 N N . ARG B 2 384 ? 45.99262 33.62257 47.90811 1.000 29.47335 384 ARG B N 1
ATOM 10003 C CA . ARG B 2 384 ? 46.58312 33.70127 49.23816 1.000 40.32905 384 ARG B CA 1
ATOM 10004 C C . ARG B 2 384 ? 45.65047 34.31049 50.28039 1.000 40.10747 384 ARG B C 1
ATOM 10005 O O . ARG B 2 384 ? 46.03544 34.40971 51.45017 1.000 38.13853 384 ARG B O 1
ATOM 10026 N N . THR B 2 385 ? 44.44213 34.70914 49.89525 1.000 40.92023 385 THR B N 1
ATOM 10027 C CA . THR B 2 385 ? 43.43083 35.15499 50.84392 1.000 30.21067 385 THR B CA 1
ATOM 10028 C C . THR B 2 385 ? 42.65319 33.95288 51.36564 1.000 40.71956 385 THR B C 1
ATOM 10029 O O . THR B 2 385 ? 42.38285 33.00508 50.62319 1.000 51.85275 385 THR B O 1
ATOM 10040 N N . ASP B 2 386 ? 42.29993 33.99293 52.64662 1.000 41.34462 386 ASP B N 1
ATOM 10041 C CA . ASP B 2 386 ? 41.54548 32.89897 53.23658 1.000 38.96919 386 ASP B CA 1
ATOM 10042 C C . ASP B 2 386 ? 40.12994 32.86055 52.66240 1.000 40.71686 386 ASP B C 1
ATOM 10043 O O . ASP B 2 386 ? 39.57476 33.89698 52.28969 1.000 44.44394 386 ASP B O 1
ATOM 10052 N N . PRO B 2 387 ? 39.51405 31.66839 52.58418 1.000 44.79224 387 PRO B N 1
ATOM 10053 C CA . PRO B 2 387 ? 40.05818 30.37837 53.02183 1.000 47.16942 387 PRO B CA 1
ATOM 10054 C C . PRO B 2 387 ? 41.01232 29.75483 52.00926 1.000 45.16578 387 PRO B C 1
ATOM 10055 O O . PRO B 2 387 ? 40.80228 29.89573 50.80492 1.000 39.41229 387 PRO B O 1
ATOM 10066 N N . LYS B 2 388 ? 42.03617 29.05824 52.49642 1.000 48.20901 388 LYS B N 1
ATOM 10067 C CA . LYS B 2 388 ? 42.98267 28.41317 51.60153 1.000 37.39260 388 LYS B CA 1
ATOM 10068 C C . LYS B 2 388 ? 42.26139 27.37556 50.74274 1.000 28.83540 388 LYS B C 1
ATOM 10069 O O . LYS B 2 388 ? 41.23539 26.82333 51.14996 1.000 33.97040 388 LYS B O 1
ATOM 10088 N N . PRO B 2 389 ? 42.76965 27.09751 49.54573 1.000 27.07137 389 PRO B N 1
ATOM 10089 C CA . PRO B 2 389 ? 42.08001 26.15504 48.66081 1.000 24.46668 389 PRO B CA 1
ATOM 10090 C C . PRO B 2 389 ? 42.11565 24.73578 49.19543 1.000 26.18239 389 PRO B C 1
ATOM 10091 O O . PRO B 2 389 ? 43.01698 24.34280 49.93988 1.000 25.26972 389 PRO B O 1
ATOM 10102 N N . THR B 2 390 ? 41.11268 23.96267 48.79191 1.000 33.12388 390 THR B N 1
ATOM 10103 C CA . THR B 2 390 ? 40.99637 22.58494 49.23652 1.000 28.93823 390 THR B CA 1
ATOM 10104 C C . THR B 2 390 ? 42.08886 21.72759 48.61009 1.000 28.18634 390 THR B C 1
ATOM 10105 O O . THR B 2 390 ? 42.49822 21.93779 47.46478 1.000 31.92575 390 THR B O 1
ATOM 10116 N N . ARG B 2 391 ? 42.56106 20.75229 49.37897 1.000 33.34753 391 ARG B N 1
ATOM 10117 C CA . ARG B 2 391 ? 43.52169 19.79077 48.85940 1.000 33.86329 391 ARG B CA 1
ATOM 10118 C C . ARG B 2 391 ? 42.83286 18.85668 47.87389 1.000 46.09819 391 ARG B C 1
ATOM 10119 O O . ARG B 2 391 ? 41.71162 18.39742 48.10810 1.000 55.11293 391 ARG B O 1
ATOM 10140 N N . LYS B 2 392 ? 43.51382 18.57687 46.76009 1.000 44.42083 392 LYS B N 1
ATOM 10141 C CA . LYS B 2 392 ? 42.89211 17.79819 45.69471 1.000 47.92897 392 LYS B CA 1
ATOM 10142 C C . LYS B 2 392 ? 42.37903 16.45617 46.19850 1.000 49.49099 392 LYS B C 1
ATOM 10143 O O . LYS B 2 392 ? 41.37978 15.94175 45.68345 1.000 46.31764 392 LYS B O 1
ATOM 10162 N N . GLU B 2 393 ? 43.03557 15.87793 47.20479 1.000 63.62147 393 GLU B N 1
ATOM 10163 C CA . GLU B 2 393 ? 42.56692 14.61389 47.75409 1.000 63.98246 393 GLU B CA 1
ATOM 10164 C C . GLU B 2 393 ? 41.23520 14.76000 48.47853 1.000 62.76378 393 GLU B C 1
ATOM 10165 O O . GLU B 2 393 ? 40.52524 13.76374 48.65035 1.000 64.82202 393 GLU B O 1
ATOM 10177 N N . ASP B 2 394 ? 40.87530 15.97336 48.89241 1.000 52.58692 394 ASP B N 1
ATOM 10178 C CA . ASP B 2 394 ? 39.62716 16.21921 49.59970 1.000 48.43428 394 ASP B CA 1
ATOM 10179 C C . ASP B 2 394 ? 38.54966 16.83037 48.71475 1.000 41.24179 394 ASP B C 1
ATOM 10180 O O . ASP B 2 394 ? 37.47403 17.16670 49.21957 1.000 42.95472 394 ASP B O 1
ATOM 10189 N N . LEU B 2 395 ? 38.80440 16.98563 47.41777 1.000 42.85686 395 LEU B N 1
ATOM 10190 C CA . LEU B 2 395 ? 37.82062 17.59768 46.54302 1.000 35.89257 395 LEU B CA 1
ATOM 10191 C C . LEU B 2 395 ? 36.63121 16.66110 46.34837 1.000 33.84060 395 LEU B C 1
ATOM 10192 O O . LEU B 2 395 ? 36.75886 15.44134 46.47569 1.000 38.90525 395 LEU B O 1
ATOM 10208 N N . PRO B 2 396 ? 35.46218 17.20995 46.02139 1.000 23.20803 396 PRO B N 1
ATOM 10209 C CA . PRO B 2 396 ? 34.29664 16.35240 45.77784 1.000 27.64977 396 PRO B CA 1
ATOM 10210 C C . PRO B 2 396 ? 34.51760 15.41099 44.60335 1.000 32.52958 396 PRO B C 1
ATOM 10211 O O . PRO B 2 396 ? 35.11365 15.77858 43.58887 1.000 42.89820 396 PRO B O 1
ATOM 10222 N N . LYS B 2 397 ? 34.02776 14.18419 44.75434 1.000 37.33733 397 LYS B N 1
ATOM 10223 C CA . LYS B 2 397 ? 34.04797 13.18124 43.70118 1.000 35.78943 397 LYS B CA 1
ATOM 10224 C C . LYS B 2 397 ? 32.64776 13.03693 43.11095 1.000 30.81084 397 LYS B C 1
ATOM 10225 O O . LYS B 2 397 ? 31.64262 13.33843 43.75959 1.000 34.25351 397 LYS B O 1
ATOM 10244 N N . LYS B 2 398 ? 32.58988 12.57735 41.86389 1.000 37.11906 398 LYS B N 1
ATOM 10245 C CA . LYS B 2 398 ? 31.29882 12.29980 41.24940 1.000 40.76032 398 LYS B CA 1
ATOM 10246 C C . LYS B 2 398 ? 30.61114 11.16748 42.00617 1.000 43.58291 398 LYS B C 1
ATOM 10247 O O . LYS B 2 398 ? 31.26356 10.29827 42.59017 1.000 48.03639 398 LYS B O 1
ATOM 10266 N N . SER B 2 399 ? 29.28396 11.17364 41.99256 1.000 43.54276 399 SER B N 1
ATOM 10267 C CA . SER B 2 399 ? 28.53444 10.15041 42.71225 1.000 55.01893 399 SER B CA 1
ATOM 10268 C C . SER B 2 399 ? 28.73731 8.78562 42.05760 1.000 46.15018 399 SER B C 1
ATOM 10269 O O . SER B 2 399 ? 28.36731 7.75469 42.61984 1.000 43.30054 399 SER B O 1
ATOM 10277 N N . ASP C 3 4 ? 54.31167 29.23422 46.11122 1.000 68.24635 273 ASP C N 1
ATOM 10278 C CA . ASP C 3 4 ? 54.68543 29.41228 44.71156 1.000 69.02571 273 ASP C CA 1
ATOM 10279 C C . ASP C 3 4 ? 53.46016 29.27756 43.80884 1.000 72.48731 273 ASP C C 1
ATOM 10280 O O . ASP C 3 4 ? 52.87885 28.19702 43.71005 1.000 70.01987 273 ASP C O 1
ATOM 10289 N N . PRO C 3 5 ? 53.06131 30.37003 43.14281 1.000 88.98410 274 PRO C N 1
ATOM 10290 C CA . PRO C 3 5 ? 51.82366 30.32074 42.35274 1.000 88.37175 274 PRO C CA 1
ATOM 10291 C C . PRO C 3 5 ? 51.95365 29.56273 41.04558 1.000 87.20696 274 PRO C C 1
ATOM 10292 O O . PRO C 3 5 ? 50.93991 29.05857 40.54342 1.000 91.34537 274 PRO C O 1
ATOM 10303 N N . PHE C 3 6 ? 53.15514 29.45596 40.48565 1.000 72.54397 275 PHE C N 1
ATOM 10304 C CA . PHE C 3 6 ? 53.36144 28.80048 39.20217 1.000 65.18698 275 PHE C CA 1
ATOM 10305 C C . PHE C 3 6 ? 53.65752 27.31053 39.32656 1.000 61.79131 275 PHE C C 1
ATOM 10306 O O . PHE C 3 6 ? 54.08961 26.69456 38.34752 1.000 62.05650 275 PHE C O 1
ATOM 10323 N N . GLY C 3 7 ? 53.43437 26.71762 40.49714 1.000 56.11466 276 GLY C N 1
ATOM 10324 C CA . GLY C 3 7 ? 53.66608 25.29251 40.66360 1.000 55.14553 276 GLY C CA 1
ATOM 10325 C C . GLY C 3 7 ? 55.06173 24.84759 40.29744 1.000 51.30440 276 GLY C C 1
ATOM 10326 O O . GLY C 3 7 ? 55.24201 23.73939 39.77391 1.000 51.45734 276 GLY C O 1
ATOM 10330 N N . GLY C 3 8 ? 56.06306 25.68555 40.55494 1.000 52.84849 277 GLY C N 1
ATOM 10331 C CA . GLY C 3 8 ? 57.43042 25.33867 40.23388 1.000 54.46192 277 GLY C CA 1
ATOM 10332 C C . GLY C 3 8 ? 57.72468 25.19928 38.76050 1.000 53.95378 277 GLY C C 1
ATOM 10333 O O . GLY C 3 8 ? 58.71984 24.56790 38.39655 1.000 55.52655 277 GLY C O 1
ATOM 10337 N N . MET C 3 9 ? 56.88445 25.76768 37.89697 1.000 54.95054 278 MET C N 1
ATOM 10338 C CA . MET C 3 9 ? 57.07278 25.69139 36.45562 1.000 52.11433 278 MET C CA 1
ATOM 10339 C C . MET C 3 9 ? 57.41667 27.03698 35.83237 1.000 52.73779 278 MET C C 1
ATOM 10340 O O . MET C 3 9 ? 57.51943 27.12475 34.60394 1.000 56.89547 278 MET C O 1
ATOM 10354 N N . GLU C 3 10 ? 57.59149 28.08403 36.63747 1.000 53.40515 279 GLU C N 1
ATOM 10355 C CA . GLU C 3 10 ? 57.86458 29.40676 36.09150 1.000 54.38425 279 GLU C CA 1
ATOM 10356 C C . GLU C 3 10 ? 59.11077 29.37347 35.21674 1.000 63.72269 279 GLU C C 1
ATOM 10357 O O . GLU C 3 10 ? 60.16030 28.86636 35.62471 1.000 57.95238 279 GLU C O 1
ATOM 10369 N N . PHE C 3 11 ? 58.98574 29.90546 34.00422 1.000 73.25100 280 PHE C N 1
ATOM 10370 C CA . PHE C 3 11 ? 60.10236 29.98993 33.07399 1.000 73.00653 280 PHE C CA 1
ATOM 10371 C C . PHE C 3 11 ? 60.80006 31.33284 33.24980 1.000 74.46116 280 PHE C C 1
ATOM 10372 O O . PHE C 3 11 ? 60.19095 32.38709 33.03541 1.000 74.69742 280 PHE C O 1
ATOM 10389 N N . VAL C 3 12 ? 62.06960 31.29102 33.64068 1.000 75.42587 281 VAL C N 1
ATOM 10390 C CA . VAL C 3 12 ? 62.88100 32.49496 33.80310 1.000 68.50696 281 VAL C CA 1
ATOM 10391 C C . VAL C 3 12 ? 64.09870 32.37642 32.89385 1.000 70.03846 281 VAL C C 1
ATOM 10392 O O . VAL C 3 12 ? 65.01652 31.59903 33.19327 1.000 70.17630 281 VAL C O 1
ATOM 10405 N N . PRO C 3 13 ? 64.15865 33.11476 31.78355 1.000 70.63578 282 PRO C N 1
ATOM 10406 C CA . PRO C 3 13 ? 65.30025 32.96874 30.87333 1.000 74.04318 282 PRO C CA 1
ATOM 10407 C C . PRO C 3 13 ? 66.61486 33.29609 31.56406 1.000 76.61754 282 PRO C C 1
ATOM 10408 O O . PRO C 3 13 ? 66.67442 34.10830 32.48957 1.000 77.41291 282 PRO C O 1
ATOM 10419 N N . SER C 3 14 ? 67.67979 32.64342 31.09895 1.000 66.52326 283 SER C N 1
ATOM 10420 C CA . SER C 3 14 ? 68.99559 32.74575 31.71661 1.000 62.34768 283 SER C CA 1
ATOM 10421 C C . SER C 3 14 ? 69.92911 33.69184 30.97179 1.000 57.64344 283 SER C C 1
ATOM 10422 O O . SER C 3 14 ? 70.59597 34.51962 31.59880 1.000 69.11626 283 SER C O 1
ATOM 10430 N N . ARG C 3 15 ? 69.98871 33.59204 29.64515 1.000 56.62952 284 ARG C N 1
ATOM 10431 C CA . ARG C 3 15 ? 70.95133 34.34302 28.85254 1.000 58.33048 284 ARG C CA 1
ATOM 10432 C C . ARG C 3 15 ? 70.35566 35.58350 28.20268 1.000 58.36896 284 ARG C C 1
ATOM 10433 O O . ARG C 3 15 ? 71.08146 36.31731 27.52482 1.000 60.02065 284 ARG C O 1
ATOM 10454 N N . TYR C 3 16 ? 69.06258 35.83850 28.38680 1.000 58.18609 285 TYR C N 1
ATOM 10455 C CA . TYR C 3 16 ? 68.43247 36.99142 27.76383 1.000 62.26078 285 TYR C CA 1
ATOM 10456 C C . TYR C 3 16 ? 67.32859 37.51999 28.66512 1.000 59.73462 285 TYR C C 1
ATOM 10457 O O . TYR C 3 16 ? 66.88170 36.85042 29.59986 1.000 62.42851 285 TYR C O 1
ATOM 10475 N N . ARG C 3 17 ? 66.90145 38.74397 28.36890 1.000 57.21386 286 ARG C N 1
ATOM 10476 C CA . ARG C 3 17 ? 65.83874 39.41787 29.10238 1.000 58.27095 286 ARG C CA 1
ATOM 10477 C C . ARG C 3 17 ? 65.01011 40.24987 28.13810 1.000 58.92557 286 ARG C C 1
ATOM 10478 O O . ARG C 3 17 ? 65.56026 41.01641 27.34235 1.000 61.78832 286 ARG C O 1
ATOM 10499 N N . VAL C 3 18 ? 63.68878 40.09520 28.21588 1.000 63.30739 287 VAL C N 1
ATOM 10500 C CA . VAL C 3 18 ? 62.75900 40.78913 27.32963 1.000 64.49703 287 VAL C CA 1
ATOM 10501 C C . VAL C 3 18 ? 62.40880 42.11257 28.00122 1.000 55.76473 287 VAL C C 1
ATOM 10502 O O . VAL C 3 18 ? 61.59240 42.15885 28.92234 1.000 58.67128 287 VAL C O 1
ATOM 10515 N N . ARG C 3 19 ? 63.01940 43.19467 27.52919 1.000 57.82582 288 ARG C N 1
ATOM 10516 C CA . ARG C 3 19 ? 62.81970 44.51756 28.10007 1.000 60.14545 288 ARG C CA 1
ATOM 10517 C C . ARG C 3 19 ? 61.95209 45.37262 27.18375 1.000 70.84680 288 ARG C C 1
ATOM 10518 O O . ARG C 3 19 ? 61.68726 45.03349 26.02657 1.000 58.11201 288 ARG C O 1
ATOM 10539 N N . GLU C 3 20 ? 61.50235 46.49987 27.74070 1.000 65.96735 289 GLU C N 1
ATOM 10540 C CA . GLU C 3 20 ? 60.51177 47.33629 27.07241 1.000 62.29932 289 GLU C CA 1
ATOM 10541 C C . GLU C 3 20 ? 61.06478 47.98797 25.81180 1.000 65.46371 289 GLU C C 1
ATOM 10542 O O . GLU C 3 20 ? 60.29487 48.31593 24.90135 1.000 64.90866 289 GLU C O 1
ATOM 10554 N N . GLU C 3 21 ? 62.38052 48.18986 25.73481 1.000 69.45102 290 GLU C N 1
ATOM 10555 C CA . GLU C 3 21 ? 62.96087 48.91328 24.61099 1.000 71.87251 290 GLU C CA 1
ATOM 10556 C C . GLU C 3 21 ? 63.02016 48.09205 23.32841 1.000 70.19582 290 GLU C C 1
ATOM 10557 O O . GLU C 3 21 ? 63.30027 48.65840 22.26633 1.000 74.04648 290 GLU C O 1
ATOM 10569 N N . LEU C 3 22 ? 62.76904 46.78734 23.39240 1.000 70.59468 291 LEU C N 1
ATOM 10570 C CA . LEU C 3 22 ? 62.82579 45.96008 22.19458 1.000 59.41603 291 LEU C CA 1
ATOM 10571 C C . LEU C 3 22 ? 61.68290 46.31308 21.24980 1.000 62.32573 291 LEU C C 1
ATOM 10572 O O . LEU C 3 22 ? 60.52125 46.38496 21.66173 1.000 73.22508 291 LEU C O 1
ATOM 10588 N N . ASN C 3 23 ? 62.01612 46.53729 19.98081 1.000 67.61620 292 ASN C N 1
ATOM 10589 C CA . ASN C 3 23 ? 61.01614 46.77438 18.94743 1.000 57.60833 292 ASN C CA 1
ATOM 10590 C C . ASN C 3 23 ? 61.69057 46.65181 17.58916 1.000 58.28430 292 ASN C C 1
ATOM 10591 O O . ASN C 3 23 ? 62.91518 46.75521 17.47253 1.000 60.30444 292 ASN C O 1
ATOM 10602 N N . HIS C 3 24 ? 60.86714 46.44210 16.55959 1.000 60.08957 293 HIS C N 1
ATOM 10603 C CA . HIS C 3 24 ? 61.33668 46.24060 15.19641 1.000 61.98236 293 HIS C CA 1
ATOM 10604 C C . HIS C 3 24 ? 60.43985 47.06597 14.27886 1.000 64.11987 293 HIS C C 1
ATOM 10605 O O . HIS C 3 24 ? 59.20440 47.02545 14.42700 1.000 65.54531 293 HIS C O 1
ATOM 10619 N N . PRO C 3 25 ? 61.00782 47.81826 13.33102 1.000 73.51134 294 PRO C N 1
ATOM 10620 C CA . PRO C 3 25 ? 60.16675 48.72248 12.52707 1.000 67.08880 294 PRO C CA 1
ATOM 10621 C C . PRO C 3 25 ? 59.06346 48.00861 11.76968 1.000 65.42845 294 PRO C C 1
ATOM 10622 O O . PRO C 3 25 ? 58.03557 48.62539 11.46206 1.000 57.94007 294 PRO C O 1
ATOM 10633 N N . SER C 3 26 ? 59.25045 46.72648 11.44640 1.000 72.20633 295 SER C N 1
ATOM 10634 C CA . SER C 3 26 ? 58.18975 45.96823 10.79238 1.000 71.87044 295 SER C CA 1
ATOM 10635 C C . SER C 3 26 ? 56.94396 45.88361 11.66509 1.000 67.68838 295 SER C C 1
ATOM 10636 O O . SER C 3 26 ? 55.83246 45.73493 11.14479 1.000 66.49220 295 SER C O 1
ATOM 10644 N N . LEU C 3 27 ? 57.10567 45.96939 12.98927 1.000 65.86070 296 LEU C N 1
ATOM 10645 C CA . LEU C 3 27 ? 55.94828 45.94483 13.87648 1.000 52.52584 296 LEU C CA 1
ATOM 10646 C C . LEU C 3 27 ? 55.17946 47.25792 13.83285 1.000 59.42752 296 LEU C C 1
ATOM 10647 O O . LEU C 3 27 ? 53.95362 47.26278 13.99149 1.000 60.61143 296 LEU C O 1
ATOM 10663 N N . ASP C 3 28 ? 55.88117 48.37399 13.62008 1.000 59.31539 297 ASP C N 1
ATOM 10664 C CA . ASP C 3 28 ? 55.24282 49.68443 13.66822 1.000 65.77631 297 ASP C CA 1
ATOM 10665 C C . ASP C 3 28 ? 53.99792 49.75151 12.79355 1.000 54.56544 297 ASP C C 1
ATOM 10666 O O . ASP C 3 28 ? 53.02717 50.43046 13.14868 1.000 54.68254 297 ASP C O 1
ATOM 10675 N N . LYS C 3 29 ? 53.99368 49.04883 11.65584 1.000 56.89513 298 LYS C N 1
ATOM 10676 C CA . LYS C 3 29 ? 52.84174 49.12301 10.76396 1.000 55.38970 298 LYS C CA 1
ATOM 10677 C C . LYS C 3 29 ? 51.58788 48.59197 11.44801 1.000 54.11915 298 LYS C C 1
ATOM 10678 O O . LYS C 3 29 ? 50.49341 49.14115 11.27488 1.000 53.16644 298 LYS C O 1
ATOM 10697 N N . TYR C 3 30 ? 51.73253 47.52583 12.23479 1.000 57.44836 299 TYR C N 1
ATOM 10698 C CA . TYR C 3 30 ? 50.59380 46.85831 12.84987 1.000 54.44385 299 TYR C CA 1
ATOM 10699 C C . TYR C 3 30 ? 50.17750 47.49084 14.17025 1.000 49.03695 299 TYR C C 1
ATOM 10700 O O . TYR C 3 30 ? 48.98113 47.51274 14.48397 1.000 46.42100 299 TYR C O 1
ATOM 10718 N N . ARG C 3 31 ? 51.12999 48.01670 14.94672 1.000 48.59132 300 ARG C N 1
ATOM 10719 C CA . ARG C 3 31 ? 50.78194 48.63183 16.22379 1.000 49.34530 300 ARG C CA 1
ATOM 10720 C C . ARG C 3 31 ? 49.73384 49.72323 16.04989 1.000 50.34371 300 ARG C C 1
ATOM 10721 O O . ARG C 3 31 ? 48.93813 49.96994 16.96325 1.000 50.31569 300 ARG C O 1
ATOM 10742 N N . ILE C 3 32 ? 49.71209 50.38051 14.88852 1.000 51.40055 301 ILE C N 1
ATOM 10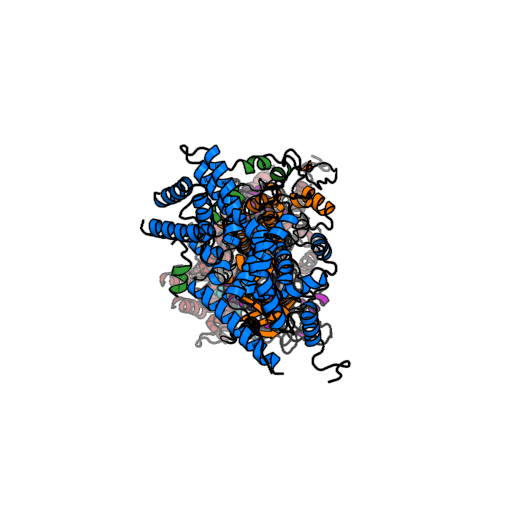743 C CA . ILE C 3 32 ? 48.73463 51.42270 14.59900 1.000 58.84345 301 ILE C CA 1
ATOM 10744 C C . ILE C 3 32 ? 47.59781 50.90858 13.72227 1.000 55.99643 301 ILE C C 1
ATOM 10745 O O . ILE C 3 32 ? 46.75962 51.69731 13.27453 1.000 51.62306 301 ILE C O 1
ATOM 10761 N N . ASP C 3 33 ? 47.55356 49.60564 13.45896 1.000 56.27931 302 ASP C N 1
ATOM 10762 C CA . ASP C 3 33 ? 46.41509 49.03000 12.75823 1.000 51.44769 302 ASP C CA 1
ATOM 10763 C C . ASP C 3 33 ? 45.22829 48.94802 13.70958 1.000 48.06910 302 ASP C C 1
ATOM 10764 O O . ASP C 3 33 ? 45.33231 48.37579 14.79892 1.000 51.18287 302 ASP C O 1
ATOM 10773 N N . GLN C 3 34 ? 44.10059 49.53364 13.30105 1.000 50.65785 303 GLN C N 1
ATOM 10774 C CA . GLN C 3 34 ? 42.92878 49.56176 14.17064 1.000 46.24068 303 GLN C CA 1
ATOM 10775 C C . GLN C 3 34 ? 42.52691 48.15681 14.60545 1.000 51.48980 303 GLN C C 1
ATOM 10776 O O . GLN C 3 34 ? 42.18967 47.93279 15.77413 1.000 56.52916 303 GLN C O 1
ATOM 10790 N N . GLN C 3 35 ? 42.56665 47.19294 13.68242 1.000 51.68026 304 GLN C N 1
ATOM 10791 C CA . GLN C 3 35 ? 42.09734 45.85144 14.00807 1.000 41.02015 304 GLN C CA 1
ATOM 10792 C C . GLN C 3 35 ? 43.00790 45.16097 15.01491 1.000 40.46779 304 GLN C C 1
ATOM 10793 O O . GLN C 3 35 ? 42.53136 44.36506 15.83052 1.000 47.04067 304 GLN C O 1
ATOM 10807 N N . HIS C 3 36 ? 44.31010 45.45051 14.98288 1.000 41.14029 305 HIS C N 1
ATOM 10808 C CA . HIS C 3 36 ? 45.22684 44.78998 15.90562 1.000 40.73896 305 HIS C CA 1
ATOM 10809 C C . HIS C 3 36 ? 45.07711 45.33096 17.32024 1.000 41.62143 305 HIS C C 1
ATOM 10810 O O . HIS C 3 36 ? 45.08753 44.56473 18.28938 1.000 52.24481 305 HIS C O 1
ATOM 10824 N N . ILE C 3 37 ? 44.93923 46.64820 17.46055 1.000 43.31228 306 ILE C N 1
ATOM 10825 C CA . ILE C 3 37 ? 44.81981 47.23785 18.78928 1.000 45.19464 306 ILE C CA 1
ATOM 10826 C C . ILE C 3 37 ? 43.43264 46.98665 19.36438 1.000 44.04533 306 ILE C C 1
ATOM 10827 O O . ILE C 3 37 ? 43.29097 46.42778 20.45905 1.000 48.65337 306 ILE C O 1
ATOM 10843 N N . THR C 3 38 ? 42.38597 47.36864 18.63255 1.000 44.05310 307 THR C N 1
ATOM 10844 C CA . THR C 3 38 ? 41.03109 47.20659 19.14407 1.000 47.36141 307 THR C CA 1
ATOM 10845 C C . THR C 3 38 ? 40.64464 45.74080 19.30125 1.000 42.18011 307 THR C C 1
ATOM 10846 O O . THR C 3 38 ? 39.69372 45.43892 20.03003 1.000 42.26311 307 THR C O 1
ATOM 10857 N N . GLY C 3 39 ? 41.35494 44.82880 18.63747 1.000 40.84735 308 GLY C N 1
ATOM 10858 C CA . GLY C 3 39 ? 41.07835 43.41085 18.74393 1.000 39.40550 308 GLY C CA 1
ATOM 10859 C C . GLY C 3 39 ? 41.85351 42.68641 19.81665 1.000 39.16917 308 GLY C C 1
ATOM 10860 O O . GLY C 3 39 ? 41.54191 41.53215 20.12568 1.000 38.29211 308 GLY C O 1
ATOM 10864 N N . GLY C 3 40 ? 42.86366 43.33286 20.39085 1.000 40.12106 309 GLY C N 1
ATOM 10865 C CA . GLY C 3 40 ? 43.60395 42.75179 21.48776 1.000 40.17763 309 GLY C CA 1
ATOM 10866 C C . GLY C 3 40 ? 44.80071 41.92027 21.09767 1.000 39.26132 309 GLY C C 1
ATOM 10867 O O . GLY C 3 40 ? 45.14912 40.98286 21.82294 1.000 46.67338 309 GLY C O 1
ATOM 10871 N N . TYR C 3 41 ? 45.45083 42.22960 19.97963 1.000 39.14422 310 TYR C N 1
ATOM 10872 C CA . TYR C 3 41 ? 46.66928 41.51810 19.62020 1.000 38.58908 310 TYR C CA 1
ATOM 10873 C C . TYR C 3 41 ? 47.81399 41.98285 20.51029 1.000 39.78525 310 TYR C C 1
ATOM 10874 O O . TYR C 3 41 ? 48.03398 43.18579 20.67949 1.000 47.81753 310 TYR C O 1
ATOM 10892 N N . SER C 3 42 ? 48.54130 41.02820 21.07951 1.000 39.32257 311 SER C N 1
ATOM 10893 C CA . SER C 3 42 ? 49.63740 41.31761 21.99342 1.000 40.50018 311 SER C CA 1
ATOM 10894 C C . SER C 3 42 ? 50.94939 41.30920 21.21980 1.000 50.42755 311 SER C C 1
ATOM 10895 O O . SER C 3 42 ? 51.40834 40.25308 20.77224 1.000 57.93923 311 SER C O 1
ATOM 10903 N N . PHE C 3 43 ? 51.55698 42.48652 21.07360 1.000 53.13280 312 PHE C N 1
ATOM 10904 C CA . PHE C 3 43 ? 52.88850 42.56082 20.48596 1.000 50.92655 312 PHE C CA 1
ATOM 10905 C C . PHE C 3 43 ? 53.95884 42.14409 21.48300 1.000 47.97904 312 PHE C C 1
ATOM 10906 O O . PHE C 3 43 ? 55.02219 41.66042 21.08047 1.000 46.38150 312 PHE C O 1
ATOM 10923 N N . LEU C 3 44 ? 53.69503 42.31371 22.78009 1.000 47.39267 313 LEU C N 1
ATOM 10924 C CA . LEU C 3 44 ? 54.65502 41.87151 23.78273 1.000 50.66695 313 LEU C CA 1
ATOM 10925 C C . LEU C 3 44 ? 54.86231 40.36530 23.69725 1.000 48.03537 313 LEU C C 1
ATOM 10926 O O . LEU C 3 44 ? 55.98783 39.87390 23.83762 1.000 49.67541 313 LEU C O 1
ATOM 10942 N N . ASP C 3 45 ? 53.78447 39.61652 23.45698 1.000 47.65601 314 ASP C N 1
ATOM 10943 C CA . ASP C 3 45 ? 53.90432 38.16800 23.34474 1.000 47.93930 314 ASP C CA 1
ATOM 10944 C C . ASP C 3 45 ? 54.74390 37.77469 22.13466 1.000 50.06542 314 ASP C C 1
ATOM 10945 O O . ASP C 3 45 ? 55.52862 36.82157 22.20248 1.000 49.39091 314 ASP C O 1
ATOM 10954 N N . TYR C 3 46 ? 54.59962 38.49808 21.02081 1.000 55.27940 315 TYR C N 1
ATOM 10955 C CA . TYR C 3 46 ? 55.40590 38.20618 19.83774 1.000 53.02009 315 TYR C CA 1
ATOM 10956 C C . TYR C 3 46 ? 56.88662 38.44259 20.11321 1.000 47.62027 315 TYR C C 1
ATOM 10957 O O . TYR C 3 46 ? 57.73430 37.60600 19.78081 1.000 47.25715 315 TYR C O 1
ATOM 10975 N N . ILE C 3 47 ? 57.21941 39.59221 20.70598 1.000 48.33248 316 ILE C N 1
ATOM 10976 C CA . ILE C 3 47 ? 58.61059 39.87291 21.04817 1.000 45.02824 316 ILE C CA 1
ATOM 10977 C C . ILE C 3 47 ? 59.14529 38.80258 21.98932 1.000 51.41514 316 ILE C C 1
ATOM 10978 O O . ILE C 3 47 ? 60.26856 38.31103 21.82469 1.000 59.50250 316 ILE C O 1
ATOM 10994 N N . SER C 3 48 ? 58.34732 38.42275 22.99044 1.000 48.78768 317 SER C N 1
ATOM 10995 C CA . SER C 3 48 ? 58.75615 37.35747 23.89746 1.000 46.43983 317 SER C CA 1
ATOM 10996 C C . SER C 3 48 ? 58.92284 36.03770 23.16136 1.000 46.99416 317 SER C C 1
ATOM 10997 O O . SER C 3 48 ? 59.79928 35.23806 23.50756 1.000 50.21449 317 SER C O 1
ATOM 11005 N N . ARG C 3 49 ? 58.09127 35.79370 22.14738 1.000 48.98685 318 ARG C N 1
ATOM 11006 C CA . ARG C 3 49 ? 58.18500 34.55618 21.38078 1.000 40.83910 318 ARG C CA 1
ATOM 11007 C C . ARG C 3 49 ? 59.45658 34.52472 20.54463 1.000 41.91900 318 ARG C C 1
ATOM 11008 O O . ARG C 3 49 ? 60.12394 33.48726 20.45930 1.000 40.55172 318 ARG C O 1
ATOM 11029 N N . ALA C 3 50 ? 59.81325 35.65391 19.92992 1.000 51.17315 319 ALA C N 1
ATOM 11030 C CA . ALA C 3 50 ? 61.01846 35.70737 19.10959 1.000 47.60902 319 ALA C CA 1
ATOM 11031 C C . ALA C 3 50 ? 62.27381 35.55830 19.96072 1.000 44.40296 319 ALA C C 1
ATOM 11032 O O . ALA C 3 50 ? 63.17726 34.78474 19.62254 1.000 49.16833 319 ALA C O 1
ATOM 11039 N N . MET C 3 51 ? 62.34500 36.29072 21.07539 1.000 50.76615 320 MET C N 1
ATOM 11040 C CA . MET C 3 51 ? 63.54051 36.25581 21.91271 1.000 53.81960 320 MET C CA 1
ATOM 11041 C C . MET C 3 51 ? 63.79982 34.85676 22.45962 1.000 51.92550 320 MET C C 1
ATOM 11042 O O . MET C 3 51 ? 64.95285 34.41560 22.53323 1.000 51.59964 320 MET C O 1
ATOM 11056 N N . PHE C 3 52 ? 62.74314 34.14174 22.84855 1.000 52.28163 321 PHE C N 1
ATOM 11057 C CA . PHE C 3 52 ? 62.91890 32.77513 23.32908 1.000 46.84660 321 PHE C CA 1
ATOM 11058 C C . PHE C 3 52 ? 63.52740 31.89310 22.24720 1.000 49.91550 321 PHE C C 1
ATOM 11059 O O . PHE C 3 52 ? 64.54290 31.22380 22.46897 1.000 50.94734 321 PHE C O 1
ATOM 11076 N N . GLU C 3 53 ? 62.91979 31.88775 21.06072 1.000 52.61566 322 GLU C N 1
ATOM 11077 C CA . GLU C 3 53 ? 63.40814 31.03257 19.98567 1.000 48.31895 322 GLU C CA 1
ATOM 11078 C C . GLU C 3 53 ? 64.80358 31.44047 19.53691 1.000 50.90978 322 GLU C C 1
ATOM 11079 O O . GLU C 3 53 ? 65.55986 30.60266 19.03243 1.000 57.56655 322 GLU C O 1
ATOM 11091 N N . ALA C 3 54 ? 65.16459 32.71557 19.71143 1.000 60.57980 323 ALA C N 1
ATOM 11092 C CA . ALA C 3 54 ? 66.49721 33.16830 19.32503 1.000 57.01686 323 ALA C CA 1
ATOM 11093 C C . ALA C 3 54 ? 67.57403 32.62020 20.25338 1.000 54.67574 323 ALA C C 1
ATOM 11094 O O . ALA C 3 54 ? 68.72951 32.47507 19.83949 1.000 50.48574 323 ALA C O 1
ATOM 11101 N N . PHE C 3 55 ? 67.22252 32.31750 21.50400 1.000 53.01469 324 PHE C N 1
ATOM 11102 C CA . PHE C 3 55 ? 68.17517 31.79878 22.47225 1.000 56.30157 324 PHE C CA 1
ATOM 11103 C C . PHE C 3 55 ? 67.87363 30.37916 22.92908 1.000 58.90193 324 PHE C C 1
ATOM 11104 O O . PHE C 3 55 ? 68.72931 29.76540 23.57728 1.000 61.15619 324 PHE C O 1
ATOM 11121 N N . ALA C 3 56 ? 66.70224 29.83701 22.60661 1.000 55.69047 325 ALA C N 1
ATOM 11122 C CA . ALA C 3 56 ? 66.34492 28.50035 23.06176 1.000 54.22945 325 ALA C CA 1
ATOM 11123 C C . ALA C 3 56 ? 67.28124 27.46772 22.45295 1.000 55.23827 325 ALA C C 1
ATOM 11124 O O . ALA C 3 56 ? 67.30416 27.27987 21.23305 1.000 54.97539 325 ALA C O 1
ATOM 11131 N N . GLY C 3 57 ? 68.04715 26.79511 23.30747 1.000 63.59167 326 GLY C N 1
ATOM 11132 C CA . GLY C 3 57 ? 68.97848 25.78549 22.84757 1.000 58.93800 326 GLY C CA 1
ATOM 11133 C C . GLY C 3 57 ? 70.25149 26.33445 22.24978 1.000 61.25345 326 GLY C C 1
ATOM 11134 O O . GLY C 3 57 ? 70.84160 25.69626 21.37165 1.000 49.81995 326 GLY C O 1
ATOM 11138 N N . LEU C 3 58 ? 70.70402 27.50257 22.70899 1.000 61.87942 327 LEU C N 1
ATOM 11139 C CA . LEU C 3 58 ? 71.93943 28.06770 22.17903 1.000 52.54563 327 LEU C CA 1
ATOM 11140 C C . LEU C 3 58 ? 73.13768 27.20841 22.56111 1.000 54.05652 327 LEU C C 1
ATOM 11141 O O . LEU C 3 58 ? 74.08271 27.06702 21.77669 1.000 61.65199 327 LEU C O 1
ATOM 11157 N N . ALA C 3 59 ? 73.11437 26.62292 23.75935 1.000 65.25380 328 ALA C N 1
ATOM 11158 C CA . ALA C 3 59 ? 74.17900 25.74858 24.23233 1.000 55.28735 328 ALA C CA 1
ATOM 11159 C C . ALA C 3 59 ? 73.75972 24.28260 24.19468 1.000 59.43818 328 ALA C C 1
ATOM 11160 O O . ALA C 3 59 ? 74.27988 23.46019 24.95231 1.000 54.82607 328 ALA C O 1
ATOM 11167 N N . VAL C 3 60 ? 72.81396 23.94764 23.32069 1.000 56.54585 329 VAL C N 1
ATOM 11168 C CA . VAL C 3 60 ? 72.39344 22.56719 23.10921 1.000 57.94262 329 VAL C CA 1
ATOM 11169 C C . VAL C 3 60 ? 73.23258 22.03054 21.95413 1.000 53.91310 329 VAL C C 1
ATOM 11170 O O . VAL C 3 60 ? 72.99544 22.35773 20.79104 1.000 62.22398 329 VAL C O 1
ATOM 11183 N N . PHE C 3 61 ? 74.22971 21.21404 22.28095 1.000 57.46129 330 PHE C N 1
ATOM 11184 C CA . PHE C 3 61 ? 75.14162 20.64978 21.28758 1.000 61.38070 330 PHE C CA 1
ATOM 11185 C C . PHE C 3 61 ? 74.60136 19.28186 20.89212 1.000 69.96788 330 PHE C C 1
ATOM 11186 O O . PHE C 3 61 ? 74.83982 18.28363 21.57491 1.000 72.70669 330 PHE C O 1
ATOM 11203 N N . ILE C 3 62 ? 73.87805 19.23558 19.77179 1.000 67.30545 331 ILE C N 1
ATOM 11204 C CA . ILE C 3 62 ? 73.14320 18.02748 19.40635 1.000 60.82313 331 ILE C CA 1
ATOM 11205 C C . ILE C 3 62 ? 74.10127 16.86879 19.16394 1.000 72.53423 331 ILE C C 1
ATOM 11206 O O . ILE C 3 62 ? 73.88517 15.75005 19.64572 1.000 72.06689 331 ILE C O 1
ATOM 11222 N N . GLU C 3 63 ? 75.17869 17.11952 18.41828 1.000 78.43052 332 GLU C N 1
ATOM 11223 C CA . GLU C 3 63 ? 76.09385 16.04158 18.05637 1.000 80.49645 332 GLU C CA 1
ATOM 11224 C C . GLU C 3 63 ? 76.72853 15.42014 19.29447 1.000 81.89176 332 GLU C C 1
ATOM 11225 O O . GLU C 3 63 ? 76.68231 14.19928 19.48494 1.000 81.42007 332 GLU C O 1
ATOM 11237 N N . ASP C 3 64 ? 77.32542 16.24915 20.15269 1.000 82.39910 333 ASP C N 1
ATOM 11238 C CA . ASP C 3 64 ? 78.01826 15.72333 21.32432 1.000 77.73460 333 ASP C CA 1
ATOM 11239 C C . ASP C 3 64 ? 77.04337 15.08434 22.30630 1.000 75.37373 333 ASP C C 1
ATOM 11240 O O . ASP C 3 64 ? 77.33686 14.03080 22.88391 1.000 73.03534 333 ASP C O 1
ATOM 11249 N N . GLU C 3 65 ? 75.87895 15.70422 22.50872 1.000 73.57844 334 GLU C N 1
ATOM 11250 C CA . GLU C 3 65 ? 74.92948 15.18780 23.48947 1.000 73.02286 334 GLU C CA 1
ATOM 11251 C C . GLU C 3 65 ? 74.36804 13.83442 23.06750 1.000 69.19993 334 GLU C C 1
ATOM 11252 O O . GLU C 3 65 ? 74.21265 12.93506 23.90217 1.000 57.18125 334 GLU C O 1
ATOM 11264 N N . LYS C 3 66 ? 74.05986 13.66706 21.77944 1.000 76.07761 335 LYS C N 1
ATOM 11265 C CA . LYS C 3 66 ? 73.43686 12.42992 21.31937 1.000 74.38410 335 LYS C CA 1
ATOM 11266 C C . LYS C 3 66 ? 74.43464 11.28159 21.22923 1.000 78.35256 335 LYS C C 1
ATOM 11267 O O . LYS C 3 66 ? 74.06476 10.12627 21.46828 1.000 64.62786 335 LYS C O 1
ATOM 11286 N N . GLU C 3 67 ? 75.68819 11.57080 20.87307 1.000 83.27560 336 GLU C N 1
ATOM 11287 C CA . GLU C 3 67 ? 76.70780 10.53047 20.81478 1.000 80.57530 336 GLU C CA 1
ATOM 11288 C C . GLU C 3 67 ? 77.14073 10.07335 22.20165 1.000 80.01235 336 GLU C C 1
ATOM 11289 O O . GLU C 3 67 ? 77.67563 8.96785 22.33767 1.000 80.51126 336 GLU C O 1
ATOM 11301 N N . ALA C 3 68 ? 76.92307 10.89516 23.22924 1.000 75.34421 337 ALA C N 1
ATOM 11302 C CA . ALA C 3 68 ? 77.29242 10.53496 24.59094 1.000 73.39790 337 ALA C CA 1
ATOM 11303 C C . ALA C 3 68 ? 76.33846 9.52978 25.22199 1.000 77.93546 337 ALA C C 1
ATOM 11304 O O . ALA C 3 68 ? 76.66599 8.97005 26.27407 1.000 85.02777 337 ALA C O 1
ATOM 11311 N N . GLY C 3 69 ? 75.17732 9.29293 24.61940 1.000 79.20689 338 GLY C N 1
ATOM 11312 C CA . GLY C 3 69 ? 74.21668 8.34777 25.15771 1.000 74.52154 338 GLY C CA 1
ATOM 11313 C C . GLY C 3 69 ? 74.40385 6.94239 24.62063 1.000 62.00977 338 GLY C C 1
ATOM 11314 O O . GLY C 3 69 ? 74.37391 6.72034 23.41045 1.000 74.97980 338 GLY C O 1
ATOM 11318 N N . THR D 1 4 ? 37.20798 21.49225 93.85376 1.000 48.12322 4 THR D N 1
ATOM 11319 C CA . THR D 1 4 ? 36.96278 22.72642 94.59351 1.000 69.86647 4 THR D CA 1
ATOM 11320 C C . THR D 1 4 ? 35.46743 22.92671 94.86191 1.000 63.86100 4 THR D C 1
ATOM 11321 O O . THR D 1 4 ? 35.06911 23.25258 95.98248 1.000 45.82691 4 THR D O 1
ATOM 11331 N N . ILE D 1 5 ? 34.64607 22.72472 93.83302 1.000 57.83656 5 ILE D N 1
ATOM 11332 C CA . ILE D 1 5 ? 33.20103 22.90607 93.91827 1.000 45.38707 5 ILE D CA 1
ATOM 11333 C C . ILE D 1 5 ? 32.53301 21.82874 93.07603 1.000 42.71435 5 ILE D C 1
ATOM 11334 O O . ILE D 1 5 ? 32.96973 21.54547 91.95581 1.000 52.32813 5 ILE D O 1
ATOM 11350 N N . ALA D 1 6 ? 31.46840 21.23504 93.60874 1.000 38.97261 6 ALA D N 1
ATOM 11351 C CA . ALA D 1 6 ? 30.75151 20.19962 92.87575 1.000 39.62660 6 ALA D CA 1
ATOM 11352 C C . ALA D 1 6 ? 30.05275 20.79543 91.65841 1.000 42.50910 6 ALA D C 1
ATOM 11353 O O . ALA D 1 6 ? 29.53209 21.91359 91.70475 1.000 46.28048 6 ALA D O 1
ATOM 11360 N N . SER D 1 7 ? 30.03722 20.03408 90.56025 1.000 38.83929 7 SER D N 1
ATOM 11361 C CA . SER D 1 7 ? 29.42183 20.52774 89.33205 1.000 38.46075 7 SER D CA 1
ATOM 11362 C C . SER D 1 7 ? 27.90411 20.59266 89.44569 1.000 40.97859 7 SER D C 1
ATOM 11363 O O . SER D 1 7 ? 27.27805 21.48308 88.85882 1.000 41.43923 7 SER D O 1
ATOM 11371 N N . GLU D 1 8 ? 27.29611 19.66928 90.19496 1.000 40.58366 8 GLU D N 1
ATOM 11372 C CA . GLU D 1 8 ? 25.84990 19.71234 90.38160 1.000 35.77961 8 GLU D CA 1
ATOM 11373 C C . GLU D 1 8 ? 25.43314 20.89048 91.25304 1.000 31.61834 8 GLU D C 1
ATOM 11374 O O . GLU D 1 8 ? 24.30208 21.37602 91.13621 1.000 30.94434 8 GLU D O 1
ATOM 11386 N N . ASP D 1 9 ? 26.32046 21.35298 92.13707 1.000 34.59589 9 ASP D N 1
ATOM 11387 C CA . ASP D 1 9 ? 26.03268 22.55673 92.90878 1.000 33.57172 9 ASP D CA 1
ATOM 11388 C C . ASP D 1 9 ? 26.15966 23.79916 92.03825 1.000 36.92829 9 ASP D C 1
ATOM 11389 O O . ASP D 1 9 ? 25.35962 24.73493 92.15504 1.000 40.69728 9 ASP D O 1
ATOM 11398 N N . ALA D 1 10 ? 27.16498 23.82323 91.16061 1.000 36.02515 10 ALA D N 1
ATOM 11399 C CA . ALA D 1 10 ? 27.35324 24.96771 90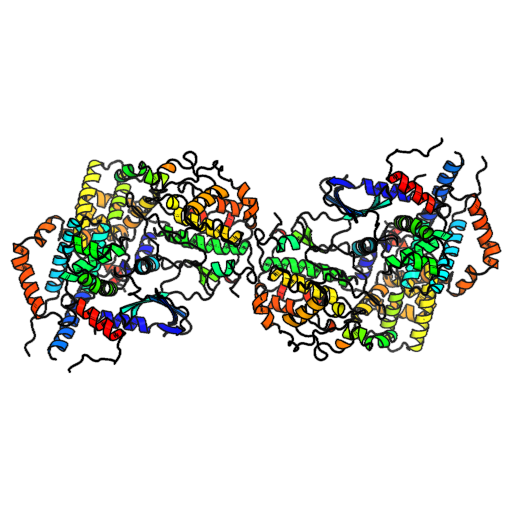.27854 1.000 35.28929 10 ALA D CA 1
ATOM 11400 C C . ALA D 1 10 ? 26.16610 25.14806 89.34339 1.000 35.22134 10 ALA D C 1
ATOM 11401 O O . ALA D 1 10 ? 25.70085 26.27382 89.13099 1.000 38.36052 10 ALA D O 1
ATOM 11408 N N . ARG D 1 11 ? 25.65732 24.05125 88.77502 1.000 37.04236 11 ARG D N 1
ATOM 11409 C CA . ARG D 1 11 ? 24.53935 24.17349 87.84804 1.000 41.29884 11 ARG D CA 1
ATOM 11410 C C . ARG D 1 11 ? 23.28108 24.67056 88.55167 1.000 37.05200 11 ARG D C 1
ATOM 11411 O O . ARG D 1 11 ? 22.48560 25.40210 87.95210 1.000 36.88815 11 ARG D O 1
ATOM 11432 N N . TYR D 1 12 ? 23.08568 24.29772 89.81867 1.000 35.26161 12 TYR D N 1
ATOM 11433 C CA . TYR D 1 12 ? 21.90487 24.76257 90.53781 1.000 32.59466 12 TYR D CA 1
ATOM 11434 C C . TYR D 1 12 ? 21.95329 26.26718 90.76395 1.000 32.42438 12 TYR D C 1
ATOM 11435 O O . TYR D 1 12 ? 20.93332 26.95275 90.63273 1.000 38.53430 12 TYR D O 1
ATOM 11453 N N . ARG D 1 13 ? 23.12609 26.80051 91.10815 1.000 28.03139 13 ARG D N 1
ATOM 11454 C CA . ARG D 1 13 ? 23.23336 28.22971 91.37095 1.000 31.91144 13 ARG D CA 1
ATOM 11455 C C . ARG D 1 13 ? 22.96162 29.06917 90.13102 1.000 26.37680 13 ARG D C 1
ATOM 11456 O O . ARG D 1 13 ? 22.87865 30.29652 90.24205 1.000 35.23920 13 ARG D O 1
ATOM 11477 N N . GLN D 1 14 ? 22.82786 28.44449 88.96254 1.000 27.56276 14 GLN D N 1
ATOM 11478 C CA . GLN D 1 14 ? 22.49607 29.14364 87.72985 1.000 31.16573 14 GLN D CA 1
ATOM 11479 C C . GLN D 1 14 ? 20.99670 29.23449 87.46865 1.000 37.28503 14 GLN D C 1
ATOM 11480 O O . GLN D 1 14 ? 20.59187 29.92602 86.52735 1.000 36.86382 14 GLN D O 1
ATOM 11494 N N . SER D 1 15 ? 20.16894 28.56492 88.26904 1.000 38.38128 15 SER D N 1
ATOM 11495 C CA . SER D 1 15 ? 18.73012 28.56482 88.05534 1.000 30.75757 15 SER D CA 1
ATOM 11496 C C . SER D 1 15 ? 18.09636 29.85023 88.57761 1.000 34.73114 15 SER D C 1
ATOM 11497 O O . SER D 1 15 ? 18.62327 30.52061 89.47005 1.000 38.09287 15 SER D O 1
ATOM 11505 N N . SER D 1 16 ? 16.92845 30.17657 88.01994 1.000 35.26387 16 SER D N 1
ATOM 11506 C CA . SER D 1 16 ? 16.18285 31.33074 88.50709 1.000 28.79039 16 SER D CA 1
ATOM 11507 C C . SER D 1 16 ? 15.74924 31.14124 89.95232 1.000 27.61617 16 SER D C 1
ATOM 11508 O O . SER D 1 16 ? 15.64913 32.11640 90.70314 1.000 36.00839 16 SER D O 1
ATOM 11516 N N . GLN D 1 17 ? 15.48863 29.89814 90.35996 1.000 36.46715 17 GLN D N 1
ATOM 11517 C CA . GLN D 1 17 ? 15.07175 29.64470 91.73401 1.000 25.38277 17 GLN D CA 1
ATOM 11518 C C . GLN D 1 17 ? 16.12339 30.10668 92.73379 1.000 27.19412 17 GLN D C 1
ATOM 11519 O O . GLN D 1 17 ? 15.77998 30.51334 93.84977 1.000 33.25123 17 GLN D O 1
ATOM 11533 N N . TYR D 1 18 ? 17.40163 30.05682 92.35883 1.000 29.30702 18 TYR D N 1
ATOM 11534 C CA . TYR D 1 18 ? 18.47518 30.43363 93.26970 1.000 33.24756 18 TYR D CA 1
ATOM 11535 C C . TYR D 1 18 ? 18.80974 31.91930 93.19636 1.000 33.73325 18 TYR D C 1
ATOM 11536 O O . TYR D 1 18 ? 18.89653 32.59040 94.22892 1.000 41.95723 18 TYR D O 1
ATOM 11554 N N . GLU D 1 19 ? 19.01096 32.44780 91.99035 1.000 42.28150 19 GLU D N 1
ATOM 11555 C CA . GLU D 1 19 ? 19.44075 33.83621 91.87838 1.000 46.57230 19 GLU D CA 1
ATOM 11556 C C . GLU D 1 19 ? 18.31366 34.80457 92.22134 1.000 45.03838 19 GLU D C 1
ATOM 11557 O O . GLU D 1 19 ? 18.57933 35.92820 92.66206 1.000 46.95365 19 GLU D O 1
ATOM 11569 N N . LEU D 1 20 ? 17.06118 34.38993 92.04362 1.000 43.42101 20 LEU D N 1
ATOM 11570 C CA . LEU D 1 20 ? 15.91206 35.27734 92.17658 1.000 39.69065 20 LEU D CA 1
ATOM 11571 C C . LEU D 1 20 ? 15.03321 34.97330 93.37778 1.000 29.49674 20 LEU D C 1
ATOM 11572 O O . LEU D 1 20 ? 14.50665 35.90160 93.99266 1.000 33.69138 20 LEU D O 1
ATOM 11588 N N . TRP D 1 21 ? 14.85748 33.70355 93.73329 1.000 32.53806 21 TRP D N 1
ATOM 11589 C CA . TRP D 1 21 ? 13.90536 33.30559 94.76384 1.000 34.51193 21 TRP D CA 1
ATOM 11590 C C . TRP D 1 21 ? 14.56752 32.43074 95.81699 1.000 28.50784 21 TRP D C 1
ATOM 11591 O O . TRP D 1 21 ? 14.00377 31.43044 96.26962 1.000 28.14467 21 TRP D O 1
ATOM 11612 N N . SER D 1 22 ? 15.78111 32.79791 96.22009 1.000 26.29835 22 SER D N 1
ATOM 11613 C CA . SER D 1 22 ? 16.46374 32.16325 97.34140 1.000 26.07026 22 SER D CA 1
ATOM 11614 C C . SER D 1 22 ? 17.12842 33.25935 98.15804 1.000 32.36962 22 SER D C 1
ATOM 11615 O O . SER D 1 22 ? 17.96493 34.00010 97.63244 1.000 44.61276 22 SER D O 1
ATOM 11623 N N . PHE D 1 23 ? 16.74873 33.37430 99.43022 1.000 33.23753 23 PHE D N 1
ATOM 11624 C CA . PHE D 1 23 ? 17.27134 34.41791 100.29866 1.000 36.76436 23 PHE D CA 1
ATOM 11625 C C . PHE D 1 23 ? 17.52826 33.84227 101.68200 1.000 37.63083 23 PHE D C 1
ATOM 11626 O O . PHE D 1 23 ? 17.19540 32.69048 101.97403 1.000 43.72907 23 PHE D O 1
ATOM 11643 N N . SER D 1 24 ? 18.12715 34.66256 102.53462 1.000 36.09481 24 SER D N 1
ATOM 11644 C CA . SER D 1 24 ? 18.25827 34.33633 103.94429 1.000 39.66400 24 SER D CA 1
ATOM 11645 C C . SER D 1 24 ? 17.00425 34.76888 104.68816 1.000 38.54522 24 SER D C 1
ATOM 11646 O O . SER D 1 24 ? 16.27904 35.66085 104.23805 1.000 39.40412 24 SER D O 1
ATOM 11654 N N . PRO D 1 25 ? 16.70891 34.15011 105.83158 1.000 38.29471 25 PRO D N 1
ATOM 11655 C CA . PRO D 1 25 ? 15.51723 34.56521 106.58940 1.000 37.65767 25 PRO D CA 1
ATOM 11656 C C . PRO D 1 25 ? 15.47503 36.05430 106.87817 1.000 39.46240 25 PRO D C 1
ATOM 11657 O O . PRO D 1 25 ? 14.38371 36.63664 106.92793 1.000 39.03753 25 PRO D O 1
ATOM 11668 N N . SER D 1 26 ? 16.63002 36.69200 107.07880 1.000 41.78122 26 SER D N 1
ATOM 11669 C CA . SER D 1 26 ? 16.63913 38.13442 107.29569 1.000 43.78858 26 SER D CA 1
ATOM 11670 C C . SER D 1 26 ? 16.27357 38.88304 106.01990 1.000 41.38429 26 SER D C 1
ATOM 11671 O O . SER D 1 26 ? 15.52278 39.86408 106.06262 1.000 41.69284 26 SER D O 1
ATOM 11679 N N . GLN D 1 27 ? 16.79315 38.43528 104.87437 1.000 41.37816 27 GLN D N 1
ATOM 11680 C CA . GLN D 1 27 ? 16.42719 39.06085 103.60757 1.000 41.93519 27 GLN D CA 1
ATOM 11681 C C . GLN D 1 27 ? 14.94974 38.85409 103.30107 1.000 38.36546 27 GLN D C 1
ATOM 11682 O O . GLN D 1 27 ? 14.28043 39.76189 102.79462 1.000 39.00309 27 GLN D O 1
ATOM 11696 N N . LEU D 1 28 ? 14.42685 37.66213 103.59691 1.000 41.43319 28 LEU D N 1
ATOM 11697 C CA . LEU D 1 28 ? 13.01996 37.38263 103.33289 1.000 34.05346 28 LEU D CA 1
ATOM 11698 C C . LEU D 1 28 ? 12.12085 38.27684 104.17896 1.000 33.56744 28 LEU D C 1
ATOM 11699 O O . LEU D 1 28 ? 11.13545 38.83235 103.67926 1.000 34.20689 28 LEU D O 1
ATOM 11715 N N . ALA D 1 29 ? 12.44490 38.42722 105.46501 1.000 36.04333 29 ALA D N 1
ATOM 11716 C CA . ALA D 1 29 ? 11.62752 39.25279 106.34741 1.000 37.96674 29 ALA D CA 1
ATOM 11717 C C . ALA D 1 29 ? 11.64580 40.71356 105.91279 1.000 43.54615 29 ALA D C 1
ATOM 11718 O O . ALA D 1 29 ? 10.59544 41.35971 105.82493 1.000 47.26874 29 ALA D O 1
ATOM 11725 N N . SER D 1 30 ? 12.83594 41.25362 105.63541 1.000 40.44695 30 SER D N 1
ATOM 11726 C CA . SER D 1 30 ? 12.93595 42.65894 105.25386 1.000 40.72014 30 SER D CA 1
ATOM 11727 C C . SER D 1 30 ? 12.10079 42.95517 104.01608 1.000 45.01153 30 SER D C 1
ATOM 11728 O O . SER D 1 30 ? 11.42595 43.98898 103.94549 1.000 40.21227 30 SER D O 1
ATOM 11736 N N . MET D 1 31 ? 12.14131 42.06448 103.02317 1.000 44.31413 31 MET D N 1
ATOM 11737 C CA . MET D 1 31 ? 11.31988 42.24930 101.83346 1.000 41.86730 31 MET D CA 1
ATOM 11738 C C . MET D 1 31 ? 9.84188 42.27931 102.20250 1.000 46.93867 31 MET D C 1
ATOM 11739 O O . MET D 1 31 ? 9.09122 43.15466 101.75652 1.000 53.57308 31 MET D O 1
ATOM 11753 N N . ARG D 1 32 ? 9.40359 41.30945 103.01146 1.000 44.02605 32 ARG D N 1
ATOM 11754 C CA . ARG D 1 32 ? 7.99209 41.23023 103.36842 1.000 38.96412 32 ARG D CA 1
ATOM 11755 C C . ARG D 1 32 ? 7.55759 42.46044 104.15242 1.000 38.36050 32 ARG D C 1
ATOM 11756 O O . ARG D 1 32 ? 6.43121 42.94295 103.98940 1.000 41.75902 32 ARG D O 1
ATOM 11777 N N . GLU D 1 33 ? 8.43136 42.97488 105.02017 1.000 38.91080 33 GLU D N 1
ATOM 11778 C CA . GLU D 1 33 ? 8.08750 44.17676 105.77257 1.000 53.30001 33 GLU D CA 1
ATOM 11779 C C . GLU D 1 33 ? 8.05315 45.39699 104.86159 1.000 48.04840 33 GLU D C 1
ATOM 11780 O O . GLU D 1 33 ? 7.14363 46.22903 104.95883 1.000 43.77004 33 GLU D O 1
ATOM 11792 N N . LYS D 1 34 ? 9.03553 45.51807 103.96642 1.000 45.20985 34 LYS D N 1
ATOM 11793 C CA . LYS D 1 34 ? 9.05761 46.65162 103.04971 1.000 50.34029 34 LYS D CA 1
ATOM 11794 C C . LYS D 1 34 ? 7.91339 46.57143 102.04991 1.000 44.50462 34 LYS D C 1
ATOM 11795 O O . LYS D 1 34 ? 7.37174 47.60501 101.64256 1.000 54.56641 34 LYS D O 1
ATOM 11814 N N . THR D 1 35 ? 7.52602 45.35776 101.65481 1.000 48.38354 35 THR D N 1
ATOM 11815 C CA . THR D 1 35 ? 6.35909 45.19812 100.79614 1.000 48.34550 35 THR D CA 1
ATOM 11816 C C . THR D 1 35 ? 5.08062 45.58305 101.52464 1.000 51.24974 35 THR D C 1
ATOM 11817 O O . THR D 1 35 ? 4.20800 46.24633 100.95216 1.000 49.13494 35 THR D O 1
ATOM 11828 N N . ASN D 1 36 ? 4.94897 45.17661 102.78713 1.000 59.53693 36 ASN D N 1
ATOM 11829 C CA . ASN D 1 36 ? 3.76338 45.54589 103.54807 1.000 57.14550 36 ASN D CA 1
ATOM 11830 C C . ASN D 1 36 ? 3.73370 47.04282 103.82186 1.000 57.82730 36 ASN D C 1
ATOM 11831 O O . ASN D 1 36 ? 2.68379 47.68276 103.69254 1.000 60.40469 36 ASN D O 1
ATOM 11842 N N . ALA D 1 37 ? 4.87342 47.61665 104.21467 1.000 53.12029 37 ALA D N 1
ATOM 11843 C CA . ALA D 1 37 ? 4.91717 49.04830 104.48832 1.000 51.53500 37 ALA D CA 1
ATOM 11844 C C . ALA D 1 37 ? 4.63901 49.85658 103.22663 1.000 51.97186 37 ALA D C 1
ATOM 11845 O O . ALA D 1 37 ? 3.90614 50.85159 103.26842 1.000 51.80266 37 ALA D O 1
ATOM 11852 N N . ALA D 1 38 ? 5.20751 49.43821 102.09095 1.000 55.82736 38 ALA D N 1
ATOM 11853 C CA . ALA D 1 38 ? 4.99033 50.16159 100.84166 1.000 53.22758 38 ALA D CA 1
ATOM 11854 C C . ALA D 1 38 ? 3.52149 50.14925 100.43778 1.000 52.75072 38 ALA D C 1
ATOM 11855 O O . ALA D 1 38 ? 2.98117 51.17381 100.00471 1.000 51.84489 38 ALA D O 1
ATOM 11862 N N . ALA D 1 39 ? 2.85872 48.99737 100.56194 1.000 57.38790 39 ALA D N 1
ATOM 11863 C CA . ALA D 1 39 ? 1.43127 48.94191 100.26703 1.000 53.25571 39 ALA D CA 1
ATOM 11864 C C . ALA D 1 39 ? 0.64989 49.86696 101.19169 1.000 50.44502 39 ALA D C 1
ATOM 11865 O O . ALA D 1 39 ? -0.29948 50.53283 100.76252 1.000 47.71169 39 ALA D O 1
ATOM 11872 N N . ARG D 1 40 ? 1.04251 49.92627 102.46555 1.000 46.95151 40 ARG D N 1
ATOM 11873 C CA . ARG D 1 40 ? 0.38019 50.81916 103.41156 1.000 45.42632 40 ARG D CA 1
ATOM 11874 C C . ARG D 1 40 ? 0.49272 52.27824 102.99259 1.000 45.10150 40 ARG D C 1
ATOM 11875 O O . ARG D 1 40 ? -0.48701 53.02817 103.07092 1.000 46.41711 40 ARG D O 1
ATOM 11896 N N . ALA D 1 41 ? 1.67520 52.70484 102.54933 1.000 50.85863 41 ALA D N 1
ATOM 11897 C CA . ALA D 1 41 ? 1.83906 54.09506 102.13890 1.000 47.04890 41 ALA D CA 1
ATOM 11898 C C . ALA D 1 41 ? 1.01384 54.40389 100.89624 1.000 46.63583 41 ALA D C 1
ATOM 11899 O O . ALA D 1 41 ? 0.42899 55.48723 100.78610 1.000 48.37918 41 ALA D O 1
ATOM 11906 N N . ARG D 1 42 ? 0.95433 53.46547 99.94991 1.000 46.68635 42 ARG D N 1
ATOM 11907 C CA . ARG D 1 42 ? 0.20856 53.70606 98.71961 1.000 45.20106 42 ARG D CA 1
ATOM 11908 C C . ARG D 1 42 ? -1.28989 53.77439 98.98673 1.000 45.34637 42 ARG D C 1
ATOM 11909 O O . ARG D 1 42 ? -1.98564 54.63498 98.43433 1.000 46.84437 42 ARG D O 1
ATOM 11930 N N . ILE D 1 43 ? -1.80526 52.88041 99.83356 1.000 44.54978 43 ILE D N 1
ATOM 11931 C CA . ILE D 1 43 ? -3.23245 52.89146 100.13684 1.000 45.52377 43 ILE D CA 1
ATOM 11932 C C . ILE D 1 43 ? -3.59444 54.12827 100.95138 1.000 47.77074 43 ILE D C 1
ATOM 11933 O O . ILE D 1 43 ? -4.66150 54.72327 100.75995 1.000 49.19671 43 ILE D O 1
ATOM 11949 N N . THR D 1 44 ? -2.72060 54.53041 101.87725 1.000 49.24820 44 THR D N 1
ATOM 11950 C CA . THR D 1 44 ? -2.98485 55.72400 102.67420 1.000 50.77682 44 THR D CA 1
ATOM 11951 C C . THR D 1 44 ? -3.00817 56.96931 101.79629 1.000 52.07088 44 THR D C 1
ATOM 11952 O O . THR D 1 44 ? -3.91960 57.79830 101.89691 1.000 53.83621 44 THR D O 1
ATOM 11963 N N . GLU D 1 45 ? -2.00854 57.11672 100.92341 1.000 51.63940 45 GLU D N 1
ATOM 11964 C CA . GLU D 1 45 ? -1.99013 58.25763 100.01326 1.000 53.14050 45 GLU D CA 1
ATOM 11965 C C . GLU D 1 45 ? -3.25231 58.27940 99.16179 1.000 56.51000 45 GLU D C 1
ATOM 11966 O O . GLU D 1 45 ? -3.85571 59.33875 98.95201 1.000 55.45692 45 GLU D O 1
ATOM 11978 N N . ARG D 1 46 ? -3.67142 57.10980 98.67312 1.000 55.38986 46 ARG D N 1
ATOM 11979 C CA . ARG D 1 46 ? -4.89675 57.02169 97.88603 1.000 54.60508 46 ARG D CA 1
ATOM 11980 C C . ARG D 1 46 ? -6.11271 57.40735 98.71843 1.000 54.05806 46 ARG D C 1
ATOM 11981 O O . ARG D 1 46 ? -6.98071 58.15544 98.25241 1.000 55.90560 46 ARG D O 1
ATOM 12002 N N . LEU D 1 47 ? -6.18816 56.91817 99.95858 1.000 56.50992 47 LEU D N 1
ATOM 12003 C CA . LEU D 1 47 ? -7.37025 57.16738 100.77710 1.000 54.86045 47 LEU D CA 1
ATOM 12004 C C . LEU D 1 47 ? -7.54460 58.65305 101.06362 1.000 58.30876 47 LEU D C 1
ATOM 12005 O O . LEU D 1 47 ? -8.66638 59.17262 101.02779 1.000 59.08340 47 LEU D O 1
ATOM 12021 N N . LEU D 1 48 ? -6.44472 59.35615 101.34334 1.000 61.92102 48 LEU D N 1
ATOM 12022 C CA . LEU D 1 48 ? -6.54661 60.76799 101.69437 1.000 60.06594 48 LEU D CA 1
ATOM 12023 C C . LEU D 1 48 ? -7.17935 61.58131 100.57399 1.000 61.49962 48 LEU D C 1
ATOM 12024 O O . LEU D 1 48 ? -7.86504 62.57429 100.83959 1.000 63.80713 48 LEU D O 1
ATOM 12040 N N . SER D 1 49 ? -6.97228 61.17783 99.32669 1.000 58.98547 49 SER D N 1
ATOM 12041 C CA . SER D 1 49 ? -7.54214 61.88796 98.19015 1.000 57.85379 49 SER D CA 1
ATOM 12042 C C . SER D 1 49 ? -8.82389 61.21248 97.71333 1.000 58.95923 49 SER D C 1
ATOM 12043 O O . SER D 1 49 ? -9.88892 61.38956 98.30612 1.000 64.39945 49 SER D O 1
ATOM 12051 N N . PRO D 1 75 ? -11.56369 62.11175 107.79463 1.000 93.10121 75 PRO D N 1
ATOM 12052 C CA . PRO D 1 75 ? -10.55378 61.33368 107.06481 1.000 78.34218 75 PRO D CA 1
ATOM 12053 C C . PRO D 1 75 ? -9.87418 60.28439 107.94446 1.000 80.33100 75 PRO D C 1
ATOM 12054 O O . PRO D 1 75 ? -8.66450 60.34679 108.16579 1.000 76.94646 75 PRO D O 1
ATOM 12065 N N . THR D 1 76 ? -10.65512 59.32424 108.43360 1.000 80.02609 76 THR D N 1
ATOM 12066 C CA . THR D 1 76 ? -10.16803 58.32520 109.37640 1.000 59.67534 76 THR D CA 1
ATOM 12067 C C . THR D 1 76 ? -9.63806 57.12336 108.60306 1.000 61.65121 76 THR D C 1
ATOM 12068 O O . THR D 1 76 ? -10.40157 56.43034 107.92127 1.000 61.47125 76 THR D O 1
ATOM 12079 N N . LEU D 1 77 ? -8.33813 56.87665 108.71220 1.000 65.22701 77 LEU D N 1
ATOM 12080 C CA . LEU D 1 77 ? -7.73629 55.73661 108.03982 1.000 56.12882 77 LEU D CA 1
ATOM 12081 C C . LEU D 1 77 ? -8.06885 54.44074 108.77886 1.000 53.77886 77 LEU D C 1
ATOM 12082 O O . LEU D 1 77 ? -8.32505 54.45180 109.98589 1.000 50.40440 77 LEU D O 1
ATOM 12098 N N . PRO D 1 78 ? -8.07495 53.31219 108.07683 1.000 57.61869 78 PRO D N 1
ATOM 12099 C CA . PRO D 1 78 ? -8.37939 52.03236 108.71696 1.000 53.00526 78 PRO D CA 1
ATOM 12100 C C . PRO D 1 78 ? -7.13756 51.37965 109.31366 1.000 50.95133 78 PRO D C 1
ATOM 12101 O O . PRO D 1 78 ? -6.00792 51.83942 109.13618 1.000 44.10522 78 PRO D O 1
ATOM 12112 N N . GLU D 1 79 ? -7.37563 50.27700 110.01926 1.000 53.75752 79 GLU D N 1
ATOM 12113 C CA . GLU D 1 79 ? -6.29440 49.47983 110.58235 1.000 55.21944 79 GLU D CA 1
ATOM 12114 C C . GLU D 1 79 ? -5.74106 48.56853 109.49364 1.000 42.77721 79 GLU D C 1
ATOM 12115 O O . GLU D 1 79 ? -6.45965 47.70658 108.97555 1.000 45.17536 79 GLU D O 1
ATOM 12127 N N . PHE D 1 80 ? -4.47204 48.75745 109.14729 1.000 49.51576 80 PHE D N 1
ATOM 12128 C CA . PHE D 1 80 ? -3.82632 47.95514 108.11939 1.000 53.94450 80 PHE D CA 1
ATOM 12129 C C . PHE D 1 80 ? -3.25736 46.66643 108.69935 1.000 51.06469 80 PHE D C 1
ATOM 12130 O O . PHE D 1 80 ? -2.90560 46.58963 109.87979 1.000 51.85107 80 PHE D O 1
ATOM 12147 N N . LEU D 1 81 ? -3.16572 45.64973 107.84641 1.000 40.88786 81 LEU D N 1
ATOM 12148 C CA . LEU D 1 81 ? -2.65924 44.35918 108.28189 1.000 38.20463 81 LEU D CA 1
ATOM 12149 C C . LEU D 1 81 ? -1.19257 44.47361 108.67673 1.000 45.58027 81 LEU D C 1
ATOM 12150 O O . LEU D 1 81 ? -0.41627 45.19286 108.04202 1.000 51.70319 81 LEU D O 1
ATOM 12166 N N . THR D 1 82 ? -0.81480 43.75691 109.72320 1.000 44.86136 82 THR D N 1
ATOM 12167 C CA . THR D 1 82 ? 0.59059 43.65364 110.07533 1.000 44.31522 82 THR D CA 1
ATOM 12168 C C . THR D 1 82 ? 1.25473 42.58937 109.20553 1.000 48.44541 82 THR D C 1
ATOM 12169 O O . THR D 1 82 ? 0.59949 41.63711 108.77422 1.000 50.19737 82 THR D O 1
ATOM 12180 N N . PRO D 1 83 ? 2.54658 42.73860 108.91006 1.000 53.05475 83 PRO D N 1
ATOM 12181 C CA . PRO D 1 83 ? 3.23341 41.69244 108.13390 1.000 49.41616 83 PRO D CA 1
ATOM 12182 C C . PRO D 1 83 ? 2.99532 40.29157 108.67370 1.000 48.38999 83 PRO D C 1
ATOM 12183 O O . PRO D 1 83 ? 2.88716 39.33972 107.89084 1.000 53.32671 83 PRO D O 1
ATOM 12194 N N . ALA D 1 84 ? 2.91289 40.14004 109.99892 1.000 51.90852 84 ALA D N 1
ATOM 12195 C CA . ALA D 1 84 ? 2.63070 38.83149 110.57891 1.000 37.67773 84 ALA D CA 1
ATOM 12196 C C . ALA D 1 84 ? 1.21759 38.37278 110.24289 1.000 36.31974 84 ALA D C 1
ATOM 12197 O O . ALA D 1 84 ? 1.00289 37.20101 109.91148 1.000 37.32768 84 ALA D O 1
ATOM 12204 N N . GLU D 1 85 ? 0.23752 39.27636 110.33802 1.000 42.05682 85 GLU D N 1
ATOM 12205 C CA . GLU D 1 85 ? -1.11618 38.94682 109.90120 1.000 40.78742 85 GLU D CA 1
ATOM 12206 C C . GLU D 1 85 ? -1.16993 38.73934 108.39260 1.000 41.85472 85 GLU D C 1
ATOM 12207 O O . GLU D 1 85 ? -1.97289 37.93689 107.90411 1.000 42.16611 85 GLU D O 1
ATOM 12219 N N . GLU D 1 86 ? -0.32625 39.45119 107.64207 1.000 49.41998 86 GLU D N 1
ATOM 12220 C CA . GLU D 1 86 ? -0.23425 39.21901 106.20504 1.000 45.75190 86 GLU D CA 1
ATOM 12221 C C . GLU D 1 86 ? 0.29681 37.82202 105.91354 1.000 41.20817 86 GLU D C 1
ATOM 12222 O O . GLU D 1 86 ? -0.27473 37.08166 105.10581 1.000 42.53482 86 GLU D O 1
ATOM 12234 N N . LEU D 1 87 ? 1.39320 37.44174 106.57252 1.000 36.18568 87 LEU D N 1
ATOM 12235 C CA . LEU D 1 87 ? 1.95986 36.11414 106.36377 1.000 29.07967 87 LEU D CA 1
ATOM 12236 C C . LEU D 1 87 ? 1.01924 35.02205 106.84827 1.000 29.73538 87 LEU D C 1
ATOM 12237 O O . LEU D 1 87 ? 1.05215 33.90161 106.32701 1.000 29.46662 87 LEU D O 1
ATOM 12253 N N . LEU D 1 88 ? 0.18160 35.32298 107.84123 1.000 37.70162 88 LEU D N 1
ATOM 12254 C CA . LEU D 1 88 ? -0.74414 34.31715 108.34905 1.000 37.77576 88 LEU D CA 1
ATOM 12255 C C . LEU D 1 88 ? -1.79655 33.96278 107.30312 1.000 34.34228 88 LEU D C 1
ATOM 12256 O O . LEU D 1 88 ? -2.13045 32.78549 107.12544 1.000 34.43798 88 LEU D O 1
ATOM 12272 N N . LEU D 1 89 ? -2.32605 34.96362 106.59524 1.000 35.43103 89 LEU D N 1
ATOM 12273 C CA . LEU D 1 89 ? -3.31567 34.68529 105.55885 1.000 30.29382 89 LEU D CA 1
ATOM 12274 C C . LEU D 1 89 ? -2.68218 33.98390 104.36207 1.000 32.45906 89 LEU D C 1
ATOM 12275 O O . LEU D 1 89 ? -3.31693 33.13396 103.72705 1.000 35.79105 89 LEU D O 1
ATOM 12291 N N . VAL D 1 90 ? -1.43788 34.33489 104.02878 1.000 32.26005 90 VAL D N 1
ATOM 12292 C CA . VAL D 1 90 ? -0.74099 33.64055 102.94991 1.000 27.74171 90 VAL D CA 1
ATOM 12293 C C . VAL D 1 90 ? -0.60413 32.16154 103.28080 1.000 30.30464 90 VAL D C 1
ATOM 12294 O O . VAL D 1 90 ? -0.78657 31.29424 102.41798 1.000 29.33828 90 VAL D O 1
ATOM 12307 N N . THR D 1 91 ? -0.27283 31.85077 104.53416 1.000 31.23779 91 THR D N 1
ATOM 12308 C CA . THR D 1 91 ? -0.15121 30.45570 104.94198 1.000 30.08065 91 THR D CA 1
ATOM 12309 C C . THR D 1 91 ? -1.50297 29.75250 104.90023 1.000 27.46422 91 THR D C 1
ATOM 12310 O O . THR D 1 91 ? -1.59790 28.60172 104.45639 1.000 26.27409 91 THR D O 1
ATOM 12321 N N . PHE D 1 92 ? -2.56061 30.43029 105.35009 1.000 29.46070 92 PHE D N 1
ATOM 12322 C CA . PHE D 1 92 ? -3.88697 29.82223 105.34579 1.000 27.96311 92 PHE D CA 1
ATOM 12323 C C . PHE D 1 92 ? -4.34624 29.51832 103.92621 1.000 26.16197 92 PHE D C 1
ATOM 12324 O O . PHE D 1 92 ? -4.85896 28.42889 103.64559 1.000 27.79904 92 PHE D O 1
ATOM 12341 N N . TYR D 1 93 ? -4.17038 30.47304 103.01375 1.000 30.14532 93 TYR D N 1
ATOM 12342 C CA . TYR D 1 93 ? -4.62666 30.28617 101.64266 1.000 33.25714 93 TYR D CA 1
ATOM 12343 C C . TYR D 1 93 ? -3.70040 29.39229 100.83195 1.000 32.69674 93 TYR D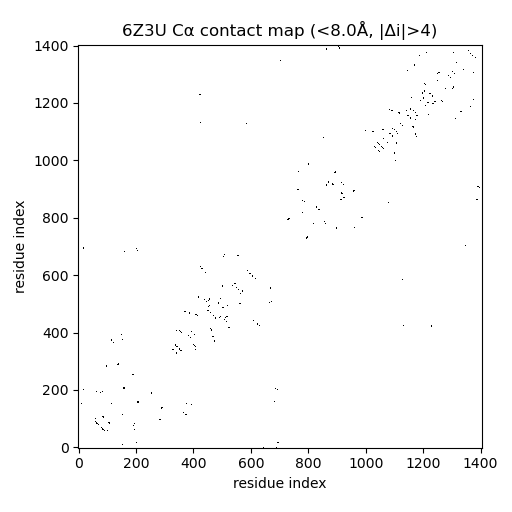 C 1
ATOM 12344 O O . TYR D 1 93 ? -4.14185 28.81391 99.83290 1.000 27.64777 93 TYR D O 1
ATOM 12362 N N . THR D 1 94 ? -2.43533 29.25997 101.23531 1.000 36.71358 94 THR D N 1
ATOM 12363 C CA . THR D 1 94 ? -1.57174 28.26559 100.60838 1.000 21.45342 94 THR D CA 1
ATOM 12364 C C . THR D 1 94 ? -2.05840 26.85684 100.92495 1.000 28.29002 94 THR D C 1
ATOM 12365 O O . THR D 1 94 ? -1.97555 25.95839 100.07974 1.000 31.46087 94 THR D O 1
ATOM 12376 N N . ALA D 1 95 ? -2.56763 26.64718 102.14125 1.000 35.43491 95 ALA D N 1
ATOM 12377 C CA . ALA D 1 95 ? -3.13774 25.35202 102.49162 1.000 25.34569 95 ALA D CA 1
ATOM 12378 C C . ALA D 1 95 ? -4.43989 25.10486 101.74180 1.000 25.54782 95 ALA D C 1
ATOM 12379 O O . ALA D 1 95 ? -4.70590 23.98044 101.30445 1.000 32.06406 95 ALA D O 1
ATOM 12386 N N . GLU D 1 96 ? -5.26450 26.14268 101.58307 1.000 33.85056 96 GLU D N 1
ATOM 12387 C CA . GLU D 1 96 ? -6.49943 25.99257 100.82011 1.000 31.24863 96 GLU D CA 1
ATOM 12388 C C . GLU D 1 96 ? -6.20117 25.68293 99.36115 1.000 27.80289 96 GLU D C 1
ATOM 12389 O O . GLU D 1 96 ? -6.90455 24.88651 98.72889 1.000 24.75293 96 GLU D O 1
ATOM 12401 N N . LEU D 1 97 ? -5.15725 26.30458 98.81083 1.000 39.14036 97 LEU D N 1
ATOM 12402 C CA . LEU D 1 97 ? -4.75308 26.01477 97.43962 1.000 30.12888 97 LEU D CA 1
ATOM 12403 C C . LEU D 1 97 ? -4.42007 24.53915 97.27336 1.000 32.88450 97 LEU D C 1
ATOM 12404 O O . LEU D 1 97 ? -4.87302 23.89069 96.32305 1.000 34.31586 97 LEU D O 1
ATOM 12420 N N . LEU D 1 98 ? -3.62539 23.98967 98.19461 1.000 38.03191 98 LEU D N 1
ATOM 12421 C CA . LEU D 1 98 ? -3.28721 22.57239 98.12605 1.000 29.24943 98 LEU D CA 1
ATOM 12422 C C . LEU D 1 98 ? -4.53567 21.70776 98.24691 1.000 26.52253 98 LEU D C 1
ATOM 12423 O O . LEU D 1 98 ? -4.70254 20.73725 97.49940 1.000 32.42408 98 LEU D O 1
ATOM 12439 N N . ARG D 1 99 ? -5.42169 22.03960 99.18906 1.000 34.98226 99 ARG D N 1
ATOM 12440 C CA . ARG D 1 99 ? -6.67597 21.30370 99.31728 1.000 37.24238 99 ARG D CA 1
ATOM 12441 C C . ARG D 1 99 ? -7.43661 21.31151 97.99764 1.000 34.12823 99 ARG D C 1
ATOM 12442 O O . ARG D 1 99 ? -7.93487 20.27491 97.54348 1.000 37.51431 99 ARG D O 1
ATOM 12463 N N . ALA D 1 100 ? -7.52110 22.48027 97.35910 1.000 40.99272 100 ALA D N 1
ATOM 12464 C CA . ALA D 1 100 ? -8.19725 22.57350 96.07156 1.000 35.88946 100 ALA D CA 1
ATOM 12465 C C . ALA D 1 100 ? -7.49747 21.72325 95.02150 1.000 36.71798 100 ALA D C 1
ATOM 12466 O O . ALA D 1 100 ? -8.15342 21.04908 94.21875 1.000 41.86832 100 ALA D O 1
ATOM 12473 N N . GLY D 1 101 ? -6.16376 21.72712 95.02144 1.000 31.07582 101 GLY D N 1
ATOM 12474 C CA . GLY D 1 101 ? -5.44063 20.90171 94.07076 1.000 29.44457 101 GLY D CA 1
ATOM 12475 C C . GLY D 1 101 ? -5.73678 19.42694 94.24971 1.000 38.17879 101 GLY D C 1
ATOM 12476 O O . GLY D 1 101 ? -5.92606 18.69893 93.27324 1.000 45.21781 101 GLY D O 1
ATOM 12480 N N . ASP D 1 102 ? -5.80503 18.97009 95.50150 1.000 44.35747 102 ASP D N 1
ATOM 12481 C CA . ASP D 1 102 ? -6.11920 17.56863 95.75590 1.000 26.94669 102 ASP D CA 1
ATOM 12482 C C . ASP D 1 102 ? -7.47533 17.20290 95.17010 1.000 32.71547 102 ASP D C 1
ATOM 12483 O O . ASP D 1 102 ? -7.63552 16.13225 94.57277 1.000 39.98773 102 ASP D O 1
ATOM 12492 N N . HIS D 1 103 ? -8.46402 18.08516 95.32858 1.000 39.56353 103 HIS D N 1
ATOM 12493 C CA . HIS D 1 103 ? -9.79709 17.80849 94.80780 1.000 45.05537 103 HIS D CA 1
ATOM 12494 C C . HIS D 1 103 ? -9.80699 17.72532 93.28831 1.000 46.96601 103 HIS D C 1
ATOM 12495 O O . HIS D 1 103 ? -10.65477 17.03496 92.71038 1.000 54.16531 103 HIS D O 1
ATOM 12509 N N . ALA D 1 104 ? -8.88981 18.42321 92.62591 1.000 48.03621 104 ALA D N 1
ATOM 12510 C CA . ALA D 1 104 ? -8.79145 18.40126 91.17472 1.000 49.95828 104 ALA D CA 1
ATOM 12511 C C . ALA D 1 104 ? -7.87572 17.29750 90.65953 1.000 49.43922 104 ALA D C 1
ATOM 12512 O O . ALA D 1 104 ? -7.60393 17.24876 89.45594 1.000 49.20700 104 ALA D O 1
ATOM 12519 N N . ASP D 1 105 ? -7.38476 16.42347 91.53816 1.000 46.87424 105 ASP D N 1
ATOM 12520 C CA . ASP D 1 105 ? -6.53284 15.30557 91.13195 1.000 39.50248 105 ASP D CA 1
ATOM 12521 C C . ASP D 1 105 ? -5.35706 15.79984 90.29065 1.000 40.29503 105 ASP D C 1
ATOM 12522 O O . ASP D 1 105 ? -4.98921 15.20082 89.27790 1.000 49.24986 105 ASP D O 1
ATOM 12531 N N . MET D 1 106 ? -4.76498 16.91241 90.71372 1.000 37.09512 106 MET D N 1
ATOM 12532 C CA . MET D 1 106 ? -3.60569 17.46020 90.02940 1.000 29.27807 106 MET D CA 1
ATOM 12533 C C . MET D 1 106 ? -2.33136 16.76038 90.48057 1.000 28.92250 106 MET D C 1
ATOM 12534 O O . MET D 1 106 ? -2.24154 16.23666 91.59448 1.000 26.97134 106 MET D O 1
ATOM 12548 N N . SER D 1 107 ? -1.33343 16.77370 89.60317 1.000 33.70559 107 SER D N 1
ATOM 12549 C CA . SER D 1 107 ? -0.05798 16.14574 89.90880 1.000 28.74215 107 SER D CA 1
ATOM 12550 C C . SER D 1 107 ? 0.65359 16.88728 91.03408 1.000 20.75104 107 SER D C 1
ATOM 12551 O O . SER D 1 107 ? 0.43049 18.07828 91.26587 1.000 27.66135 107 SER D O 1
ATOM 12559 N N . ASP D 1 108 ? 1.52006 16.16175 91.74311 1.000 20.19766 108 ASP D N 1
ATOM 12560 C CA . ASP D 1 108 ? 2.26840 16.77972 92.83031 1.000 22.63769 108 ASP D CA 1
ATOM 12561 C C . ASP D 1 108 ? 3.11724 17.93527 92.31814 1.000 29.02995 108 ASP D C 1
ATOM 12562 O O . ASP D 1 108 ? 3.23941 18.96918 92.98587 1.000 37.58681 108 ASP D O 1
ATOM 12571 N N . GLU D 1 109 ? 3.70193 17.78961 91.12674 1.000 34.48183 109 GLU D N 1
ATOM 12572 C CA . GLU D 1 109 ? 4.53994 18.86594 90.61223 1.000 28.70246 109 GLU D CA 1
ATOM 12573 C C . GLU D 1 109 ? 3.70919 20.10918 90.32070 1.000 22.83798 109 GLU D C 1
ATOM 12574 O O . GLU D 1 109 ? 4.17987 21.23496 90.51827 1.000 26.44751 109 GLU D O 1
ATOM 12586 N N . ILE D 1 110 ? 2.46699 19.92858 89.86477 1.000 19.74206 110 ILE D N 1
ATOM 12587 C CA . ILE D 1 110 ? 1.59919 21.07456 89.60864 1.000 19.72648 110 ILE D CA 1
ATOM 12588 C C . ILE D 1 110 ? 1.21568 21.75559 90.91726 1.000 33.02283 110 ILE D C 1
ATOM 12589 O O . ILE D 1 110 ? 1.37127 22.97275 91.07053 1.000 35.45057 110 ILE D O 1
ATOM 12605 N N . LYS D 1 111 ? 0.71315 20.98200 91.88283 1.000 28.09273 111 LYS D N 1
ATOM 12606 C CA . LYS D 1 111 ? 0.35084 21.56016 93.17212 1.000 18.65457 111 LYS D CA 1
ATOM 12607 C C . LYS D 1 111 ? 1.51023 22.36187 93.74519 1.000 19.45086 111 LYS D C 1
ATOM 12608 O O . LYS D 1 111 ? 1.35591 23.53040 94.11555 1.000 27.49861 111 LYS D O 1
ATOM 12627 N N . ALA D 1 112 ? 2.69300 21.74993 93.79974 1.000 20.82206 112 ALA D N 1
ATOM 12628 C CA . ALA D 1 112 ? 3.84011 22.41951 94.39958 1.000 23.26560 112 ALA D CA 1
ATOM 12629 C C . ALA D 1 112 ? 4.21562 23.67457 93.62154 1.000 22.30437 112 ALA D C 1
ATOM 12630 O O . ALA D 1 112 ? 4.59906 24.68852 94.21641 1.000 25.77097 112 ALA D O 1
ATOM 12637 N N . THR D 1 113 ? 4.10081 23.63297 92.29068 1.000 24.12723 113 THR D N 1
ATOM 12638 C CA . THR D 1 113 ? 4.41881 24.81086 91.48848 1.000 25.92810 113 THR D CA 1
ATOM 12639 C C . THR D 1 113 ? 3.39767 25.91881 91.70966 1.000 27.58753 113 THR D C 1
ATOM 12640 O O . THR D 1 113 ? 3.76403 27.09166 91.85361 1.000 25.38297 113 THR D O 1
ATOM 12651 N N . ALA D 1 114 ? 2.11170 25.56669 91.73720 1.000 30.28411 114 ALA D N 1
ATOM 12652 C CA . ALA D 1 114 ? 1.08092 26.56656 91.98619 1.000 18.29068 114 ALA D CA 1
ATOM 12653 C C . ALA D 1 114 ? 1.28340 27.22236 93.34402 1.000 18.10828 114 ALA D C 1
ATOM 12654 O O . ALA D 1 114 ? 1.22699 28.45005 93.46876 1.000 25.15339 114 ALA D O 1
ATOM 12661 N N . ALA D 1 115 ? 1.53719 26.41517 94.37583 1.000 22.70358 115 ALA D N 1
ATOM 12662 C CA . ALA D 1 115 ? 1.76472 26.97178 95.70419 1.000 16.41350 115 ALA D CA 1
ATOM 12663 C C . ALA D 1 115 ? 2.97457 27.89718 95.70921 1.000 22.14258 115 ALA D C 1
ATOM 12664 O O . ALA D 1 115 ? 2.94052 28.97314 96.31884 1.000 16.65480 115 ALA D O 1
ATOM 12671 N N . THR D 1 116 ? 4.05210 27.50021 95.02548 1.000 25.11488 116 THR D N 1
ATOM 12672 C CA . THR D 1 116 ? 5.25301 28.32881 94.99553 1.000 23.64716 116 THR D CA 1
ATOM 12673 C C . THR D 1 116 ? 4.99025 29.65799 94.29829 1.000 22.08456 116 THR D C 1
ATOM 12674 O O . THR D 1 116 ? 5.44220 30.70996 94.76493 1.000 21.78771 116 THR D O 1
ATOM 12685 N N . PHE D 1 117 ? 4.27427 29.63225 93.17083 1.000 23.13539 117 PHE D N 1
ATOM 12686 C CA . PHE D 1 117 ? 3.87235 30.88101 92.53218 1.000 20.91704 117 PHE D CA 1
ATOM 12687 C C . PHE D 1 117 ? 3.06896 31.74998 93.49396 1.000 24.21478 117 PHE D C 1
ATOM 12688 O O . PHE D 1 117 ? 3.24011 32.97348 93.53320 1.000 28.86209 117 PHE D O 1
ATOM 12705 N N . PHE D 1 118 ? 2.18217 31.13254 94.27592 1.000 24.78377 118 PHE D N 1
ATOM 12706 C CA . PHE D 1 118 ? 1.38273 31.89079 95.23139 1.000 20.40621 118 PHE D CA 1
ATOM 12707 C C . PHE D 1 118 ? 2.27116 32.53378 96.28837 1.000 20.21582 118 PHE D C 1
ATOM 12708 O O . PHE D 1 118 ? 2.14257 33.72733 96.58504 1.000 17.17526 118 PHE D O 1
ATOM 12725 N N . LYS D 1 119 ? 3.18322 31.74975 96.86903 1.000 21.19262 119 LYS D N 1
ATOM 12726 C CA . LYS D 1 119 ? 4.08139 32.27883 97.88949 1.000 18.35373 119 LYS D CA 1
ATOM 12727 C C . LYS D 1 119 ? 5.03181 33.31744 97.30442 1.000 18.39165 119 LYS D C 1
ATOM 12728 O O . LYS D 1 119 ? 5.34376 34.31908 97.95905 1.000 26.95041 119 LYS D O 1
ATOM 12747 N N . ARG D 1 120 ? 5.52107 33.08616 96.08269 1.000 21.27704 120 ARG D N 1
ATOM 12748 C CA . ARG D 1 120 ? 6.40542 34.05702 95.44471 1.000 28.78530 120 ARG D CA 1
ATOM 12749 C C . ARG D 1 120 ? 5.65568 35.32310 95.04590 1.000 24.36021 120 ARG D C 1
ATOM 12750 O O . ARG D 1 120 ? 6.23182 36.41685 95.06282 1.000 19.39607 120 ARG D O 1
ATOM 12771 N N . PHE D 1 121 ? 4.38178 35.19349 94.66805 1.000 31.41781 121 PHE D N 1
ATOM 12772 C CA . PHE D 1 121 ? 3.60448 36.36293 94.27278 1.000 24.97197 121 PHE D CA 1
ATOM 12773 C C . PHE D 1 121 ? 3.42943 37.32872 95.43704 1.000 23.66471 121 PHE D C 1
ATOM 12774 O O . PHE D 1 121 ? 3.54528 38.54745 95.26386 1.000 33.48714 121 PHE D O 1
ATOM 12791 N N . TYR D 1 122 ? 3.15958 36.80459 96.63237 1.000 21.48569 122 TYR D N 1
ATOM 12792 C CA . TYR D 1 122 ? 2.81575 37.62450 97.78474 1.000 19.58997 122 TYR D CA 1
ATOM 12793 C C . TYR D 1 122 ? 4.02093 37.97379 98.65184 1.000 25.66982 122 TYR D C 1
ATOM 12794 O O . TYR D 1 122 ? 3.84389 38.36713 99.81126 1.000 23.24850 122 TYR D O 1
ATOM 12812 N N . ILE D 1 123 ? 5.23502 37.85751 98.11315 1.000 30.44296 123 ILE D N 1
ATOM 12813 C CA . ILE D 1 123 ? 6.42393 38.38764 98.77325 1.000 26.31203 123 ILE D CA 1
ATOM 12814 C C . ILE D 1 123 ? 6.84302 39.66427 98.05282 1.000 25.73798 123 ILE D C 1
ATOM 12815 O O . ILE D 1 123 ? 7.38457 40.58845 98.66990 1.000 27.94203 123 ILE D O 1
ATOM 12831 N N . THR D 1 124 ? 6.59734 39.72051 96.74229 1.000 26.64052 124 THR D N 1
ATOM 12832 C CA . THR D 1 124 ? 6.73049 40.96018 95.98745 1.000 25.34154 124 THR D CA 1
ATOM 12833 C C . THR D 1 124 ? 5.46694 41.80942 96.02455 1.000 25.82357 124 THR D C 1
ATOM 12834 O O . THR D 1 124 ? 5.52949 43.00462 95.71690 1.000 32.78167 124 THR D O 1
ATOM 12845 N N . ASN D 1 125 ? 4.32835 41.22017 96.37980 1.000 26.82111 125 ASN D N 1
ATOM 12846 C CA . ASN D 1 125 ? 3.05602 41.92216 96.43375 1.000 25.85769 125 ASN D CA 1
ATOM 12847 C C . ASN D 1 125 ? 2.42107 41.71041 97.79913 1.000 31.37101 125 ASN D C 1
ATOM 12848 O O . ASN D 1 125 ? 2.63897 40.68604 98.45232 1.000 35.65191 125 ASN D O 1
ATOM 12859 N N . SER D 1 126 ? 1.62568 42.69069 98.21993 1.000 29.87477 126 SER D N 1
ATOM 12860 C CA . SER D 1 126 ? 0.98826 42.65334 99.52589 1.000 27.49624 126 SER D CA 1
ATOM 12861 C C . SER D 1 126 ? -0.41142 42.05720 99.41809 1.000 24.77872 126 SER D C 1
ATOM 12862 O O . SER D 1 126 ? -1.06887 42.14489 98.37885 1.000 30.79473 126 SER D O 1
ATOM 12870 N N . ILE D 1 127 ? -0.85466 41.43217 100.51116 1.000 24.42906 127 ILE D N 1
ATOM 12871 C CA . ILE D 1 127 ? -2.19929 40.86702 100.54401 1.000 23.18404 127 ILE D CA 1
ATOM 12872 C C . ILE D 1 127 ? -3.25118 41.96236 100.44889 1.000 30.89540 127 ILE D C 1
ATOM 12873 O O . ILE D 1 127 ? -4.37213 41.71779 99.98537 1.000 31.18945 127 ILE D O 1
ATOM 12889 N N . MET D 1 128 ? -2.91678 43.17878 100.87434 1.000 33.79071 128 MET D N 1
ATOM 12890 C CA . MET D 1 128 ? -3.85066 44.29304 100.80512 1.000 26.10187 128 MET D CA 1
ATOM 12891 C C . MET D 1 128 ? -3.97459 44.87329 99.40636 1.000 30.09506 128 MET D C 1
ATOM 12892 O O . MET D 1 128 ? -4.79893 45.76938 99.20081 1.000 36.73451 128 MET D O 1
ATOM 12906 N N . THR D 1 129 ? -3.17588 44.39813 98.45154 1.000 26.84461 129 THR D N 1
ATOM 12907 C CA . THR D 1 129 ? -3.19816 44.90321 97.08610 1.000 23.73720 129 THR D CA 1
ATOM 12908 C C . THR D 1 129 ? -4.04505 44.03687 96.16238 1.000 26.96320 129 THR D C 1
ATOM 12909 O O . THR D 1 129 ? -4.87928 44.55997 95.41826 1.000 26.81314 129 THR D O 1
ATOM 12920 N N . TYR D 1 130 ? -3.84751 42.71894 96.19598 1.000 30.77699 130 TYR D N 1
ATOM 12921 C CA . TYR D 1 130 ? -4.57503 41.80211 95.33354 1.000 29.34710 130 TYR D CA 1
ATOM 12922 C C . TYR D 1 130 ? -5.23210 40.70824 96.16421 1.000 30.10035 130 TYR D C 1
ATOM 12923 O O . TYR D 1 130 ? -4.65711 40.25291 97.15968 1.000 37.11432 130 TYR D O 1
ATOM 12941 N N . PRO D 1 131 ? -6.42033 40.25372 95.77494 1.000 27.97274 131 PRO D N 1
ATOM 12942 C CA . PRO D 1 131 ? -7.19114 39.34358 96.63528 1.000 27.16912 131 PRO D CA 1
ATOM 12943 C C . PRO D 1 131 ? -6.60825 37.94379 96.62623 1.000 24.10239 131 PRO D C 1
ATOM 12944 O O . PRO D 1 131 ? -6.55386 37.29709 95.57144 1.000 30.68837 131 PRO D O 1
ATOM 12955 N N . PRO D 1 132 ? -6.18990 37.42479 97.78679 1.000 29.66626 132 PRO D N 1
ATOM 12956 C CA . PRO D 1 132 ? -5.62139 36.06526 97.80570 1.000 27.18594 132 PRO D CA 1
ATOM 12957 C C . PRO D 1 132 ? -6.61398 34.99285 97.40308 1.000 25.42388 132 PRO D C 1
ATOM 12958 O O . PRO D 1 132 ? -6.20311 33.93245 96.91572 1.000 26.80574 132 PRO D O 1
ATOM 12969 N N . GLN D 1 133 ? -7.91186 35.22926 97.60595 1.000 46.28984 133 GLN D N 1
ATOM 12970 C CA . GLN D 1 133 ? -8.91397 34.26095 97.17570 1.000 47.25391 133 GLN D CA 1
ATOM 12971 C C . GLN D 1 133 ? -8.88639 34.06677 95.66427 1.000 47.67245 133 GLN D C 1
ATOM 12972 O O . GLN D 1 133 ? -9.14034 32.95919 95.17596 1.000 45.06551 133 GLN D O 1
ATOM 12986 N N . GLU D 1 134 ? -8.57388 35.12154 94.90960 1.000 41.09771 134 GLU D N 1
ATOM 12987 C CA . GLU D 1 134 ? -8.52317 35.03195 93.45614 1.000 31.21449 134 GLU D CA 1
ATOM 12988 C C . GLU D 1 134 ? -7.15990 34.55209 92.96919 1.000 24.13175 134 GLU D C 1
ATOM 12989 O O . GLU D 1 134 ? -7.08134 33.63779 92.14420 1.000 25.29572 134 GLU D O 1
ATOM 13001 N N . MET D 1 135 ? -6.07861 35.15287 93.47376 1.000 25.28433 135 MET D N 1
ATOM 13002 C CA . MET D 1 135 ? -4.74236 34.71108 93.09275 1.000 21.20764 135 MET D CA 1
ATOM 13003 C C . MET D 1 135 ? -4.52933 33.23487 93.39109 1.000 22.40964 135 MET D C 1
ATOM 13004 O O . MET D 1 135 ? -3.64951 32.60910 92.79084 1.000 24.13786 135 MET D O 1
ATOM 13018 N N . LEU D 1 136 ? -5.30040 32.67345 94.32105 1.000 25.73115 136 LEU D N 1
ATOM 13019 C CA . LEU D 1 136 ? -5.21317 31.24430 94.59759 1.000 27.53468 136 LEU D CA 1
ATOM 13020 C C . LEU D 1 136 ? -5.54102 30.42929 93.35154 1.000 21.57303 136 LEU D C 1
ATOM 13021 O O . LEU D 1 136 ? -4.78938 29.52585 92.96912 1.000 24.20437 136 LEU D O 1
ATOM 13037 N N . LEU D 1 137 ? -6.65640 30.74572 92.69338 1.000 22.23308 137 LEU D N 1
ATOM 13038 C CA . LEU D 1 137 ? -7.02307 30.02660 91.47835 1.000 18.34593 137 LEU D CA 1
ATOM 13039 C C . LEU D 1 137 ? -6.05527 30.33209 90.34230 1.000 22.62827 137 LEU D C 1
ATOM 13040 O O . LEU D 1 137 ? -5.71434 29.44438 89.55320 1.000 29.79463 137 LEU D O 1
ATOM 13056 N N . VAL D 1 138 ? -5.59892 31.58182 90.24555 1.000 26.70729 138 VAL D N 1
ATOM 13057 C CA . VAL D 1 138 ? -4.67268 31.95543 89.18058 1.000 17.08975 138 VAL D CA 1
ATOM 13058 C C . VAL D 1 138 ? -3.36976 31.17802 89.31394 1.000 22.24690 138 VAL D C 1
ATOM 13059 O O . VAL D 1 138 ? -2.79467 30.72356 88.31698 1.000 21.72295 138 VAL D O 1
ATOM 13072 N N . ALA D 1 139 ? -2.87623 31.02161 90.54459 1.000 23.32602 139 ALA D N 1
ATOM 13073 C CA . ALA D 1 139 ? -1.63392 30.28655 90.74903 1.000 18.96341 139 ALA D CA 1
ATOM 13074 C C . ALA D 1 139 ? -1.78525 28.82038 90.36589 1.000 24.00706 139 ALA D C 1
ATOM 13075 O O . ALA D 1 139 ? -0.82519 28.20334 89.89053 1.000 32.48798 139 ALA D O 1
ATOM 13082 N N . LEU D 1 140 ? -2.97414 28.24697 90.56180 1.000 23.35520 140 LEU D N 1
ATOM 13083 C CA . LEU D 1 140 ? -3.20027 26.87316 90.12607 1.000 18.56405 140 LEU D CA 1
ATOM 13084 C C . LEU D 1 140 ? -3.29237 26.78544 88.60759 1.000 23.81418 140 LEU D C 1
ATOM 13085 O O . LEU D 1 140 ? -2.72188 25.87424 87.99896 1.000 35.43509 140 LEU D O 1
ATOM 13101 N N . PHE D 1 141 ? -3.99519 27.72718 87.97578 1.000 24.60803 141 PHE D N 1
ATOM 13102 C CA . PHE D 1 141 ? -4.13399 27.68875 86.52371 1.000 25.84332 141 PHE D CA 1
ATOM 13103 C C . PHE D 1 141 ? -2.79700 27.94093 85.84061 1.000 20.23420 141 PHE D C 1
ATOM 13104 O O . PHE D 1 141 ? -2.41981 27.22337 84.90799 1.000 26.97693 141 PHE D O 1
ATOM 13121 N N . PHE D 1 142 ? -2.06388 28.96057 86.29206 1.000 21.91513 142 PHE D N 1
ATOM 13122 C CA . PHE D 1 142 ? -0.75568 29.22941 85.70800 1.000 22.24621 142 PHE D CA 1
ATOM 13123 C C . PHE D 1 142 ? 0.26254 28.17620 86.12377 1.000 22.89866 142 PHE D C 1
ATOM 13124 O O . PHE D 1 142 ? 1.20030 27.89045 85.37078 1.000 22.47716 142 PHE D O 1
ATOM 13141 N N . GLY D 1 143 ? 0.09594 27.58616 87.30791 1.000 20.10729 143 GLY D N 1
ATOM 13142 C CA . GLY D 1 143 ? 0.97766 26.50247 87.70307 1.000 22.30913 143 GLY D CA 1
ATOM 13143 C C . GLY D 1 143 ? 0.86088 25.30974 86.77653 1.000 21.96967 143 GLY D C 1
ATOM 13144 O O . GLY D 1 143 ? 1.85692 24.65551 86.45959 1.000 25.11654 143 GLY D O 1
ATOM 13148 N N . CYS D 1 144 ? -0.35925 25.01610 86.32362 1.000 25.89953 144 CYS D N 1
ATOM 13149 C CA . CYS D 1 144 ? -0.55054 23.97312 85.32207 1.000 25.61136 144 CYS D CA 1
ATOM 13150 C C . CYS D 1 144 ? 0.26364 24.26905 84.07059 1.000 24.90230 144 CYS D C 1
ATOM 13151 O O . CYS D 1 144 ? 1.04553 23.43051 83.60660 1.000 25.17312 144 CYS D O 1
ATOM 13159 N N . LYS D 1 145 ? 0.09466 25.46914 83.51353 1.000 23.54616 145 LYS D N 1
ATOM 13160 C CA . LYS D 1 145 ? 0.81164 25.82476 82.29620 1.000 18.38399 145 LYS D CA 1
ATOM 13161 C C . LYS D 1 145 ? 2.31449 25.68141 82.48144 1.000 20.99232 145 LYS D C 1
ATOM 13162 O O . LYS D 1 145 ? 3.00582 25.13254 81.61507 1.000 29.13536 145 LYS D O 1
ATOM 13181 N N . ALA D 1 146 ? 2.83901 26.16209 83.60903 1.000 15.93773 146 ALA D N 1
ATOM 13182 C CA . ALA D 1 146 ? 4.27568 26.09571 83.83893 1.000 18.52339 146 ALA D CA 1
ATOM 13183 C C . ALA D 1 146 ? 4.79521 24.66591 83.83987 1.000 20.49428 146 ALA D C 1
ATOM 13184 O O . ALA D 1 146 ? 5.99557 24.45798 83.63039 1.000 20.52982 146 ALA D O 1
ATOM 13191 N N . GLU D 1 147 ? 3.92485 23.67897 84.06430 1.000 23.01908 147 GLU D N 1
ATOM 13192 C CA . GLU D 1 147 ? 4.32179 22.27760 84.11456 1.000 21.55109 147 GLU D CA 1
ATOM 13193 C C . GLU D 1 147 ? 3.86087 21.49501 82.88936 1.000 18.72306 147 GLU D C 1
ATOM 13194 O O . GLU D 1 147 ? 3.81977 20.26170 82.92542 1.000 24.32769 147 GLU D O 1
ATOM 13206 N N . GLY D 1 148 ? 3.51349 22.18383 81.80740 1.000 21.99164 148 GLY D N 1
ATOM 13207 C CA . GLY D 1 148 ? 3.18301 21.52718 80.56076 1.000 21.68506 148 GLY D CA 1
ATOM 13208 C C . GLY D 1 148 ? 1.73675 21.12221 80.39748 1.000 22.83266 148 GLY D C 1
ATOM 13209 O O . GLY D 1 148 ? 1.40730 20.46291 79.40456 1.000 33.59392 148 GLY D O 1
ATOM 13213 N N . ALA D 1 149 ? 0.86384 21.49115 81.33114 1.000 28.66507 149 ALA D N 1
ATOM 13214 C CA . ALA D 1 149 ? -0.56490 21.20422 81.24703 1.000 28.85999 149 ALA D CA 1
ATOM 13215 C C . ALA D 1 149 ? -1.28557 22.50903 80.93020 1.000 28.89800 149 ALA D C 1
ATOM 13216 O O . ALA D 1 149 ? -1.29817 23.43198 81.75155 1.000 30.87206 149 ALA D O 1
ATOM 13223 N N . PHE D 1 150 ? -1.88171 22.58687 79.73858 1.000 26.53177 150 PHE D N 1
ATOM 13224 C CA . PHE D 1 150 ? -2.54657 23.79489 79.25216 1.000 32.21841 150 PHE D CA 1
ATOM 13225 C C . PHE D 1 150 ? -4.03041 23.49499 79.07606 1.000 35.57110 150 PHE D C 1
ATOM 13226 O O . PHE D 1 150 ? -4.49877 23.24379 77.95521 1.000 37.80918 150 PHE D O 1
ATOM 13243 N N . PRO D 1 151 ? -4.80128 23.51889 80.15861 1.000 35.61001 151 PRO D N 1
ATOM 13244 C CA . PRO D 1 151 ? -6.23081 23.21266 80.06659 1.000 30.83902 151 PRO D CA 1
ATOM 13245 C C . PRO D 1 151 ? -7.03542 24.40138 79.55823 1.000 33.54083 151 PRO D C 1
ATOM 13246 O O . PRO D 1 151 ? -6.55547 25.53162 79.46981 1.000 35.20519 151 PRO D O 1
ATOM 13257 N N . SER D 1 152 ? -8.28977 24.11610 79.22179 1.000 33.56201 152 SER D N 1
ATOM 13258 C CA . SER D 1 152 ? -9.22345 25.15275 78.80796 1.000 39.03551 152 SER D CA 1
ATOM 13259 C C . SER D 1 152 ? -9.71959 25.90534 80.03392 1.000 41.10559 152 SER D C 1
ATOM 13260 O O . SER D 1 152 ? -10.11146 25.29125 81.03104 1.000 51.61952 152 SER D O 1
ATOM 13268 N N . ILE D 1 153 ? -9.69861 27.23790 79.96277 1.000 47.00816 153 ILE D N 1
ATOM 13269 C CA . ILE D 1 153 ? -10.10182 28.03405 81.11776 1.000 39.70352 153 ILE D CA 1
ATOM 13270 C C . ILE D 1 153 ? -11.53480 27.71192 81.51231 1.000 38.88193 153 ILE D C 1
ATOM 13271 O O . ILE D 1 153 ? -11.88266 27.74472 82.69824 1.000 44.23911 153 ILE D O 1
ATOM 13287 N N . SER D 1 154 ? -12.38599 27.38750 80.53709 1.000 38.13373 154 SER D N 1
ATOM 13288 C CA . SER D 1 154 ? -13.75898 27.01757 80.85943 1.000 42.51663 154 SER D CA 1
ATOM 13289 C C . SER D 1 154 ? -13.80356 25.72351 81.66076 1.000 47.51877 154 SER D C 1
ATOM 13290 O O . SER D 1 154 ? -14.56728 25.61037 82.62606 1.000 56.81129 154 SER D O 1
ATOM 13298 N N . ASP D 1 155 ? -12.99777 24.73322 81.27159 1.000 55.06195 155 ASP D N 1
ATOM 13299 C CA . ASP D 1 155 ? -12.95707 23.48030 82.01835 1.000 57.80550 155 ASP D CA 1
ATOM 13300 C C . ASP D 1 155 ? -12.29594 23.66994 83.37852 1.000 55.81142 155 ASP D C 1
ATOM 13301 O O . ASP D 1 155 ? -12.73571 23.08612 84.37601 1.000 56.18943 155 ASP D O 1
ATOM 13310 N N . PHE D 1 156 ? -11.23630 24.48069 83.43792 1.000 48.15065 156 PHE D N 1
ATOM 13311 C CA . PHE D 1 156 ? -10.58399 24.75211 84.71447 1.000 40.16884 156 PHE D CA 1
ATOM 13312 C C . PHE D 1 156 ? -11.53716 25.43595 85.68570 1.000 43.47992 156 PHE D C 1
ATOM 13313 O O . PHE D 1 156 ? -11.59938 25.07343 86.86591 1.000 45.18226 156 PHE D O 1
ATOM 13330 N N . ALA D 1 157 ? -12.28561 26.43231 85.20915 1.000 46.22989 157 ALA D N 1
ATOM 13331 C CA . ALA D 1 157 ? -13.22994 27.12347 86.07892 1.000 34.81253 157 ALA D CA 1
ATOM 13332 C C . ALA D 1 157 ? -14.38498 26.21418 86.47643 1.000 43.00876 157 ALA D C 1
ATOM 13333 O O . ALA D 1 157 ? -14.88245 26.29125 87.60551 1.000 51.73621 157 ALA D O 1
ATOM 13340 N N . LYS D 1 158 ? -14.82642 25.34736 85.56376 1.000 41.88926 158 LYS D N 1
ATOM 13341 C CA . LYS D 1 158 ? -15.89878 24.41407 85.89106 1.000 45.15995 158 LYS D CA 1
ATOM 13342 C C . LYS D 1 158 ? -15.53311 23.56959 87.10630 1.000 43.39382 158 LYS D C 1
ATOM 13343 O O . LYS D 1 158 ? -16.29921 23.48623 88.07334 1.000 42.59426 158 LYS D O 1
ATOM 13362 N N . THR D 1 159 ? -14.35227 22.94743 87.08209 1.000 41.02931 159 THR D N 1
ATOM 13363 C CA . THR D 1 159 ? -13.99132 22.01757 88.14603 1.000 38.46273 159 THR D CA 1
ATOM 13364 C C . THR D 1 159 ? -13.97584 22.69866 89.50814 1.000 41.44359 159 THR D C 1
ATOM 13365 O O . THR D 1 159 ? -14.17663 22.03754 90.53286 1.000 56.33154 159 THR D O 1
ATOM 13376 N N . PHE D 1 160 ? -13.75340 24.01254 89.54383 1.000 42.85008 160 PHE D N 1
ATOM 13377 C CA . PHE D 1 160 ? -13.72137 24.76560 90.78980 1.000 42.16939 160 PHE D CA 1
ATOM 13378 C C . PHE D 1 160 ? -14.99522 25.57307 91.01448 1.000 46.30126 160 PHE D C 1
ATOM 13379 O O . PHE D 1 160 ? -14.98023 26.54564 91.77713 1.000 45.00399 160 PHE D O 1
ATOM 13396 N N . GLY D 1 161 ? -16.09249 25.19017 90.36476 1.000 44.48077 161 GLY D N 1
ATOM 13397 C CA . GLY D 1 161 ? -17.37085 25.84260 90.56566 1.000 46.22761 161 GLY D CA 1
ATOM 13398 C C . GLY D 1 161 ? -17.33034 27.34045 90.34880 1.000 57.25195 161 GLY D C 1
ATOM 13399 O O . GLY D 1 161 ? -18.04045 28.09210 91.02600 1.000 44.47717 161 GLY D O 1
ATOM 13403 N N . ARG D 1 162 ? -16.50626 27.78692 89.40437 1.000 53.19153 162 ARG D N 1
ATOM 13404 C CA . ARG D 1 162 ? -16.38939 29.19998 89.06727 1.000 45.34778 162 ARG D CA 1
ATOM 13405 C C . ARG D 1 162 ? -17.20617 29.47703 87.81080 1.000 43.64458 162 ARG D C 1
ATOM 13406 O O . ARG D 1 162 ? -16.94341 28.89865 86.75020 1.000 32.69905 162 ARG D O 1
ATOM 13427 N N . GLU D 1 163 ? -18.19760 30.36219 87.93939 1.000 48.29042 163 GLU D N 1
ATOM 13428 C CA . GLU D 1 163 ? -19.11464 30.62493 86.83580 1.000 47.82401 163 GLU D CA 1
ATOM 13429 C C . GLU D 1 163 ? -18.45383 31.46945 85.75162 1.000 44.41530 163 GLU D C 1
ATOM 13430 O O . GLU D 1 163 ? -18.66343 31.22816 84.55702 1.000 39.47568 163 GLU D O 1
ATOM 13442 N N . ARG D 1 164 ? -17.64927 32.45873 86.14769 1.000 53.44117 164 ARG D N 1
ATOM 13443 C CA . ARG D 1 164 ? -17.03452 33.38676 85.21149 1.000 50.50901 164 ARG D CA 1
ATOM 13444 C C . ARG D 1 164 ? -15.57097 33.02340 85.02624 1.000 49.05118 164 ARG D C 1
ATOM 13445 O O . ARG D 1 164 ? -14.77016 33.24708 85.94692 1.000 49.07533 164 ARG D O 1
ATOM 13466 N N . PRO D 1 165 ? -15.16148 32.48170 83.87520 1.000 38.69473 165 PRO D N 1
ATOM 13467 C CA . PRO D 1 165 ? -13.73664 32.16828 83.69335 1.000 31.94638 165 PRO D CA 1
ATOM 13468 C C . PRO D 1 165 ? -12.86878 33.40436 83.55459 1.000 32.72861 165 PRO D C 1
ATOM 13469 O O . PRO D 1 165 ? -11.67257 33.33876 83.86316 1.000 33.53683 165 PRO D O 1
ATOM 13480 N N . GLU D 1 166 ? -13.43225 34.52968 83.10841 1.000 40.20558 166 GLU D N 1
ATOM 13481 C CA . GLU D 1 166 ? -12.64555 35.74727 82.95552 1.000 41.36317 166 GLU D CA 1
ATOM 13482 C C . GLU D 1 166 ? -12.05639 36.21634 84.27819 1.000 29.89266 166 GLU D C 1
ATOM 13483 O O . GLU D 1 166 ? -11.04600 36.92700 84.27831 1.000 26.24947 166 GLU D O 1
ATOM 13495 N N . GLU D 1 167 ? -12.66465 35.83686 85.40359 1.000 28.38741 167 GLU D N 1
ATOM 13496 C CA . GLU D 1 167 ? -12.13028 36.23602 86.70024 1.000 34.31255 167 GLU D CA 1
ATOM 13497 C C . GLU D 1 167 ? -10.76870 35.60809 86.96193 1.000 32.41014 167 GLU D C 1
ATOM 13498 O O . GLU D 1 167 ? -9.96527 36.17103 87.71926 1.000 28.71810 167 GLU D O 1
ATOM 13510 N N . ILE D 1 168 ? -10.49147 34.45501 86.36464 1.000 29.81316 168 ILE D N 1
ATOM 13511 C CA . ILE D 1 168 ? -9.20773 33.79809 86.57713 1.000 27.95418 168 ILE D CA 1
ATOM 13512 C C . ILE D 1 168 ? -8.14840 34.34339 85.62775 1.000 28.01815 168 ILE D C 1
ATOM 13513 O O . ILE D 1 168 ? -6.99873 34.55268 86.01995 1.000 27.17140 168 ILE D O 1
ATOM 13529 N N . LEU D 1 169 ? -8.51570 34.58912 84.36787 1.000 23.69831 169 LEU D N 1
ATOM 13530 C CA . LEU D 1 169 ? -7.54080 35.09986 83.41196 1.000 20.37029 169 LEU D CA 1
ATOM 13531 C C . LEU D 1 169 ? -7.04937 36.48610 83.80120 1.000 20.24682 169 LEU D C 1
ATOM 13532 O O . LEU D 1 169 ? -5.90414 36.84468 83.50575 1.000 19.60737 169 LEU D O 1
ATOM 13548 N N . ALA D 1 170 ? -7.89554 37.27599 84.46484 1.000 23.00287 170 ALA D N 1
ATOM 13549 C CA . ALA D 1 170 ? -7.53024 38.65286 84.77543 1.000 22.70626 170 ALA D CA 1
ATOM 13550 C C . ALA D 1 170 ? -6.24827 38.73085 85.59163 1.000 19.86412 170 ALA D C 1
ATOM 13551 O O . ALA D 1 170 ? -5.54455 39.74533 85.54415 1.000 20.02029 170 ALA D O 1
ATOM 13558 N N . GLY D 1 171 ? -5.92236 37.67880 86.33295 1.000 20.44696 171 GLY D N 1
ATOM 13559 C CA . GLY D 1 171 ? -4.75764 37.70956 87.19082 1.000 22.90535 171 GLY D CA 1
ATOM 13560 C C . GLY D 1 171 ? -3.56597 36.95681 86.64210 1.000 26.04369 171 GLY D C 1
ATOM 13561 O O . GLY D 1 171 ? -2.48423 36.99808 87.23568 1.000 28.69272 171 GLY D O 1
ATOM 13565 N N . GLU D 1 172 ? -3.74006 36.26545 85.51447 1.000 28.75042 172 GLU D N 1
ATOM 13566 C CA . GLU D 1 172 ? -2.66393 35.42623 84.99717 1.000 21.92249 172 GLU D CA 1
ATOM 13567 C C . GLU D 1 172 ? -1.41332 36.25439 84.73159 1.000 19.91939 172 GLU D C 1
ATOM 13568 O O . GLU D 1 172 ? -0.33958 35.97673 85.27537 1.000 23.84404 172 GLU D O 1
ATOM 13580 N N . PHE D 1 173 ? -1.53578 37.28792 83.89837 1.000 24.31772 173 PHE D N 1
ATOM 13581 C CA . PHE D 1 173 ? -0.36824 38.10621 83.59680 1.000 22.67672 173 PHE D CA 1
ATOM 13582 C C . PHE D 1 173 ? 0.11283 38.83648 84.84020 1.000 22.48036 173 PHE D C 1
ATOM 13583 O O . PHE D 1 173 ? 1.31935 39.02051 85.03088 1.000 29.60285 173 PHE D O 1
ATOM 13600 N N . LEU D 1 174 ? -0.81582 39.25467 85.70031 1.000 25.80885 174 LEU D N 1
ATOM 13601 C CA . LEU D 1 174 ? -0.42567 39.87109 86.96304 1.000 27.45165 174 LEU D CA 1
ATOM 13602 C C . LEU D 1 174 ? 0.44737 38.92543 87.77859 1.000 25.33236 174 LEU D C 1
ATOM 13603 O O . LEU D 1 174 ? 1.48845 39.32309 88.31332 1.000 29.82805 174 LEU D O 1
ATOM 13619 N N . LEU D 1 175 ? 0.03080 37.66432 87.89012 1.000 23.58163 175 LEU D N 1
ATOM 13620 C CA . LEU D 1 175 ? 0.84831 36.67884 88.58744 1.000 23.91269 175 LEU D CA 1
ATOM 13621 C C . LEU D 1 175 ? 2.20027 36.51204 87.90634 1.000 26.33997 175 LEU D C 1
ATOM 13622 O O . LEU D 1 175 ? 3.23267 36.39107 88.57666 1.000 23.21984 175 LEU D O 1
ATOM 13638 N N . CYS D 1 176 ? 2.21143 36.50187 86.57186 1.000 33.84588 176 CYS D N 1
ATOM 13639 C CA . CYS D 1 176 ? 3.45496 36.29150 85.84000 1.000 24.09119 176 CYS D CA 1
ATOM 13640 C C . CYS D 1 176 ? 4.48859 37.35483 86.18931 1.000 26.72558 176 CYS D C 1
ATOM 13641 O O . CYS D 1 176 ? 5.66146 37.03868 86.42036 1.000 31.49478 176 CYS D O 1
ATOM 13649 N N . GLN D 1 177 ? 4.07395 38.62250 86.24208 1.000 29.14032 177 GLN D N 1
ATOM 13650 C CA . GLN D 1 177 ? 5.00690 39.67881 86.61977 1.000 27.36576 177 GLN D CA 1
ATOM 13651 C C . GLN D 1 177 ? 5.43832 39.52451 88.07301 1.000 23.66233 177 GLN D C 1
ATOM 13652 O O . GLN D 1 177 ? 6.61235 39.72422 88.40627 1.000 24.93508 177 GLN D O 1
ATOM 13666 N N . GLY D 1 178 ? 4.49635 39.17313 88.95047 1.000 20.05682 178 GLY D N 1
ATOM 13667 C CA . GLY D 1 178 ? 4.81335 39.07803 90.36457 1.000 22.33121 178 GLY D CA 1
ATOM 13668 C C . GLY D 1 178 ? 5.90041 38.06316 90.65251 1.000 24.21163 178 GLY D C 1
ATOM 13669 O O . GLY D 1 178 ? 6.77851 38.30147 91.48521 1.000 24.40921 178 GLY D O 1
ATOM 13673 N N . ILE D 1 179 ? 5.85798 36.91798 89.96951 1.000 28.78236 179 ILE D N 1
ATOM 13674 C CA . ILE D 1 179 ? 6.84404 35.86086 90.16583 1.000 28.19435 179 ILE D CA 1
ATOM 13675 C C . ILE D 1 179 ? 8.08421 36.13910 89.32224 1.000 27.37054 179 ILE D C 1
ATOM 13676 O O . ILE D 1 179 ? 8.98347 35.29593 89.22131 1.000 23.81901 179 ILE D O 1
ATOM 13692 N N . ARG D 1 180 ? 8.13301 37.31789 88.70216 1.000 22.38802 180 ARG D N 1
ATOM 13693 C CA . ARG D 1 180 ? 9.31340 37.77787 87.97228 1.000 26.42241 180 ARG D CA 1
ATOM 13694 C C . ARG D 1 180 ? 9.64967 36.87735 86.78713 1.000 30.14920 180 ARG D C 1
ATOM 13695 O O . ARG D 1 180 ? 10.82106 36.67601 86.45574 1.000 33.14922 180 ARG D O 1
ATOM 13716 N N . PHE D 1 181 ? 8.62577 36.33338 86.13459 1.000 23.21348 181 PHE D N 1
ATOM 13717 C CA . PHE D 1 181 ? 8.77920 35.59780 84.88426 1.000 17.72770 181 PHE D CA 1
ATOM 13718 C C . PHE D 1 181 ? 9.65577 34.35798 85.03431 1.000 24.26979 181 PHE D C 1
ATOM 13719 O O . PHE D 1 181 ? 10.14356 33.81723 84.03757 1.000 37.88106 181 PHE D O 1
ATOM 13736 N N . ALA D 1 182 ? 9.87081 33.89108 86.26110 1.000 29.61460 182 ALA D N 1
ATOM 13737 C CA . ALA D 1 182 ? 10.66302 32.69075 86.52504 1.000 29.13928 182 ALA D CA 1
ATOM 13738 C C . ALA D 1 182 ? 9.69856 31.51680 86.64289 1.000 29.06112 182 ALA D C 1
ATOM 13739 O O . ALA D 1 182 ? 9.04570 31.33642 87.67402 1.000 34.49157 182 ALA D O 1
ATOM 13746 N N . LEU D 1 183 ? 9.61696 30.71233 85.58523 1.000 29.12893 183 LEU D N 1
ATOM 13747 C CA . LEU D 1 183 ? 8.66006 29.61761 85.51999 1.000 26.30849 183 LEU D CA 1
ATOM 13748 C C . LEU D 1 183 ? 9.26453 28.25877 85.84442 1.000 30.51920 183 LEU D C 1
ATOM 13749 O O . LEU D 1 183 ? 8.51019 27.29930 86.04373 1.000 31.20808 183 LEU D O 1
ATOM 13765 N N . ASP D 1 184 ? 10.59040 28.14883 85.91319 1.000 38.91426 184 ASP D N 1
ATOM 13766 C CA . ASP D 1 184 ? 11.24894 26.87375 86.19598 1.000 35.37494 184 ASP D CA 1
ATOM 13767 C C . ASP D 1 184 ? 11.45374 26.77239 87.70300 1.000 34.35259 184 ASP D C 1
ATOM 13768 O O . ASP D 1 184 ? 12.38837 27.35844 88.25743 1.000 34.03030 184 ASP D O 1
ATOM 13777 N N . VAL D 1 185 ? 10.57019 26.02980 88.37008 1.000 29.01809 185 VAL D N 1
ATOM 13778 C CA . VAL D 1 185 ? 10.63556 25.81215 89.81105 1.000 26.38656 185 VAL D CA 1
ATOM 13779 C C . VAL D 1 185 ? 10.99384 24.35360 90.05984 1.000 22.87481 185 VAL D C 1
ATOM 13780 O O . VAL D 1 185 ? 10.46931 23.44936 89.39850 1.000 21.41350 185 VAL D O 1
ATOM 13793 N N . LYS D 1 186 ? 11.87474 24.12965 91.02878 1.000 21.29498 186 LYS D N 1
ATOM 13794 C CA . LYS D 1 186 ? 12.47548 22.82678 91.27795 1.000 20.50721 186 LYS D CA 1
ATOM 13795 C C . LYS D 1 186 ? 11.91554 22.21818 92.55495 1.000 22.56858 186 LYS D C 1
ATOM 13796 O O . LYS D 1 186 ? 11.95224 22.84792 93.61682 1.000 23.48773 186 LYS D O 1
ATOM 13815 N N . HIS D 1 187 ? 11.40575 20.99328 92.44837 1.000 26.38103 187 HIS D N 1
ATOM 13816 C CA . HIS D 1 187 ? 10.77576 20.28569 93.55283 1.000 26.26430 187 HIS D CA 1
ATOM 13817 C C . HIS D 1 187 ? 11.59201 19.06493 93.96489 1.000 28.83766 187 HIS D C 1
ATOM 13818 O O . HIS D 1 187 ? 12.37629 18.53315 93.17090 1.000 33.22377 187 HIS D O 1
ATOM 13832 N N . PRO D 1 188 ? 11.42107 18.58307 95.19464 1.000 32.48194 188 PRO D N 1
ATOM 13833 C CA . PRO D 1 188 ? 12.21074 17.43129 95.67391 1.000 31.01975 188 PRO D CA 1
ATOM 13834 C C . PRO D 1 188 ? 11.53033 16.07176 95.54551 1.000 27.67075 188 PRO D C 1
ATOM 13835 O O . PRO D 1 188 ? 12.09415 15.08824 96.03945 1.000 28.39846 188 PRO D O 1
ATOM 13846 N N . PHE D 1 189 ? 10.36283 15.98466 94.90410 1.000 32.64521 189 PHE D N 1
ATOM 13847 C CA . PHE D 1 189 ? 9.66915 14.70346 94.80614 1.000 26.33948 189 PHE D CA 1
ATOM 13848 C C . PHE D 1 189 ? 10.50186 13.69029 94.03109 1.000 27.74657 189 PHE D C 1
ATOM 13849 O O . PHE D 1 189 ? 10.75249 12.57730 94.50727 1.000 28.68819 189 PHE D O 1
ATOM 13866 N N . ARG D 1 190 ? 10.93304 14.05738 92.82288 1.000 33.13173 190 ARG D N 1
ATOM 13867 C CA . ARG D 1 190 ? 11.76644 13.15472 92.03843 1.000 27.12060 190 ARG D CA 1
ATOM 13868 C C . ARG D 1 190 ? 13.11301 12.92911 92.71126 1.000 23.88346 190 ARG D C 1
ATOM 13869 O O . ARG D 1 190 ? 13.67603 11.83313 92.61702 1.000 31.67283 190 ARG D O 1
ATOM 13890 N N . ALA D 1 191 ? 13.63551 13.94503 93.40216 1.000 34.84591 191 ALA D N 1
ATOM 13891 C CA . ALA D 1 191 ? 14.86286 13.76715 94.17085 1.000 35.70564 191 ALA D CA 1
ATOM 13892 C C . ALA D 1 191 ? 14.70351 12.67894 95.22611 1.000 34.32714 191 ALA D C 1
ATOM 13893 O O . ALA D 1 191 ? 15.64862 11.93133 95.50768 1.000 34.07354 191 ALA D O 1
ATOM 13900 N N . LEU D 1 192 ? 13.51208 12.57116 95.81824 1.000 36.47362 192 LEU D N 1
ATOM 13901 C CA . LEU D 1 192 ? 13.27944 11.55385 96.83954 1.000 31.93370 192 LEU D CA 1
ATOM 13902 C C . LEU D 1 192 ? 13.41243 10.15567 96.25259 1.000 27.62215 192 LEU D C 1
ATOM 13903 O O . LEU D 1 192 ? 14.08222 9.28890 96.82529 1.000 26.23439 192 LEU D O 1
ATOM 13919 N N . ARG D 1 193 ? 12.76215 9.91188 95.11299 1.000 28.85125 193 ARG D N 1
ATOM 13920 C CA . ARG D 1 193 ? 12.85284 8.59872 94.48781 1.000 24.18600 193 ARG D CA 1
ATOM 13921 C C . ARG D 1 193 ? 14.27184 8.29938 94.02846 1.000 28.02791 193 ARG D C 1
ATOM 13922 O O . ARG D 1 193 ? 14.67102 7.13209 93.97570 1.000 34.23777 193 ARG D O 1
ATOM 13943 N N . GLY D 1 194 ? 15.04773 9.33228 93.69520 1.000 32.37375 194 GLY D N 1
ATOM 13944 C CA . GLY D 1 194 ? 16.44225 9.10911 93.35185 1.000 26.32136 194 GLY D CA 1
ATOM 13945 C C . GLY D 1 194 ? 17.27176 8.69274 94.55068 1.000 30.98376 194 GLY D C 1
ATOM 13946 O O . GLY D 1 194 ? 18.14392 7.82535 94.44284 1.000 31.53647 194 GLY D O 1
ATOM 13950 N N . ALA D 1 195 ? 17.01249 9.30425 95.71077 1.000 34.84249 195 ALA D N 1
ATOM 13951 C CA . ALA D 1 195 ? 17.73183 8.92949 96.92284 1.000 27.50264 195 ALA D CA 1
ATOM 13952 C C . ALA D 1 195 ? 17.34332 7.53641 97.39683 1.000 26.95683 195 ALA D C 1
ATOM 13953 O O . ALA D 1 195 ? 18.16320 6.84029 98.00489 1.000 35.17089 195 ALA D O 1
ATOM 13960 N N . ILE D 1 196 ? 16.09632 7.12506 97.15651 1.000 32.00515 196 ILE D N 1
ATOM 13961 C CA . ILE D 1 196 ? 15.67413 5.77800 97.52767 1.000 30.20877 196 ILE D CA 1
ATOM 13962 C C . ILE D 1 196 ? 16.38187 4.74731 96.65582 1.000 30.84893 196 ILE D C 1
ATOM 13963 O O . ILE D 1 196 ? 16.78192 3.67822 97.13041 1.000 37.96681 196 ILE D O 1
ATOM 13979 N N . MET D 1 197 ? 16.54860 5.05161 95.36792 1.000 37.07192 197 MET D N 1
ATOM 13980 C CA . MET D 1 197 ? 17.23149 4.12428 94.47394 1.000 32.16858 197 MET D CA 1
ATOM 13981 C C . MET D 1 197 ? 18.68013 3.93284 94.89872 1.000 34.55864 197 MET D C 1
ATOM 13982 O O . MET D 1 197 ? 19.18584 2.80432 94.92749 1.000 34.48029 197 MET D O 1
ATOM 13996 N N . GLU D 1 198 ? 19.35686 5.02743 95.25366 1.000 35.87010 198 GLU D N 1
ATOM 13997 C CA . GLU D 1 198 ? 20.73307 4.93391 95.72885 1.000 36.18600 198 GLU D CA 1
ATOM 13998 C C . GLU D 1 198 ? 20.81833 4.09935 97.00083 1.000 38.05601 198 GLU D C 1
ATOM 13999 O O . GLU D 1 198 ? 21.79882 3.37660 97.21613 1.000 34.59397 198 GLU D O 1
ATOM 14011 N N . LEU D 1 199 ? 19.80059 4.19407 97.86050 1.000 41.30079 199 LEU D N 1
ATOM 14012 C CA . LEU D 1 199 ? 19.78171 3.40805 99.08904 1.000 39.80395 199 LEU D CA 1
ATOM 14013 C C . LEU D 1 199 ? 19.48512 1.93888 98.81726 1.000 33.94426 199 LEU D C 1
ATOM 14014 O O . LEU D 1 199 ? 19.99300 1.06454 99.52854 1.000 34.16507 199 LEU D O 1
ATOM 14030 N N . SER D 1 200 ? 18.66337 1.64824 97.80558 1.000 38.46228 200 SER D N 1
ATOM 14031 C CA . SER D 1 200 ? 18.32072 0.26625 97.49031 1.000 32.54246 200 SER D CA 1
ATOM 14032 C C . SER D 1 200 ? 19.53885 -0.56102 97.10257 1.000 33.59503 200 SER D C 1
ATOM 14033 O O . SER D 1 200 ? 19.47896 -1.79397 97.15766 1.000 34.62415 200 SER D O 1
ATOM 14041 N N . THR D 1 201 ? 20.63864 0.08308 96.70694 1.000 40.74626 201 THR D N 1
ATOM 14042 C CA . THR D 1 201 ? 21.84204 -0.64938 96.33658 1.000 37.05284 201 THR D CA 1
ATOM 14043 C C . THR D 1 201 ? 22.58245 -1.19913 97.54616 1.000 38.01845 201 THR D C 1
ATOM 14044 O O . THR D 1 201 ? 23.39011 -2.12148 97.39663 1.000 49.10377 201 THR D O 1
ATOM 14055 N N . LEU D 1 202 ? 22.33106 -0.65675 98.72642 1.000 45.16120 202 LEU D N 1
ATOM 14056 C CA . LEU D 1 202 ? 22.96284 -1.17358 99.93182 1.000 38.81034 202 LEU D CA 1
ATOM 14057 C C . LEU D 1 202 ? 22.30770 -2.49294 100.32668 1.000 41.11758 202 LEU D C 1
ATOM 14058 O O . LEU D 1 202 ? 21.07452 -2.58170 100.35549 1.000 37.66975 202 LEU D O 1
ATOM 14074 N N . PRO D 1 203 ? 23.08723 -3.53971 100.62746 1.000 41.08016 203 PRO D N 1
ATOM 14075 C CA . PRO D 1 203 ? 22.47309 -4.81933 101.01558 1.000 40.85196 203 PRO D CA 1
ATOM 14076 C C . PRO D 1 203 ? 21.97474 -4.86817 102.45204 1.000 46.51373 203 PRO D C 1
ATOM 14077 O O . PRO D 1 203 ? 21.10813 -5.70218 102.75193 1.000 41.98014 203 PRO D O 1
ATOM 14088 N N . ASP D 1 204 ? 22.49954 -4.03470 103.35796 1.000 41.90470 204 ASP D N 1
ATOM 14089 C CA . ASP D 1 204 ? 22.03379 -4.09582 104.73952 1.000 42.83781 204 ASP D CA 1
ATOM 14090 C C . ASP D 1 204 ? 20.63715 -3.50791 104.89952 1.000 41.65867 204 ASP D C 1
ATOM 14091 O O . ASP D 1 204 ? 19.86827 -3.97886 105.74349 1.000 43.98813 204 ASP D O 1
ATOM 14100 N N . VAL D 1 205 ? 20.28406 -2.48833 104.11238 1.000 39.93836 205 VAL D N 1
ATOM 14101 C CA . VAL D 1 205 ? 18.97029 -1.87246 104.25609 1.000 40.31266 205 VAL D CA 1
ATOM 14102 C C . VAL D 1 205 ? 17.89977 -2.83149 103.75238 1.000 38.83599 205 VAL D C 1
ATOM 14103 O O . VAL D 1 205 ? 18.09212 -3.54304 102.75635 1.000 38.70712 205 VAL D O 1
ATOM 14116 N N . GLU D 1 206 ? 16.75460 -2.83947 104.42914 1.000 39.06885 206 GLU D N 1
ATOM 14117 C CA . GLU D 1 206 ? 15.67595 -3.74620 104.05639 1.000 39.27721 206 GLU D CA 1
ATOM 14118 C C . GLU D 1 206 ? 14.63684 -3.02204 103.20874 1.000 37.80776 206 GLU D C 1
ATOM 14119 O O . GLU D 1 206 ? 14.29814 -1.86933 103.49632 1.000 40.42462 206 GLU D O 1
ATOM 14131 N N . PRO D 1 207 ? 14.10944 -3.66006 102.15663 1.000 37.55655 207 PRO D N 1
ATOM 14132 C CA . PRO D 1 207 ? 13.15135 -2.94839 101.29168 1.000 38.72018 207 PRO D CA 1
ATOM 14133 C C . PRO D 1 207 ? 11.93784 -2.41183 102.03293 1.000 37.22482 207 PRO D C 1
ATOM 14134 O O . PRO D 1 207 ? 11.52803 -1.26989 101.79085 1.000 43.47146 207 PRO D O 1
ATOM 14145 N N . ALA D 1 208 ? 11.34698 -3.20314 102.93123 1.000 37.83365 208 ALA D N 1
ATOM 14146 C CA . ALA D 1 208 ? 10.15335 -2.74858 103.63712 1.000 38.19426 208 ALA D CA 1
ATOM 14147 C C . ALA D 1 208 ? 10.42183 -1.46295 104.41008 1.000 43.28264 208 ALA D C 1
ATOM 14148 O O . ALA D 1 208 ? 9.54989 -0.59026 104.49986 1.000 41.91318 208 ALA D O 1
ATOM 14155 N N . ARG D 1 209 ? 11.61873 -1.33133 104.98657 1.000 44.87390 209 ARG D N 1
ATOM 14156 C CA . ARG D 1 209 ? 11.98396 -0.08040 105.64435 1.000 37.46369 209 ARG D CA 1
ATOM 14157 C C . ARG D 1 209 ? 12.06103 1.05689 104.63588 1.000 45.49781 209 ARG D C 1
ATOM 14158 O O . ARG D 1 209 ? 11.59492 2.17037 104.90482 1.000 50.01567 209 ARG D O 1
ATOM 14179 N N . LEU D 1 210 ? 12.63788 0.79040 103.46187 1.000 48.70001 210 LEU D N 1
ATOM 14180 C CA . LEU D 1 210 ? 12.75871 1.82691 102.44380 1.000 33.13503 210 LEU D CA 1
ATOM 14181 C C . LEU D 1 210 ? 11.38974 2.28730 101.96215 1.000 32.47396 210 LEU D C 1
ATOM 14182 O O . LEU D 1 210 ? 11.14336 3.49126 101.82783 1.000 33.10269 210 LEU D O 1
ATOM 14198 N N . VAL D 1 211 ? 10.48052 1.34403 101.70996 1.000 33.85363 211 VAL D N 1
ATOM 14199 C CA . VAL D 1 211 ? 9.15269 1.70467 101.21905 1.000 38.63399 211 VAL D CA 1
ATOM 14200 C C . VAL D 1 211 ? 8.45117 2.61854 102.21508 1.000 41.29008 211 VAL D C 1
ATOM 14201 O O . VAL D 1 211 ? 7.91379 3.67087 101.85025 1.000 44.88851 211 VAL D O 1
ATOM 14214 N N . ALA D 1 212 ? 8.44351 2.22687 103.49060 1.000 44.62644 212 ALA D N 1
ATOM 14215 C CA . ALA D 1 212 ? 7.79761 3.04730 104.50912 1.000 42.90631 212 ALA D CA 1
ATOM 14216 C C . ALA D 1 212 ? 8.42637 4.43174 104.57731 1.000 49.92195 212 ALA D C 1
ATOM 14217 O O . ALA D 1 212 ? 7.71987 5.43880 104.71135 1.000 52.02286 212 ALA D O 1
ATOM 14224 N N . ALA D 1 213 ? 9.75546 4.50254 104.49165 1.000 47.00870 213 ALA D N 1
ATOM 14225 C CA . ALA D 1 213 ? 10.43277 5.79209 104.54578 1.000 44.75971 213 ALA D CA 1
ATOM 14226 C C . ALA D 1 213 ? 10.00592 6.68460 103.38860 1.000 44.24593 213 ALA D C 1
ATOM 14227 O O . ALA D 1 213 ? 9.71377 7.86898 103.57914 1.000 44.95027 213 ALA D O 1
ATOM 14234 N N . GLU D 1 214 ? 9.95476 6.12742 102.17421 1.000 41.83615 214 GLU D N 1
ATOM 14235 C CA . GLU D 1 214 ? 9.58735 6.93479 101.01520 1.000 39.88007 214 GLU D CA 1
ATOM 14236 C C . GLU D 1 214 ? 8.16324 7.46475 101.14115 1.000 44.27873 214 GLU D C 1
ATOM 14237 O O . GLU D 1 214 ? 7.90679 8.64451 100.87277 1.000 45.39988 214 GLU D O 1
ATOM 14249 N N . GLN D 1 215 ? 7.22364 6.61154 101.55482 1.000 41.92917 215 GLN D N 1
ATOM 14250 C CA . GLN D 1 215 ? 5.83932 7.05106 101.69749 1.000 40.27633 215 GLN D CA 1
ATOM 14251 C C . GLN D 1 215 ? 5.73682 8.24025 102.64398 1.000 39.76066 215 GLN D C 1
ATOM 14252 O O . GLN D 1 215 ? 5.05747 9.22915 102.34645 1.000 47.35969 215 GLN D O 1
ATOM 14266 N N . ARG D 1 216 ? 6.39993 8.15799 103.79908 1.000 39.55741 216 ARG D N 1
ATOM 14267 C CA . ARG D 1 216 ? 6.31139 9.23890 104.77583 1.000 41.92262 216 ARG D CA 1
ATOM 14268 C C . ARG D 1 216 ? 6.98775 10.50229 104.25887 1.000 45.90654 216 ARG D C 1
ATOM 14269 O O . ARG D 1 216 ? 6.39090 11.58574 104.27024 1.000 48.18115 216 ARG D O 1
ATOM 14290 N N . ALA D 1 217 ? 8.23505 10.38370 103.79472 1.000 44.21957 217 ALA D N 1
ATOM 14291 C CA . ALA D 1 217 ? 8.93776 11.55478 103.28309 1.000 34.68961 217 ALA D CA 1
ATOM 14292 C C . ALA D 1 217 ? 8.15353 12.22280 102.16418 1.000 32.33356 217 ALA D C 1
ATOM 14293 O O . ALA D 1 217 ? 8.17364 13.45187 102.03930 1.000 38.22493 217 ALA D O 1
ATOM 14300 N N . ARG D 1 218 ? 7.44540 11.43513 101.35301 1.000 28.17666 218 ARG D N 1
ATOM 14301 C CA . ARG D 1 218 ? 6.63750 12.01803 100.28922 1.000 27.96696 218 ARG D CA 1
ATOM 14302 C C . ARG D 1 218 ? 5.46483 12.80015 100.86375 1.000 39.40988 218 ARG D C 1
ATOM 14303 O O . ARG D 1 218 ? 5.15483 13.89984 100.39076 1.000 46.18775 218 ARG D O 1
ATOM 14324 N N . GLU D 1 219 ? 4.80034 12.24898 101.88383 1.000 45.38382 219 GLU D N 1
ATOM 14325 C CA . GLU D 1 219 ? 3.70810 12.97069 102.52860 1.000 33.98648 219 GLU D CA 1
ATOM 14326 C C . GLU D 1 219 ? 4.20836 14.26705 103.15315 1.000 31.91146 219 GLU D C 1
ATOM 14327 O O . GLU D 1 219 ? 3.50889 15.28717 103.13187 1.000 28.99414 219 GLU D O 1
ATOM 14339 N N . ILE D 1 220 ? 5.41690 14.24493 103.71896 1.000 36.72757 220 ILE D N 1
ATOM 14340 C CA . ILE D 1 220 ? 6.01922 15.47204 104.23118 1.000 30.95414 220 ILE D CA 1
ATOM 14341 C C . ILE D 1 220 ? 6.22621 16.46469 103.09362 1.000 32.86199 220 ILE D C 1
ATOM 14342 O O . ILE D 1 220 ? 5.85024 17.63820 103.19038 1.000 38.21089 220 ILE D O 1
ATOM 14358 N N . LEU D 1 221 ? 6.81488 15.99923 101.98866 1.000 40.92613 221 LEU D N 1
ATOM 14359 C CA . LEU D 1 221 ? 7.09626 16.88665 100.86564 1.000 33.05047 221 LEU D CA 1
ATOM 14360 C C . LEU D 1 221 ? 5.82745 17.48052 100.27141 1.000 26.71311 221 LEU D C 1
ATOM 14361 O O . LEU D 1 221 ? 5.85378 18.60182 99.75317 1.000 28.72433 221 LEU D O 1
ATOM 14377 N N . ARG D 1 222 ? 4.71642 16.74462 100.31826 1.000 27.87800 222 ARG D N 1
ATOM 14378 C CA . ARG D 1 222 ? 3.46854 17.22590 99.73918 1.000 29.17094 222 ARG D CA 1
ATOM 14379 C C . ARG D 1 222 ? 2.83746 18.36143 100.53484 1.000 27.41719 222 ARG D C 1
ATOM 14380 O O . ARG D 1 222 ? 1.89083 18.98366 100.04113 1.000 30.82569 222 ARG D O 1
ATOM 14401 N N . PHE D 1 223 ? 3.32219 18.64091 101.74421 1.000 30.33622 223 PHE D N 1
ATOM 14402 C CA . PHE D 1 223 ? 2.71647 19.66238 102.58877 1.000 32.53491 223 PHE D CA 1
ATOM 14403 C C . PHE D 1 223 ? 3.74637 20.50633 103.32521 1.000 32.98273 223 PHE D C 1
ATOM 14404 O O . PHE D 1 223 ? 3.72616 21.73870 103.23922 1.000 34.73444 223 PHE D O 1
ATOM 14421 N N . SER D 1 224 ? 4.65486 19.85149 104.03953 1.000 36.96758 224 SER D N 1
ATOM 14422 C CA . SER D 1 224 ? 5.52608 20.57403 104.96287 1.000 31.27152 224 SER D CA 1
ATOM 14423 C C . SER D 1 224 ? 6.32234 21.67990 104.28046 1.000 30.28090 224 SER D C 1
ATOM 14424 O O . SER D 1 224 ? 6.26971 22.82774 104.75546 1.000 36.44461 224 SER D O 1
ATOM 14432 N N . PRO D 1 225 ? 7.03890 21.44133 103.17664 1.000 35.31602 225 PRO D N 1
ATOM 14433 C CA . PRO D 1 225 ? 7.85903 22.51377 102.59455 1.000 35.93164 225 PRO D CA 1
ATOM 14434 C C . PRO D 1 225 ? 7.07887 23.49305 101.73165 1.000 38.60797 225 PRO D C 1
ATOM 14435 O O . PRO D 1 225 ? 7.63860 24.52631 101.33748 1.000 29.21926 225 PRO D O 1
ATOM 14446 N N . LEU D 1 226 ? 5.81203 23.20799 101.43332 1.000 40.77754 226 LEU D N 1
ATOM 14447 C CA . LEU D 1 226 ? 4.97840 24.11705 100.65867 1.000 26.00422 226 LEU D CA 1
ATOM 14448 C C . LEU D 1 226 ? 4.29125 25.15596 101.52997 1.000 31.54665 226 LEU D C 1
ATOM 14449 O O . LEU D 1 226 ? 3.98135 26.25044 101.04673 1.000 31.74026 226 LEU D O 1
ATOM 14465 N N . ILE D 1 227 ? 4.04747 24.83752 102.80261 1.000 36.61629 227 ILE D N 1
ATOM 14466 C CA . ILE D 1 227 ? 3.41382 25.78509 103.71233 1.000 31.10127 227 ILE D CA 1
ATOM 14467 C C . ILE D 1 227 ? 4.42641 26.65046 104.45264 1.000 37.23061 227 ILE D C 1
ATOM 14468 O O . ILE D 1 227 ? 4.06144 27.72420 104.95219 1.000 51.79694 227 ILE D O 1
ATOM 14484 N N . THR D 1 228 ? 5.68181 26.22880 104.52159 1.000 42.41080 228 THR D N 1
ATOM 14485 C CA . THR D 1 228 ? 6.73964 26.96639 105.19289 1.000 44.08817 228 THR D CA 1
ATOM 14486 C C . THR D 1 228 ? 7.66347 27.59406 104.15118 1.000 41.67705 228 THR D C 1
ATOM 14487 O O . THR D 1 228 ? 7.47362 27.43853 102.94183 1.000 43.27996 228 THR D O 1
ATOM 14498 N N . ASP D 1 229 ? 8.67450 28.32264 104.63411 1.000 38.12298 229 ASP D N 1
ATOM 14499 C CA . ASP D 1 229 ? 9.64822 28.98178 103.77108 1.000 36.00382 229 ASP D CA 1
ATOM 14500 C C . ASP D 1 229 ? 10.80014 28.06224 103.37517 1.000 33.12005 229 ASP D C 1
ATOM 14501 O O . ASP D 1 229 ? 11.92040 28.53835 103.14970 1.000 36.92285 229 ASP D O 1
ATOM 14510 N N . ALA D 1 230 ? 10.55147 26.75480 103.27212 1.000 37.69042 230 ALA D N 1
ATOM 14511 C CA . ALA D 1 230 ? 11.63611 25.81733 102.99917 1.000 35.61312 230 ALA D CA 1
ATOM 14512 C C . ALA D 1 230 ? 12.30775 26.12184 101.66605 1.000 34.26326 230 ALA D C 1
ATOM 14513 O O . ALA D 1 230 ? 13.54236 26.12589 101.56924 1.000 41.78029 230 ALA D O 1
ATOM 14520 N N . TYR D 1 231 ? 11.51469 26.38120 100.62755 1.000 30.33504 231 TYR D N 1
ATOM 14521 C CA . TYR D 1 231 ? 12.08462 26.59413 99.30129 1.000 35.12709 231 TYR D CA 1
ATOM 14522 C C . TYR D 1 231 ? 13.00810 27.80571 99.26854 1.000 26.20641 231 TYR D C 1
ATOM 14523 O O . TYR D 1 231 ? 13.97236 27.82786 98.49461 1.000 23.03049 231 TYR D O 1
ATOM 14541 N N . PHE D 1 232 ? 12.73579 28.81699 100.09704 1.000 29.81836 232 PHE D N 1
ATOM 14542 C CA . PHE D 1 232 ? 13.48916 30.06415 100.04702 1.000 32.17299 232 PHE D CA 1
ATOM 14543 C C . PHE D 1 232 ? 14.86711 29.96012 100.68779 1.000 29.53982 232 PHE D C 1
ATOM 14544 O O . PHE D 1 232 ? 15.74449 30.77057 100.36732 1.000 24.23258 232 PHE D O 1
ATOM 14561 N N . HIS D 1 233 ? 15.07507 28.99699 101.58783 1.000 35.71304 233 HIS D N 1
ATOM 14562 C CA . HIS D 1 233 ? 16.32914 28.87489 102.31340 1.000 36.63009 233 HIS D CA 1
ATOM 14563 C C . HIS D 1 233 ? 17.07537 27.57705 102.04620 1.000 33.55406 233 HIS D C 1
ATOM 14564 O O . HIS D 1 233 ? 18.22259 27.44633 102.48866 1.000 31.78849 233 HIS D O 1
ATOM 14578 N N . PHE D 1 234 ? 16.47184 26.62061 101.34429 1.000 36.28533 234 PHE D N 1
ATOM 14579 C CA . PHE D 1 234 ? 17.07678 25.31143 101.16271 1.000 36.45358 234 PHE D CA 1
ATOM 14580 C C . PHE D 1 234 ? 16.84501 24.81525 99.74510 1.000 37.06609 234 PHE D C 1
ATOM 14581 O O . PHE D 1 234 ? 15.88500 25.20506 99.07488 1.000 42.06085 234 PHE D O 1
ATOM 14598 N N . THR D 1 235 ? 17.73404 23.95342 99.30753 1.000 34.30332 235 THR D N 1
ATOM 14599 C CA . THR D 1 235 ? 17.78118 23.32483 98.00027 1.000 28.68377 235 THR D CA 1
ATOM 14600 C C . THR D 1 235 ? 16.90117 22.07948 97.97931 1.000 32.30505 235 THR D C 1
ATOM 14601 O O . THR D 1 235 ? 16.71750 21.42653 99.01043 1.000 43.57128 235 THR D O 1
ATOM 14612 N N . PRO D 1 236 ? 16.32581 21.72789 96.82333 1.000 27.71725 236 PRO D N 1
ATOM 14613 C CA . PRO D 1 236 ? 15.51552 20.49875 96.76201 1.000 31.75218 236 PRO D CA 1
ATOM 14614 C C . PRO D 1 236 ? 16.19195 19.27208 97.35014 1.000 25.74897 236 PRO D C 1
ATOM 14615 O O . PRO D 1 236 ? 15.52616 18.46756 98.01085 1.000 26.70194 236 PRO D O 1
ATOM 14626 N N . SER D 1 237 ? 17.49532 19.09745 97.12959 1.000 31.34680 237 SER D N 1
ATOM 14627 C CA . SER D 1 237 ? 18.19234 17.97865 97.75426 1.000 22.81829 237 SER D CA 1
ATOM 14628 C C . SER D 1 237 ? 18.18823 18.11176 99.26912 1.000 28.14717 237 SER D C 1
ATOM 14629 O O . SER D 1 237 ? 17.96145 17.13130 99.98581 1.000 41.43734 237 SER D O 1
ATOM 14637 N N . GLN D 1 238 ? 18.44008 19.31968 99.77619 1.000 30.25065 238 GLN D N 1
ATOM 14638 C CA . GLN D 1 238 ? 18.45418 19.52642 101.22079 1.000 27.47417 238 GLN D CA 1
ATOM 14639 C C . GLN D 1 238 ? 17.07581 19.28041 101.82244 1.000 25.86452 238 GLN D C 1
ATOM 14640 O O . GLN D 1 238 ? 16.94096 18.57420 102.82909 1.000 28.34472 238 GLN D O 1
ATOM 14654 N N . ILE D 1 239 ? 16.03501 19.85012 101.21212 1.000 31.82641 239 ILE D N 1
ATOM 14655 C CA . ILE D 1 239 ? 14.67696 19.62566 101.69882 1.000 30.56002 239 ILE D CA 1
ATOM 14656 C C . ILE D 1 239 ? 14.32506 18.14664 101.61220 1.000 34.34444 239 ILE D C 1
ATOM 14657 O O . ILE D 1 239 ? 13.72950 17.57743 102.53544 1.000 40.37844 239 ILE D O 1
ATOM 14673 N N . MET D 1 240 ? 14.68857 17.50111 100.50232 1.000 40.70080 240 MET D N 1
ATOM 14674 C CA . MET D 1 240 ? 14.38900 16.08320 100.33582 1.000 33.46044 240 MET D CA 1
ATOM 14675 C C . MET D 1 240 ? 15.02956 15.26139 101.44564 1.000 31.57458 240 MET D C 1
ATOM 14676 O O . MET D 1 240 ? 14.36920 14.43211 102.08039 1.000 37.61668 240 MET D O 1
ATOM 14690 N N . LEU D 1 241 ? 16.31950 15.48826 101.70377 1.000 37.10227 241 LEU D N 1
ATOM 14691 C CA . LEU D 1 241 ? 16.98471 14.77808 102.79047 1.000 38.17285 241 LEU D CA 1
ATOM 14692 C C . LEU D 1 241 ? 16.35773 15.11740 104.13620 1.000 40.73267 241 LEU D C 1
ATOM 14693 O O . LEU D 1 241 ? 16.29107 14.25966 105.02470 1.000 41.38699 241 LEU D O 1
ATOM 14709 N N . ALA D 1 242 ? 15.88167 16.35417 104.30250 1.000 41.00003 242 ALA D N 1
ATOM 14710 C CA . ALA D 1 242 ? 15.25245 16.73650 105.56235 1.000 42.22433 242 ALA D CA 1
ATOM 14711 C C . ALA D 1 242 ? 13.93551 15.99737 105.75981 1.000 36.71658 242 ALA D C 1
ATOM 14712 O O . ALA D 1 242 ? 13.65159 15.50221 106.85626 1.000 42.53598 242 ALA D O 1
ATOM 14719 N N . ALA D 1 243 ? 13.11868 15.91080 104.70870 1.000 39.06444 243 ALA D N 1
ATOM 14720 C CA . ALA D 1 243 ? 11.88092 15.14599 104.80332 1.000 40.22562 243 ALA D CA 1
ATOM 14721 C C . ALA D 1 243 ? 12.17180 13.67178 105.05138 1.000 35.93982 243 ALA D C 1
ATOM 14722 O O . ALA D 1 243 ? 11.44989 13.00455 105.80117 1.000 35.20267 243 ALA D O 1
ATOM 14729 N N . LEU D 1 244 ? 13.22786 13.14520 104.42707 1.000 38.05146 244 LEU D N 1
ATOM 14730 C CA . LEU D 1 244 ? 13.62796 11.76728 104.68887 1.000 39.91167 244 LEU D CA 1
ATOM 14731 C C . LEU D 1 244 ? 14.16574 11.61427 106.10534 1.000 44.59930 244 LEU D C 1
ATOM 14732 O O . LEU D 1 244 ? 13.92491 10.59369 106.76094 1.000 41.38544 244 LEU D O 1
ATOM 14748 N N . SER D 1 245 ? 14.90060 12.61706 106.59270 1.000 45.45081 245 SER D N 1
ATOM 14749 C CA . SER D 1 245 ? 15.41810 12.55449 107.95474 1.000 43.49363 245 SER D CA 1
ATOM 14750 C C . SER D 1 245 ? 14.28953 12.46770 108.97279 1.000 37.44315 245 SER D C 1
ATOM 14751 O O . SER D 1 245 ? 14.43147 11.79790 110.00169 1.000 41.34188 245 SER D O 1
ATOM 14759 N N . LEU D 1 246 ? 13.16232 13.12992 108.70442 1.000 45.09121 246 LEU D N 1
ATOM 14760 C CA . LEU D 1 246 ? 12.01584 13.03234 109.60038 1.000 40.92489 246 LEU D CA 1
ATOM 14761 C C . LEU D 1 246 ? 11.34806 11.66737 109.51069 1.000 44.76303 246 LEU D C 1
ATOM 14762 O O . LEU D 1 246 ? 10.83431 11.16314 110.51568 1.000 50.84831 246 LEU D O 1
ATOM 14778 N N . ALA D 1 247 ? 11.34285 11.05665 108.32466 1.000 51.48223 247 ALA D N 1
ATOM 14779 C CA . ALA D 1 247 ? 10.72960 9.74285 108.16866 1.000 50.72962 247 ALA D CA 1
ATOM 14780 C C . ALA D 1 247 ? 11.61724 8.63782 108.73061 1.000 51.92950 247 ALA D C 1
ATOM 14781 O O . ALA D 1 247 ? 11.11835 7.69513 109.35610 1.000 51.55081 247 ALA D O 1
ATOM 14788 N N . ASP D 1 248 ? 12.93000 8.73289 108.51288 1.000 43.57876 248 ASP D N 1
ATOM 14789 C CA . ASP D 1 248 ? 13.86440 7.71652 109.00473 1.000 36.44933 248 ASP D CA 1
ATOM 14790 C C . ASP D 1 248 ? 15.24922 8.37248 109.04671 1.000 36.51419 248 ASP D C 1
ATOM 14791 O O . ASP D 1 248 ? 15.96113 8.39585 108.04249 1.000 50.13275 248 ASP D O 1
ATOM 14800 N N . ARG D 1 249 ? 15.60972 8.90570 110.21698 1.000 38.02929 249 ARG D N 1
ATOM 14801 C CA . ARG D 1 249 ? 16.88121 9.61105 110.33854 1.000 38.39783 249 ARG D CA 1
ATOM 14802 C C . ARG D 1 249 ? 18.05473 8.71991 109.95252 1.000 38.76119 249 ARG D C 1
ATOM 14803 O O . ARG D 1 249 ? 19.05871 9.21007 109.42277 1.000 38.35897 249 ARG D O 1
ATOM 14824 N N . GLY D 1 250 ? 17.95046 7.41521 110.20597 1.000 45.27229 250 GLY D N 1
ATOM 14825 C CA . GLY D 1 250 ? 19.03919 6.52017 109.85450 1.000 45.76499 250 GLY D CA 1
ATOM 14826 C C . GLY D 1 250 ? 19.33168 6.51078 108.36679 1.000 44.28330 250 GLY D C 1
ATOM 14827 O O . GLY D 1 250 ? 20.49102 6.57779 107.95147 1.000 54.90166 250 GLY D O 1
ATOM 14831 N N . LEU D 1 251 ? 18.28528 6.43912 107.54213 1.000 37.23710 251 LEU D N 1
ATOM 14832 C CA . LEU D 1 251 ? 18.49626 6.40306 106.09943 1.000 35.13873 251 LEU D CA 1
ATOM 14833 C C . LEU D 1 251 ? 19.09673 7.70939 105.59651 1.000 40.27340 251 LEU D C 1
ATOM 14834 O O . LEU D 1 251 ? 20.00136 7.69944 104.75444 1.000 48.19255 251 LEU D O 1
ATOM 14850 N N . ALA D 1 252 ? 18.60811 8.84410 106.09816 1.000 43.24816 252 ALA D N 1
ATOM 14851 C CA . ALA D 1 252 ? 19.12261 10.12988 105.64031 1.000 37.74089 252 ALA D CA 1
ATOM 14852 C C . ALA D 1 252 ? 20.59201 10.28860 106.00889 1.000 35.77053 252 ALA D C 1
ATOM 14853 O O . ALA D 1 252 ? 21.41241 10.69447 105.17841 1.000 37.59200 252 ALA D O 1
ATOM 14860 N N . GLU D 1 253 ? 20.94406 9.97166 107.25716 1.000 39.55075 253 GLU D N 1
ATOM 14861 C CA . GLU D 1 253 ? 22.34128 10.05059 107.66939 1.000 38.01535 253 GLU D CA 1
ATOM 14862 C C . GLU D 1 253 ? 23.20226 9.06812 106.88770 1.000 40.38509 253 GLU D C 1
ATOM 14863 O O . GLU D 1 253 ? 24.36757 9.35414 106.58881 1.000 41.15890 253 GLU D O 1
ATOM 14875 N N . ARG D 1 254 ? 22.65258 7.89522 106.56612 1.000 47.02914 254 ARG D N 1
ATOM 14876 C CA . ARG D 1 254 ? 23.40979 6.90454 105.80588 1.000 45.73750 254 ARG D CA 1
ATOM 14877 C C . ARG D 1 254 ? 23.82491 7.45660 104.44654 1.000 45.81040 254 ARG D C 1
ATOM 14878 O O . ARG D 1 254 ? 24.98057 7.31474 104.03172 1.000 49.57706 254 ARG D O 1
ATOM 14899 N N . LEU D 1 255 ? 22.88616 8.07658 103.72871 1.000 44.68732 255 LEU D N 1
ATOM 14900 C CA . LEU D 1 255 ? 23.19926 8.60398 102.40415 1.000 34.93321 255 LEU D CA 1
ATOM 14901 C C . LEU D 1 255 ? 24.24413 9.70879 102.48277 1.000 42.46444 255 LEU D C 1
ATOM 14902 O O . LEU D 1 255 ? 25.14299 9.78339 101.63667 1.000 54.07731 255 LEU D O 1
ATOM 14918 N N . ILE D 1 256 ? 24.14456 10.57781 103.49021 1.000 44.07826 256 ILE D N 1
ATOM 14919 C CA . ILE D 1 256 ? 25.10622 11.66747 103.61560 1.000 42.51953 256 ILE D CA 1
ATOM 14920 C C . ILE D 1 256 ? 26.49068 11.11778 103.93892 1.000 48.67225 256 ILE D C 1
ATOM 14921 O O . ILE D 1 256 ? 27.49696 11.55989 103.37168 1.000 49.73145 256 ILE D O 1
ATOM 14937 N N . GLN D 1 257 ? 26.56816 10.14776 104.85237 1.000 43.31393 257 GLN D N 1
ATOM 14938 C CA . GLN D 1 257 ? 27.86013 9.55595 105.18389 1.000 48.88264 257 GLN D CA 1
ATOM 14939 C C . GLN D 1 257 ? 28.45944 8.82487 103.98867 1.000 49.41926 257 GLN D C 1
ATOM 14940 O O . GLN D 1 257 ? 29.66389 8.92903 103.72997 1.000 62.02081 257 GLN D O 1
ATOM 14954 N N . ASP D 1 258 ? 27.63717 8.07601 103.24939 1.000 50.79786 258 ASP D N 1
ATOM 14955 C CA . ASP D 1 258 ? 28.16115 7.27473 102.14749 1.000 48.75883 258 ASP D CA 1
ATOM 14956 C C . ASP D 1 258 ? 28.76920 8.15929 101.06675 1.000 49.44779 258 ASP D C 1
ATOM 14957 O O . ASP D 1 258 ? 29.89163 7.91779 100.60819 1.000 62.59440 258 ASP D O 1
ATOM 14966 N N . THR D 1 259 ? 28.03211 9.18531 100.63544 1.000 53.09742 259 THR D N 1
ATOM 14967 C CA . THR D 1 259 ? 28.50419 10.01657 99.53250 1.000 62.15785 259 THR D CA 1
ATOM 14968 C C . THR D 1 259 ? 29.74284 10.81266 99.92871 1.000 68.21102 259 THR D C 1
ATOM 14969 O O . THR D 1 259 ? 30.63677 11.03048 99.10249 1.000 77.98537 259 THR D O 1
ATOM 14980 N N . PHE D 1 260 ? 29.81112 11.26221 101.18395 1.000 64.55483 260 PHE D N 1
ATOM 14981 C CA . PHE D 1 260 ? 30.95550 12.03944 101.64571 1.000 64.94908 260 PHE D CA 1
ATOM 14982 C C . PHE D 1 260 ? 32.15564 11.18403 102.03770 1.000 69.57952 260 PHE D C 1
ATOM 14983 O O . PHE D 1 260 ? 33.27353 11.70842 102.08416 1.000 74.66226 260 PHE D O 1
ATOM 15000 N N . HIS D 1 261 ? 31.97013 9.89257 102.31943 1.000 72.61783 261 HIS D N 1
ATOM 15001 C CA . HIS D 1 261 ? 33.12949 9.03015 102.53902 1.000 73.43894 261 HIS D CA 1
ATOM 15002 C C . HIS D 1 261 ? 34.00133 8.98335 101.28685 1.000 74.46855 261 HIS D C 1
ATOM 15003 O O . HIS D 1 261 ? 35.22709 9.12850 101.36081 1.000 78.14759 261 HIS D O 1
ATOM 15017 N N . TYR D 1 262 ? 33.37842 8.78690 100.12683 1.000 76.23793 262 TYR D N 1
ATOM 15018 C CA . TYR D 1 262 ? 34.05713 8.80478 98.83033 1.000 75.74520 262 TYR D CA 1
ATOM 15019 C C . TYR D 1 262 ? 33.46199 9.89701 97.94168 1.000 64.79945 262 TYR D C 1
ATOM 15020 O O . TYR D 1 262 ? 32.76740 9.60935 96.96594 1.000 58.35080 262 TYR D O 1
ATOM 15038 N N . GLY D 1 311 ? 37.12814 18.69482 103.28872 1.000 83.75924 311 GLY D N 1
ATOM 15039 C CA . GLY D 1 311 ? 36.09452 17.74422 102.92396 1.000 81.80942 311 GLY D CA 1
ATOM 15040 C C . GLY D 1 311 ? 35.22618 17.34677 104.10080 1.000 78.57262 311 GLY D C 1
ATOM 15041 O O . GLY D 1 311 ? 34.01401 17.18214 103.96253 1.000 72.06313 311 GLY D O 1
ATOM 15045 N N . SER D 1 312 ? 35.85379 17.18613 105.26824 1.000 85.18059 312 SER D N 1
ATOM 15046 C CA . SER D 1 312 ? 35.09484 16.86871 106.47283 1.000 81.06734 312 SER D CA 1
ATOM 15047 C C . SER D 1 312 ? 34.24807 18.05514 106.91348 1.000 80.81510 312 SER D C 1
ATOM 15048 O O . SER D 1 312 ? 33.12207 17.87853 107.39325 1.000 73.79580 312 SER D O 1
ATOM 15056 N N . HIS D 1 313 ? 34.77216 19.27304 106.75444 1.000 96.04340 313 HIS D N 1
ATOM 15057 C CA . HIS D 1 313 ? 34.00903 20.45887 107.12661 1.000 99.97478 313 HIS D CA 1
ATOM 15058 C C . HIS D 1 313 ? 32.72500 20.56663 106.31528 1.000 98.50367 313 HIS D C 1
ATOM 15059 O O . HIS D 1 313 ? 31.68724 20.99413 106.83494 1.000 94.81826 313 HIS D O 1
ATOM 15073 N N . VAL D 1 314 ? 32.77263 20.18425 105.03759 1.000 83.23566 314 VAL D N 1
ATOM 15074 C CA . VAL D 1 314 ? 31.58509 20.29371 104.19848 1.000 72.94485 314 VAL D CA 1
ATOM 15075 C C . VAL D 1 314 ? 30.50629 19.32985 104.67569 1.000 61.58745 314 VAL D C 1
ATOM 15076 O O . VAL D 1 314 ? 29.30965 19.63530 104.61301 1.000 57.44231 314 VAL D O 1
ATOM 15089 N N . ARG D 1 315 ? 30.90786 18.14708 105.14735 1.000 60.22075 315 ARG D N 1
ATOM 15090 C CA . ARG D 1 315 ? 29.93952 17.19541 105.68253 1.000 52.78551 315 ARG D CA 1
ATOM 15091 C C . ARG D 1 315 ? 29.21885 17.77008 106.89571 1.000 67.56859 315 ARG D C 1
ATOM 15092 O O . ARG D 1 315 ? 27.98676 17.71754 106.98512 1.000 67.15630 315 ARG D O 1
ATOM 15113 N N . ASP D 1 316 ? 29.97543 18.33272 107.84090 1.000 73.51686 316 ASP D N 1
ATOM 15114 C CA . ASP D 1 316 ? 29.36156 18.88504 109.04324 1.000 54.16645 316 ASP D CA 1
ATOM 15115 C C . ASP D 1 316 ? 28.50942 20.10396 108.72083 1.000 55.06062 316 ASP D C 1
ATOM 15116 O O . ASP D 1 316 ? 27.45106 20.30669 109.32716 1.000 50.34721 316 ASP D O 1
ATOM 15125 N N . LYS D 1 317 ? 28.95290 20.92820 107.77069 1.000 49.73447 317 LYS D N 1
ATOM 15126 C CA . LYS D 1 317 ? 28.17740 22.10861 107.40814 1.000 56.74697 317 LYS D CA 1
ATOM 15127 C C . LYS D 1 317 ? 26.91222 21.72413 106.65247 1.000 48.75154 317 LYS D C 1
ATOM 15128 O O . LYS D 1 317 ? 25.88722 22.40382 106.77460 1.000 48.72970 317 LYS D O 1
ATOM 15147 N N . VAL D 1 318 ? 26.96900 20.65414 105.85767 1.000 49.94170 318 VAL D N 1
ATOM 15148 C CA . VAL D 1 318 ? 25.77096 20.15949 105.18726 1.000 46.21208 318 VAL D CA 1
ATOM 15149 C C . VAL D 1 318 ? 24.81349 19.54968 106.20281 1.000 49.78136 318 VAL D C 1
ATOM 15150 O O . VAL D 1 318 ? 23.60978 19.83192 106.19479 1.000 52.60477 318 VAL D O 1
ATOM 15163 N N . LEU D 1 319 ? 25.33667 18.70716 107.09712 1.000 51.07205 319 LEU D N 1
ATOM 15164 C CA . LEU D 1 319 ? 24.48884 18.08366 108.10760 1.000 48.47012 319 LEU D CA 1
ATOM 15165 C C . LEU D 1 319 ? 23.75850 19.13257 108.93612 1.000 49.36715 319 LEU D C 1
ATOM 15166 O O . LEU D 1 319 ? 22.56609 18.98375 109.22766 1.000 51.87295 319 LEU D O 1
ATOM 15182 N N . GLY D 1 320 ? 24.45218 20.20855 109.31262 1.000 48.82148 320 GLY D N 1
ATOM 15183 C CA . GLY D 1 320 ? 23.79409 21.27328 110.05074 1.000 45.02409 320 GLY D CA 1
ATOM 15184 C C . GLY D 1 320 ? 22.69494 21.93968 109.24747 1.000 43.49766 320 GLY D C 1
ATOM 15185 O O . GLY D 1 320 ? 21.66124 22.33194 109.79382 1.000 45.86131 320 GLY D O 1
ATOM 15189 N N . THR D 1 321 ? 22.89880 22.07061 107.93673 1.000 47.41392 321 THR D N 1
ATOM 15190 C CA . THR D 1 321 ? 21.87185 22.67158 107.09530 1.000 42.01319 321 THR D CA 1
ATOM 15191 C C . THR D 1 321 ? 20.64318 21.77689 107.01503 1.000 41.89522 321 THR D C 1
ATOM 15192 O O . THR D 1 321 ? 19.50914 22.25984 107.11201 1.000 45.95915 321 THR D O 1
ATOM 15203 N N . ILE D 1 322 ? 20.84642 20.46890 106.84819 1.000 40.36738 322 ILE D N 1
ATOM 15204 C CA . ILE D 1 322 ? 19.71105 19.55496 106.79802 1.000 39.43946 322 ILE D CA 1
ATOM 15205 C C . ILE D 1 322 ? 18.94247 19.60918 108.11089 1.000 46.47576 322 ILE D C 1
ATOM 15206 O O . ILE D 1 322 ? 17.70679 19.56608 108.12859 1.000 52.05980 322 ILE D O 1
ATOM 15222 N N . GLU D 1 323 ? 19.66279 19.70655 109.23088 1.000 47.05763 323 GLU D N 1
ATOM 15223 C CA . GLU D 1 323 ? 19.00781 19.77334 110.53303 1.000 45.71184 323 GLU D CA 1
ATOM 15224 C C . GLU D 1 323 ? 18.20368 21.05862 110.68254 1.000 47.69184 323 GLU D C 1
ATOM 15225 O O . GLU D 1 323 ? 17.12399 21.05539 111.28513 1.000 48.15193 323 GLU D O 1
ATOM 15237 N N . ALA D 1 324 ? 18.71762 22.17005 110.15044 1.000 51.11051 324 ALA D N 1
ATOM 15238 C CA . ALA D 1 324 ? 17.96641 23.41995 110.18992 1.000 48.62775 324 ALA D CA 1
ATOM 15239 C C . ALA D 1 324 ? 16.67334 23.30501 109.39452 1.000 47.86292 324 ALA D C 1
ATOM 15240 O O . ALA D 1 324 ? 15.61796 23.77641 109.83536 1.000 43.29369 324 ALA D O 1
ATOM 15247 N N . CYS D 1 325 ? 16.73652 22.67855 108.21735 1.000 49.76786 325 CYS D N 1
ATOM 15248 C CA . CYS D 1 325 ? 15.52646 22.44093 107.43859 1.000 48.81119 325 CYS D CA 1
ATOM 15249 C C . CYS D 1 325 ? 14.62186 21.43048 108.13012 1.000 48.62870 325 CYS D C 1
ATOM 15250 O O . CYS D 1 325 ? 13.39210 21.54800 108.07628 1.000 49.48058 325 CYS D O 1
ATOM 15258 N N . ARG D 1 326 ? 15.21573 20.42471 108.77605 1.000 48.16619 326 ARG D N 1
ATOM 15259 C CA . ARG D 1 326 ? 14.42512 19.42693 109.48745 1.000 47.41913 326 ARG D CA 1
ATOM 15260 C C . ARG D 1 326 ? 13.56420 20.07610 110.56234 1.000 49.44790 326 ARG D C 1
ATOM 15261 O O . ARG D 1 326 ? 12.41846 19.66646 110.78371 1.000 50.59820 326 ARG D O 1
ATOM 15282 N N . ASP D 1 327 ? 14.09980 21.09089 111.24329 1.000 53.19149 327 ASP D N 1
ATOM 15283 C CA . ASP D 1 327 ? 13.33218 21.76379 112.28497 1.000 54.05872 327 ASP D CA 1
ATOM 15284 C C . ASP D 1 327 ? 12.26860 22.67315 111.68300 1.000 52.78866 327 ASP D C 1
ATOM 15285 O O . ASP D 1 327 ? 11.15682 22.77350 112.21516 1.000 51.95624 327 ASP D O 1
ATOM 15294 N N . MET D 1 328 ? 12.58702 23.34003 110.57076 1.000 50.39166 328 MET D N 1
ATOM 15295 C CA . MET D 1 328 ? 11.59563 24.18639 109.91525 1.000 49.61959 328 MET D CA 1
ATOM 15296 C C . MET D 1 328 ? 10.40825 23.36128 109.44157 1.000 48.79596 328 MET D C 1
ATOM 15297 O O . MET D 1 328 ? 9.25180 23.76880 109.60331 1.000 48.69380 328 MET D O 1
ATOM 15311 N N . LEU D 1 329 ? 10.67556 22.18991 108.86279 1.000 44.53063 329 LEU D N 1
ATOM 15312 C CA . LEU D 1 329 ? 9.59366 21.34811 108.36946 1.000 39.65237 329 LEU D CA 1
ATOM 15313 C C . LEU D 1 329 ? 8.77028 20.77890 109.51661 1.000 44.30138 329 LEU D C 1
ATOM 15314 O O . LEU D 1 329 ? 7.54328 20.67116 109.41178 1.000 49.77645 329 LEU D O 1
ATOM 15330 N N . SER D 1 330 ? 9.42384 20.42066 110.62500 1.000 43.18721 330 SER D N 1
ATOM 15331 C CA . SER D 1 330 ? 8.71454 19.76283 111.71672 1.000 41.99932 330 SER D CA 1
ATOM 15332 C C . SER D 1 330 ? 7.58481 20.62844 112.25868 1.000 47.31780 330 SER D C 1
ATOM 15333 O O . SER D 1 330 ? 6.61215 20.10255 112.81350 1.000 44.88564 330 SER D O 1
ATOM 15341 N N . LYS D 1 331 ? 7.68907 21.95057 112.10570 1.000 47.95182 331 LYS D N 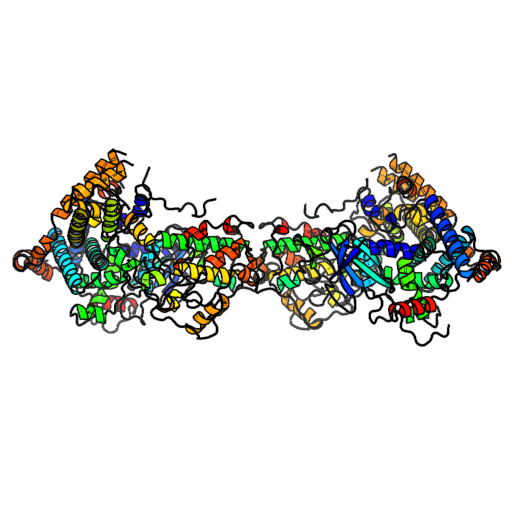1
ATOM 15342 C CA . LYS D 1 331 ? 6.67614 22.85174 112.63964 1.000 45.93523 331 LYS D CA 1
ATOM 15343 C C . LYS D 1 331 ? 5.38887 22.84710 111.82437 1.000 46.44248 331 LYS D C 1
ATOM 15344 O O . LYS D 1 331 ? 4.39035 23.41718 112.27773 1.000 47.35463 331 LYS D O 1
ATOM 15363 N N . GLU D 1 332 ? 5.37953 22.21950 110.64754 1.000 44.58652 332 GLU D N 1
ATOM 15364 C CA . GLU D 1 332 ? 4.19616 22.17431 109.79649 1.000 39.85829 332 GLU D CA 1
ATOM 15365 C C . GLU D 1 332 ? 4.13317 20.81435 109.09376 1.000 36.01092 332 GLU D C 1
ATOM 15366 O O . GLU D 1 332 ? 4.23221 20.69453 107.87626 1.000 36.41856 332 GLU D O 1
ATOM 15378 N N . LEU D 1 333 ? 3.96573 19.75645 109.88673 1.000 37.83425 333 LEU D N 1
ATOM 15379 C CA . LEU D 1 333 ? 3.91681 18.40300 109.36002 1.000 32.24278 333 LEU D CA 1
ATOM 15380 C C . LEU D 1 333 ? 2.58007 18.14318 108.67132 1.000 26.44785 333 LEU D C 1
ATOM 15381 O O . LEU D 1 333 ? 1.62573 18.90805 108.82703 1.000 30.68513 333 LEU D O 1
ATOM 15397 N N . PRO D 1 334 ? 2.48450 17.05902 107.89587 1.000 22.87822 334 PRO D N 1
ATOM 15398 C CA . PRO D 1 334 ? 1.21929 16.76782 107.20128 1.000 30.83023 334 PRO D CA 1
ATOM 15399 C C . PRO D 1 334 ? 0.02062 16.67992 108.12567 1.000 35.69784 334 PRO D C 1
ATOM 15400 O O . PRO D 1 334 ? -1.11172 16.90848 107.68253 1.000 36.91076 334 PRO D O 1
ATOM 15411 N N . GLU D 1 335 ? 0.22864 16.33330 109.39556 1.000 36.48895 335 GLU D N 1
ATOM 15412 C CA . GLU D 1 335 ? -0.88715 16.25239 110.32860 1.000 31.55705 335 GLU D CA 1
ATOM 15413 C C . GLU D 1 335 ? -1.55961 17.60317 110.51966 1.000 36.74604 335 GLU D C 1
ATOM 15414 O O . GLU D 1 335 ? -2.73687 17.65261 110.89367 1.000 25.44126 335 GLU D O 1
ATOM 15426 N N . ARG D 1 336 ? -0.83511 18.69619 110.27605 1.000 42.79042 336 ARG D N 1
ATOM 15427 C CA . ARG D 1 336 ? -1.37459 20.04330 110.40152 1.000 36.67537 336 ARG D CA 1
ATOM 15428 C C . ARG D 1 336 ? -2.38159 20.38461 109.31097 1.000 36.57140 336 ARG D C 1
ATOM 15429 O O . ARG D 1 336 ? -2.95285 21.48068 109.35083 1.000 35.64571 336 ARG D O 1
ATOM 15450 N N . ARG D 1 337 ? -2.61334 19.48879 108.34601 1.000 37.44731 337 ARG D N 1
ATOM 15451 C CA . ARG D 1 337 ? -3.62436 19.74974 107.32600 1.000 34.64538 337 ARG D CA 1
ATOM 15452 C C . ARG D 1 337 ? -4.97854 20.04739 107.95829 1.000 40.69420 337 ARG D C 1
ATOM 15453 O O . ARG D 1 337 ? -5.72380 20.90642 107.47348 1.000 46.50494 337 ARG D O 1
ATOM 15474 N N . GLU D 1 338 ? -5.31434 19.34874 109.04384 1.000 54.52666 338 GLU D N 1
ATOM 15475 C CA . GLU D 1 338 ? -6.59095 19.56670 109.71170 1.000 55.20249 338 GLU D CA 1
ATOM 15476 C C . GLU D 1 338 ? -6.61170 20.84918 110.53158 1.000 53.85094 338 GLU D C 1
ATOM 15477 O O . GLU D 1 338 ? -7.69439 21.39732 110.76888 1.000 50.47483 338 GLU D O 1
ATOM 15489 N N . HIS D 1 339 ? -5.44700 21.33672 110.97037 1.000 49.18530 339 HIS D N 1
ATOM 15490 C CA . HIS D 1 339 ? -5.40854 22.58605 111.72362 1.000 35.07562 339 HIS D CA 1
ATOM 15491 C C . HIS D 1 339 ? -5.81680 23.76522 110.84966 1.000 34.03053 339 HIS D C 1
ATOM 15492 O O . HIS D 1 339 ? -6.55483 24.65045 111.29610 1.000 35.04577 339 HIS D O 1
ATOM 15506 N N . TRP D 1 340 ? -5.33839 23.79945 109.60549 1.000 42.35534 340 TRP D N 1
ATOM 15507 C CA . TRP D 1 340 ? -5.65539 24.89212 108.69690 1.000 36.87706 340 TRP D CA 1
ATOM 15508 C C . TRP D 1 340 ? -7.00681 24.72680 108.01661 1.000 37.97933 340 TRP D C 1
ATOM 15509 O O . TRP D 1 340 ? -7.43404 25.64023 107.30255 1.000 46.05801 340 TRP D O 1
ATOM 15530 N N . ASN D 1 341 ? -7.67550 23.58990 108.20433 1.000 38.22625 341 ASN D N 1
ATOM 15531 C CA . ASN D 1 341 ? -9.03614 23.38769 107.72768 1.000 40.80686 341 ASN D CA 1
ATOM 15532 C C . ASN D 1 341 ? -10.04391 23.36797 108.86953 1.000 50.21971 341 ASN D C 1
ATOM 15533 O O . ASN D 1 341 ? -11.23323 23.12432 108.63410 1.000 55.24541 341 ASN D O 1
ATOM 15544 N N . ASN D 1 342 ? -9.60338 23.63075 110.09695 1.000 37.75283 342 ASN D N 1
ATOM 15545 C CA . ASN D 1 342 ? -10.49881 23.60906 111.24465 1.000 44.21060 342 ASN D CA 1
ATOM 15546 C C . ASN D 1 342 ? -11.40023 24.83681 111.22950 1.000 40.16773 342 ASN D C 1
ATOM 15547 O O . ASN D 1 342 ? -10.93603 25.96091 111.01590 1.000 40.07662 342 ASN D O 1
ATOM 15558 N N . LYS D 1 343 ? -12.69567 24.61860 111.46521 1.000 42.40827 343 LYS D N 1
ATOM 15559 C CA . LYS D 1 343 ? -13.64065 25.72919 111.47809 1.000 38.43378 343 LYS D CA 1
ATOM 15560 C C . LYS D 1 343 ? -13.45605 26.60689 112.70743 1.000 39.54221 343 LYS D C 1
ATOM 15561 O O . LYS D 1 343 ? -13.70767 27.81517 112.64719 1.000 40.86859 343 LYS D O 1
ATOM 15580 N N . THR D 1 344 ? -13.01499 26.02587 113.82441 1.000 43.29880 344 THR D N 1
ATOM 15581 C CA . THR D 1 344 ? -12.79595 26.82100 115.02709 1.000 41.02231 344 THR D CA 1
ATOM 15582 C C . THR D 1 344 ? -11.54415 27.67743 114.89200 1.000 39.83665 344 THR D C 1
ATOM 15583 O O . THR D 1 344 ? -11.52893 28.83798 115.31842 1.000 40.71923 344 THR D O 1
ATOM 15594 N N . VAL D 1 345 ? -10.48282 27.12012 114.30506 1.000 45.96629 345 VAL D N 1
ATOM 15595 C CA . VAL D 1 345 ? -9.27987 27.90578 114.04908 1.000 43.14855 345 VAL D CA 1
ATOM 15596 C C . VAL D 1 345 ? -9.59941 29.05972 113.10919 1.000 41.32067 345 VAL D C 1
ATOM 15597 O O . VAL D 1 345 ? -9.10710 30.18116 113.28434 1.000 40.11613 345 VAL D O 1
ATOM 15610 N N . TYR D 1 346 ? -10.43368 28.80410 112.10023 1.000 42.66413 346 TYR D N 1
ATOM 15611 C CA . TYR D 1 346 ? -10.81193 29.84944 111.15541 1.000 36.93860 346 TYR D CA 1
ATOM 15612 C C . TYR D 1 346 ? -11.56563 30.97512 111.85397 1.000 38.34344 346 TYR D C 1
ATOM 15613 O O . TYR D 1 346 ? -11.16696 32.14321 111.78854 1.000 38.68241 346 TYR D O 1
ATOM 15631 N N . LYS D 1 347 ? -12.65705 30.63788 112.54269 1.000 42.08364 347 LYS D N 1
ATOM 15632 C CA . LYS D 1 347 ? -13.49329 31.66758 113.14978 1.000 46.79735 347 LYS D CA 1
ATOM 15633 C C . LYS D 1 347 ? -12.72582 32.48409 114.18062 1.000 42.46345 347 LYS D C 1
ATOM 15634 O O . LYS D 1 347 ? -12.95057 33.69074 114.31665 1.000 43.42379 347 LYS D O 1
ATOM 15653 N N . ALA D 1 348 ? -11.81176 31.84781 114.91267 1.000 41.96633 348 ALA D N 1
ATOM 15654 C CA . ALA D 1 348 ? -11.13280 32.51849 116.01320 1.000 44.42831 348 ALA D CA 1
ATOM 15655 C C . ALA D 1 348 ? -9.85273 33.21845 115.57764 1.000 48.49413 348 ALA D C 1
ATOM 15656 O O . ALA D 1 348 ? -9.56767 34.32674 116.04436 1.000 48.61930 348 ALA D O 1
ATOM 15663 N N . GLN D 1 349 ? -9.07351 32.59517 114.69489 1.000 42.04559 349 GLN D N 1
ATOM 15664 C CA . GLN D 1 349 ? -7.75133 33.09259 114.34106 1.000 38.26285 349 GLN D CA 1
ATOM 15665 C C . GLN D 1 349 ? -7.67141 33.72387 112.95980 1.000 37.18802 349 GLN D C 1
ATOM 15666 O O . GLN D 1 349 ? -6.90236 34.66978 112.77668 1.000 36.93944 349 GLN D O 1
ATOM 15680 N N . ILE D 1 350 ? -8.43087 33.22881 111.98858 1.000 41.01795 350 ILE D N 1
ATOM 15681 C CA . ILE D 1 350 ? -8.35127 33.69964 110.60677 1.000 37.82388 350 ILE D CA 1
ATOM 15682 C C . ILE D 1 350 ? -9.39994 34.76336 110.31598 1.000 36.69679 350 ILE D C 1
ATOM 15683 O O . ILE D 1 350 ? -9.09085 35.81599 109.75844 1.000 36.47958 350 ILE D O 1
ATOM 15699 N N . GLN D 1 351 ? -10.65132 34.49691 110.68205 1.000 37.99071 351 GLN D N 1
ATOM 15700 C CA . GLN D 1 351 ? -11.75087 35.39066 110.32546 1.000 39.10874 351 GLN D CA 1
ATOM 15701 C C . GLN D 1 351 ? -11.51761 36.82839 110.76748 1.000 40.03486 351 GLN D C 1
ATOM 15702 O O . GLN D 1 351 ? -11.73756 37.74014 109.95452 1.000 47.31966 351 GLN D O 1
ATOM 15716 N N . PRO D 1 352 ? -11.09454 37.10829 112.00365 1.000 41.02006 352 PRO D N 1
ATOM 15717 C CA . PRO D 1 352 ? -10.79944 38.50366 112.36696 1.000 41.93015 352 PRO D CA 1
ATOM 15718 C C . PRO D 1 352 ? -9.88545 39.21431 111.38166 1.000 41.96279 352 PRO D C 1
ATOM 15719 O O . PRO D 1 352 ? -10.10660 40.39297 111.07723 1.000 45.65433 352 PRO D O 1
ATOM 15730 N N . ILE D 1 353 ? -8.86236 38.52691 110.86796 1.000 44.86087 353 ILE D N 1
ATOM 15731 C CA . ILE D 1 353 ? -7.90644 39.18386 109.98273 1.000 40.68431 353 ILE D CA 1
ATOM 15732 C C . ILE D 1 353 ? -8.54697 39.47981 108.63245 1.000 39.69540 353 ILE D C 1
ATOM 15733 O O . ILE D 1 353 ? -8.39123 40.57792 108.08485 1.000 44.27468 353 ILE D O 1
ATOM 15749 N N . ARG D 1 354 ? -9.27756 38.51173 108.07196 1.000 36.57435 354 ARG D N 1
ATOM 15750 C CA . ARG D 1 354 ? -9.98355 38.77008 106.82250 1.000 36.19218 354 ARG D CA 1
ATOM 15751 C C . ARG D 1 354 ? -10.98340 39.90220 106.99455 1.000 38.33889 354 ARG D C 1
ATOM 15752 O O . ARG D 1 354 ? -11.22328 40.67446 106.06006 1.000 40.81387 354 ARG D O 1
ATOM 15773 N N . LYS D 1 355 ? -11.57101 40.01258 108.18576 1.000 47.08868 355 LYS D N 1
ATOM 15774 C CA . LYS D 1 355 ? -12.51197 41.09134 108.46119 1.000 49.78015 355 LYS D CA 1
ATOM 15775 C C . LYS D 1 355 ? -11.78464 42.42924 108.52717 1.000 48.75843 355 LYS D C 1
ATOM 15776 O O . LYS D 1 355 ? -12.30783 43.45262 108.06863 1.000 41.86602 355 LYS D O 1
ATOM 15795 N N . LYS D 1 356 ? -10.57258 42.43780 109.09074 1.000 46.15550 356 LYS D N 1
ATOM 15796 C CA . LYS D 1 356 ? -9.74693 43.64040 109.06618 1.000 40.95256 356 LYS D CA 1
ATOM 15797 C C . LYS D 1 356 ? -9.33761 43.99512 107.64252 1.000 39.51513 356 LYS D C 1
ATOM 15798 O O . LYS D 1 356 ? -9.26069 45.17634 107.28571 1.000 46.00670 356 LYS D O 1
ATOM 15817 N N . LEU D 1 357 ? -9.08130 42.98102 106.81407 1.000 40.01259 357 LEU D N 1
ATOM 15818 C CA . LEU D 1 357 ? -8.63381 43.22229 105.44662 1.000 41.97307 357 LEU D CA 1
ATOM 15819 C C . LEU D 1 357 ? -9.74678 43.79015 104.57610 1.000 37.90995 357 LEU D C 1
ATOM 15820 O O . LEU D 1 357 ? -9.46712 44.47879 103.58780 1.000 36.56891 357 LEU D O 1
ATOM 15836 N N . ASN D 1 358 ? -11.00600 43.51645 104.92009 1.000 38.23247 358 ASN D N 1
ATOM 15837 C CA . ASN D 1 358 ? -12.11860 43.93814 104.07790 1.000 38.37467 358 ASN D CA 1
ATOM 15838 C C . ASN D 1 358 ? -12.33018 45.44671 104.10054 1.000 39.49825 358 ASN D C 1
ATOM 15839 O O . ASN D 1 358 ? -13.01584 45.97453 103.21788 1.000 39.52196 358 ASN D O 1
ATOM 15850 N N . LYS D 1 359 ? -11.75512 46.15210 105.07382 1.000 40.27694 359 LYS D N 1
ATOM 15851 C CA . LYS D 1 359 ? -11.94627 47.58955 105.20532 1.000 43.82502 359 LYS D CA 1
ATOM 15852 C C . LYS D 1 359 ? -10.67954 48.38795 104.93412 1.000 46.03080 359 LYS D C 1
ATOM 15853 O O . LYS D 1 359 ? -10.73288 49.62194 104.93221 1.000 59.61381 359 LYS D O 1
ATOM 15872 N N . CYS D 1 360 ? -9.54656 47.72487 104.70316 1.000 39.46000 360 CYS D N 1
ATOM 15873 C CA . CYS D 1 360 ? -8.29381 48.40871 104.40890 1.000 40.46447 360 CYS D CA 1
ATOM 15874 C C . CYS D 1 360 ? -7.68787 47.96737 103.08321 1.000 44.39792 360 CYS D C 1
ATOM 15875 O O . CYS D 1 360 ? -6.53139 48.30244 102.80147 1.000 49.84517 360 CYS D O 1
ATOM 15883 N N . ARG D 1 361 ? -8.43208 47.22799 102.26506 1.000 44.04579 361 ARG D N 1
ATOM 15884 C CA . ARG D 1 361 ? -7.89766 46.73081 101.00809 1.000 34.80353 361 ARG D CA 1
ATOM 15885 C C . ARG D 1 361 ? -7.75557 47.86294 99.99433 1.000 34.70732 361 ARG D C 1
ATOM 15886 O O . ARG D 1 361 ? -8.38859 48.91734 100.09712 1.000 37.91266 361 ARG D O 1
ATOM 15907 N N . ASP D 1 362 ? -6.90637 47.62693 99.00621 1.000 33.56769 362 ASP D N 1
ATOM 15908 C CA . ASP D 1 362 ? -6.69860 48.60369 97.94413 1.000 33.28222 362 ASP D CA 1
ATOM 15909 C C . ASP D 1 362 ? -7.98289 48.74286 97.13547 1.000 33.44606 362 ASP D C 1
ATOM 15910 O O . ASP D 1 362 ? -8.51165 47.73884 96.64724 1.000 33.24735 362 ASP D O 1
ATOM 15919 N N . PRO D 1 363 ? -8.52291 49.95456 96.97713 1.000 37.83104 363 PRO D N 1
ATOM 15920 C CA . PRO D 1 363 ? -9.81565 50.07605 96.28540 1.000 35.29011 363 PRO D CA 1
ATOM 15921 C C . PRO D 1 363 ? -9.73120 49.87882 94.78280 1.000 39.51199 363 PRO D C 1
ATOM 15922 O O . PRO D 1 363 ? -10.71402 49.43623 94.17572 1.000 47.07553 363 PRO D O 1
ATOM 15933 N N . ASP D 1 364 ? -8.59598 50.18898 94.16032 1.000 40.51205 364 ASP D N 1
ATOM 15934 C CA . ASP D 1 364 ? -8.49840 50.13457 92.70773 1.000 32.01049 364 ASP D CA 1
ATOM 15935 C C . ASP D 1 364 ? -8.03869 48.77523 92.19653 1.000 37.06770 364 ASP D C 1
ATOM 15936 O O . ASP D 1 364 ? -8.50565 48.31740 91.14895 1.000 39.85021 364 ASP D O 1
ATOM 15945 N N . ARG D 1 365 ? -7.13426 48.11976 92.91715 1.000 34.43763 365 ARG D N 1
ATOM 15946 C CA . ARG D 1 365 ? -6.48306 46.91241 92.43028 1.000 33.27850 365 ARG D CA 1
ATOM 15947 C C . ARG D 1 365 ? -7.17432 45.62575 92.86892 1.000 39.69311 365 ARG D C 1
ATOM 15948 O O . ARG D 1 365 ? -6.85148 44.55776 92.33656 1.000 49.20285 365 ARG D O 1
ATOM 15969 N N . TRP D 1 366 ? -8.10004 45.69405 93.82899 1.000 39.40554 366 TRP D N 1
ATOM 15970 C CA . TRP D 1 366 ? -8.71988 44.48122 94.36006 1.000 30.01897 366 TRP D CA 1
ATOM 15971 C C . TRP D 1 366 ? -9.56129 43.76386 93.30991 1.000 33.94269 366 TRP D C 1
ATOM 15972 O O . TRP D 1 366 ? -9.58754 42.52640 93.27150 1.000 35.56286 366 TRP D O 1
ATOM 15993 N N . ASN D 1 367 ? -10.27515 44.51166 92.47063 1.000 30.79773 367 ASN D N 1
ATOM 15994 C CA . ASN D 1 367 ? -11.11314 43.91844 91.42945 1.000 29.96087 367 ASN D CA 1
ATOM 15995 C C . ASN D 1 367 ? -10.24301 43.68936 90.20143 1.000 29.09011 367 ASN D C 1
ATOM 15996 O O . ASN D 1 367 ? -9.94026 44.62360 89.45532 1.000 35.98892 367 ASN D O 1
ATOM 16007 N N . LEU D 1 368 ? -9.83997 42.43410 89.99373 1.000 36.27197 368 LEU D N 1
ATOM 16008 C CA . LEU D 1 368 ? -8.92884 42.11506 88.90096 1.000 36.05253 368 LEU D CA 1
ATOM 16009 C C . LEU D 1 368 ? -9.56262 42.38035 87.54118 1.000 36.11927 368 LEU D C 1
ATOM 16010 O O . LEU D 1 368 ? -8.89759 42.88005 86.62608 1.000 42.78207 368 LEU D O 1
ATOM 16026 N N . VAL D 1 369 ? -10.83747 42.02783 87.37657 1.000 36.54576 369 VAL D N 1
ATOM 16027 C CA . VAL D 1 369 ? -11.48833 42.22381 86.08516 1.000 37.30924 369 VAL D CA 1
ATOM 16028 C C . VAL D 1 369 ? -11.50639 43.70099 85.71195 1.000 36.95753 369 VAL D C 1
ATOM 16029 O O . VAL D 1 369 ? -11.32274 44.06157 84.54341 1.000 37.98397 369 VAL D O 1
ATOM 16042 N N . GLU D 1 370 ? -11.73457 44.57967 86.69185 1.000 36.08061 370 GLU D N 1
ATOM 16043 C CA . GLU D 1 370 ? -11.73850 46.01111 86.40565 1.000 36.08655 370 GLU D CA 1
ATOM 16044 C C . GLU D 1 370 ? -10.32847 46.53287 86.16797 1.000 36.57527 370 GLU D C 1
ATOM 16045 O O . GLU D 1 370 ? -10.10591 47.33484 85.25463 1.000 46.98615 370 GLU D O 1
ATOM 16057 N N . LEU D 1 371 ? -9.36564 46.10619 86.98813 1.000 36.30609 371 LEU D N 1
ATOM 16058 C CA . LEU D 1 371 ? -7.97934 46.49350 86.74887 1.000 37.33000 371 LEU D CA 1
ATOM 16059 C C . LEU D 1 371 ? -7.56386 46.15631 85.32189 1.000 38.54565 371 LEU D C 1
ATOM 16060 O O . LEU D 1 371 ? -6.90957 46.95952 84.64911 1.000 52.88347 371 LEU D O 1
ATOM 16076 N N . GLN D 1 372 ? -7.93854 44.97019 84.83966 1.000 38.32475 372 GLN D N 1
ATOM 16077 C CA . GLN D 1 372 ? -7.62251 44.61191 83.46211 1.000 40.13880 372 GLN D CA 1
ATOM 16078 C C . GLN D 1 372 ? -8.39287 45.48410 82.47911 1.000 41.65536 372 GLN D C 1
ATOM 16079 O O . GLN D 1 372 ? -7.85088 45.89125 81.44554 1.000 51.58971 372 GLN D O 1
ATOM 16093 N N . ARG D 1 373 ? -9.65510 45.79075 82.78994 1.000 43.47401 373 ARG D N 1
ATOM 16094 C CA . ARG D 1 373 ? -10.48201 46.55922 81.86494 1.000 46.00346 373 ARG D CA 1
ATOM 16095 C C . ARG D 1 373 ? -9.89054 47.94159 81.61672 1.000 43.68571 373 ARG D C 1
ATOM 16096 O O . ARG D 1 373 ? -9.77356 48.38264 80.46783 1.000 49.86975 373 ARG D O 1
ATOM 16117 N N . ILE D 1 374 ? -9.51043 48.64294 82.68745 1.000 42.34703 374 ILE D N 1
ATOM 16118 C CA . ILE D 1 374 ? -9.03562 50.01314 82.53226 1.000 44.17867 374 ILE D CA 1
ATOM 16119 C C . ILE D 1 374 ? -7.64531 50.03674 81.91254 1.000 57.33508 374 ILE D C 1
ATOM 16120 O O . ILE D 1 374 ? -7.27833 51.00240 81.23235 1.000 67.36060 374 ILE D O 1
ATOM 16136 N N . ARG D 1 375 ? -6.84721 48.99256 82.13585 1.000 53.64380 375 ARG D N 1
ATOM 16137 C CA . ARG D 1 375 ? -5.51618 48.94798 81.54345 1.000 59.53027 375 ARG D CA 1
ATOM 16138 C C . ARG D 1 375 ? -5.56855 48.58025 80.06681 1.000 60.07780 375 ARG D C 1
ATOM 16139 O O . ARG D 1 375 ? -4.68549 48.98444 79.30166 1.000 65.68569 375 ARG D O 1
ATOM 16160 N N . ARG D 1 376 ? -6.59000 47.83016 79.64632 1.000 53.85169 376 ARG D N 1
ATOM 16161 C CA . ARG D 1 376 ? -6.77242 47.57531 78.22150 1.000 57.92313 376 ARG D CA 1
ATOM 16162 C C . ARG D 1 376 ? -7.29177 48.81687 77.50728 1.000 69.08992 376 ARG D C 1
ATOM 16163 O O . ARG D 1 376 ? -6.81578 49.15747 76.41792 1.000 78.71207 376 ARG D O 1
ATOM 16184 N N . GLU D 1 377 ? -8.26291 49.51017 78.10707 1.000 63.59632 377 GLU D N 1
ATOM 16185 C CA . GLU D 1 377 ? -8.77370 50.73518 77.50102 1.000 70.62474 377 GLU D CA 1
ATOM 16186 C C . GLU D 1 377 ? -7.73292 51.84715 77.53205 1.000 73.37233 377 GLU D C 1
ATOM 16187 O O . GLU D 1 377 ? -7.70937 52.69793 76.63499 1.000 85.21985 377 GLU D O 1
ATOM 16199 N N . GLN D 1 378 ? -6.86890 51.85733 78.55066 1.000 66.91305 378 GLN D N 1
ATOM 16200 C CA . GLN D 1 378 ? -5.77946 52.82710 78.59460 1.000 71.43301 378 GLN D CA 1
ATOM 16201 C C . GLN D 1 378 ? -4.76525 52.57652 77.48581 1.000 79.19892 378 GLN D C 1
ATOM 16202 O O . GLN D 1 378 ? -4.15115 53.52380 76.98104 1.000 87.93725 378 GLN D O 1
ATOM 16216 N N . ALA D 1 379 ? -4.57920 51.31324 77.09601 1.000 78.66035 379 ALA D N 1
ATOM 16217 C CA . ALA D 1 379 ? -3.62761 50.97275 76.04574 1.000 81.78798 379 ALA D CA 1
ATOM 16218 C C . ALA D 1 379 ? -4.18996 51.22790 74.65326 1.000 85.97829 379 ALA D C 1
ATOM 16219 O O . ALA D 1 379 ? -3.42450 51.49869 73.72106 1.000 90.90822 379 ALA D O 1
ATOM 16226 N N . SER D 1 380 ? -5.51092 51.14424 74.49067 1.000 92.22465 380 SER D N 1
ATOM 16227 C CA . SER D 1 380 ? -6.12064 51.33929 73.17965 1.000 105.00082 380 SER D CA 1
ATOM 16228 C C . SER D 1 380 ? -6.17578 52.81551 72.79621 1.000 114.87144 380 SER D C 1
ATOM 16229 O O . SER D 1 380 ? -5.55102 53.23671 71.81666 1.000 112.59867 380 SER D O 1
ATOM 16237 N N . ARG D 1 381 ? -6.91657 53.61611 73.55949 1.000 137.30439 381 ARG D N 1
ATOM 16238 C CA . ARG D 1 381 ? -7.11138 55.02671 73.25188 1.000 146.21527 381 ARG D CA 1
ATOM 16239 C C . ARG D 1 381 ? -6.05185 55.86409 73.96209 1.000 148.79440 381 ARG D C 1
ATOM 16240 O O . ARG D 1 381 ? -6.01169 55.90852 75.19687 1.000 143.33668 381 ARG D O 1
ATOM 16261 N N . LYS D 1 382 ? -5.18678 56.51140 73.17828 1.000 140.15917 382 LYS D N 1
ATOM 16262 C CA . LYS D 1 382 ? -4.12992 57.37028 73.71389 1.000 140.64086 382 LYS D CA 1
ATOM 16263 C C . LYS D 1 382 ? -4.69182 58.74930 74.07597 1.000 142.86640 382 LYS D C 1
ATOM 16264 O O . LYS D 1 382 ? -4.24641 59.78940 73.59062 1.000 137.19939 382 LYS D O 1
ATOM 16283 N N . GLY D 1 383 ? -5.69616 58.73890 74.95026 1.000 137.24800 383 GLY D N 1
ATOM 16284 C CA . GLY D 1 383 ? -6.31814 59.95474 75.42840 1.000 120.98046 383 GLY D CA 1
ATOM 16285 C C . GLY D 1 383 ? -7.65167 60.28808 74.79825 1.000 123.41750 383 GLY D C 1
ATOM 16286 O O . GLY D 1 383 ? -8.21543 61.34462 75.10968 1.000 113.25908 383 GLY D O 1
ATOM 16290 N N . PHE D 1 384 ? -8.17185 59.43022 73.92421 1.000 133.82681 384 PHE D N 1
ATOM 16291 C CA . PHE D 1 384 ? -9.46354 59.65483 73.28924 1.000 129.21762 384 PHE D CA 1
ATOM 16292 C C . PHE D 1 384 ? -10.55036 59.03572 74.16168 1.000 124.22783 384 PHE D C 1
ATOM 16293 O O . PHE D 1 384 ? -10.44180 57.87183 74.56254 1.000 124.87170 384 PHE D O 1
ATOM 16310 N N . ASP D 1 385 ? -11.59400 59.80943 74.45319 1.000 105.78854 385 ASP D N 1
ATOM 16311 C CA . ASP D 1 385 ? -12.63791 59.33200 75.34831 1.000 95.18156 385 ASP D CA 1
ATOM 16312 C C . ASP D 1 385 ? -13.93452 60.08638 75.09540 1.000 94.82653 385 ASP D C 1
ATOM 16313 O O . ASP D 1 385 ? -13.92695 61.26796 74.73897 1.000 103.49063 385 ASP D O 1
ATOM 16322 N N . SER D 1 386 ? -15.05333 59.37149 75.27869 1.000 93.79055 386 SER D N 1
ATOM 16323 C CA . SER D 1 386 ? -16.38227 59.96256 75.17336 1.000 71.95059 386 SER D CA 1
ATOM 16324 C C . SER D 1 386 ? -17.30216 59.47764 76.29392 1.000 65.93305 386 SER D C 1
ATOM 16325 O O . SER D 1 386 ? -18.52555 59.62956 76.18707 1.000 65.60134 386 SER D O 1
ATOM 16333 N N . ASP D 1 387 ? -16.74454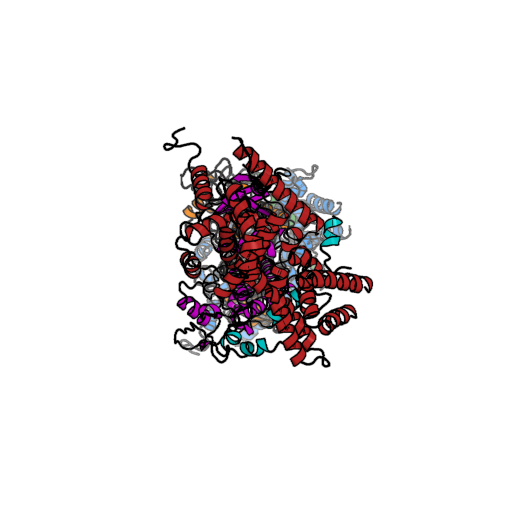 58.90874 77.36927 1.000 71.26557 387 ASP D N 1
ATOM 16334 C CA . ASP D 1 387 ? -17.52919 58.39750 78.48555 1.000 69.69374 387 ASP D CA 1
ATOM 16335 C C . ASP D 1 387 ? -17.21301 59.07130 79.81479 1.000 66.41037 387 ASP D C 1
ATOM 16336 O O . ASP D 1 387 ? -17.78633 58.68089 80.83826 1.000 72.87917 387 ASP D O 1
ATOM 16345 N N . ASP D 1 388 ? -16.32563 60.06116 79.83754 1.000 72.79098 388 ASP D N 1
ATOM 16346 C CA . ASP D 1 388 ? -15.92426 60.70461 81.07993 1.000 71.48744 388 ASP D CA 1
ATOM 16347 C C . ASP D 1 388 ? -16.90395 61.82711 81.41192 1.000 69.11585 388 ASP D C 1
ATOM 16348 O O . ASP D 1 388 ? -17.18876 62.68116 80.56553 1.000 71.60382 388 ASP D O 1
ATOM 16357 N N . GLU D 1 389 ? -17.41133 61.82084 82.64557 1.000 52.33173 389 GLU D N 1
ATOM 16358 C CA . GLU D 1 389 ? -18.37616 62.80952 83.10785 1.000 51.52268 389 GLU D CA 1
ATOM 16359 C C . GLU D 1 389 ? -17.79490 63.77934 84.13102 1.000 52.30729 389 GLU D C 1
ATOM 16360 O O . GLU D 1 389 ? -18.53650 64.60079 84.68182 1.000 52.19301 389 GLU D O 1
ATOM 16372 N N . GLY D 1 390 ? -16.49218 63.71644 84.38900 1.000 68.88703 390 GLY D N 1
ATOM 16373 C CA . GLY D 1 390 ? -15.85746 64.61543 85.33617 1.000 72.59149 390 GLY D CA 1
ATOM 16374 C C . GLY D 1 390 ? -15.13493 63.88717 86.45157 1.000 70.94419 390 GLY D C 1
ATOM 16375 O O . GLY D 1 390 ? -13.90640 63.91219 86.52517 1.000 70.24968 390 GLY D O 1
ATOM 16379 N N . THR E 2 77 ? 0.46362 55.08175 93.25622 1.000 69.06520 77 THR E N 1
ATOM 16380 C CA . THR E 2 77 ? -0.34026 54.12426 92.50449 1.000 68.69947 77 THR E CA 1
ATOM 16381 C C . THR E 2 77 ? 0.52825 53.07013 91.81503 1.000 72.34056 77 THR E C 1
ATOM 16382 O O . THR E 2 77 ? 0.20847 51.88294 91.87414 1.000 77.92287 77 THR E O 1
ATOM 16392 N N . PRO E 2 78 ? 1.61700 53.48591 91.16556 1.000 69.51518 78 PRO E N 1
ATOM 16393 C CA . PRO E 2 78 ? 2.47657 52.50532 90.48723 1.000 69.00197 78 PRO E CA 1
ATOM 16394 C C . PRO E 2 78 ? 3.01226 51.46328 91.45875 1.000 77.16932 78 PRO E C 1
ATOM 16395 O O . PRO E 2 78 ? 3.60379 51.79104 92.49004 1.000 87.98843 78 PRO E O 1
ATOM 16406 N N . ASP E 2 79 ? 2.80434 50.19753 91.11168 1.000 66.64732 79 ASP E N 1
ATOM 16407 C CA . ASP E 2 79 ? 3.21591 49.10008 91.97098 1.000 62.42188 79 ASP E CA 1
ATOM 16408 C C . ASP E 2 79 ? 4.73981 48.97689 91.98188 1.000 61.93245 79 ASP E C 1
ATOM 16409 O O . ASP E 2 79 ? 5.40151 49.28247 90.98679 1.000 73.66917 79 ASP E O 1
ATOM 16418 N N . PRO E 2 80 ? 5.32563 48.54275 93.10447 1.000 63.40058 80 PRO E N 1
ATOM 16419 C CA . PRO E 2 80 ? 6.78658 48.34872 93.12124 1.000 59.27008 80 PRO E CA 1
ATOM 16420 C C . PRO E 2 80 ? 7.27996 47.40709 92.03479 1.000 66.84723 80 PRO E C 1
ATOM 16421 O O . PRO E 2 80 ? 8.36915 47.62250 91.48756 1.000 66.78271 80 PRO E O 1
ATOM 16432 N N . VAL E 2 81 ? 6.51516 46.36116 91.70653 1.000 65.86459 81 VAL E N 1
ATOM 16433 C CA . VAL E 2 81 ? 6.91976 45.48294 90.61380 1.000 47.92482 81 VAL E CA 1
ATOM 16434 C C . VAL E 2 81 ? 6.84005 46.21945 89.28241 1.000 59.87706 81 VAL E C 1
ATOM 16435 O O . VAL E 2 81 ? 7.63819 45.96316 88.37306 1.000 67.24490 81 VAL E O 1
ATOM 16448 N N . GLU E 2 82 ? 5.88612 47.14353 89.14470 1.000 61.26289 82 GLU E N 1
ATOM 16449 C CA . GLU E 2 82 ? 5.71712 47.86039 87.88440 1.000 58.54205 82 GLU E CA 1
ATOM 16450 C C . GLU E 2 82 ? 6.86773 48.82486 87.63258 1.000 58.22276 82 GLU E C 1
ATOM 16451 O O . GLU E 2 82 ? 7.35605 48.93255 86.50174 1.000 65.99904 82 GLU E O 1
ATOM 16463 N N . GLN E 2 83 ? 7.30840 49.54475 88.66683 1.000 66.30867 83 GLN E N 1
ATOM 16464 C CA . GLN E 2 83 ? 8.45507 50.42962 88.49756 1.000 71.20942 83 GLN E CA 1
ATOM 16465 C C . GLN E 2 83 ? 9.72988 49.63492 88.25095 1.000 66.75625 83 GLN E C 1
ATOM 16466 O O . GLN E 2 83 ? 10.62262 50.10001 87.53391 1.000 68.37615 83 GLN E O 1
ATOM 16480 N N . MET E 2 84 ? 9.82985 48.43787 88.82912 1.000 62.03039 84 MET E N 1
ATOM 16481 C CA . MET E 2 84 ? 10.97389 47.57767 88.55182 1.000 59.46634 84 MET E CA 1
ATOM 16482 C C . MET E 2 84 ? 10.97361 47.12394 87.09735 1.000 55.49385 84 MET E C 1
ATOM 16483 O O . MET E 2 84 ? 12.02876 47.08285 86.45337 1.000 53.23193 84 MET E O 1
ATOM 16497 N N . ASN E 2 85 ? 9.79491 46.79411 86.55917 1.000 51.74724 85 ASN E N 1
ATOM 16498 C CA . ASN E 2 85 ? 9.69845 46.39401 85.15802 1.000 51.61462 85 ASN E CA 1
ATOM 16499 C C . ASN E 2 85 ? 10.03823 47.54842 84.22246 1.000 56.28414 85 ASN E C 1
ATOM 16500 O O . ASN E 2 85 ? 10.69495 47.34572 83.19509 1.000 64.91975 85 ASN E O 1
ATOM 16511 N N . GLU E 2 86 ? 9.59202 48.76421 84.54953 1.000 66.26496 86 GLU E N 1
ATOM 16512 C CA . GLU E 2 86 ? 9.95604 49.92054 83.73553 1.000 68.25558 86 GLU E CA 1
ATOM 16513 C C . GLU E 2 86 ? 11.44573 50.22215 83.82695 1.000 65.52556 86 GLU E C 1
ATOM 16514 O O . GLU E 2 86 ? 12.04502 50.67421 82.84527 1.000 66.30107 86 GLU E O 1
ATOM 16526 N N . ALA E 2 87 ? 12.05871 49.99000 84.98906 1.000 65.08000 87 ALA E N 1
ATOM 16527 C CA . ALA E 2 87 ? 13.50455 50.14448 85.08589 1.000 63.34523 87 ALA E CA 1
ATOM 16528 C C . ALA E 2 87 ? 14.21951 49.17698 84.15469 1.000 65.38860 87 ALA E C 1
ATOM 16529 O O . ALA E 2 87 ? 15.27586 49.50910 83.60522 1.000 71.00611 87 ALA E O 1
ATOM 16536 N N . GLU E 2 88 ? 13.66195 47.97794 83.96769 1.000 62.37001 88 GLU E N 1
ATOM 16537 C CA . GLU E 2 88 ? 14.25317 47.01325 83.04778 1.000 55.44835 88 GLU E CA 1
ATOM 16538 C C . GLU E 2 88 ? 13.95627 47.37361 81.59590 1.000 55.60201 88 GLU E C 1
ATOM 16539 O O . GLU E 2 88 ? 14.80151 47.16810 80.71857 1.000 58.48072 88 GLU E O 1
ATOM 16551 N N . LYS E 2 89 ? 12.76003 47.90060 81.32119 1.000 59.04708 89 LYS E N 1
ATOM 16552 C CA . LYS E 2 89 ? 12.45319 48.35923 79.97117 1.000 51.84199 89 LYS E CA 1
ATOM 16553 C C . LYS E 2 89 ? 13.33320 49.53541 79.57662 1.000 63.11391 89 LYS E C 1
ATOM 16554 O O . LYS E 2 89 ? 13.66323 49.69780 78.39590 1.000 61.03539 89 LYS E O 1
ATOM 16573 N N . ARG E 2 90 ? 13.73019 50.35750 80.55130 1.000 75.13940 90 ARG E N 1
ATOM 16574 C CA . ARG E 2 90 ? 14.60175 51.49261 80.27656 1.000 76.57931 90 ARG E CA 1
ATOM 16575 C C . ARG E 2 90 ? 16.00681 51.05924 79.88012 1.000 76.61018 90 ARG E C 1
ATOM 16576 O O . ARG E 2 90 ? 16.73747 51.85015 79.27427 1.000 81.30939 90 ARG E O 1
ATOM 16597 N N . LYS E 2 91 ? 16.40022 49.82527 80.20347 1.000 59.53646 91 LYS E N 1
ATOM 16598 C CA . LYS E 2 91 ? 17.74856 49.37022 79.89407 1.000 57.97928 91 LYS E CA 1
ATOM 16599 C C . LYS E 2 91 ? 17.99331 49.21011 78.39966 1.000 58.18225 91 LYS E C 1
ATOM 16600 O O . LYS E 2 91 ? 19.14637 49.29722 77.96481 1.000 59.10024 91 LYS E O 1
ATOM 16619 N N . TYR E 2 92 ? 16.94552 49.00433 77.60464 1.000 55.67395 92 TYR E N 1
ATOM 16620 C CA . TYR E 2 92 ? 17.09110 48.68516 76.19070 1.000 51.75628 92 TYR E CA 1
ATOM 16621 C C . TYR E 2 92 ? 16.23933 49.62423 75.35563 1.000 49.90777 92 TYR E C 1
ATOM 16622 O O . TYR E 2 92 ? 15.05751 49.82824 75.64914 1.000 55.18391 92 TYR E O 1
ATOM 16640 N N . ILE E 2 93 ? 16.84926 50.19504 74.32223 1.000 46.22760 93 ILE E N 1
ATOM 16641 C CA . ILE E 2 93 ? 16.20710 51.17280 73.45372 1.000 46.03491 93 ILE E CA 1
ATOM 16642 C C . ILE E 2 93 ? 15.69533 50.46128 72.21040 1.000 48.98546 93 ILE E C 1
ATOM 16643 O O . ILE E 2 93 ? 16.45591 49.76632 71.52523 1.000 50.69288 93 ILE E O 1
ATOM 16659 N N . LYS E 2 94 ? 14.40713 50.62939 71.92165 1.000 46.19253 94 LYS E N 1
ATOM 16660 C CA . LYS E 2 94 ? 13.78957 49.98095 70.77333 1.000 53.01822 94 LYS E CA 1
ATOM 16661 C C . LYS E 2 94 ? 14.10760 50.75163 69.49829 1.000 53.66147 94 LYS E C 1
ATOM 16662 O O . LYS E 2 94 ? 14.14139 51.98543 69.49466 1.000 50.80835 94 LYS E O 1
ATOM 16681 N N . GLY E 2 95 ? 14.34446 50.01642 68.41166 1.000 55.86329 95 GLY E N 1
ATOM 16682 C CA . GLY E 2 95 ? 14.71380 50.60503 67.13743 1.000 57.53874 95 GLY E CA 1
ATOM 16683 C C . GLY E 2 95 ? 13.79036 50.13878 66.02596 1.000 59.68739 95 GLY E C 1
ATOM 16684 O O . GLY E 2 95 ? 12.57441 50.04154 66.19315 1.000 57.46183 95 GLY E O 1
ATOM 16688 N N . LYS E 2 96 ? 14.39034 49.84305 64.87277 1.000 54.03873 96 LYS E N 1
ATOM 16689 C CA . LYS E 2 96 ? 13.61605 49.42694 63.71113 1.000 51.83692 96 LYS E CA 1
ATOM 16690 C C . LYS E 2 96 ? 12.77916 48.19468 64.03342 1.000 49.40753 96 LYS E C 1
ATOM 16691 O O . LYS E 2 96 ? 13.14165 47.37123 64.87699 1.000 62.60283 96 LYS E O 1
ATOM 16710 N N . LYS E 2 97 ? 11.64054 48.07884 63.35379 1.000 50.54255 97 LYS E N 1
ATOM 16711 C CA . LYS E 2 97 ? 10.77160 46.90972 63.47593 1.000 48.57592 97 LYS E CA 1
ATOM 16712 C C . LYS E 2 97 ? 11.24833 45.87241 62.46604 1.000 47.97789 97 LYS E C 1
ATOM 16713 O O . LYS E 2 97 ? 10.98263 45.98504 61.26727 1.000 50.46218 97 LYS E O 1
ATOM 16732 N N . LEU E 2 98 ? 11.96549 44.85824 62.95556 1.000 51.26537 98 LEU E N 1
ATOM 16733 C CA . LEU E 2 98 ? 12.52658 43.83116 62.08842 1.000 44.65603 98 LEU E CA 1
ATOM 16734 C C . LEU E 2 98 ? 11.51111 42.77428 61.67093 1.000 49.37231 98 LEU E C 1
ATOM 16735 O O . LEU E 2 98 ? 11.73298 42.09101 60.66581 1.000 61.60614 98 LEU E O 1
ATOM 16751 N N . GLY E 2 99 ? 10.41655 42.62122 62.40308 1.000 49.39552 99 GLY E N 1
ATOM 16752 C CA . GLY E 2 99 ? 9.46238 41.56471 62.11281 1.000 54.63263 99 GLY E CA 1
ATOM 16753 C C . GLY E 2 99 ? 8.06849 41.93472 62.56139 1.000 58.71495 99 GLY E C 1
ATOM 16754 O O . GLY E 2 99 ? 7.88081 42.65132 63.54999 1.000 58.79384 99 GLY E O 1
ATOM 16758 N N . GLU E 2 100 ? 7.08139 41.43453 61.82275 1.000 73.81137 100 GLU E N 1
ATOM 16759 C CA . GLU E 2 100 ? 5.67398 41.67751 62.09645 1.000 77.15781 100 GLU E CA 1
ATOM 16760 C C . GLU E 2 100 ? 4.93866 40.35263 62.23889 1.000 84.01338 100 GLU E C 1
ATOM 16761 O O . GLU E 2 100 ? 5.34596 39.33153 61.67624 1.000 80.57439 100 GLU E O 1
ATOM 16773 N N . GLY E 2 101 ? 3.85095 40.37906 63.00499 1.000 88.06214 101 GLY E N 1
ATOM 16774 C CA . GLY E 2 101 ? 3.04166 39.19605 63.21065 1.000 88.82020 101 GLY E CA 1
ATOM 16775 C C . GLY E 2 101 ? 1.93063 39.41281 64.21556 1.000 91.83295 101 GLY E C 1
ATOM 16776 O O . GLY E 2 101 ? 2.00897 40.31613 65.05438 1.000 87.90527 101 GLY E O 1
ATOM 16780 N N . THR E 2 102 ? 0.88405 38.58738 64.13798 1.000 101.32716 102 THR E N 1
ATOM 16781 C CA . THR E 2 102 ? -0.20540 38.68617 65.10276 1.000 107.24125 102 THR E CA 1
ATOM 16782 C C . THR E 2 102 ? 0.22079 38.18329 66.47679 1.000 105.85554 102 THR E C 1
ATOM 16783 O O . THR E 2 102 ? -0.23083 38.71262 67.49927 1.000 97.16141 102 THR E O 1
ATOM 16794 N N . TYR E 2 103 ? 1.08780 37.16920 66.51939 1.000 98.19493 103 TYR E N 1
ATOM 16795 C CA . TYR E 2 103 ? 1.55181 36.62282 67.79004 1.000 90.32571 103 TYR E CA 1
ATOM 16796 C C . TYR E 2 103 ? 2.62290 37.50218 68.42380 1.000 86.30803 103 TYR E C 1
ATOM 16797 O O . TYR E 2 103 ? 2.56440 37.77780 69.62753 1.000 84.95674 103 TYR E O 1
ATOM 16815 N N . ALA E 2 104 ? 3.58750 37.97656 67.63682 1.000 86.18146 104 ALA E N 1
ATOM 16816 C CA . ALA E 2 104 ? 4.69076 38.74625 68.19125 1.000 74.12033 104 ALA E CA 1
ATOM 16817 C C . ALA E 2 104 ? 5.20915 39.73763 67.16134 1.000 68.27451 104 ALA E C 1
ATOM 16818 O O . ALA E 2 104 ? 5.02110 39.57071 65.95396 1.000 74.18169 104 ALA E O 1
ATOM 16825 N N . ASN E 2 105 ? 5.86072 40.78386 67.66555 1.000 60.85882 105 ASN E N 1
ATOM 16826 C CA . ASN E 2 105 ? 6.56326 41.76474 66.84990 1.000 56.55092 105 ASN E CA 1
ATOM 16827 C C . ASN E 2 105 ? 8.00424 41.85432 67.33051 1.000 54.23046 105 ASN E C 1
ATOM 16828 O O . ASN E 2 105 ? 8.25272 41.96088 68.53627 1.000 53.22184 105 ASN E O 1
ATOM 16839 N N . VAL E 2 106 ? 8.94738 41.81060 66.39329 1.000 56.01729 106 VAL E N 1
ATOM 16840 C CA . VAL E 2 106 ? 10.37289 41.84300 66.69916 1.000 48.80959 106 VAL E CA 1
ATOM 16841 C C . VAL E 2 106 ? 10.91452 43.21788 66.34027 1.000 49.64936 106 VAL E C 1
ATOM 16842 O O . VAL E 2 106 ? 10.62421 43.74457 65.25935 1.000 60.03195 106 VAL E O 1
ATOM 16855 N N . TYR E 2 107 ? 11.70327 43.79395 67.24399 1.000 44.65371 107 TYR E N 1
ATOM 16856 C CA . TYR E 2 107 ? 12.30809 45.10051 67.03972 1.000 46.18759 107 TYR E CA 1
ATOM 16857 C C . TYR E 2 107 ? 13.80275 45.01308 67.30129 1.000 38.25677 107 TYR E C 1
ATOM 16858 O O . TYR E 2 107 ? 14.24500 44.27157 68.18393 1.000 37.49652 107 TYR E O 1
ATOM 16876 N N . LEU E 2 108 ? 14.57479 45.76936 66.52971 1.000 40.32431 108 LEU E N 1
ATOM 16877 C CA . LEU E 2 108 ? 15.99003 45.92609 66.82686 1.000 39.95991 108 LEU E CA 1
ATOM 16878 C C . LEU E 2 108 ? 16.15263 46.81133 68.05423 1.000 43.87388 108 LEU E C 1
ATOM 16879 O O . LEU E 2 108 ? 15.42739 47.79444 68.23164 1.000 48.70534 108 LEU E O 1
ATOM 16895 N N . GLY E 2 109 ? 17.11332 46.45901 68.90536 1.000 38.69103 109 GLY E N 1
ATOM 16896 C CA . GLY E 2 109 ? 17.36497 47.23071 70.10430 1.000 42.05566 109 GLY E CA 1
ATOM 16897 C C . GLY E 2 109 ? 18.82673 47.17137 70.48409 1.000 45.49320 109 GLY E C 1
ATOM 16898 O O . GLY E 2 109 ? 19.61879 46.43108 69.89581 1.000 50.64989 109 GLY E O 1
ATOM 16902 N N . HIS E 2 110 ? 19.17754 47.97936 71.48025 1.000 50.68529 110 HIS E N 1
ATOM 16903 C CA . HIS E 2 110 ? 20.55019 48.05031 71.95675 1.000 53.65024 110 HIS E CA 1
ATOM 16904 C C . HIS E 2 110 ? 20.55254 48.63101 73.36138 1.000 50.25418 110 HIS E C 1
ATOM 16905 O O . HIS E 2 110 ? 19.70819 49.46323 73.70355 1.000 49.42307 110 HIS E O 1
ATOM 16919 N N . SER E 2 111 ? 21.50946 48.17958 74.16951 1.000 47.59567 111 SER E N 1
ATOM 16920 C CA . SER E 2 111 ? 21.62292 48.67758 75.53304 1.000 63.26537 111 SER E CA 1
ATOM 16921 C C . SER E 2 111 ? 21.84908 50.18388 75.52164 1.000 69.14823 111 SER E C 1
ATOM 16922 O O . SER E 2 111 ? 22.57231 50.71445 74.67433 1.000 73.86839 111 SER E O 1
ATOM 16930 N N . ARG E 2 112 ? 21.22136 50.88008 76.47040 1.000 66.02949 112 ARG E N 1
ATOM 16931 C CA . ARG E 2 112 ? 21.42912 52.32007 76.55578 1.000 74.30669 112 ARG E CA 1
ATOM 16932 C C . ARG E 2 112 ? 22.82530 52.63589 77.07677 1.000 85.08113 112 ARG E C 1
ATOM 16933 O O . ARG E 2 112 ? 23.42288 53.64320 76.68045 1.000 85.34145 112 ARG E O 1
ATOM 16954 N N . ASP E 2 113 ? 23.35883 51.78299 77.95675 1.000 97.06702 113 ASP E N 1
ATOM 16955 C CA . ASP E 2 113 ? 24.68247 51.99191 78.52777 1.000 100.95489 113 ASP E CA 1
ATOM 16956 C C . ASP E 2 113 ? 25.79879 51.59547 77.57339 1.000 106.39320 113 ASP E C 1
ATOM 16957 O O . ASP E 2 113 ? 26.93944 52.03587 77.75640 1.000 114.30456 113 ASP E O 1
ATOM 16966 N N . ASP E 2 114 ? 25.49835 50.78183 76.56500 1.000 90.66898 114 ASP E N 1
ATOM 16967 C CA . ASP E 2 114 ? 26.48917 50.36480 75.57169 1.000 75.09878 114 ASP E CA 1
ATOM 16968 C C . ASP E 2 114 ? 25.78145 50.22626 74.23595 1.000 66.61964 114 ASP E C 1
ATOM 16969 O O . ASP E 2 114 ? 25.43920 49.11732 73.79980 1.000 63.94350 114 ASP E O 1
ATOM 16978 N N . PRO E 2 115 ? 25.54148 51.34166 73.54130 1.000 65.78432 115 PRO E N 1
ATOM 16979 C CA . PRO E 2 115 ? 24.77110 51.28761 72.28826 1.000 63.67457 115 PRO E CA 1
ATOM 16980 C C . PRO E 2 115 ? 25.36513 50.37892 71.22442 1.000 65.62034 115 PRO E C 1
ATOM 16981 O O . PRO E 2 115 ? 24.66767 50.06920 70.24996 1.000 61.67821 115 PRO E O 1
ATOM 16992 N N . ASN E 2 116 ? 26.62168 49.95492 71.36154 1.000 64.91295 116 ASN E N 1
ATOM 16993 C CA . ASN E 2 116 ? 27.18896 49.00657 70.41189 1.000 62.22342 116 ASN E CA 1
ATOM 16994 C C . ASN E 2 116 ? 26.69260 47.58655 70.64641 1.000 59.85809 116 ASN E C 1
ATOM 16995 O O . ASN E 2 116 ? 26.74871 46.76456 69.72536 1.000 55.87751 116 ASN E O 1
ATOM 17006 N N . PHE E 2 117 ? 26.22327 47.28162 71.85420 1.000 57.78081 117 PHE E N 1
ATOM 17007 C CA . PHE E 2 117 ? 25.62806 45.98417 72.16453 1.000 54.32558 117 PHE E CA 1
ATOM 17008 C C . PHE E 2 117 ? 24.19143 45.98409 71.65320 1.000 51.66266 117 PHE E C 1
ATOM 17009 O O . PHE E 2 117 ? 23.31771 46.63421 72.23670 1.000 42.37534 117 PHE E O 1
ATOM 17026 N N . LYS E 2 118 ? 23.94799 45.26414 70.56005 1.000 50.84630 118 LYS E N 1
ATOM 17027 C CA . LYS E 2 118 ? 22.62976 45.19481 69.94825 1.000 45.49607 118 LYS E CA 1
ATOM 17028 C C . LYS E 2 118 ? 21.81316 44.05627 70.55149 1.000 50.96032 118 LYS E C 1
ATOM 17029 O O . LYS E 2 118 ? 22.34223 43.15215 71.20265 1.000 58.69104 118 LYS E O 1
ATOM 17048 N N . VAL E 2 119 ? 20.50358 44.10858 70.31300 1.000 48.85359 119 VAL E N 1
ATOM 17049 C CA . VAL E 2 119 ? 19.56110 43.19156 70.94554 1.000 41.51322 119 VAL E CA 1
ATOM 17050 C C . VAL E 2 119 ? 18.30731 43.14330 70.08416 1.000 40.23502 119 VAL E C 1
ATOM 17051 O O . VAL E 2 119 ? 18.02944 44.06350 69.31282 1.000 40.52246 119 VAL E O 1
ATOM 17064 N N . ALA E 2 120 ? 17.55741 42.04655 70.19570 1.000 32.78159 120 ALA E N 1
ATOM 17065 C CA . ALA E 2 120 ? 16.27639 41.88117 69.51832 1.000 30.25562 120 ALA E CA 1
ATOM 17066 C C . ALA E 2 120 ? 15.17659 41.74856 70.56277 1.000 31.35873 120 ALA E C 1
ATOM 17067 O O . ALA E 2 120 ? 15.30798 40.96376 71.50757 1.000 35.91342 120 ALA E O 1
ATOM 17074 N N . ILE E 2 121 ? 14.09708 42.50916 70.39196 1.000 33.45574 121 ILE E N 1
ATOM 17075 C CA . ILE E 2 121 ? 12.99889 42.55695 71.35254 1.000 30.37336 121 ILE E CA 1
ATOM 17076 C C . ILE E 2 121 ? 11.75657 41.97274 70.69045 1.000 30.50608 121 ILE E C 1
ATOM 17077 O O . ILE E 2 121 ? 11.18381 42.58377 69.78042 1.000 39.62222 121 ILE E O 1
ATOM 17093 N N . LYS E 2 122 ? 11.32571 40.80091 71.15435 1.000 28.57118 122 LYS E N 1
ATOM 17094 C CA . LYS E 2 122 ? 10.10271 40.17120 70.67149 1.000 38.12092 122 LYS E CA 1
ATOM 17095 C C . LYS E 2 122 ? 8.94562 40.57875 71.58306 1.000 37.87125 122 LYS E C 1
ATOM 17096 O O . LYS E 2 122 ? 8.93805 40.24501 72.77294 1.000 32.06518 122 LYS E O 1
ATOM 17115 N N . LYS E 2 123 ? 7.98765 41.31801 71.02984 1.000 37.70488 123 LYS E N 1
ATOM 17116 C CA . LYS E 2 123 ? 6.81854 41.80349 71.76621 1.000 42.12096 123 LYS E CA 1
ATOM 17117 C C . LYS E 2 123 ? 5.62283 40.90454 71.46308 1.000 55.53283 123 LYS E C 1
ATOM 17118 O O . LYS E 2 123 ? 5.02033 41.00146 70.39189 1.000 63.55545 123 LYS E O 1
ATOM 17137 N N . ILE E 2 124 ? 5.26819 40.03602 72.40923 1.000 57.38042 124 ILE E N 1
ATOM 17138 C CA . ILE E 2 124 ? 4.14613 39.11979 72.21744 1.000 61.77273 124 ILE E CA 1
ATOM 17139 C C . ILE E 2 124 ? 2.84281 39.85382 72.51479 1.000 69.01009 124 ILE E C 1
ATOM 17140 O O . ILE E 2 124 ? 2.59446 40.26729 73.65288 1.000 65.47557 124 ILE E O 1
ATOM 17156 N N . LYS E 2 125 ? 2.00544 40.00635 71.49310 1.000 74.74946 125 LYS E N 1
ATOM 17157 C CA . LYS E 2 125 ? 0.70625 40.64924 71.62176 1.000 78.36001 125 LYS E CA 1
ATOM 17158 C C . LYS E 2 125 ? -0.36654 39.63632 72.02478 1.000 84.25079 125 LYS E C 1
ATOM 17159 O O . LYS E 2 125 ? -0.14391 38.42306 72.03062 1.000 85.57436 125 LYS E O 1
ATOM 17178 N N . VAL E 2 126 ? -1.54925 40.15599 72.37104 1.000 93.85368 126 VAL E N 1
ATOM 17179 C CA . VAL E 2 126 ? -2.67264 39.32599 72.79908 1.000 97.03483 126 VAL E CA 1
ATOM 17180 C C . VAL E 2 126 ? -2.93254 38.24403 71.75528 1.000 99.97155 126 VAL E C 1
ATOM 17181 O O . VAL E 2 126 ? -2.59017 38.39984 70.57721 1.000 96.00241 126 VAL E O 1
ATOM 17194 N N . GLN E 2 127 ? -3.53408 37.14076 72.18845 1.000 108.94605 127 GLN E N 1
ATOM 17195 C CA . GLN E 2 127 ? -3.87749 36.00639 71.33309 1.000 101.48310 127 GLN E CA 1
ATOM 17196 C C . GLN E 2 127 ? -5.39353 35.94932 71.16076 1.000 104.72419 127 GLN E C 1
ATOM 17197 O O . GLN E 2 127 ? -6.11370 35.49000 72.05108 1.000 109.92567 127 GLN E O 1
ATOM 17211 N N . ALA E 2 128 ? -5.87726 36.42236 70.00893 1.000 108.91819 128 ALA E N 1
ATOM 17212 C CA . ALA E 2 128 ? -7.31445 36.40667 69.75483 1.000 107.31246 128 ALA E CA 1
ATOM 17213 C C . ALA E 2 128 ? -7.81469 34.98852 69.50386 1.000 111.10660 128 ALA E C 1
ATOM 17214 O O . ALA E 2 128 ? -8.91824 34.62712 69.93031 1.000 105.51106 128 ALA E O 1
ATOM 17221 N N . GLN E 2 129 ? -7.00987 34.16866 68.82115 1.000 111.56836 129 GLN E N 1
ATOM 17222 C CA . GLN E 2 129 ? -7.38825 32.78235 68.56468 1.000 112.27673 129 GLN E CA 1
ATOM 17223 C C . GLN E 2 129 ? -7.44508 31.93880 69.83079 1.000 105.51822 129 GLN E C 1
ATOM 17224 O O . GLN E 2 129 ? -8.25172 31.00388 69.90216 1.000 96.54639 129 GLN E O 1
ATOM 17238 N N . TYR E 2 130 ? -6.63518 32.24602 70.84225 1.000 108.02606 130 TYR E N 1
ATOM 17239 C CA . TYR E 2 130 ? -6.59534 31.43540 72.05598 1.000 95.87943 130 TYR E CA 1
ATOM 17240 C C . TYR E 2 130 ? -7.32421 32.21081 73.14894 1.000 86.31000 130 TYR E C 1
ATOM 17241 O O . TYR E 2 130 ? -6.84627 33.25623 73.60566 1.000 83.54610 130 TYR E O 1
ATOM 17259 N N . LYS E 2 131 ? -8.47174 31.68987 73.56870 1.000 79.82810 131 LYS E N 1
ATOM 17260 C CA . LYS E 2 131 ? -9.31578 32.30853 74.57957 1.000 68.83227 131 LYS E CA 1
ATOM 17261 C C . LYS E 2 131 ? -9.02428 31.78789 75.97950 1.000 58.47055 131 LYS E C 1
ATOM 17262 O O . LYS E 2 131 ? -9.72697 32.15885 76.92423 1.000 47.57243 131 LYS E O 1
ATOM 17281 N N . ASP E 2 132 ? -8.00412 30.94071 76.12955 1.000 61.69221 132 ASP E N 1
ATOM 17282 C CA . ASP E 2 132 ? -7.65579 30.32015 77.40106 1.000 52.39460 132 ASP E CA 1
ATOM 17283 C C . ASP E 2 132 ? -6.45291 30.99216 78.05094 1.000 40.93905 132 ASP E C 1
ATOM 17284 O O . ASP E 2 132 ? -5.66383 30.33393 78.73763 1.000 32.67574 132 ASP E O 1
ATOM 17293 N N . GLY E 2 133 ? -6.29137 32.29360 77.82904 1.000 46.44362 133 GLY E N 1
ATOM 17294 C CA . GLY E 2 133 ? -5.22276 33.04558 78.45088 1.000 34.03367 133 GLY E CA 1
ATOM 17295 C C . GLY E 2 133 ? -3.91818 33.01105 77.68682 1.000 38.39815 133 GLY E C 1
ATOM 17296 O O . GLY E 2 133 ? -3.90812 32.92678 76.45539 1.000 55.16850 133 GLY E O 1
ATOM 17300 N N . MET E 2 134 ? -2.80882 33.07493 78.41857 1.000 29.67008 134 MET E N 1
ATOM 17301 C CA . MET E 2 134 ? -1.49155 33.12224 77.79865 1.000 31.97524 134 MET E CA 1
ATOM 17302 C C . MET E 2 134 ? -1.24615 31.88006 76.95165 1.000 37.38846 134 MET E C 1
ATOM 17303 O O . MET E 2 134 ? -1.50963 30.75442 77.38361 1.000 43.63347 134 MET E O 1
ATOM 17317 N N . ALA E 2 135 ? -0.72260 32.08960 75.74584 1.000 36.50696 135 ALA E N 1
ATOM 17318 C CA . ALA E 2 135 ? -0.54549 30.99206 74.80905 1.000 29.44557 135 ALA E CA 1
ATOM 17319 C C . ALA E 2 135 ? 0.57661 30.06311 75.27074 1.000 24.99077 135 ALA E C 1
ATOM 17320 O O . ALA E 2 135 ? 1.53940 30.50285 75.90336 1.000 24.83972 135 ALA E O 1
ATOM 17327 N N . PRO E 2 136 ? 0.47218 28.76511 74.96911 1.000 24.85975 136 PRO E N 1
ATOM 17328 C CA . PRO E 2 136 ? 1.50948 27.82885 75.43909 1.000 23.88676 136 PRO E CA 1
ATOM 17329 C C . PRO E 2 136 ? 2.89073 28.10002 74.86723 1.000 22.90397 136 PRO E C 1
ATOM 17330 O O . PRO E 2 136 ? 3.89135 27.88999 75.56332 1.000 24.03949 136 PRO E O 1
ATOM 17341 N N . ASP E 2 137 ? 2.98454 28.53820 73.61045 1.000 27.88536 137 ASP E N 1
ATOM 17342 C CA . ASP E 2 137 ? 4.29542 28.84593 73.04831 1.000 26.00572 137 ASP E CA 1
ATOM 17343 C C . ASP E 2 137 ? 4.97248 29.97707 73.81007 1.000 21.30733 137 ASP E C 1
ATOM 17344 O O . ASP E 2 137 ? 6.20327 30.00803 73.91262 1.000 19.71914 137 ASP E O 1
ATOM 17353 N N . ALA E 2 138 ? 4.18939 30.90967 74.35353 1.000 25.80519 138 ALA E N 1
ATOM 17354 C CA . ALA E 2 138 ? 4.76735 31.99254 75.14054 1.000 21.26499 138 ALA E CA 1
ATOM 17355 C C . ALA E 2 138 ? 5.26335 31.48096 76.48651 1.000 19.69185 138 ALA E C 1
ATOM 17356 O O . ALA E 2 138 ? 6.37285 31.81145 76.91820 1.000 21.88036 138 ALA E O 1
ATOM 17363 N N . VAL E 2 139 ? 4.44820 30.67760 77.16860 1.000 19.67024 139 VAL E N 1
ATOM 17364 C CA . VAL E 2 139 ? 4.85455 30.13102 78.45868 1.000 18.48943 139 VAL E CA 1
ATOM 17365 C C . VAL E 2 139 ? 6.07925 29.23876 78.30087 1.000 22.43043 139 VAL E C 1
ATOM 17366 O O . VAL E 2 139 ? 7.00181 29.27419 79.12472 1.000 24.85883 139 VAL E O 1
ATOM 17379 N N . ARG E 2 140 ? 6.10242 28.41546 77.24900 1.000 21.22152 140 ARG E N 1
ATOM 17380 C CA . ARG E 2 140 ? 7.19006 27.45838 77.07001 1.000 16.14020 140 ARG E CA 1
ATOM 17381 C C . ARG E 2 140 ? 8.51894 28.16705 76.83193 1.000 20.70998 140 ARG E C 1
ATOM 17382 O O . ARG E 2 140 ? 9.53484 27.82517 77.45007 1.000 23.37246 140 ARG E O 1
ATOM 17403 N N . GLU E 2 141 ? 8.53611 29.15069 75.92931 1.000 19.19512 141 GLU E N 1
ATOM 17404 C CA . GLU E 2 141 ? 9.76683 29.89368 75.68083 1.000 15.99430 141 GLU E CA 1
ATOM 17405 C C . GLU E 2 141 ? 10.27174 30.55622 76.95465 1.000 15.50374 141 GLU E C 1
ATOM 17406 O O . GLU E 2 141 ? 11.46723 30.50676 77.25939 1.000 19.42852 141 GLU E O 1
ATOM 17418 N N . LEU E 2 142 ? 9.37343 31.18230 77.71251 1.000 16.71207 142 LEU E N 1
ATOM 17419 C CA . LEU E 2 142 ? 9.79082 31.86823 78.93004 1.000 20.56233 142 LEU E CA 1
ATOM 17420 C C . LEU E 2 142 ? 10.44606 30.90099 79.90502 1.000 22.54409 142 LEU E C 1
ATOM 17421 O O . LEU E 2 142 ? 11.42797 31.24746 80.57175 1.000 32.71753 142 LEU E O 1
ATOM 17437 N N . LYS E 2 143 ? 9.91673 29.68484 80.00378 1.000 17.22512 143 LYS E N 1
ATOM 17438 C CA . LYS E 2 143 ? 10.46215 28.72070 80.94929 1.000 16.61559 143 LYS E CA 1
ATOM 17439 C C . LYS E 2 143 ? 11.76937 28.13360 80.43785 1.000 19.81580 143 LYS E C 1
ATOM 17440 O O . LYS E 2 143 ? 12.78595 28.16049 81.13841 1.000 25.67067 143 LYS E O 1
ATOM 17459 N N . TYR E 2 144 ? 11.76184 27.61036 79.21213 1.000 22.31194 144 TYR E N 1
ATOM 17460 C CA . TYR E 2 144 ? 12.86442 26.77412 78.75427 1.000 18.68523 144 TYR E CA 1
ATOM 17461 C C . TYR E 2 144 ? 14.03171 27.59272 78.22293 1.000 19.49274 144 TYR E C 1
ATOM 17462 O O . TYR E 2 144 ? 15.18402 27.16781 78.35911 1.000 28.87172 144 TYR E O 1
ATOM 17480 N N . LEU E 2 145 ? 13.77444 28.76241 77.63590 1.000 19.32886 145 LEU E N 1
ATOM 17481 C CA . LEU E 2 145 ? 14.88259 29.61556 77.21902 1.000 15.08829 145 LEU E CA 1
ATOM 17482 C C . LEU E 2 145 ? 15.70254 30.06128 78.42255 1.000 20.57238 145 LEU E C 1
ATOM 17483 O O . LEU E 2 145 ? 16.93102 30.17139 78.34205 1.000 24.12414 145 LEU E O 1
ATOM 17499 N N . ARG E 2 146 ? 15.03736 30.31798 79.55155 1.000 31.86575 146 ARG E N 1
ATOM 17500 C CA . ARG E 2 146 ? 15.75703 30.66876 80.77143 1.000 26.57330 146 ARG E CA 1
ATOM 17501 C C . ARG E 2 146 ? 16.49069 29.46346 81.34216 1.000 27.92410 146 ARG E C 1
ATOM 17502 O O . ARG E 2 146 ? 17.58977 29.60019 81.89149 1.000 30.77911 146 ARG E O 1
ATOM 17523 N N . GLU E 2 147 ? 15.88964 28.27850 81.24035 1.000 24.17072 147 GLU E N 1
ATOM 17524 C CA . GLU E 2 147 ? 16.52726 27.08490 81.78163 1.000 23.07506 147 GLU E CA 1
ATOM 17525 C C . GLU E 2 147 ? 17.78188 26.73555 80.99492 1.000 25.88165 147 GLU E C 1
ATOM 17526 O O . GLU E 2 147 ? 18.81154 26.38384 81.58266 1.000 26.39512 147 GLU E O 1
ATOM 17538 N N . LEU E 2 148 ? 17.72040 26.84277 79.66789 1.000 26.51521 148 LEU E N 1
ATOM 17539 C CA . LEU E 2 148 ? 18.83214 26.46762 78.80929 1.000 26.10988 148 LEU E CA 1
ATOM 17540 C C . LEU E 2 148 ? 19.81023 27.60398 78.54861 1.000 23.69732 148 LEU E C 1
ATOM 17541 O O . LEU E 2 148 ? 20.86230 27.36578 77.94526 1.000 26.33623 148 LEU E O 1
ATOM 17557 N N . ARG E 2 149 ? 19.49703 28.82189 78.97714 1.000 26.12810 149 ARG E N 1
ATOM 17558 C CA . ARG E 2 149 ? 20.37981 29.94741 78.70190 1.000 26.49704 149 ARG E CA 1
ATOM 17559 C C . ARG E 2 149 ? 21.77713 29.66307 79.23870 1.000 29.28770 149 ARG E C 1
ATOM 17560 O O . ARG E 2 149 ? 21.94312 29.06478 80.30473 1.000 32.56218 149 ARG E O 1
ATOM 17581 N N . GLY E 2 150 ? 22.78591 30.07972 78.47548 1.000 37.52460 150 GLY E N 1
ATOM 17582 C CA . GLY E 2 150 ? 24.18147 29.91580 78.84001 1.000 36.12010 150 GLY E CA 1
ATOM 17583 C C . GLY E 2 150 ? 25.00028 29.11040 77.85241 1.000 38.87523 150 GLY E C 1
ATOM 17584 O O . GLY E 2 150 ? 26.23821 29.15467 77.90911 1.000 41.53627 150 GLY E O 1
ATOM 17588 N N . HIS E 2 151 ? 24.35910 28.37455 76.94904 1.000 31.83335 151 HIS E N 1
ATOM 17589 C CA . HIS E 2 151 ? 25.09306 27.56674 75.98606 1.000 24.80663 151 HIS E CA 1
ATOM 17590 C C . HIS E 2 151 ? 25.27074 28.32514 74.67824 1.000 28.09428 151 HIS E C 1
ATOM 17591 O O . HIS E 2 151 ? 24.37244 29.06896 74.26685 1.000 39.10051 151 HIS E O 1
ATOM 17605 N N . PRO E 2 152 ? 26.40662 28.17925 73.98595 1.000 32.07981 152 PRO E N 1
ATOM 17606 C CA . PRO E 2 152 ? 26.65560 29.03082 72.81036 1.000 28.02623 152 PRO E CA 1
ATOM 17607 C C . PRO E 2 152 ? 25.75996 28.73182 71.62014 1.000 23.36429 152 PRO E C 1
ATOM 17608 O O . PRO E 2 152 ? 25.62269 29.59737 70.74692 1.000 26.49302 152 PRO E O 1
ATOM 17619 N N . ASN E 2 153 ? 25.14375 27.55092 71.55179 1.000 28.02704 153 ASN E N 1
ATOM 17620 C CA . ASN E 2 153 ? 24.30073 27.17605 70.42271 1.000 18.58075 153 ASN E CA 1
ATOM 17621 C C . ASN E 2 153 ? 22.81354 27.19359 70.77305 1.000 27.94615 153 ASN E C 1
ATOM 17622 O O . ASN E 2 153 ? 22.00467 26.58135 70.06683 1.000 21.55953 153 ASN E O 1
ATOM 17633 N N . ILE E 2 154 ? 22.43932 27.88500 71.84789 1.000 21.38693 154 ILE E N 1
ATOM 17634 C CA . ILE E 2 154 ? 21.04580 28.11941 72.20863 1.000 21.09123 154 ILE E CA 1
ATOM 17635 C C . ILE E 2 154 ? 20.84265 29.62503 72.29391 1.000 27.52386 154 ILE E C 1
ATOM 17636 O O . ILE E 2 154 ? 21.63936 30.32447 72.93120 1.000 38.28837 154 ILE E O 1
ATOM 17652 N N . ILE E 2 155 ? 19.78417 30.12388 71.65141 1.000 29.00998 155 ILE E N 1
ATOM 17653 C CA . ILE E 2 155 ? 19.52717 31.55915 71.66465 1.000 29.12565 155 ILE E CA 1
ATOM 17654 C C . ILE E 2 155 ? 19.41135 32.03356 73.10516 1.000 29.18255 155 ILE E C 1
ATOM 17655 O O . ILE E 2 155 ? 18.65366 31.47114 73.90683 1.000 37.96251 155 ILE E O 1
ATOM 17671 N N . GLY E 2 156 ? 20.16897 33.07430 73.44281 1.000 29.20102 156 GLY E N 1
ATOM 17672 C CA . GLY E 2 156 ? 20.21899 33.54218 74.81554 1.000 26.91901 156 GLY E CA 1
ATOM 17673 C C . GLY E 2 156 ? 19.07660 34.49079 75.10996 1.000 25.21518 156 GLY E C 1
ATOM 17674 O O . GLY E 2 156 ? 18.84321 35.45212 74.36945 1.000 26.57734 156 GLY E O 1
ATOM 17678 N N . LEU E 2 157 ? 18.35414 34.21657 76.19264 1.000 24.77848 157 LEU E N 1
ATOM 17679 C CA . LEU E 2 157 ? 17.30876 35.11200 76.68091 1.000 19.60951 157 LEU E CA 1
ATOM 17680 C C . LEU E 2 157 ? 17.99002 36.10627 77.60995 1.000 21.71329 157 LEU E C 1
ATOM 17681 O O . LEU E 2 157 ? 18.32780 35.78000 78.75022 1.000 34.94957 157 LEU E O 1
ATOM 17697 N N . ILE E 2 158 ? 18.20434 37.32348 77.11276 1.000 24.77950 158 ILE E N 1
ATOM 17698 C CA . ILE E 2 158 ? 18.97084 38.30929 77.86536 1.000 25.30548 158 ILE E CA 1
ATOM 17699 C C . ILE E 2 158 ? 18.15202 38.86616 79.02192 1.000 30.51418 158 ILE E C 1
ATOM 17700 O O . ILE E 2 158 ? 18.66823 39.04841 80.13219 1.000 30.55205 158 ILE E O 1
ATOM 17716 N N . SER E 2 159 ? 16.87575 39.15745 78.78494 1.000 29.12316 159 SER E N 1
ATOM 17717 C CA . SER E 2 159 ? 16.03635 39.78387 79.79827 1.000 22.80085 159 SER E CA 1
ATOM 17718 C C . SER E 2 159 ? 14.57824 39.60605 79.41001 1.000 22.48472 159 SER E C 1
ATOM 17719 O O . SER E 2 159 ? 14.25301 39.25062 78.27621 1.000 22.10219 159 SER E O 1
ATOM 17727 N N . VAL E 2 160 ? 13.69853 39.85118 80.38121 1.000 22.89272 160 VAL E N 1
ATOM 17728 C CA . VAL E 2 160 ? 12.25559 39.82006 80.17208 1.000 24.36465 160 VAL E CA 1
ATOM 17729 C C . VAL E 2 160 ? 11.63630 40.95432 80.97519 1.000 26.45327 160 VAL E C 1
ATOM 17730 O O . VAL E 2 160 ? 11.98567 41.15677 82.14274 1.000 30.62207 160 VAL E O 1
ATOM 17743 N N . PHE E 2 161 ? 10.71725 41.68945 80.35404 1.000 30.10501 161 PHE E N 1
ATOM 17744 C CA . PHE E 2 161 ? 9.98783 42.74515 81.04113 1.000 30.18240 161 PHE E CA 1
ATOM 17745 C C . PHE E 2 161 ? 8.60855 42.86900 80.41259 1.000 28.89517 161 PHE E C 1
ATOM 17746 O O . PHE E 2 161 ? 8.38508 42.45923 79.27078 1.000 29.34186 161 PHE E O 1
ATOM 17763 N N . SER E 2 162 ? 7.68055 43.43003 81.17932 1.000 30.54834 162 SER E N 1
ATOM 17764 C CA . SER E 2 162 ? 6.31046 43.62699 80.73189 1.000 39.26889 162 SER E CA 1
ATOM 17765 C C . SER E 2 162 ? 6.12568 45.04762 80.21805 1.000 52.42691 162 SER E C 1
ATOM 17766 O O . SER E 2 162 ? 6.69094 45.99870 80.76676 1.000 51.18221 162 SER E O 1
ATOM 17774 N N . SER E 2 163 ? 5.31735 45.18387 79.17463 1.000 55.38549 163 SER E N 1
ATOM 17775 C CA . SER E 2 163 ? 5.09386 46.46384 78.52567 1.000 53.81850 163 SER E CA 1
ATOM 17776 C C . SER E 2 163 ? 3.95882 47.21868 79.21325 1.000 58.80246 163 SER E C 1
ATOM 17777 O O . SER E 2 163 ? 3.20246 46.66635 80.01454 1.000 59.37344 163 SER E O 1
ATOM 17785 N N . LYS E 2 164 ? 3.84609 48.50945 78.88695 1.000 67.05840 164 LYS E N 1
ATOM 17786 C CA . LYS E 2 164 ? 2.77991 49.32421 79.46125 1.000 68.02364 164 LYS E CA 1
ATOM 17787 C C . LYS E 2 164 ? 1.40285 48.78380 79.09556 1.000 64.22394 164 LYS E C 1
ATOM 17788 O O . LYS E 2 164 ? 0.45912 48.90706 79.88416 1.000 64.74888 164 LYS E O 1
ATOM 17807 N N . ASP E 2 165 ? 1.26682 48.18144 77.91390 1.000 61.00124 165 ASP E N 1
ATOM 17808 C CA . ASP E 2 165 ? 0.00342 47.61731 77.46310 1.000 61.07312 165 ASP E CA 1
ATOM 17809 C C . ASP E 2 165 ? -0.19155 46.17626 77.92412 1.000 58.55700 165 ASP E C 1
ATOM 17810 O O . ASP E 2 165 ? -0.93184 45.42279 77.28142 1.000 54.29724 165 ASP E O 1
ATOM 17819 N N . GLN E 2 166 ? 0.45628 45.77875 79.01876 1.000 54.88155 166 GLN E N 1
ATOM 17820 C CA . GLN E 2 166 ? 0.31469 44.42937 79.56321 1.000 57.49265 166 GLN E CA 1
ATOM 17821 C C . GLN E 2 166 ? 0.70162 43.37598 78.52753 1.000 55.36705 166 GLN E C 1
ATOM 17822 O O . GLN E 2 166 ? 0.08851 42.31015 78.43738 1.000 55.98856 166 GLN E O 1
ATOM 17836 N N . ASN E 2 167 ? 1.73334 43.67581 77.74451 1.000 59.46806 167 ASN E N 1
ATOM 17837 C CA . ASN E 2 167 ? 2.28106 42.75907 76.75797 1.000 52.09979 167 ASN E CA 1
ATOM 17838 C C . ASN E 2 167 ? 3.62880 42.23053 77.22945 1.000 43.08149 167 ASN E C 1
ATOM 17839 O O . ASN E 2 167 ? 4.31113 42.84487 78.05390 1.000 40.10673 167 ASN E O 1
ATOM 17850 N N . LEU E 2 168 ? 4.00727 41.07675 76.69115 1.000 44.39948 168 LEU E N 1
ATOM 17851 C CA . LEU E 2 168 ? 5.23631 40.39858 77.07842 1.000 41.41262 168 LEU E CA 1
ATOM 17852 C C . LEU E 2 168 ? 6.35067 40.74677 76.10198 1.000 35.88512 168 LEU E C 1
ATOM 17853 O O . LEU E 2 168 ? 6.14439 40.72887 74.88407 1.000 39.94660 168 LEU E O 1
ATOM 17869 N N . ASN E 2 169 ? 7.52852 41.05892 76.64123 1.000 32.38668 169 ASN E N 1
ATOM 17870 C CA . ASN E 2 169 ? 8.68973 41.43095 75.84416 1.000 28.78334 169 ASN E CA 1
ATOM 17871 C C . ASN E 2 169 ? 9.85634 40.53030 76.21797 1.000 25.64739 169 ASN E C 1
ATOM 17872 O O . ASN E 2 169 ? 10.15375 40.35387 77.40412 1.000 25.08093 169 ASN E O 1
ATOM 17883 N N . LEU E 2 170 ? 10.51197 39.96687 75.20678 1.000 25.01901 170 LEU E N 1
ATOM 17884 C CA . LEU E 2 170 ? 11.67709 39.11054 75.38801 1.000 23.32600 170 LEU E CA 1
ATOM 17885 C C . LEU E 2 170 ? 12.88141 39.79613 74.76111 1.000 24.15114 170 LEU E C 1
ATOM 17886 O O . LEU E 2 170 ? 12.87625 40.08375 73.56033 1.000 25.67244 170 LEU E O 1
ATOM 17902 N N . VAL E 2 171 ? 13.90033 40.06689 75.56924 1.000 23.94506 171 VAL E N 1
ATOM 17903 C CA . VAL E 2 171 ? 15.15577 40.62155 75.07622 1.000 24.78108 171 VAL E CA 1
ATOM 17904 C C . VAL E 2 171 ? 16.05698 39.44674 74.71815 1.000 23.28571 171 VAL E C 1
ATOM 17905 O O . VAL E 2 171 ? 16.54421 38.73464 75.59897 1.000 22.03812 171 VAL E O 1
ATOM 17918 N N . LEU E 2 172 ? 16.28321 39.24976 73.42375 1.000 23.66207 172 LEU E N 1
ATOM 17919 C CA . LEU E 2 172 ? 16.93174 38.05605 72.91055 1.000 24.58744 172 LEU E CA 1
ATOM 17920 C C . LEU E 2 172 ? 18.22731 38.40788 72.19295 1.000 25.31711 172 LEU E C 1
ATOM 17921 O O . LEU E 2 172 ? 18.47438 39.56192 71.83104 1.000 27.15659 172 LEU E O 1
ATOM 17937 N N . GLU E 2 173 ? 19.05118 37.38162 71.98673 1.000 27.81447 173 GLU E N 1
ATOM 17938 C CA . GLU E 2 173 ? 20.26086 37.53265 71.19188 1.000 20.72927 173 GLU E CA 1
ATOM 17939 C C . GLU E 2 173 ? 19.92149 38.05608 69.80193 1.000 30.76684 173 GLU E C 1
ATOM 17940 O O . GLU E 2 173 ? 18.95848 37.61328 69.16978 1.000 33.27849 173 GLU E O 1
ATOM 17952 N N . TYR E 2 174 ? 20.72304 39.00249 69.32429 1.000 35.14049 174 TYR E N 1
ATOM 17953 C CA . TYR E 2 174 ? 20.58072 39.53356 67.97427 1.000 32.39891 174 TYR E CA 1
ATOM 17954 C C . TYR E 2 174 ? 21.37333 38.65418 67.01446 1.000 32.58193 174 TYR E C 1
ATOM 17955 O O . TYR E 2 174 ? 22.60318 38.57690 67.10870 1.000 35.63752 174 TYR E O 1
ATOM 17973 N N . LEU E 2 175 ? 20.66971 37.99035 66.09609 1.000 35.31692 175 LEU E N 1
ATOM 17974 C CA . LEU E 2 175 ? 21.26711 37.04318 65.15337 1.000 33.35627 175 LEU E CA 1
ATOM 17975 C C . LEU E 2 175 ? 20.98741 37.53583 63.73955 1.000 32.16891 175 LEU E C 1
ATOM 17976 O O . LEU E 2 175 ? 19.99841 37.12561 63.11134 1.000 36.42245 175 LEU E O 1
ATOM 17992 N N . PRO E 2 176 ? 21.84275 38.40438 63.18854 1.000 28.63327 176 PRO E N 1
ATOM 17993 C CA . PRO E 2 176 ? 21.49483 39.09916 61.93975 1.000 33.00059 176 PRO E CA 1
ATOM 17994 C C . PRO E 2 176 ? 21.69766 38.29923 60.66199 1.000 34.27658 176 PRO E C 1
ATOM 17995 O O . PRO E 2 176 ? 21.19602 38.72477 59.61222 1.000 37.32617 176 PRO E O 1
ATOM 18006 N N . LEU E 2 177 ? 22.40973 37.17686 60.69476 1.000 28.99198 177 LEU E N 1
ATOM 18007 C CA . LEU E 2 177 ? 22.74151 36.45388 59.47480 1.000 21.42337 177 LEU E CA 1
ATOM 18008 C C . LEU E 2 177 ? 21.64695 35.48596 59.03813 1.000 24.36249 177 LEU E C 1
ATOM 18009 O O . LEU E 2 177 ? 21.89852 34.63237 58.18068 1.000 36.49995 177 LEU E O 1
ATOM 18025 N N . GLY E 2 178 ? 20.44308 35.60638 59.59053 1.000 26.63411 178 GLY E N 1
ATOM 18026 C CA . GLY E 2 178 ? 19.32598 34.79435 59.14869 1.000 29.72918 178 GLY E CA 1
ATOM 18027 C C . GLY E 2 178 ? 19.28628 33.41970 59.78147 1.000 22.34173 178 GLY E C 1
ATOM 18028 O O . GLY E 2 178 ? 19.60814 33.26483 60.96358 1.000 22.89988 178 GLY E O 1
ATOM 18032 N N . ASP E 2 179 ? 18.88531 32.41293 59.00488 1.000 17.93334 179 ASP E N 1
ATOM 18033 C CA . ASP E 2 179 ? 18.77862 31.04676 59.49351 1.000 19.80146 179 ASP E CA 1
ATOM 18034 C C . ASP E 2 179 ? 19.37651 30.11411 58.44813 1.000 23.13972 179 ASP E C 1
ATOM 18035 O O . ASP E 2 179 ? 19.86637 30.55049 57.40243 1.000 35.17823 179 ASP E O 1
ATOM 18044 N N . LEU E 2 180 ? 19.33982 28.81397 58.73948 1.000 27.68816 180 LEU E N 1
ATOM 18045 C CA . LEU E 2 180 ? 19.92632 27.82737 57.84300 1.000 19.45168 180 LEU E CA 1
ATOM 18046 C C . LEU E 2 180 ? 19.01676 27.48066 56.67333 1.000 20.83286 180 LEU E C 1
ATOM 18047 O O . LEU E 2 180 ? 19.51092 26.99240 55.65166 1.000 22.59823 180 LEU E O 1
ATOM 18063 N N . GLU E 2 181 ? 17.70682 27.70953 56.79852 1.000 16.21321 181 GLU E N 1
ATOM 18064 C CA . GLU E 2 181 ? 16.80283 27.41372 55.69369 1.000 14.09152 181 GLU E CA 1
ATOM 18065 C C . GLU E 2 181 ? 17.10249 28.30077 54.49634 1.000 18.89090 181 GLU E C 1
ATOM 18066 O O . GLU E 2 181 ? 17.16759 27.82727 53.35697 1.000 29.66339 181 GLU E O 1
ATOM 18078 N N . MET E 2 182 ? 17.26558 29.60225 54.73302 1.000 21.15415 182 MET E N 1
ATOM 18079 C CA . MET E 2 182 ? 17.48329 30.51598 53.61999 1.000 20.69550 182 MET E CA 1
ATOM 18080 C C . MET E 2 182 ? 18.82620 30.27020 52.94491 1.000 22.10637 182 MET E C 1
ATOM 18081 O O . MET E 2 182 ? 18.94715 30.47074 51.73120 1.000 24.82103 182 MET E O 1
ATOM 18095 N N . LEU E 2 183 ? 19.84075 29.83417 53.69493 1.000 17.14674 183 LEU E N 1
ATOM 18096 C CA . LEU E 2 183 ? 21.10018 29.45448 53.06050 1.000 18.95733 183 LEU E CA 1
ATOM 18097 C C . LEU E 2 183 ? 20.91773 28.21762 52.18702 1.000 23.19142 183 LEU E C 1
ATOM 18098 O O . LEU E 2 183 ? 21.35762 28.18872 51.03158 1.000 27.57556 183 LEU E O 1
ATOM 18114 N N . ILE E 2 184 ? 20.26169 27.18511 52.72221 1.000 22.06389 184 ILE E N 1
ATOM 18115 C CA . ILE E 2 184 ? 20.04479 25.96560 51.94929 1.000 15.21482 184 ILE E CA 1
ATOM 18116 C C . ILE E 2 184 ? 19.20761 26.26217 50.71372 1.000 18.57106 184 ILE E C 1
ATOM 18117 O O . ILE E 2 184 ? 19.47372 25.74049 49.62447 1.000 33.85471 184 ILE E O 1
ATOM 18133 N N . ARG E 2 185 ? 18.18303 27.10399 50.86109 1.000 19.58006 185 ARG E N 1
ATOM 18134 C CA . ARG E 2 185 ? 17.30971 27.40453 49.73330 1.000 23.40075 185 ARG E CA 1
ATOM 18135 C C . ARG E 2 185 ? 18.00301 28.26616 48.68456 1.000 24.52746 185 ARG E C 1
ATOM 18136 O O . ARG E 2 185 ? 17.63319 28.21455 47.50636 1.000 33.66527 185 ARG E O 1
ATOM 18157 N N . ASP E 2 186 ? 18.99322 29.06835 49.08401 1.000 23.63461 186 ASP E N 1
ATOM 18158 C CA . ASP E 2 186 ? 19.66314 29.99814 48.16947 1.000 27.69468 186 ASP E CA 1
ATOM 18159 C C . ASP E 2 186 ? 20.70559 29.23372 47.35016 1.000 26.19569 186 ASP E C 1
ATOM 18160 O O . ASP E 2 186 ? 21.91834 29.38579 47.50786 1.000 28.30466 186 ASP E O 1
ATOM 18169 N N . VAL E 2 187 ? 20.19842 28.39375 46.44477 1.000 30.24353 187 VAL E N 1
ATOM 18170 C CA . VAL E 2 187 ? 21.06751 27.54740 45.63811 1.000 22.28273 187 VAL E CA 1
ATOM 18171 C C . VAL E 2 187 ? 21.80789 28.34322 44.57467 1.000 28.77629 187 VAL E C 1
ATOM 18172 O O . VAL E 2 187 ? 22.84838 27.89409 44.07745 1.000 24.89922 187 VAL E O 1
ATOM 18185 N N . GLU E 2 188 ? 21.29783 29.51886 44.21021 1.000 35.13565 188 GLU E N 1
ATOM 18186 C CA . GLU E 2 188 ? 21.88983 30.28485 43.12231 1.000 27.94787 188 GLU E CA 1
ATOM 18187 C C . GLU E 2 188 ? 23.14151 31.03020 43.55897 1.000 28.10884 188 GLU E C 1
ATOM 18188 O O . GLU E 2 188 ? 24.07173 31.18331 42.76085 1.000 34.89780 188 GLU E O 1
ATOM 18200 N N . ARG E 2 189 ? 23.19012 31.49357 44.80549 1.000 30.45687 189 ARG E N 1
ATOM 18201 C CA . ARG E 2 189 ? 24.27625 32.34502 45.26398 1.000 27.66446 189 ARG E CA 1
ATOM 18202 C C . ARG E 2 189 ? 25.11085 31.74665 46.38683 1.000 25.41235 189 ARG E C 1
ATOM 18203 O O . ARG E 2 189 ? 26.29184 32.08293 46.49334 1.000 39.52699 189 ARG E O 1
ATOM 18224 N N . VAL E 2 190 ? 24.54452 30.87472 47.21699 1.000 23.43130 190 VAL E N 1
ATOM 18225 C CA . VAL E 2 190 ? 25.22426 30.35504 48.39908 1.000 21.84436 190 VAL E CA 1
ATOM 18226 C C . VAL E 2 190 ? 25.85007 29.01002 48.05969 1.000 21.45829 190 VAL E C 1
ATOM 18227 O O . VAL E 2 190 ? 25.15249 28.07515 47.64897 1.000 21.01993 190 VAL E O 1
ATOM 18240 N N . ARG E 2 191 ? 27.16005 28.90202 48.26777 1.000 21.76831 191 ARG E N 1
ATOM 18241 C CA . ARG E 2 191 ? 27.91608 27.68668 47.99421 1.000 21.71333 191 ARG E CA 1
ATOM 18242 C C . ARG E 2 191 ? 28.48809 27.16438 49.30348 1.000 20.33896 191 ARG E C 1
ATOM 18243 O O . ARG E 2 191 ? 29.19569 27.89336 50.00705 1.000 20.84310 191 ARG E O 1
ATOM 18264 N N . TYR E 2 192 ? 28.19097 25.90738 49.62643 1.000 19.17517 192 TYR E N 1
ATOM 18265 C CA . TYR E 2 192 ? 28.74846 25.27019 50.81003 1.000 22.62564 192 TYR E CA 1
ATOM 18266 C C . TYR E 2 192 ? 29.05191 23.81020 50.50688 1.000 27.70179 192 TYR E C 1
ATOM 18267 O O . TYR E 2 192 ? 28.43255 23.19769 49.63287 1.000 30.69915 192 TYR E O 1
ATOM 18285 N N . GLY E 2 193 ? 30.02098 23.26253 51.23839 1.000 21.94966 193 GLY E N 1
ATOM 18286 C CA . GLY E 2 193 ? 30.48516 21.90957 51.00592 1.000 18.28900 193 GLY E CA 1
ATOM 18287 C C . GLY E 2 193 ? 30.38083 21.02951 52.23203 1.000 17.01467 193 GLY E C 1
ATOM 18288 O O . GLY E 2 193 ? 29.72610 21.39500 53.21188 1.000 27.09594 193 GLY E O 1
ATOM 18292 N N . ALA E 2 194 ? 31.02372 19.86044 52.18977 1.000 17.56101 194 ALA E N 1
ATOM 18293 C CA . ALA E 2 194 ? 30.92246 18.92569 53.30499 1.000 16.60415 194 ALA E CA 1
ATOM 18294 C C . ALA E 2 194 ? 31.51956 19.51576 54.57495 1.000 16.22417 194 ALA E C 1
ATOM 18295 O O . ALA E 2 194 ? 30.97212 19.33700 55.66794 1.000 30.20037 194 ALA E O 1
ATOM 18302 N N . ALA E 2 195 ? 32.64299 20.22282 54.45509 1.000 17.43177 195 ALA E N 1
ATOM 18303 C CA . ALA E 2 195 ? 33.26150 20.80616 55.63954 1.000 17.73310 195 ALA E CA 1
ATOM 18304 C C . ALA E 2 195 ? 32.35086 21.84054 56.28667 1.000 17.71563 195 ALA E C 1
ATOM 18305 O O . ALA E 2 195 ? 32.39419 22.02705 57.50776 1.000 22.29820 195 ALA E O 1
ATOM 18312 N N . ASP E 2 196 ? 31.52117 22.52009 55.48968 1.000 24.17080 196 ASP E N 1
ATOM 18313 C CA . ASP E 2 196 ? 30.56228 23.46590 56.05174 1.000 18.98657 196 ASP E CA 1
ATOM 18314 C C . ASP E 2 196 ? 29.40609 22.73933 56.72354 1.000 16.29937 196 ASP E C 1
ATOM 18315 O O . ASP E 2 196 ? 28.94239 23.15119 57.79252 1.000 17.10985 196 ASP E O 1
ATOM 18324 N N . ILE E 2 197 ? 28.92246 21.66167 56.10280 1.000 18.37830 197 ILE E N 1
ATOM 18325 C CA . ILE E 2 197 ? 27.87892 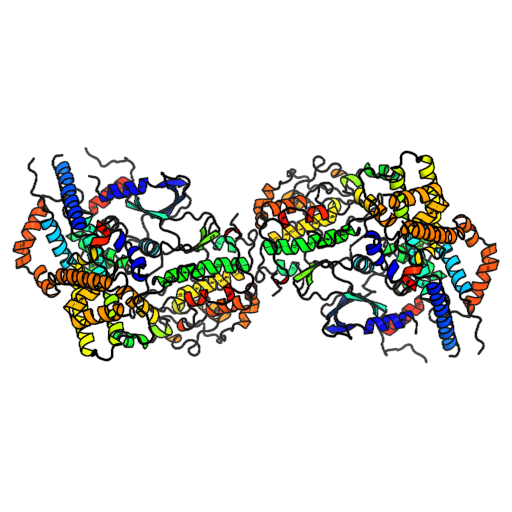20.84583 56.71794 1.000 17.58167 197 ILE E CA 1
ATOM 18326 C C . ILE E 2 197 ? 28.34550 20.32505 58.07188 1.000 16.43618 197 ILE E C 1
ATOM 18327 O O . ILE E 2 197 ? 27.61732 20.39077 59.07041 1.000 17.81026 197 ILE E O 1
ATOM 18343 N N . LYS E 2 198 ? 29.57891 19.81906 58.12993 1.000 16.27457 198 LYS E N 1
ATOM 18344 C CA . LYS E 2 198 ? 30.08912 19.26377 59.37948 1.000 17.83012 198 LYS E CA 1
ATOM 18345 C C . LYS E 2 198 ? 30.13235 20.32466 60.47170 1.000 17.74288 198 LYS E C 1
ATOM 18346 O O . LYS E 2 198 ? 29.87046 20.03102 61.64460 1.000 17.21461 198 LYS E O 1
ATOM 18365 N N . ALA E 2 199 ? 30.44105 21.56957 60.10413 1.000 21.84611 199 ALA E N 1
ATOM 18366 C CA . ALA E 2 199 ? 30.47445 22.63629 61.09748 1.000 20.65342 199 ALA E CA 1
ATOM 18367 C C . ALA E 2 199 ? 29.07475 22.94871 61.60684 1.000 20.23454 199 ALA E C 1
ATOM 18368 O O . ALA E 2 199 ? 28.86569 23.09138 62.81652 1.000 22.62309 199 ALA E O 1
ATOM 18375 N N . TRP E 2 200 ? 28.10030 23.04603 60.70086 1.000 19.31915 200 TRP E N 1
ATOM 18376 C CA . TRP E 2 200 ? 26.73035 23.31347 61.12202 1.000 14.80242 200 TRP E CA 1
ATOM 18377 C C . TRP E 2 200 ? 26.19115 22.16647 61.96420 1.000 13.12352 200 TRP E C 1
ATOM 18378 O O . TRP E 2 200 ? 25.64842 22.38193 63.05358 1.000 16.45275 200 TRP E O 1
ATOM 18399 N N . MET E 2 201 ? 26.34049 20.93230 61.47617 1.000 15.39329 201 MET E N 1
ATOM 18400 C CA . MET E 2 201 ? 25.83001 19.78073 62.21476 1.000 19.66315 201 MET E CA 1
ATOM 18401 C C . MET E 2 201 ? 26.46117 19.68384 63.59864 1.000 16.95021 201 MET E C 1
ATOM 18402 O O . MET E 2 201 ? 25.80262 19.27436 64.56206 1.000 14.91942 201 MET E O 1
ATOM 18416 N N . GLY E 2 202 ? 27.73580 20.05147 63.72145 1.000 16.68250 202 GLY E N 1
ATOM 18417 C CA . GLY E 2 202 ? 28.34397 20.08982 65.03880 1.000 13.74060 202 GLY E CA 1
ATOM 18418 C C . GLY E 2 202 ? 27.62880 21.04885 65.96974 1.000 13.85086 202 GLY E C 1
ATOM 18419 O O . GLY E 2 202 ? 27.39399 20.73723 67.13864 1.000 17.03803 202 GLY E O 1
ATOM 18423 N N . MET E 2 203 ? 27.25306 22.22209 65.45831 1.000 15.86492 203 MET E N 1
ATOM 18424 C CA . MET E 2 203 ? 26.52087 23.18494 66.27326 1.000 14.92421 203 MET E CA 1
ATOM 18425 C C . MET E 2 203 ? 25.14948 22.64625 66.66007 1.000 18.89471 203 MET E C 1
ATOM 18426 O O . MET E 2 203 ? 24.78287 22.63844 67.84167 1.000 22.27593 203 MET E O 1
ATOM 18440 N N . LEU E 2 204 ? 24.38170 22.17884 65.67648 1.000 16.25470 204 LEU E N 1
ATOM 18441 C CA . LEU E 2 204 ? 23.05414 21.64929 65.96295 1.000 9.75390 204 LEU E CA 1
ATOM 18442 C C . LEU E 2 204 ? 23.12614 20.51767 66.97988 1.000 13.97001 204 LEU E C 1
ATOM 18443 O O . LEU E 2 204 ? 22.34870 20.47925 67.93944 1.000 17.87343 204 LEU E O 1
ATOM 18459 N N . THR E 2 205 ? 24.06422 19.58793 66.79118 1.000 19.47176 205 THR E N 1
ATOM 18460 C CA . THR E 2 205 ? 24.16730 18.44926 67.69913 1.000 14.15359 205 THR E CA 1
ATOM 18461 C C . THR E 2 205 ? 24.53647 18.89329 69.11052 1.000 19.52463 205 THR E C 1
ATOM 18462 O O . THR E 2 205 ? 24.05101 18.32322 70.09500 1.000 19.42026 205 THR E O 1
ATOM 18473 N N . ARG E 2 206 ? 25.41580 19.89120 69.23302 1.000 23.79849 206 ARG E N 1
ATOM 18474 C CA . ARG E 2 206 ? 25.74168 20.41795 70.55528 1.000 20.69883 206 ARG E CA 1
ATOM 18475 C C . ARG E 2 206 ? 24.52971 21.09307 71.18374 1.000 19.46775 206 ARG E C 1
ATOM 18476 O O . ARG E 2 206 ? 24.32677 21.01166 72.40083 1.000 21.87525 206 ARG E O 1
ATOM 18497 N N . ALA E 2 207 ? 23.71701 21.77074 70.37139 1.000 20.70762 207 ALA E N 1
ATOM 18498 C CA . ALA E 2 207 ? 22.50496 22.39429 70.89169 1.000 17.87195 207 ALA E CA 1
ATOM 18499 C C . ALA E 2 207 ? 21.53296 21.34204 71.40892 1.000 12.24879 207 ALA E C 1
ATOM 18500 O O . ALA E 2 207 ? 21.01914 21.45041 72.52784 1.000 21.46113 207 ALA E O 1
ATOM 18507 N N . VAL E 2 208 ? 21.27032 20.30847 70.60425 1.000 15.31512 208 VAL E N 1
ATOM 18508 C CA . VAL E 2 208 ? 20.34651 19.26047 71.02537 1.000 12.46401 208 VAL E CA 1
ATOM 18509 C C . VAL E 2 208 ? 20.92227 18.47223 72.19171 1.000 15.10825 208 VAL E C 1
ATOM 18510 O O . VAL E 2 208 ? 20.18046 18.01552 73.06942 1.000 43.18632 208 VAL E O 1
ATOM 18523 N N . TRP E 2 209 ? 22.24064 18.28603 72.22255 1.000 15.71530 209 TRP E N 1
ATOM 18524 C CA . TRP E 2 209 ? 22.85140 17.63905 73.37637 1.000 21.93483 209 TRP E CA 1
ATOM 18525 C C . TRP E 2 209 ? 22.59265 18.44163 74.64389 1.000 22.50074 209 TRP E C 1
ATOM 18526 O O . TRP E 2 209 ? 22.25657 17.87459 75.68917 1.000 34.98327 209 TRP E O 1
ATOM 18547 N N . TRP E 2 210 ? 22.71973 19.76764 74.56537 1.000 19.16994 210 TRP E N 1
ATOM 18548 C CA . TRP E 2 210 ? 22.51074 20.59390 75.74888 1.000 18.96536 210 TRP E CA 1
ATOM 18549 C C . TRP E 2 210 ? 21.05653 20.54843 76.20205 1.000 22.20649 210 TRP E C 1
ATOM 18550 O O . TRP E 2 210 ? 20.77641 20.54141 77.40639 1.000 21.48037 210 TRP E O 1
ATOM 18571 N N . CYS E 2 211 ? 20.11610 20.51757 75.25543 1.000 22.91587 211 CYS E N 1
ATOM 18572 C CA . CYS E 2 211 ? 18.71108 20.37317 75.62290 1.000 17.07932 211 CYS E CA 1
ATOM 18573 C C . CYS E 2 211 ? 18.48308 19.08847 76.40596 1.000 11.98467 211 CYS E C 1
ATOM 18574 O O . CYS E 2 211 ? 17.87982 19.10131 77.48344 1.000 21.11815 211 CYS E O 1
ATOM 18582 N N . HIS E 2 212 ? 18.96243 17.96447 75.87621 1.000 16.47654 212 HIS E N 1
ATOM 18583 C CA . HIS E 2 212 ? 18.73714 16.68773 76.54195 1.000 17.80171 212 HIS E CA 1
ATOM 18584 C C . HIS E 2 212 ? 19.52566 16.58110 77.84193 1.000 18.86729 212 HIS E C 1
ATOM 18585 O O . HIS E 2 212 ? 19.06231 15.94203 78.79362 1.000 16.10785 212 HIS E O 1
ATOM 18599 N N . GLU E 2 213 ? 20.70721 17.20058 77.90729 1.000 24.96362 213 GLU E N 1
ATOM 18600 C CA . GLU E 2 213 ? 21.46130 17.22595 79.15715 1.000 20.77011 213 GLU E CA 1
ATOM 18601 C C . GLU E 2 213 ? 20.65058 17.85642 80.28178 1.000 22.16804 213 GLU E C 1
ATOM 18602 O O . GLU E 2 213 ? 20.84414 17.51574 81.45505 1.000 23.64036 213 GLU E O 1
ATOM 18614 N N . ASN E 2 214 ? 19.74681 18.77946 79.94621 1.000 24.07042 214 ASN E N 1
ATOM 18615 C CA . ASN E 2 214 ? 18.87904 19.42865 80.91971 1.000 24.22227 214 ASN E CA 1
ATOM 18616 C C . ASN E 2 214 ? 17.44600 18.90988 80.85543 1.000 25.40394 214 ASN E C 1
ATOM 18617 O O . ASN E 2 214 ? 16.52323 19.58127 81.33058 1.000 27.08801 214 ASN E O 1
ATOM 18628 N N . PHE E 2 215 ? 17.24283 17.72771 80.27271 1.000 22.60182 215 PHE E N 1
ATOM 18629 C CA . PHE E 2 215 ? 15.94487 17.05425 80.28979 1.000 22.70515 215 PHE E CA 1
ATOM 18630 C C . PHE E 2 215 ? 14.86196 17.92811 79.66084 1.000 22.71021 215 PHE E C 1
ATOM 18631 O O . PHE E 2 215 ? 13.79311 18.14975 80.23363 1.000 25.55558 215 PHE E O 1
ATOM 18648 N N . ILE E 2 216 ? 15.15337 18.43132 78.46462 1.000 22.22155 216 ILE E N 1
ATOM 18649 C CA . ILE E 2 216 ? 14.23024 19.26565 77.70778 1.000 16.93497 216 ILE E CA 1
ATOM 18650 C C . ILE E 2 216 ? 14.18685 18.75253 76.27671 1.000 15.49600 216 ILE E C 1
ATOM 18651 O O . ILE E 2 216 ? 15.23408 18.54717 75.65374 1.000 19.65849 216 ILE E O 1
ATOM 18667 N N . LEU E 2 217 ? 12.98048 18.54127 75.76319 1.000 13.60391 217 LEU E N 1
ATOM 18668 C CA . LEU E 2 217 ? 12.76778 18.16974 74.37232 1.000 11.85774 217 LEU E CA 1
ATOM 18669 C C . LEU E 2 217 ? 12.39570 19.41619 73.58315 1.000 11.32935 217 LEU E C 1
ATOM 18670 O O . LEU E 2 217 ? 11.56957 20.21437 74.03420 1.000 15.95003 217 LEU E O 1
ATOM 18686 N N . HIS E 2 218 ? 13.00658 19.58262 72.41026 1.000 12.10240 218 HIS E N 1
ATOM 18687 C CA . HIS E 2 218 ? 12.73171 20.76286 71.59728 1.000 12.03293 218 HIS E CA 1
ATOM 18688 C C . HIS E 2 218 ? 11.44017 20.59409 70.80588 1.000 15.39388 218 HIS E C 1
ATOM 18689 O O . HIS E 2 218 ? 10.59720 21.49818 70.78298 1.000 18.96969 218 HIS E O 1
ATOM 18703 N N . ARG E 2 219 ? 11.28106 19.45368 70.13137 1.000 14.85436 219 ARG E N 1
ATOM 18704 C CA . ARG E 2 219 ? 10.00615 19.06488 69.52806 1.000 14.12472 219 ARG E CA 1
ATOM 18705 C C . ARG E 2 219 ? 9.56454 20.02097 68.42034 1.000 17.32949 219 ARG E C 1
ATOM 18706 O O . ARG E 2 219 ? 8.36785 20.17079 68.15927 1.000 16.32028 219 ARG E O 1
ATOM 18727 N N . ASP E 2 220 ? 10.51837 20.67230 67.75208 1.000 19.09803 220 ASP E N 1
ATOM 18728 C CA . ASP E 2 220 ? 10.22281 21.44935 66.55125 1.000 20.54294 220 ASP E CA 1
ATOM 18729 C C . ASP E 2 220 ? 11.52126 21.81663 65.84053 1.000 19.67660 220 ASP E C 1
ATOM 18730 O O . ASP E 2 220 ? 11.71041 22.96539 65.42545 1.000 17.74433 220 ASP E O 1
ATOM 18739 N N . ILE E 2 221 ? 12.42178 20.85088 65.71030 1.000 22.59501 221 ILE E N 1
ATOM 18740 C CA . ILE E 2 221 ? 13.72133 21.08485 65.09256 1.000 15.54888 221 ILE E CA 1
ATOM 18741 C C . ILE E 2 221 ? 13.54718 21.11581 63.57964 1.000 12.60058 221 ILE E C 1
ATOM 18742 O O . ILE E 2 221 ? 12.98576 20.18764 62.98621 1.000 11.40196 221 ILE E O 1
ATOM 18758 N N . LYS E 2 222 ? 14.01893 22.18785 62.95297 1.000 19.70721 222 LYS E N 1
ATOM 18759 C CA . LYS E 2 222 ? 13.98146 22.31975 61.50299 1.000 10.55276 222 LYS E CA 1
ATOM 18760 C C . LYS E 2 222 ? 14.96036 23.41320 61.10196 1.000 18.18579 222 LYS E C 1
ATOM 18761 O O . LYS E 2 222 ? 15.42136 24.18645 61.95397 1.000 22.18734 222 LYS E O 1
ATOM 18780 N N . PRO E 2 223 ? 15.31025 23.50262 59.81402 1.000 20.49541 223 PRO E N 1
ATOM 18781 C CA . PRO E 2 223 ? 16.32751 24.49256 59.41134 1.000 13.33808 223 PRO E CA 1
ATOM 18782 C C . PRO E 2 223 ? 15.97215 25.92276 59.78440 1.000 20.68203 223 PRO E C 1
ATOM 18783 O O . PRO E 2 223 ? 16.81722 26.64770 60.32696 1.000 21.32096 223 PRO E O 1
ATOM 18794 N N . ASN E 2 224 ? 14.73522 26.35223 59.51938 1.000 26.29236 224 ASN E N 1
ATOM 18795 C CA . ASN E 2 224 ? 14.36681 27.74629 59.74314 1.000 18.12047 224 ASN E CA 1
ATOM 18796 C C . ASN E 2 224 ? 14.26459 28.10639 61.21895 1.000 16.34958 224 ASN E C 1
ATOM 18797 O O . ASN E 2 224 ? 14.07697 29.28612 61.53521 1.000 18.96727 224 ASN E O 1
ATOM 18808 N N . ASN E 2 225 ? 14.37623 27.13246 62.12181 1.000 22.12863 225 ASN E N 1
ATOM 18809 C CA . ASN E 2 225 ? 14.50037 27.39982 63.54805 1.000 17.75665 225 ASN E CA 1
ATOM 18810 C C . ASN E 2 225 ? 15.95050 27.35078 64.01136 1.000 14.82138 225 ASN E C 1
ATOM 18811 O O . ASN E 2 225 ? 16.20526 27.31282 65.21888 1.000 15.53057 225 ASN E O 1
ATOM 18822 N N . LEU E 2 226 ? 16.89761 27.31854 63.07710 1.000 19.39556 226 LEU E N 1
ATOM 18823 C CA . LEU E 2 226 ? 18.32961 27.33657 63.36651 1.000 21.31137 226 LEU E CA 1
ATOM 18824 C C . LEU E 2 226 ? 18.85211 28.68935 62.89025 1.000 19.32486 226 LEU E C 1
ATOM 18825 O O . LEU E 2 226 ? 19.20176 28.85800 61.72138 1.000 15.64655 226 LEU E O 1
ATOM 18841 N N . LEU E 2 227 ? 18.90199 29.65140 63.80187 1.000 18.43357 227 LEU E N 1
ATOM 18842 C CA . LEU E 2 227 ? 19.32447 31.00083 63.46359 1.000 15.30884 227 LEU E CA 1
ATOM 18843 C C . LEU E 2 227 ? 20.84382 31.11907 63.51944 1.000 16.45769 227 LEU E C 1
ATOM 18844 O O . LEU E 2 227 ? 21.53024 30.33309 64.17468 1.000 23.62624 227 LEU E O 1
ATOM 18860 N N . ILE E 2 228 ? 21.36281 32.13092 62.82806 1.000 18.48594 228 ILE E N 1
ATOM 18861 C CA . ILE E 2 228 ? 22.79566 32.30126 62.61906 1.000 24.84898 228 ILE E CA 1
ATOM 18862 C C . ILE E 2 228 ? 23.22708 33.62904 63.22321 1.000 32.54273 228 ILE E C 1
ATOM 18863 O O . ILE E 2 228 ? 22.65222 34.67791 62.90835 1.000 34.11624 228 ILE E O 1
ATOM 18879 N N . ALA E 2 229 ? 24.25922 33.58386 64.06139 1.000 30.75526 229 ALA E N 1
ATOM 18880 C CA . ALA E 2 229 ? 24.77950 34.78099 64.69676 1.000 23.42103 229 ALA E CA 1
ATOM 18881 C C . ALA E 2 229 ? 25.64333 35.56081 63.71058 1.000 25.86721 229 ALA E C 1
ATOM 18882 O O . ALA E 2 229 ? 25.93464 35.10527 62.60265 1.000 33.07480 229 ALA E O 1
ATOM 18889 N N . ALA E 2 230 ? 26.05265 36.76262 64.12506 1.000 33.92192 230 ALA E N 1
ATOM 18890 C CA . ALA E 2 230 ? 26.86760 37.60056 63.25112 1.000 29.98793 230 ALA E CA 1
ATOM 18891 C C . ALA E 2 230 ? 28.20009 36.94150 62.91690 1.000 24.18806 230 ALA E C 1
ATOM 18892 O O . ALA E 2 230 ? 28.74093 37.15679 61.82779 1.000 26.47916 230 ALA E O 1
ATOM 18899 N N . ASP E 2 231 ? 28.74951 36.15172 63.83897 1.000 29.28184 231 ASP E N 1
ATOM 18900 C CA . ASP E 2 231 ? 30.01967 35.47226 63.62416 1.000 30.82116 231 ASP E CA 1
ATOM 18901 C C . ASP E 2 231 ? 29.87134 34.13597 62.90491 1.000 33.49006 231 ASP E C 1
ATOM 18902 O O . ASP E 2 231 ? 30.88702 33.51720 62.56641 1.000 38.35874 231 ASP E O 1
ATOM 18911 N N . GLY E 2 232 ? 28.64433 33.68272 62.65125 1.000 28.68069 232 GLY E N 1
ATOM 18912 C CA . GLY E 2 232 ? 28.40959 32.43070 61.96610 1.000 32.12395 232 GLY E CA 1
ATOM 18913 C C . GLY E 2 232 ? 27.96760 31.28547 62.85189 1.000 32.65781 232 GLY E C 1
ATOM 18914 O O . GLY E 2 232 ? 27.66530 30.20511 62.32830 1.000 32.76998 232 GLY E O 1
ATOM 18918 N N . GLU E 2 233 ? 27.93345 31.47835 64.16968 1.000 34.61463 233 GLU E N 1
ATOM 18919 C CA . GLU E 2 233 ? 27.48813 30.42253 65.07050 1.000 28.62025 233 GLU E CA 1
ATOM 18920 C C . GLU E 2 233 ? 25.97757 30.24246 64.97270 1.000 22.22145 233 GLU E C 1
ATOM 18921 O O . GLU E 2 233 ? 25.21729 31.21257 65.04953 1.000 18.89146 233 GLU E O 1
ATOM 18933 N N . VAL E 2 234 ? 25.54641 28.99427 64.82089 1.000 24.66724 234 VAL E N 1
ATOM 18934 C CA . VAL E 2 234 ? 24.13445 28.66021 64.67292 1.000 21.94870 234 VAL E CA 1
ATOM 18935 C C . VAL E 2 234 ? 23.53924 28.43486 66.05340 1.000 22.13879 234 VAL E C 1
ATOM 18936 O O . VAL E 2 234 ? 24.16568 27.81502 66.92120 1.000 25.77308 234 VAL E O 1
ATOM 18949 N N . LYS E 2 235 ? 22.32950 28.95020 66.26520 1.000 23.05144 235 LYS E N 1
ATOM 18950 C CA . LYS E 2 235 ? 21.64747 28.85966 67.54894 1.000 22.07462 235 LYS E CA 1
ATOM 18951 C C . LYS E 2 235 ? 20.29371 28.18932 67.35505 1.000 21.26926 235 LYS E C 1
ATOM 18952 O O . LYS E 2 235 ? 19.53795 28.56209 66.45181 1.000 23.27311 235 LYS E O 1
ATOM 18971 N N . LEU E 2 236 ? 19.98772 27.21128 68.20536 1.000 15.75720 236 LEU E N 1
ATOM 18972 C CA . LEU E 2 236 ? 18.65132 26.62759 68.24535 1.000 18.00589 236 LEU E CA 1
ATOM 18973 C C . LEU E 2 236 ? 17.73078 27.60189 68.96845 1.000 18.77728 236 LEU E C 1
ATOM 18974 O O . LEU E 2 236 ? 18.05211 28.06911 70.06524 1.000 22.77580 236 LEU E O 1
ATOM 18990 N N . ALA E 2 237 ? 16.59176 27.92002 68.35186 1.000 14.83582 237 ALA E N 1
ATOM 18991 C CA . ALA E 2 237 ? 15.83970 29.10396 68.75037 1.000 18.64064 237 ALA E CA 1
ATOM 18992 C C . ALA E 2 237 ? 14.40694 28.81260 69.16959 1.000 27.92760 237 ALA E C 1
ATOM 18993 O O . ALA E 2 237 ? 14.02818 29.15500 70.29268 1.000 60.21515 237 ALA E O 1
ATOM 19000 N N . ASP E 2 238 ? 13.58038 28.23737 68.30384 1.000 21.66400 238 ASP E N 1
ATOM 19001 C CA . ASP E 2 238 ? 12.14436 28.21450 68.56350 1.000 24.41326 238 ASP E CA 1
ATOM 19002 C C . ASP E 2 238 ? 11.82182 27.11600 69.57007 1.000 27.60818 238 ASP E C 1
ATOM 19003 O O . ASP E 2 238 ? 11.98868 25.92787 69.27895 1.000 34.50350 238 ASP E O 1
ATOM 19012 N N . PHE E 2 239 ? 11.34927 27.51107 70.75560 1.000 26.73546 239 PHE E N 1
ATOM 19013 C CA . PHE E 2 239 ? 11.01234 26.57334 71.81932 1.000 25.68771 239 PHE E CA 1
ATOM 19014 C C . PHE E 2 239 ? 9.51625 26.53924 72.11630 1.000 16.67016 239 PHE E C 1
ATOM 19015 O O . PHE E 2 239 ? 9.11074 26.09494 73.19328 1.000 11.97300 239 PHE E O 1
ATOM 19032 N N . GLY E 2 240 ? 8.68497 26.97300 71.17193 1.000 19.05189 240 GLY E N 1
ATOM 19033 C CA . GLY E 2 240 ? 7.25657 27.05206 71.41544 1.000 17.03422 240 GLY E CA 1
ATOM 19034 C C . GLY E 2 240 ? 6.56792 25.71812 71.60999 1.000 13.91205 240 GLY E C 1
ATOM 19035 O O . GLY E 2 240 ? 5.40934 25.70391 72.04047 1.000 17.09012 240 GLY E O 1
ATOM 19039 N N . LEU E 2 241 ? 7.23581 24.60810 71.28615 1.000 14.22828 241 LEU E N 1
ATOM 19040 C CA . LEU E 2 241 ? 6.66973 23.27645 71.47754 1.000 17.61360 241 LEU E CA 1
ATOM 19041 C C . LEU E 2 241 ? 7.46457 22.42699 72.46081 1.000 13.03614 241 LEU E C 1
ATOM 19042 O O . LEU E 2 241 ? 7.15686 21.24137 72.62039 1.000 16.55260 241 LEU E O 1
ATOM 19058 N N . ALA E 2 242 ? 8.48115 22.98731 73.10449 1.000 14.83832 242 ALA E N 1
ATOM 19059 C CA . ALA E 2 242 ? 9.34257 22.19557 73.96602 1.000 17.81885 242 ALA E CA 1
ATOM 19060 C C . ALA E 2 242 ? 8.61992 21.79432 75.24954 1.000 17.55933 242 ALA E C 1
ATOM 19061 O O . ALA E 2 242 ? 7.62129 22.39973 75.65353 1.000 21.90586 242 ALA E O 1
ATOM 19068 N N . ARG E 2 243 ? 9.14630 20.75279 75.89451 1.000 11.30208 243 ARG E N 1
ATOM 19069 C CA . ARG E 2 243 ? 8.64348 20.32296 77.19263 1.000 14.61908 243 ARG E CA 1
ATOM 19070 C C . ARG E 2 243 ? 9.69906 19.46112 77.87200 1.000 15.37914 243 ARG E C 1
ATOM 19071 O O . ARG E 2 243 ? 10.47368 18.76633 77.20914 1.000 17.49953 243 ARG E O 1
ATOM 19092 N N . SER E 2 244 ? 9.69904 19.49800 79.20206 1.000 28.40034 244 SER E N 1
ATOM 19093 C CA . SER E 2 244 ? 10.63679 18.70516 79.98221 1.000 27.46690 244 SER E CA 1
ATOM 19094 C C . SER E 2 244 ? 10.34697 17.21767 79.83668 1.000 28.42077 244 SER E C 1
ATOM 19095 O O . SER E 2 244 ? 9.21642 16.80439 79.56800 1.000 35.18297 244 SER E O 1
ATOM 19103 N N . PHE E 2 245 ? 11.38516 16.41001 80.03410 1.000 21.99790 245 PHE E N 1
ATOM 19104 C CA . PHE E 2 245 ? 11.23566 14.96137 79.99091 1.000 24.99528 245 PHE E CA 1
ATOM 19105 C C . PHE E 2 245 ? 10.12234 14.51270 80.92780 1.000 29.79323 245 PHE E C 1
ATOM 19106 O O . PHE E 2 245 ? 10.17125 14.76687 82.13587 1.000 39.42136 245 PHE E O 1
ATOM 19123 N N . ALA E 2 246 ? 9.12039 13.84211 80.36888 1.000 21.32590 246 ALA E N 1
ATOM 19124 C CA . ALA E 2 246 ? 8.00744 13.36280 81.17304 1.000 23.64582 246 ALA E CA 1
ATOM 19125 C C . ALA E 2 246 ? 8.42819 12.16286 82.01224 1.000 24.47451 246 ALA E C 1
ATOM 19126 O O . ALA E 2 246 ? 9.33391 11.40762 81.65007 1.000 24.19932 246 ALA E O 1
ATOM 19133 N N . ASP E 2 247 ? 7.75942 11.99594 83.14868 1.000 37.81281 247 ASP E N 1
ATOM 19134 C CA . ASP E 2 247 ? 7.99482 10.84764 84.00605 1.000 21.89310 247 ASP E CA 1
ATOM 19135 C C . ASP E 2 247 ? 7.31582 9.61065 83.43281 1.000 22.87749 247 ASP E C 1
ATOM 19136 O O . ASP E 2 247 ? 6.46037 9.70939 82.54993 1.000 29.54925 247 ASP E O 1
ATOM 19145 N N . PRO E 2 248 ? 7.68497 8.42737 83.91558 1.000 19.04532 248 PRO E N 1
ATOM 19146 C CA . PRO E 2 248 ? 7.04285 7.20402 83.42110 1.000 18.59480 248 PRO E CA 1
ATOM 19147 C C . PRO E 2 248 ? 5.55373 7.21240 83.72756 1.000 23.04732 248 PRO E C 1
ATOM 19148 O O . PRO E 2 248 ? 5.13293 7.51385 84.84542 1.000 30.35662 248 PRO E O 1
ATOM 19159 N N . GLY E 2 249 ? 4.75363 6.89251 82.71447 1.000 23.78689 249 GLY E N 1
ATOM 19160 C CA . GLY E 2 249 ? 3.31719 6.91330 82.84493 1.000 19.80034 249 GLY E CA 1
ATOM 19161 C C . GLY E 2 249 ? 2.68396 8.24728 82.53506 1.000 20.80500 249 GLY E C 1
ATOM 19162 O O . GLY E 2 249 ? 1.45062 8.33523 82.49336 1.000 33.11804 249 GLY E O 1
ATOM 19166 N N . ARG E 2 250 ? 3.48602 9.28989 82.34390 1.000 23.50546 250 ARG E N 1
ATOM 19167 C CA . ARG E 2 250 ? 2.98861 10.62135 82.02226 1.000 28.90477 250 ARG E CA 1
ATOM 19168 C C . ARG E 2 250 ? 2.88494 10.76118 80.50698 1.000 23.86395 250 ARG E C 1
ATOM 19169 O O . ARG E 2 250 ? 3.89841 10.70983 79.80180 1.000 22.34338 250 ARG E O 1
ATOM 19190 N N . ARG E 2 251 ? 1.66084 10.92853 80.01258 1.000 26.35178 251 ARG E N 1
ATOM 19191 C CA . ARG E 2 251 ? 1.42101 10.98961 78.57727 1.000 26.80104 251 ARG E CA 1
ATOM 19192 C C . ARG E 2 251 ? 1.88195 12.31623 77.98596 1.000 23.12055 251 ARG E C 1
ATOM 19193 O O . ARG E 2 251 ? 1.76248 13.37442 78.60940 1.000 21.82703 251 ARG E O 1
ATOM 19214 N N . MET E 2 252 ? 2.41737 12.24441 76.77010 1.000 28.50523 252 MET E N 1
ATOM 19215 C CA . MET E 2 252 ? 2.84422 13.39689 75.99467 1.000 21.57300 252 MET E CA 1
ATOM 19216 C C . MET E 2 252 ? 2.04907 13.45845 74.69615 1.000 21.64665 252 MET E C 1
ATOM 19217 O O . MET E 2 252 ? 1.40573 12.49031 74.28363 1.000 25.85441 252 MET E O 1
ATOM 19231 N N . THR E 2 253 ? 2.11686 14.61107 74.04063 1.000 26.51278 253 THR E N 1
ATOM 19232 C CA . THR E 2 253 ? 1.40165 14.81428 72.79096 1.000 24.81581 253 THR E CA 1
ATOM 19233 C C . THR E 2 253 ? 2.13249 14.14952 71.63446 1.000 28.19416 253 THR E C 1
ATOM 19234 O O . THR E 2 253 ? 3.36492 14.16576 71.56242 1.000 25.16535 253 THR E O 1
ATOM 19245 N N . ALA E 2 254 ? 1.35922 13.55750 70.72855 1.000 28.69040 254 ALA E N 1
ATOM 19246 C CA . ALA E 2 254 ? 1.90325 12.98802 69.50579 1.000 22.81802 254 ALA E CA 1
ATOM 19247 C C . ALA E 2 254 ? 1.94531 13.98576 68.35692 1.000 22.65631 254 ALA E C 1
ATOM 19248 O O . ALA E 2 254 ? 2.56048 13.69529 67.32467 1.000 22.33946 254 ALA E O 1
ATOM 19255 N N . ASN E 2 255 ? 1.31883 15.14997 68.51765 1.000 29.19827 255 ASN E N 1
ATOM 19256 C CA . ASN E 2 255 ? 1.25482 16.16014 67.46453 1.000 24.72970 255 ASN E CA 1
ATOM 19257 C C . ASN E 2 255 ? 2.28629 17.25377 67.73911 1.000 20.63731 255 ASN E C 1
ATOM 19258 O O . ASN E 2 255 ? 1.96838 18.37544 68.13163 1.000 22.59634 255 ASN E O 1
ATOM 19269 N N . VAL E 2 256 ? 3.55149 16.89870 67.51843 1.000 24.00675 256 VAL E N 1
ATOM 19270 C CA . VAL E 2 256 ? 4.66584 17.82979 67.63800 1.000 25.05680 256 VAL E CA 1
ATOM 19271 C C . VAL E 2 256 ? 5.64690 17.57073 66.50152 1.000 20.04769 256 VAL E C 1
ATOM 19272 O O . VAL E 2 256 ? 5.56497 16.56802 65.79018 1.000 18.13348 256 VAL E O 1
ATOM 19285 N N . ILE E 2 257 ? 6.57391 18.51128 66.33012 1.000 23.20336 257 ILE E N 1
ATOM 19286 C CA . ILE E 2 257 ? 7.59385 18.43650 65.29127 1.000 21.75257 257 ILE E CA 1
ATOM 19287 C C . ILE E 2 257 ? 6.92859 18.61464 63.93264 1.000 21.04837 257 ILE E C 1
ATOM 19288 O O . ILE E 2 257 ? 5.90394 17.98549 63.64001 1.000 18.93487 257 ILE E O 1
ATOM 19304 N N . THR E 2 258 ? 7.51294 19.46818 63.09434 1.000 13.47847 258 THR E N 1
ATOM 19305 C CA . THR E 2 258 ? 7.00809 19.65486 61.74211 1.000 17.39776 258 THR E CA 1
ATOM 19306 C C . THR E 2 258 ? 6.92968 18.31819 61.01245 1.000 28.11020 258 THR E C 1
ATOM 19307 O O . THR E 2 258 ? 7.79288 17.45150 61.17612 1.000 31.55496 258 THR E O 1
ATOM 19318 N N . ARG E 2 259 ? 5.88119 18.15810 60.19722 1.000 24.57397 259 ARG E N 1
ATOM 19319 C CA . ARG E 2 259 ? 5.60454 16.86313 59.57986 1.000 16.99544 259 ARG E CA 1
ATOM 19320 C C . ARG E 2 259 ? 6.84221 16.29189 58.89928 1.000 15.40482 259 ARG E C 1
ATOM 19321 O O . ARG E 2 259 ? 7.23191 15.14681 59.15179 1.000 22.78759 259 ARG E O 1
ATOM 19342 N N . TRP E 2 260 ? 7.47401 17.07917 58.02681 1.000 20.64831 260 TRP E N 1
ATOM 19343 C CA . TRP E 2 260 ? 8.59203 16.57156 57.23999 1.000 17.71129 260 TRP E CA 1
ATOM 19344 C C . TRP E 2 260 ? 9.71599 16.02195 58.11002 1.000 15.44341 260 TRP E C 1
ATOM 19345 O O . TRP E 2 260 ? 10.51621 15.21084 57.63011 1.000 16.31432 260 TRP E O 1
ATOM 19366 N N . TYR E 2 261 ? 9.79012 16.44112 59.37334 1.000 15.65328 261 TYR E N 1
ATOM 19367 C CA . TYR E 2 261 ? 10.83848 16.02006 60.29192 1.000 14.59811 261 TYR E CA 1
ATOM 19368 C C . TYR E 2 261 ? 10.29811 15.18453 61.44477 1.000 26.29188 261 TYR E C 1
ATOM 19369 O O . TYR E 2 261 ? 11.04117 14.88977 62.38709 1.000 27.27637 261 TYR E O 1
ATOM 19387 N N . ARG E 2 262 ? 9.02929 14.80206 61.39670 1.000 20.48814 262 ARG E N 1
ATOM 19388 C CA . ARG E 2 262 ? 8.43130 14.03998 62.48773 1.000 17.98769 262 ARG E CA 1
ATOM 19389 C C . ARG E 2 262 ? 8.85248 12.57724 62.40233 1.000 19.64413 262 ARG E C 1
ATOM 19390 O O . ARG E 2 262 ? 8.76103 11.97172 61.33021 1.000 17.48312 262 ARG E O 1
ATOM 19411 N N . PRO E 2 263 ? 9.31087 11.98079 63.50083 1.000 17.74905 263 PRO E N 1
ATOM 19412 C CA . PRO E 2 263 ? 9.74900 10.58435 63.46541 1.000 13.37582 263 PRO E CA 1
ATOM 19413 C C . PRO E 2 263 ? 8.56959 9.63751 63.35503 1.000 16.65859 263 PRO E C 1
ATOM 19414 O O . PRO E 2 263 ? 7.41641 10.03428 63.57845 1.000 21.45975 263 PRO E O 1
ATOM 19425 N N . PRO E 2 264 ? 8.82057 8.37065 63.01545 1.000 15.85182 264 PRO E N 1
ATOM 19426 C CA . PRO E 2 264 ? 7.70086 7.42907 62.85261 1.000 15.00650 264 PRO E CA 1
ATOM 19427 C C . PRO E 2 264 ? 6.91078 7.17320 64.12598 1.000 20.87824 264 PRO E C 1
ATOM 19428 O O . PRO E 2 264 ? 5.68354 7.02850 64.05923 1.000 24.12912 264 PRO E O 1
ATOM 19439 N N . GLU E 2 265 ? 7.56720 7.10395 65.28747 1.000 17.57906 265 GLU E N 1
ATOM 19440 C CA . GLU E 2 265 ? 6.83005 6.79531 66.50871 1.000 11.53851 265 GLU E CA 1
ATOM 19441 C C . GLU E 2 265 ? 5.79236 7.87041 66.81631 1.000 21.12004 265 GLU E C 1
ATOM 19442 O O . GLU E 2 265 ? 4.72642 7.56694 67.36395 1.000 25.83632 265 GLU E O 1
ATOM 19454 N N . LEU E 2 266 ? 6.07629 9.12462 66.46282 1.000 23.68855 266 LEU E N 1
ATOM 19455 C CA . LEU E 2 266 ? 5.09644 10.18678 66.65678 1.000 16.43856 266 LEU E CA 1
ATOM 19456 C C . LEU E 2 266 ? 4.01601 10.13979 65.58480 1.000 22.05274 266 LEU E C 1
ATOM 19457 O O . LEU E 2 266 ? 2.84552 10.41390 65.86915 1.000 30.02801 266 LEU E O 1
ATOM 19473 N N . LEU E 2 267 ? 4.38870 9.80312 64.34705 1.000 24.23845 267 LEU E N 1
ATOM 19474 C CA . LEU E 2 267 ? 3.38106 9.58471 63.31507 1.000 26.25013 267 LEU E CA 1
ATOM 19475 C C . LEU E 2 267 ? 2.42816 8.46721 63.71099 1.000 21.42230 267 LEU E C 1
ATOM 19476 O O . LEU E 2 267 ? 1.25547 8.48256 63.32098 1.000 21.59429 267 LEU E O 1
ATOM 19492 N N . PHE E 2 268 ? 2.91002 7.49485 64.48064 1.000 22.19957 268 PHE E N 1
ATOM 19493 C CA . PHE E 2 268 ? 2.08289 6.40207 64.96735 1.000 23.37158 268 PHE E CA 1
ATOM 19494 C C . PHE E 2 268 ? 1.38778 6.73799 66.28089 1.000 19.39453 268 PHE E C 1
ATOM 19495 O O . PHE E 2 268 ? 0.79821 5.84901 66.90123 1.000 26.69556 268 PHE E O 1
ATOM 19512 N N . GLY E 2 269 ? 1.44819 7.99391 66.71669 1.000 27.69220 269 GLY E N 1
ATOM 19513 C CA . GLY E 2 269 ? 0.70418 8.42678 67.88213 1.000 25.41143 269 GLY E CA 1
ATOM 19514 C C . GLY E 2 269 ? 1.30429 8.05624 69.21636 1.000 23.65750 269 GLY E C 1
ATOM 19515 O O . GLY E 2 269 ? 0.57262 7.99162 70.21088 1.000 22.47662 269 GLY E O 1
ATOM 19519 N N . ALA E 2 270 ? 2.61511 7.83006 69.28065 1.000 19.35383 270 ALA E N 1
ATOM 19520 C CA . ALA E 2 270 ? 3.23766 7.43442 70.53663 1.000 20.32065 270 ALA E CA 1
ATOM 19521 C C . ALA E 2 270 ? 3.08888 8.53723 71.57663 1.000 22.68597 270 ALA E C 1
ATOM 19522 O O . ALA E 2 270 ? 3.27377 9.72181 71.28316 1.000 28.94901 270 ALA E O 1
ATOM 19529 N N . ARG E 2 271 ? 2.76033 8.13492 72.80434 1.000 27.02716 271 ARG E N 1
ATOM 19530 C CA . ARG E 2 271 ? 2.54788 9.06228 73.90379 1.000 16.58145 271 ARG E CA 1
ATOM 19531 C C . ARG E 2 271 ? 3.63806 8.99069 74.96253 1.000 18.49076 271 ARG E C 1
ATOM 19532 O O . ARG E 2 271 ? 3.66934 9.84871 75.85042 1.000 20.44694 271 ARG E O 1
ATOM 19553 N N . HIS E 2 272 ? 4.52503 7.99169 74.89840 1.000 21.80374 272 HIS E N 1
ATOM 19554 C CA . HIS E 2 272 ? 5.61129 7.81605 75.86563 1.000 22.07838 272 HIS E CA 1
ATOM 19555 C C . HIS E 2 272 ? 6.90317 7.63688 75.07364 1.000 23.49242 272 HIS E C 1
ATOM 19556 O O . HIS E 2 272 ? 7.34896 6.51311 74.82767 1.000 30.41722 272 HIS E O 1
ATOM 19570 N N . TYR E 2 273 ? 7.49579 8.75520 74.67450 1.000 24.82509 273 TYR E N 1
ATOM 19571 C CA . TYR E 2 273 ? 8.72217 8.78813 73.89249 1.000 24.81884 273 TYR E CA 1
ATOM 19572 C C . TYR E 2 273 ? 9.80023 9.54894 74.66168 1.000 29.34129 273 TYR E C 1
ATOM 19573 O O . TYR E 2 273 ? 9.59103 9.99734 75.79206 1.000 30.18991 273 TYR E O 1
ATOM 19591 N N . GLY E 2 274 ? 10.96561 9.69363 74.03193 1.000 33.57654 274 GLY E N 1
ATOM 19592 C CA . GLY E 2 274 ? 12.09592 10.33754 74.67100 1.000 21.34465 274 GLY E CA 1
ATOM 19593 C C . GLY E 2 274 ? 12.91393 11.20419 73.73677 1.000 19.30486 274 GLY E C 1
ATOM 19594 O O . GLY E 2 274 ? 12.39978 11.71591 72.73728 1.000 21.33611 274 GLY E O 1
ATOM 19598 N N . GLY E 2 275 ? 14.19631 11.38152 74.05955 1.000 20.05488 275 GLY E N 1
ATOM 19599 C CA . GLY E 2 275 ? 15.03417 12.26521 73.26832 1.000 20.89555 275 GLY E CA 1
ATOM 19600 C C . GLY E 2 275 ? 15.14812 11.85660 71.81400 1.000 14.40910 275 GLY E C 1
ATOM 19601 O O . GLY E 2 275 ? 15.39405 12.69834 70.94697 1.000 23.33629 275 GLY E O 1
ATOM 19605 N N . ALA E 2 276 ? 14.96214 10.57039 71.52027 1.000 14.94343 276 ALA E N 1
ATOM 19606 C CA . ALA E 2 276 ? 15.15658 10.10218 70.15346 1.000 11.99625 276 ALA E CA 1
ATOM 19607 C C . ALA E 2 276 ? 14.31741 10.88893 69.15461 1.000 15.98101 276 ALA E C 1
ATOM 19608 O O . ALA E 2 276 ? 14.69366 11.00037 67.98402 1.000 23.52394 276 ALA E O 1
ATOM 19615 N N . VAL E 2 277 ? 13.19125 11.45721 69.58995 1.000 16.34488 277 VAL E N 1
ATOM 19616 C CA . VAL E 2 277 ? 12.34348 12.18524 68.64993 1.000 16.91867 277 VAL E CA 1
ATOM 19617 C C . VAL E 2 277 ? 13.08217 13.38069 68.06590 1.000 21.29255 277 VAL E C 1
ATOM 19618 O O . VAL E 2 277 ? 12.88503 13.72778 66.89551 1.000 25.83594 277 VAL E O 1
ATOM 19631 N N . ASP E 2 278 ? 13.94271 14.02685 68.85589 1.000 30.60441 278 ASP E N 1
ATOM 19632 C CA . ASP E 2 278 ? 14.70136 15.16117 68.33801 1.000 26.39273 278 ASP E CA 1
ATOM 19633 C C . ASP E 2 278 ? 15.81058 14.69887 67.40140 1.000 85.65328 278 ASP E C 1
ATOM 19634 O O . ASP E 2 278 ? 16.09273 15.35386 66.39212 1.000 29.73657 278 ASP E O 1
ATOM 19643 N N . ILE E 2 279 ? 16.44807 13.56936 67.71716 1.000 20.07396 279 ILE E N 1
ATOM 19644 C CA . ILE E 2 279 ? 17.54155 13.07665 66.88436 1.000 23.51779 279 ILE E CA 1
ATOM 19645 C C . ILE E 2 279 ? 17.05075 12.78397 65.47240 1.000 22.49308 279 ILE E C 1
ATOM 19646 O O . ILE E 2 279 ? 17.77381 13.00204 64.49275 1.000 26.79155 279 ILE E O 1
ATOM 19662 N N . TRP E 2 280 ? 15.83113 12.25799 65.34190 1.000 20.50489 280 TRP E N 1
ATOM 19663 C CA . TRP E 2 280 ? 15.28838 12.00520 64.01153 1.000 17.32664 280 TRP E CA 1
ATOM 19664 C C . TRP E 2 280 ? 15.17759 13.30038 63.21895 1.000 16.87337 280 TRP E C 1
ATOM 19665 O O . TRP E 2 280 ? 15.54762 13.35609 62.04222 1.000 28.10078 280 TRP E O 1
ATOM 19686 N N . SER E 2 281 ? 14.64763 14.35256 63.84452 1.000 20.10051 281 SER E N 1
ATOM 19687 C CA . SER E 2 281 ? 14.57641 15.63943 63.16442 1.000 34.88486 281 SER E CA 1
ATOM 19688 C C . SER E 2 281 ? 15.96278 16.11622 62.76115 1.000 16.53228 281 SER E C 1
ATOM 19689 O O . SER E 2 281 ? 16.14553 16.66536 61.66945 1.000 21.65195 281 SER E O 1
ATOM 19697 N N . VAL E 2 282 ? 16.95527 15.91335 63.62820 1.000 15.92902 282 VAL E N 1
ATOM 19698 C CA . VAL E 2 282 ? 18.32514 16.25979 63.26580 1.000 11.31287 282 VAL E CA 1
ATOM 19699 C C . VAL E 2 282 ? 18.76029 15.46967 62.04106 1.000 13.22343 282 VAL E C 1
ATOM 19700 O O . VAL E 2 282 ? 19.36082 16.01900 61.10958 1.000 21.62680 282 VAL E O 1
ATOM 19713 N N . GLY E 2 283 ? 18.45230 14.17201 62.01433 1.000 13.70674 283 GLY E N 1
ATOM 19714 C CA . GLY E 2 283 ? 18.79134 13.37022 60.85097 1.000 12.75148 283 GLY E CA 1
ATOM 19715 C C . GLY E 2 283 ? 18.20306 13.93155 59.57250 1.000 13.43277 283 GLY E C 1
ATOM 19716 O O . GLY E 2 283 ? 18.84093 13.90295 58.51762 1.000 23.26513 283 GLY E O 1
ATOM 19720 N N . MET E 2 284 ? 16.98457 14.46843 59.65292 1.000 20.22673 284 MET E N 1
ATOM 19721 C CA . MET E 2 284 ? 16.36108 15.06312 58.47672 1.000 21.85867 284 MET E CA 1
ATOM 19722 C C . MET E 2 284 ? 17.02283 16.38415 58.10817 1.000 18.48247 284 MET E C 1
ATOM 19723 O O . MET E 2 284 ? 17.14294 16.70706 56.91996 1.000 24.22086 284 MET E O 1
ATOM 19737 N N . VAL E 2 285 ? 17.46651 17.15386 59.10304 1.000 12.67501 285 VAL E N 1
ATOM 19738 C CA . VAL E 2 285 ? 18.23737 18.35552 58.80690 1.000 15.17746 285 VAL E CA 1
ATOM 19739 C C . VAL E 2 285 ? 19.57496 17.97709 58.18784 1.000 14.81605 285 VAL E C 1
ATOM 19740 O O . VAL E 2 285 ? 20.04703 18.62685 57.24879 1.000 20.56929 285 VAL E O 1
ATOM 19753 N N . PHE E 2 286 ? 20.20673 16.92197 58.70321 1.000 15.11910 286 PHE E N 1
ATOM 19754 C CA . PHE E 2 286 ? 21.44727 16.43496 58.10814 1.000 12.22799 286 PHE E CA 1
ATOM 19755 C C . PHE E 2 286 ? 21.22829 16.05344 56.65004 1.000 16.98635 286 PHE E C 1
ATOM 19756 O O . PHE E 2 286 ? 21.98856 16.46616 55.76564 1.000 24.55042 286 PHE E O 1
ATOM 19773 N N . ALA E 2 287 ? 20.18952 15.25751 56.38077 1.000 16.68371 287 ALA E N 1
ATOM 19774 C CA . ALA E 2 287 ? 19.90779 14.85003 55.00873 1.000 14.36872 287 ALA E CA 1
ATOM 19775 C C . ALA E 2 287 ? 19.54796 16.04760 54.14196 1.000 14.62852 287 ALA E C 1
ATOM 19776 O O . ALA E 2 287 ? 20.00506 16.15562 52.99954 1.000 20.10120 287 ALA E O 1
ATOM 19783 N N . GLU E 2 288 ? 18.73743 16.96535 54.66989 1.000 21.46312 288 GLU E N 1
ATOM 19784 C CA . GLU E 2 288 ? 18.36953 18.14230 53.89156 1.000 17.70039 288 GLU E CA 1
ATOM 19785 C C . GLU E 2 288 ? 19.58675 18.98701 53.54619 1.000 15.97825 288 GLU E C 1
ATOM 19786 O O . GLU E 2 288 ? 19.63892 19.58440 52.46550 1.000 19.76503 288 GLU E O 1
ATOM 19798 N N . LEU E 2 289 ? 20.57444 19.04883 54.44141 1.000 17.41453 289 LEU E N 1
ATOM 19799 C CA . LEU E 2 289 ? 21.78984 19.79864 54.14173 1.000 16.21455 289 LEU E CA 1
ATOM 19800 C C . LEU E 2 289 ? 22.55678 19.16879 52.98496 1.000 14.84861 289 LEU E C 1
ATOM 19801 O O . LEU E 2 289 ? 23.09224 19.88271 52.13008 1.000 16.39045 289 LEU E O 1
ATOM 19817 N N . ILE E 2 290 ? 22.59512 17.83338 52.92527 1.000 18.37083 290 ILE E N 1
ATOM 19818 C CA . ILE E 2 290 ? 23.41935 17.15024 51.93172 1.000 13.58910 290 ILE E CA 1
ATOM 19819 C C . ILE E 2 290 ? 22.82385 17.28413 50.53445 1.000 21.05103 290 ILE E C 1
ATOM 19820 O O . ILE E 2 290 ? 23.54919 17.50708 49.55740 1.000 27.44853 290 ILE E O 1
ATOM 19836 N N . ILE E 2 291 ? 21.50295 17.12752 50.40758 1.000 19.33799 291 ILE E N 1
ATOM 19837 C CA . ILE E 2 291 ? 20.84174 17.20160 49.10892 1.000 20.40215 291 ILE E CA 1
ATOM 19838 C C . ILE E 2 291 ? 20.22230 18.57026 48.83765 1.000 21.22534 291 ILE E C 1
ATOM 19839 O O . ILE E 2 291 ? 19.65730 18.78089 47.75503 1.000 19.45284 291 ILE E O 1
ATOM 19855 N N . ARG E 2 292 ? 20.32819 19.51069 49.77949 1.000 20.78050 292 ARG E N 1
ATOM 19856 C CA . ARG E 2 292 ? 19.79856 20.87030 49.62374 1.000 19.83198 292 ARG E CA 1
ATOM 19857 C C . ARG E 2 292 ? 18.31634 20.87651 49.25872 1.000 16.82738 292 ARG E C 1
ATOM 19858 O O . ARG E 2 292 ? 17.84255 21.74648 48.52497 1.000 25.96662 292 ARG E O 1
ATOM 19879 N N . SER E 2 293 ? 17.56871 19.91696 49.78899 1.000 14.60551 293 SER E N 1
ATOM 19880 C CA . SER E 2 293 ? 16.11938 19.89980 49.66096 1.000 14.60224 293 SER E CA 1
ATOM 19881 C C . SER E 2 293 ? 15.56589 18.98970 50.74526 1.000 21.93700 293 SER E C 1
ATOM 19882 O O . SER E 2 293 ? 16.28513 18.12097 51.25398 1.000 25.06101 293 SER E O 1
ATOM 19890 N N . PRO E 2 294 ? 14.30602 19.17198 51.13678 1.000 17.05972 294 PRO E N 1
ATOM 19891 C CA . PRO E 2 294 ? 13.73949 18.32090 52.19142 1.000 19.97987 294 PRO E CA 1
ATOM 19892 C C . PRO E 2 294 ? 13.80730 16.85347 51.79481 1.000 22.11891 294 PRO E C 1
ATOM 19893 O O . PRO E 2 294 ? 13.48270 16.48114 50.66506 1.000 22.79058 294 PRO E O 1
ATOM 19904 N N . PHE E 2 295 ? 14.24036 16.01680 52.73775 1.000 20.75142 295 PHE E N 1
ATOM 19905 C CA . PHE E 2 295 ? 14.40152 14.59565 52.44700 1.000 18.21835 295 PHE E CA 1
ATOM 19906 C C . PHE E 2 295 ? 13.05363 13.93887 52.18289 1.000 21.45071 295 PHE E C 1
ATOM 19907 O O . PHE E 2 295 ? 12.83388 13.34243 51.12178 1.000 22.20663 295 PHE E O 1
ATOM 19924 N N . LEU E 2 296 ? 12.13292 14.03957 53.14564 1.000 25.64316 296 LEU E N 1
ATOM 19925 C CA . LEU E 2 296 ? 10.81046 13.42638 53.07139 1.000 22.06935 296 LEU E CA 1
ATOM 19926 C C . LEU E 2 296 ? 9.76238 14.52309 53.27014 1.000 19.50316 296 LEU E C 1
ATOM 19927 O O . LEU E 2 296 ? 9.28770 14.73822 54.39171 1.000 15.10420 296 LEU E O 1
ATOM 19943 N N . PRO E 2 297 ? 9.38776 15.23376 52.19773 1.000 17.78909 297 PRO E N 1
ATOM 19944 C CA . PRO E 2 297 ? 8.38257 16.31226 52.31748 1.000 23.77582 297 PRO E CA 1
ATOM 19945 C C . PRO E 2 297 ? 6.96489 15.82259 52.03908 1.000 21.97803 297 PRO E C 1
ATOM 19946 O O . PRO E 2 297 ? 6.35547 16.09666 50.99473 1.000 22.45274 297 PRO E O 1
ATOM 19957 N N . GLY E 2 298 ? 6.42418 15.06298 52.98609 1.000 21.16613 298 GLY E N 1
ATOM 19958 C CA . GLY E 2 298 ? 5.05596 14.60376 52.85808 1.000 18.09657 298 GLY E CA 1
ATOM 19959 C C . GLY E 2 298 ? 4.07600 15.72964 53.13476 1.000 17.72287 298 GLY E C 1
ATOM 19960 O O . GLY E 2 298 ? 4.29364 16.57646 54.00197 1.000 18.15159 298 GLY E O 1
ATOM 19964 N N . ASN E 2 299 ? 2.98259 15.73503 52.38122 1.000 24.67040 299 ASN E N 1
ATOM 19965 C CA . ASN E 2 299 ? 1.93636 16.72998 52.55819 1.000 27.43833 299 ASN E CA 1
ATOM 19966 C C . ASN E 2 299 ? 0.85453 16.28232 53.53120 1.000 29.08994 299 ASN E C 1
ATOM 19967 O O . ASN E 2 299 ? 0.05677 17.11642 53.97222 1.000 34.20979 299 ASN E O 1
ATOM 19978 N N . THR E 2 300 ? 0.80691 14.99565 53.87181 1.000 25.65805 300 THR E N 1
ATOM 19979 C CA . THR E 2 300 ? -0.12787 14.47839 54.85842 1.000 21.12373 300 THR E CA 1
ATOM 19980 C C . THR E 2 300 ? 0.58511 13.43014 55.70128 1.000 26.09615 300 THR E C 1
ATOM 19981 O O . THR E 2 300 ? 1.66245 12.94360 55.34881 1.000 28.79694 300 THR E O 1
ATOM 19992 N N . GLU E 2 301 ? -0.03581 13.07438 56.82667 1.000 36.34760 301 GLU E N 1
ATOM 19993 C CA . GLU E 2 301 ? 0.57494 12.09820 57.72262 1.000 35.63163 301 GLU E CA 1
ATOM 19994 C C . GLU E 2 301 ? 0.71980 10.73440 57.05590 1.000 34.98055 301 GLU E C 1
ATOM 19995 O O . GLU E 2 301 ? 1.68456 10.00959 57.32752 1.000 29.30633 301 GLU E O 1
ATOM 20007 N N . MET E 2 302 ? -0.21556 10.36740 56.17850 1.000 33.67801 302 MET E N 1
ATOM 20008 C CA . MET E 2 302 ? -0.08018 9.10488 55.46114 1.000 27.72527 302 MET E CA 1
ATOM 20009 C C . MET E 2 302 ? 1.05926 9.16740 54.45159 1.000 29.43937 302 MET E C 1
ATOM 20010 O O . MET E 2 302 ? 1.79123 8.18701 54.27381 1.000 30.42628 302 MET E O 1
ATOM 20024 N N . GLU E 2 303 ? 1.23774 10.31707 53.79438 1.000 31.07224 303 GLU E N 1
ATOM 20025 C CA . GLU E 2 303 ? 2.35246 10.46888 52.86502 1.000 25.22947 303 GLU E CA 1
ATOM 20026 C C . GLU E 2 303 ? 3.68761 10.39547 53.59206 1.000 24.96545 303 GLU E C 1
ATOM 20027 O O . GLU E 2 303 ? 4.65242 9.81297 53.08247 1.000 24.42160 303 GLU E O 1
ATOM 20039 N N . GLN E 2 304 ? 3.76938 11.00501 54.77565 1.000 27.87792 304 GLN E N 1
ATOM 20040 C CA . GLN E 2 304 ? 5.00774 10.95561 55.54325 1.000 24.55335 304 GLN E CA 1
ATOM 20041 C C . GLN E 2 304 ? 5.34749 9.52035 55.92710 1.000 28.32926 304 GLN E C 1
ATOM 20042 O O . GLN E 2 304 ? 6.51608 9.11685 55.88755 1.000 22.24649 304 GLN E O 1
ATOM 20056 N N . ILE E 2 305 ? 4.33706 8.73463 56.30569 1.000 27.44027 305 ILE E N 1
ATOM 20057 C CA . ILE E 2 305 ? 4.56736 7.32775 56.62063 1.000 25.76757 305 ILE E CA 1
ATOM 20058 C C . ILE E 2 305 ? 5.04473 6.57987 55.38290 1.000 27.58881 305 ILE E C 1
ATOM 20059 O O . ILE E 2 305 ? 6.00416 5.80130 55.43584 1.000 31.95939 305 ILE E O 1
ATOM 20075 N N . THR E 2 306 ? 4.37449 6.79797 54.24889 1.000 28.18064 306 THR E N 1
ATOM 20076 C CA . THR E 2 306 ? 4.76954 6.11345 53.02258 1.000 22.75424 306 THR E CA 1
ATOM 20077 C C . THR E 2 306 ? 6.19401 6.47995 52.62977 1.000 29.83375 306 THR E C 1
ATOM 20078 O O . THR E 2 306 ? 6.95882 5.62405 52.16968 1.000 32.42317 306 THR E O 1
ATOM 20089 N N . LEU E 2 307 ? 6.57068 7.74885 52.80927 1.000 32.57631 307 LEU E N 1
ATOM 20090 C CA . LEU E 2 307 ? 7.92064 8.17381 52.45453 1.000 23.39300 307 LEU E CA 1
ATOM 20091 C C . LEU E 2 307 ? 8.96104 7.46937 53.31484 1.000 21.39544 307 LEU E C 1
ATOM 20092 O O . LEU E 2 307 ? 9.99279 7.01482 52.80700 1.000 22.46534 307 LEU E O 1
ATOM 20108 N N . ILE E 2 308 ? 8.70644 7.36510 54.62108 1.000 21.49590 308 ILE E N 1
ATOM 20109 C CA . ILE E 2 308 ? 9.64095 6.67002 55.49986 1.000 18.29167 308 ILE E CA 1
ATOM 20110 C C . ILE E 2 308 ? 9.75560 5.20733 55.09607 1.000 24.85387 308 ILE E C 1
ATOM 20111 O O . ILE E 2 308 ? 10.85392 4.63812 55.06818 1.000 28.62145 308 ILE E O 1
ATOM 20127 N N . CYS E 2 309 ? 8.62605 4.57718 54.76719 1.000 31.14901 309 CYS E N 1
ATOM 20128 C CA . CYS E 2 309 ? 8.66987 3.19685 54.29895 1.000 27.39961 309 CYS E CA 1
ATOM 20129 C C . CYS E 2 309 ? 9.47879 3.08415 53.01473 1.000 28.50439 309 CYS E C 1
ATOM 20130 O O . CYS E 2 309 ? 10.26020 2.14193 52.84171 1.000 32.88671 309 CYS E O 1
ATOM 20138 N N . LYS E 2 310 ? 9.31667 4.04821 52.10975 1.000 27.43497 310 LYS E N 1
ATOM 20139 C CA . LYS E 2 310 ? 9.97115 3.96366 50.81063 1.000 27.45943 310 LYS E CA 1
ATOM 20140 C C . LYS E 2 310 ? 11.47075 4.19668 50.93214 1.000 28.49288 310 LYS E C 1
ATOM 20141 O O . LYS E 2 310 ? 12.27508 3.41841 50.40635 1.000 32.11537 310 LYS E O 1
ATOM 20160 N N . HIS E 2 311 ? 11.86726 5.25206 51.64138 1.000 22.99719 311 HIS E N 1
ATOM 20161 C CA . HIS E 2 311 ? 13.24634 5.71545 51.60046 1.000 20.31801 311 HIS E CA 1
ATOM 20162 C C . HIS E 2 311 ? 14.08718 5.25795 52.78288 1.000 18.44914 311 HIS E C 1
ATOM 20163 O O . HIS E 2 311 ? 15.31766 5.26178 52.67627 1.000 23.96242 311 HIS E O 1
ATOM 20177 N N . ILE E 2 312 ? 13.47145 4.86117 53.89215 1.000 21.30073 312 ILE E N 1
ATOM 20178 C CA . ILE E 2 312 ? 14.18883 4.37431 55.06442 1.000 20.46766 312 ILE E CA 1
ATOM 20179 C C . ILE E 2 312 ? 13.92216 2.89181 55.29745 1.000 21.30221 312 ILE E C 1
ATOM 20180 O O . ILE E 2 312 ? 14.85034 2.11599 55.53017 1.000 20.21588 312 ILE E O 1
ATOM 20196 N N . GLY E 2 313 ? 12.66741 2.48468 55.23527 1.000 19.83775 313 GLY E N 1
ATOM 20197 C CA . GLY E 2 313 ? 12.28833 1.09651 55.42090 1.000 23.88950 313 GLY E CA 1
ATOM 20198 C C . GLY E 2 313 ? 10.93470 0.97571 56.09494 1.000 22.98652 313 GLY E C 1
ATOM 20199 O O . GLY E 2 313 ? 10.50183 1.82836 56.86394 1.000 23.62881 313 GLY E O 1
ATOM 20203 N N . THR E 2 314 ? 10.25079 -0.12569 55.80197 1.000 24.51635 314 THR E N 1
ATOM 20204 C CA . THR E 2 314 ? 8.93653 -0.37976 56.38084 1.000 29.27712 314 THR E CA 1
ATOM 20205 C C . THR E 2 314 ? 9.09148 -0.85165 57.82124 1.000 39.75342 314 THR E C 1
ATOM 20206 O O . THR E 2 314 ? 9.72002 -1.89030 58.05612 1.000 29.40476 314 THR E O 1
ATOM 20217 N N . PRO E 2 315 ? 8.54660 -0.13569 58.80752 1.000 32.84603 315 PRO E N 1
ATOM 20218 C CA . PRO E 2 315 ? 8.60956 -0.63411 60.18835 1.000 26.46380 315 PRO E CA 1
ATOM 20219 C C . PRO E 2 315 ? 7.79766 -1.91193 60.33199 1.000 27.71591 315 PRO E C 1
ATOM 20220 O O . PRO E 2 315 ? 6.67432 -2.00863 59.83411 1.000 28.78322 315 PRO E O 1
ATOM 20231 N N . THR E 2 316 ? 8.38574 -2.90278 61.00079 1.000 29.91783 316 THR E N 1
ATOM 20232 C CA . THR E 2 316 ? 7.74239 -4.19076 61.20120 1.000 31.50034 316 THR E CA 1
ATOM 20233 C C . THR E 2 316 ? 7.98380 -4.66314 62.62714 1.000 34.41009 316 THR E C 1
ATOM 20234 O O . THR E 2 316 ? 8.83158 -4.13119 63.34890 1.000 34.95146 316 THR E O 1
ATOM 20245 N N . GLU E 2 317 ? 7.22935 -5.69004 63.02605 1.000 34.75686 317 GLU E N 1
ATOM 20246 C CA . GLU E 2 317 ? 7.44594 -6.30414 64.32975 1.000 38.38903 317 GLU E CA 1
ATOM 20247 C C . GLU E 2 317 ? 8.84189 -6.90139 64.45658 1.000 33.10084 317 GLU E C 1
ATOM 20248 O O . GLU E 2 317 ? 9.31831 -7.10189 65.57952 1.000 37.41847 317 GLU E O 1
ATOM 20260 N N . GLU E 2 318 ? 9.50455 -7.19272 63.33509 1.000 30.68757 318 GLU E N 1
ATOM 20261 C CA . GLU E 2 318 ? 10.84110 -7.77508 63.38205 1.000 41.69587 318 GLU E CA 1
ATOM 20262 C C . GLU E 2 318 ? 11.88542 -6.73016 63.75541 1.000 37.97143 318 GLU E C 1
ATOM 20263 O O . GLU E 2 318 ? 12.72244 -6.96257 64.63459 1.000 36.71132 318 GLU E O 1
ATOM 20275 N N . ASN E 2 319 ? 11.85371 -5.57566 63.09283 1.000 34.29257 319 ASN E N 1
ATOM 20276 C CA . ASN E 2 319 ? 12.81704 -4.51454 63.34629 1.000 31.17438 319 ASN E CA 1
ATOM 20277 C C . ASN E 2 319 ? 12.36962 -3.54635 64.43444 1.000 32.26010 319 ASN E C 1
ATOM 20278 O O . ASN E 2 319 ? 13.17458 -2.71537 64.86904 1.000 29.69105 319 ASN E O 1
ATOM 20289 N N . TRP E 2 320 ? 11.12221 -3.63990 64.89052 1.000 37.26593 320 TRP E N 1
ATOM 20290 C CA . TRP E 2 320 ? 10.55905 -2.68090 65.84400 1.000 30.23889 320 TRP E CA 1
ATOM 20291 C C . TRP E 2 320 ? 9.44004 -3.37177 66.60616 1.000 35.11222 320 TRP E C 1
ATOM 20292 O O . TRP E 2 320 ? 8.25159 -3.16001 66.33704 1.000 34.18664 320 TRP E O 1
ATOM 20313 N N . PRO E 2 321 ? 9.78951 -4.22270 67.56997 1.000 35.38546 321 PRO E N 1
ATOM 20314 C CA . PRO E 2 321 ? 8.76061 -4.99434 68.27783 1.000 32.91789 321 PRO E CA 1
ATOM 20315 C C . PRO E 2 321 ? 7.69873 -4.09550 68.88868 1.000 29.62566 321 PRO E C 1
ATOM 20316 O O . PRO E 2 321 ? 8.00381 -3.08953 69.53324 1.000 24.01657 321 PRO E O 1
ATOM 20327 N N . GLY E 2 322 ? 6.43920 -4.47821 68.68714 1.000 29.01787 322 GLY E N 1
ATOM 20328 C CA . GLY E 2 322 ? 5.31960 -3.75078 69.23437 1.000 28.66448 322 GLY E CA 1
ATOM 20329 C C . GLY E 2 322 ? 4.90002 -2.53395 68.44695 1.000 27.60122 322 GLY E C 1
ATOM 20330 O O . GLY E 2 322 ? 3.97797 -1.83212 68.87605 1.000 34.54000 322 GLY E O 1
ATOM 20334 N N . VAL E 2 323 ? 5.53941 -2.25793 67.30940 1.000 24.79653 323 VAL E N 1
ATOM 20335 C CA . VAL E 2 323 ? 5.22386 -1.04302 66.56261 1.000 31.74260 323 VAL E CA 1
ATOM 20336 C C . VAL E 2 323 ? 3.75507 -1.03012 66.15911 1.000 26.00609 323 VAL E C 1
ATOM 20337 O O . VAL E 2 323 ? 3.07560 -0.00240 66.26865 1.000 21.41186 323 VAL E O 1
ATOM 20350 N N . SER E 2 324 ? 3.23337 -2.17447 65.71422 1.000 34.22334 324 SER E N 1
ATOM 20351 C CA . SER E 2 324 ? 1.84819 -2.24709 65.26678 1.000 33.47266 324 SER E CA 1
ATOM 20352 C C . SER E 2 324 ? 0.84754 -1.99652 66.38654 1.000 28.83109 324 SER E C 1
ATOM 20353 O O . SER E 2 324 ? -0.35466 -1.92001 66.11146 1.000 26.88083 324 SER E O 1
ATOM 20361 N N . LYS E 2 325 ? 1.30549 -1.87113 67.63031 1.000 37.01761 325 LYS E N 1
ATOM 20362 C CA . LYS E 2 325 ? 0.43217 -1.61308 68.76465 1.000 28.42909 325 LYS E CA 1
ATOM 20363 C C . LYS E 2 325 ? 0.37883 -0.13813 69.14231 1.000 23.05399 325 LYS E C 1
ATOM 20364 O O . LYS E 2 325 ? -0.22990 0.20712 70.15811 1.000 24.50855 325 LYS E O 1
ATOM 20383 N N . LEU E 2 326 ? 1.00588 0.73574 68.36262 1.000 23.34279 326 LEU E N 1
ATOM 20384 C CA . LEU E 2 326 ? 0.99641 2.15006 68.70031 1.000 22.69266 326 LEU E CA 1
ATOM 20385 C C . LEU E 2 326 ? -0.40185 2.72797 68.47118 1.000 23.97366 326 LEU E C 1
ATOM 20386 O O . LEU E 2 326 ? -1.14937 2.24891 67.61374 1.000 24.07788 326 LEU E O 1
ATOM 20402 N N . PRO E 2 327 ? -0.76829 3.77398 69.21613 1.000 23.58437 327 PRO E N 1
ATOM 20403 C CA . PRO E 2 327 ? -2.16203 4.25125 69.18323 1.000 22.62364 327 PRO E CA 1
ATOM 20404 C C . PRO E 2 327 ? -2.70499 4.55730 67.79952 1.000 25.85384 327 PRO E C 1
ATOM 20405 O O . PRO E 2 327 ? -3.91293 4.39943 67.57575 1.000 23.54126 327 PRO E O 1
ATOM 20416 N N . GLU E 2 328 ? -1.86851 5.01113 66.87114 1.000 27.53532 328 GLU E N 1
ATOM 20417 C CA . GLU E 2 328 ? -2.31615 5.39882 65.53852 1.000 30.20547 328 GLU E CA 1
ATOM 20418 C C . GLU E 2 328 ? -1.43079 4.77743 64.47032 1.000 26.79075 328 GLU E C 1
ATOM 20419 O O . GLU E 2 328 ? -1.14145 5.39107 63.43896 1.000 22.73761 328 GLU E O 1
ATOM 20431 N N . TRP E 2 329 ? -0.99507 3.54160 64.69482 1.000 22.61981 329 TRP E N 1
ATOM 20432 C CA . TRP E 2 329 ? -0.19970 2.85211 63.69048 1.000 22.59183 329 TRP E CA 1
ATOM 20433 C C . TRP E 2 329 ? -0.98350 2.73521 62.39088 1.000 24.06961 329 TRP E C 1
ATOM 20434 O O . TRP E 2 329 ? -2.17521 2.41421 62.38833 1.000 24.79651 329 TRP E O 1
ATOM 20455 N N . TRP E 2 330 ? -0.30508 3.01321 61.28135 1.000 33.25665 330 TRP E N 1
ATOM 20456 C CA . TRP E 2 330 ? -0.90741 2.91231 59.96197 1.000 28.91376 330 TRP E CA 1
ATOM 20457 C C . TRP E 2 330 ? 0.15514 2.45905 58.97538 1.000 29.14387 330 TRP E C 1
ATOM 20458 O O . TRP E 2 330 ? 1.31781 2.85684 59.07912 1.000 33.55526 330 TRP E O 1
ATOM 20479 N N . ASP E 2 331 ? -0.25480 1.63055 58.01748 1.000 39.41144 331 ASP E N 1
ATOM 20480 C CA . ASP E 2 331 ? 0.63421 1.09347 57.00249 1.000 41.63693 331 ASP E CA 1
ATOM 20481 C C . ASP E 2 331 ? -0.08973 1.16086 55.66503 1.000 46.66847 331 ASP E C 1
ATOM 20482 O O . ASP E 2 331 ? -1.28949 0.85291 55.59669 1.000 49.83190 331 ASP E O 1
ATOM 20491 N N . PRO E 2 332 ? 0.60073 1.54480 54.58524 1.000 43.19795 332 PRO E N 1
ATOM 20492 C CA . PRO E 2 332 ? -0.07976 1.65138 53.28372 1.000 46.17391 332 PRO E CA 1
ATOM 20493 C C . PRO E 2 332 ? -0.55909 0.32200 52.72704 1.000 47.42467 332 PRO E C 1
ATOM 20494 O O . PRO E 2 332 ? -1.22562 0.31724 51.68395 1.000 45.96823 332 PRO E O 1
ATOM 20505 N N . MET E 2 333 ? -0.23900 -0.79706 53.37570 1.000 43.06548 333 MET E N 1
ATOM 20506 C CA . MET E 2 333 ? -0.65246 -2.11946 52.90851 1.000 47.73385 333 MET E CA 1
ATOM 20507 C C . MET E 2 333 ? -0.12180 -2.39401 51.50520 1.000 53.64394 333 MET E C 1
ATOM 20508 O O . MET E 2 333 ? -0.83062 -2.91226 50.63878 1.000 57.21175 333 MET E O 1
ATOM 20522 N N . GLU E 2 334 ? 1.13549 -2.03925 51.28139 1.000 53.93083 334 GLU E N 1
ATOM 20523 C CA . GLU E 2 334 ? 1.86388 -2.40796 50.07930 1.000 51.63006 334 GLU E CA 1
ATOM 20524 C C . GLU E 2 334 ? 2.94855 -3.40954 50.45497 1.000 51.17829 334 GLU E C 1
ATOM 20525 O O . GLU E 2 334 ? 3.18560 -3.69202 51.63327 1.000 50.21367 334 GLU E O 1
ATOM 20537 N N . GLU E 2 335 ? 3.60252 -3.95552 49.44201 1.000 56.61942 335 GLU E N 1
ATOM 20538 C CA . GLU E 2 335 ? 4.68029 -4.90369 49.68644 1.000 55.08874 335 GLU E CA 1
ATOM 20539 C C . GLU E 2 335 ? 5.74786 -4.24137 50.55369 1.000 49.15924 335 GLU E C 1
ATOM 20540 O O . GLU E 2 335 ? 6.30288 -3.20561 50.15392 1.000 40.01662 335 GLU E O 1
ATOM 20552 N N . PRO E 2 336 ? 6.05882 -4.78337 51.73249 1.000 41.65134 336 PRO E N 1
ATOM 20553 C CA . PRO E 2 336 ? 6.99893 -4.09804 52.62647 1.000 44.16469 336 PRO E CA 1
ATOM 20554 C C . PRO E 2 336 ? 8.37044 -3.93166 51.99151 1.000 43.43740 336 PRO E C 1
ATOM 20555 O O . PRO E 2 336 ? 8.84090 -4.78092 51.23156 1.000 52.15701 336 PRO E O 1
ATOM 20566 N N . ILE E 2 337 ? 9.00777 -2.81484 52.31621 1.000 39.65289 337 ILE E N 1
ATOM 20567 C CA . ILE E 2 337 ? 10.31901 -2.45714 51.78328 1.000 30.81913 337 ILE E CA 1
ATOM 20568 C C . ILE E 2 337 ? 11.35902 -2.76077 52.85511 1.000 27.65056 337 ILE E C 1
ATOM 20569 O O . ILE E 2 337 ? 11.28764 -2.17911 53.94822 1.000 27.95281 337 ILE E O 1
ATOM 20585 N N . PRO E 2 338 ? 12.32992 -3.63742 52.59650 1.000 28.81888 338 PRO E N 1
ATOM 20586 C CA . PRO E 2 338 ? 13.35046 -3.91224 53.61384 1.000 28.11462 338 PRO E CA 1
ATOM 20587 C C . PRO E 2 338 ? 14.11921 -2.65371 53.98119 1.000 29.39454 338 PRO E C 1
ATOM 20588 O O . PRO E 2 338 ? 14.37670 -1.78613 53.14323 1.000 27.17365 338 PRO E O 1
ATOM 20599 N N . VAL E 2 339 ? 14.49492 -2.56820 55.25841 1.000 28.83044 339 VAL E N 1
ATOM 20600 C CA . VAL E 2 339 ? 15.20605 -1.39415 55.74622 1.000 28.33279 339 VAL E CA 1
ATOM 20601 C C . VAL E 2 339 ? 16.53613 -1.27063 55.01948 1.000 27.04280 339 VAL E C 1
ATOM 20602 O O . VAL E 2 339 ? 17.31922 -2.22668 54.94971 1.000 27.04166 339 VAL E O 1
ATOM 20615 N N . TRP E 2 340 ? 16.79777 -0.08531 54.47435 1.000 25.62329 340 TRP E N 1
ATOM 20616 C CA . TRP E 2 340 ? 18.04310 0.14864 53.75851 1.000 25.45612 340 TRP E CA 1
ATOM 20617 C C . TRP E 2 340 ? 19.21085 0.22522 54.73497 1.000 23.50185 340 TRP E C 1
ATOM 20618 O O . TRP E 2 340 ? 19.10486 0.81873 55.81218 1.000 32.60351 340 TRP E O 1
ATOM 20639 N N . GLY E 2 341 ? 20.33656 -0.37398 54.34489 1.000 22.98097 341 GLY E N 1
ATOM 20640 C CA . GLY E 2 341 ? 21.53768 -0.34140 55.14922 1.000 23.39403 341 GLY E CA 1
ATOM 20641 C C . GLY E 2 341 ? 22.39643 0.87384 54.84944 1.000 30.22492 341 GLY E C 1
ATOM 20642 O O . GLY E 2 341 ? 22.04549 1.74406 54.05477 1.000 31.01383 341 GLY E O 1
ATOM 20646 N N . LYS E 2 342 ? 23.55195 0.92297 55.51807 1.000 41.92989 342 LYS E N 1
ATOM 20647 C CA . LYS E 2 342 ? 24.45804 2.05395 55.35440 1.000 39.41656 342 LYS E CA 1
ATOM 20648 C C . LYS E 2 342 ? 24.79821 2.28008 53.88718 1.000 45.03258 342 LYS E C 1
ATOM 20649 O O . LYS E 2 342 ? 24.77000 3.41527 53.39788 1.000 45.56695 342 LYS E O 1
ATOM 20668 N N . ASP E 2 343 ? 25.10172 1.19965 53.16453 1.000 37.92000 343 ASP E N 1
ATOM 20669 C CA . ASP E 2 343 ? 25.56713 1.32968 51.78805 1.000 40.84698 343 ASP E CA 1
ATOM 20670 C C . ASP E 2 343 ? 24.55250 2.05617 50.91626 1.000 40.36158 343 ASP E C 1
ATOM 20671 O O . ASP E 2 343 ? 24.92568 2.87260 50.06517 1.000 42.75506 343 ASP E O 1
ATOM 20680 N N . ALA E 2 344 ? 23.26287 1.78393 51.11992 1.000 39.34265 344 ALA E N 1
ATOM 20681 C CA . ALA E 2 344 ? 22.24483 2.36142 50.25042 1.000 29.39489 344 ALA E CA 1
ATOM 20682 C C . ALA E 2 344 ? 22.23039 3.88016 50.32992 1.000 33.17927 344 ALA E C 1
ATOM 20683 O O . ALA E 2 344 ? 21.83073 4.54761 49.36977 1.000 39.02103 344 ALA E O 1
ATOM 20690 N N . TYR E 2 345 ? 22.65659 4.44532 51.45881 1.000 38.53423 345 TYR E N 1
ATOM 20691 C CA . TYR E 2 345 ? 22.66972 5.89333 51.60551 1.000 32.72614 345 TYR E CA 1
ATOM 20692 C C . TYR E 2 345 ? 23.85651 6.54475 50.91321 1.000 30.00869 345 TYR E C 1
ATOM 20693 O O . TYR E 2 345 ? 23.82842 7.75755 50.67951 1.000 35.98586 345 TYR E O 1
ATOM 20711 N N . MET E 2 346 ? 24.89956 5.77616 50.59304 1.000 33.01724 346 MET E N 1
ATOM 20712 C CA . MET E 2 346 ? 26.10600 6.37447 50.03192 1.000 33.04870 346 MET E CA 1
ATOM 20713 C C . MET E 2 346 ? 25.82216 7.04466 48.69303 1.000 28.87686 346 MET E C 1
ATOM 20714 O O . MET E 2 346 ? 26.37766 8.10782 48.39407 1.000 31.07441 346 MET E O 1
ATOM 20728 N N . ALA E 2 347 ? 24.94546 6.44882 47.88095 1.000 32.07418 347 ALA E N 1
ATOM 20729 C CA . ALA E 2 347 ? 24.73776 6.94882 46.52556 1.000 27.21507 347 ALA E CA 1
ATOM 20730 C C . ALA E 2 347 ? 24.17816 8.36532 46.52894 1.000 29.34865 347 ALA E C 1
ATOM 20731 O O . ALA E 2 347 ? 24.61294 9.21303 45.74037 1.000 38.13785 347 ALA E O 1
ATOM 20738 N N . ARG E 2 348 ? 23.20146 8.63703 47.39360 1.000 25.65156 348 ARG E N 1
ATOM 20739 C CA . ARG E 2 348 ? 22.55045 9.94075 47.42339 1.000 22.82576 348 ARG E CA 1
ATOM 20740 C C . ARG E 2 348 ? 23.21667 10.89938 48.40309 1.000 28.48686 348 ARG E C 1
ATOM 20741 O O . ARG E 2 348 ? 23.30572 12.10150 48.12869 1.000 31.43626 348 ARG E O 1
ATOM 20762 N N . PHE E 2 349 ? 23.68443 10.39165 49.54454 1.000 30.07626 349 PHE E N 1
ATOM 20763 C CA . PHE E 2 349 ? 24.24354 11.22150 50.60326 1.000 27.20656 349 PHE E CA 1
ATOM 20764 C C . PHE E 2 349 ? 25.75671 11.07634 50.72667 1.000 22.22541 349 PHE E C 1
ATOM 20765 O O . PHE E 2 349 ? 26.33007 11.45640 51.75223 1.000 28.12149 349 PHE E O 1
ATOM 20782 N N . GLY E 2 350 ? 26.41688 10.53477 49.70380 1.000 23.81072 350 GLY E N 1
ATOM 20783 C CA . GLY E 2 350 ? 27.85061 10.30544 49.77212 1.000 26.70708 350 GLY E CA 1
ATOM 20784 C C . GLY E 2 350 ? 28.68867 11.56410 49.88887 1.000 25.48879 350 GLY E C 1
ATOM 20785 O O . GLY E 2 350 ? 29.90913 11.45699 50.05948 1.000 23.29477 350 GLY E O 1
ATOM 20789 N N . ALA E 2 351 ? 28.07384 12.74691 49.79955 1.000 19.04433 351 ALA E N 1
ATOM 20790 C CA . ALA E 2 351 ? 28.84557 13.98394 49.86551 1.000 19.01738 351 ALA E CA 1
ATOM 20791 C C . ALA E 2 351 ? 29.63597 14.09297 51.16437 1.000 22.93817 351 ALA E C 1
ATOM 20792 O O . ALA E 2 351 ? 30.73873 14.65295 51.17301 1.000 23.20493 351 ALA E O 1
ATOM 20799 N N . VAL E 2 352 ? 29.09962 13.55902 52.26878 1.000 26.14258 352 VAL E N 1
ATOM 20800 C CA . VAL E 2 352 ? 29.77988 13.63546 53.55716 1.000 27.27009 352 VAL E CA 1
ATOM 20801 C C . VAL E 2 352 ? 30.68296 12.43722 53.82480 1.000 28.03601 352 VAL E C 1
ATOM 20802 O O . VAL E 2 352 ? 31.31152 12.37171 54.89047 1.000 27.28871 352 VAL E O 1
ATOM 20815 N N . GLY E 2 353 ? 30.76222 11.48298 52.90285 1.000 19.23393 353 GLY E N 1
ATOM 20816 C CA . GLY E 2 353 ? 31.67459 10.37289 53.06185 1.000 27.40054 353 GLY E CA 1
ATOM 20817 C C . GLY E 2 353 ? 31.10232 9.24623 53.89804 1.000 29.93989 353 GLY E C 1
ATOM 20818 O O . GLY E 2 353 ? 30.00329 9.31627 54.45153 1.000 35.82362 353 GLY E O 1
ATOM 20822 N N . SER E 2 354 ? 31.89746 8.17922 53.99518 1.000 27.80295 354 SER E N 1
ATOM 20823 C CA . SER E 2 354 ? 31.45566 6.98051 54.69892 1.000 27.32244 354 SER E CA 1
ATOM 20824 C C . SER E 2 354 ? 31.11166 7.28537 56.15157 1.000 30.63160 354 SER E C 1
ATOM 20825 O O . SER E 2 354 ? 30.04543 6.89683 56.64319 1.000 38.04521 354 SER E O 1
ATOM 20833 N N . GLU E 2 355 ? 32.00204 7.98114 56.86094 1.000 29.17349 355 GLU E N 1
ATOM 20834 C CA . GLU E 2 355 ? 31.73301 8.27779 58.26415 1.000 29.82964 355 GLU E CA 1
ATOM 20835 C C . GLU E 2 355 ? 30.51897 9.18485 58.41441 1.000 25.36182 355 GLU E C 1
ATOM 20836 O O . GLU E 2 355 ? 29.74506 9.04552 59.36722 1.000 31.66081 355 GLU E O 1
ATOM 20848 N N . GLY E 2 356 ? 30.32943 10.11708 57.47955 1.000 30.43165 356 GLY E N 1
ATOM 20849 C CA . GLY E 2 356 ? 29.16024 10.97732 57.54194 1.000 23.34465 356 GLY E CA 1
ATOM 20850 C C . GLY E 2 356 ? 27.87073 10.22108 57.29146 1.000 22.20145 356 GLY E C 1
ATOM 20851 O O . GLY E 2 356 ? 26.87583 10.42117 57.99337 1.000 18.60985 356 GLY E O 1
ATOM 20855 N N . VAL E 2 357 ? 27.86710 9.34470 56.28484 1.000 24.77821 357 VAL E N 1
ATOM 20856 C CA . VAL E 2 357 ? 26.67093 8.56415 55.99407 1.000 22.71685 357 VAL E CA 1
ATOM 20857 C C . VAL E 2 357 ? 26.40564 7.54345 57.09125 1.000 29.52388 357 VAL E C 1
ATOM 20858 O O . VAL E 2 357 ? 25.25659 7.13659 57.30367 1.000 26.54333 357 VAL E O 1
ATOM 20871 N N . ASP E 2 358 ? 27.44607 7.10549 57.80145 1.000 31.79570 358 ASP E N 1
ATOM 20872 C CA . ASP E 2 358 ? 27.22602 6.24833 58.96105 1.000 24.73087 358 ASP E CA 1
ATOM 20873 C C . ASP E 2 358 ? 26.41430 6.97946 60.02196 1.000 25.27443 358 ASP E C 1
ATOM 20874 O O . ASP E 2 358 ? 25.42703 6.45053 60.54370 1.000 31.97188 358 ASP E O 1
ATOM 20883 N N . LEU E 2 359 ? 26.80329 8.21616 60.33327 1.000 23.30156 359 LEU E N 1
ATOM 20884 C CA . LEU E 2 359 ? 26.07236 8.99296 61.32793 1.000 18.97977 359 LEU E CA 1
ATOM 20885 C C . LEU E 2 359 ? 24.63603 9.22859 60.88006 1.000 18.36230 359 LEU E C 1
ATOM 20886 O O . LEU E 2 359 ? 23.69181 9.01961 61.64964 1.000 20.02973 359 LEU E O 1
ATOM 20902 N N . LEU E 2 360 ? 24.45188 9.64287 59.62275 1.000 25.52727 360 LEU E N 1
ATOM 20903 C CA . LEU E 2 360 ? 23.10907 9.87776 59.09763 1.000 18.12124 360 LEU E CA 1
ATOM 20904 C C . LEU E 2 360 ? 22.22622 8.65349 59.29223 1.000 23.12667 360 LEU E C 1
ATOM 20905 O O . LEU E 2 360 ? 21.06641 8.76928 59.70389 1.000 24.28585 360 LEU E O 1
ATOM 20921 N N . TRP E 2 361 ? 22.76074 7.46846 58.99111 1.000 35.94467 361 TRP E N 1
ATOM 20922 C CA . TRP E 2 361 ? 21.97980 6.24194 59.10273 1.000 26.19677 361 TRP E CA 1
ATOM 20923 C C . TRP E 2 361 ? 21.61992 5.92438 60.54924 1.000 28.57522 361 TRP E C 1
ATOM 20924 O O . TRP E 2 361 ? 20.53015 5.40125 60.81259 1.000 29.94380 361 TRP E O 1
ATOM 20945 N N . ARG E 2 362 ? 22.50451 6.23729 61.49940 1.000 24.81594 362 ARG E N 1
ATOM 20946 C CA . ARG E 2 362 ? 22.19765 5.95154 62.89725 1.000 18.95655 362 ARG E CA 1
ATOM 20947 C C . ARG E 2 362 ? 21.10630 6.87040 63.42845 1.000 20.99984 362 ARG E C 1
ATOM 20948 O O . ARG E 2 362 ? 20.33906 6.47076 64.31092 1.000 21.15996 362 ARG E O 1
ATOM 20969 N N . THR E 2 363 ? 21.01534 8.09491 62.90535 1.000 26.57894 363 THR E N 1
ATOM 20970 C CA . THR E 2 363 ? 19.97620 9.02042 63.33493 1.000 19.33881 363 THR E CA 1
ATOM 20971 C C . THR E 2 363 ? 18.61421 8.68600 62.74390 1.000 17.64665 363 THR E C 1
ATOM 20972 O O . THR E 2 363 ? 17.59969 9.18425 63.24188 1.000 21.84206 363 THR E O 1
ATOM 20983 N N . LEU E 2 364 ? 18.56882 7.87344 61.69167 1.000 17.95075 364 LEU E N 1
ATOM 20984 C CA . LEU E 2 364 ? 17.32641 7.52099 61.01438 1.000 25.49255 364 LEU E CA 1
ATOM 20985 C C . LEU E 2 364 ? 16.98142 6.04564 61.20795 1.000 24.09724 364 LEU E C 1
ATOM 20986 O O . LEU E 2 364 ? 16.53499 5.36557 60.28175 1.000 23.66890 364 LEU E O 1
ATOM 21002 N N . GLN E 2 365 ? 17.20069 5.53544 62.41692 1.000 16.02642 365 GLN E N 1
ATOM 21003 C CA . GLN E 2 365 ? 16.73524 4.20507 62.78239 1.000 15.04576 365 GLN E CA 1
ATOM 21004 C C . GLN E 2 365 ? 15.24408 4.26120 63.08987 1.000 15.25822 365 GLN E C 1
ATOM 21005 O O . GLN E 2 365 ? 14.78575 5.15213 63.81128 1.000 21.08652 365 GLN E O 1
ATOM 21019 N N . LEU E 2 366 ? 14.48665 3.30940 62.54299 1.000 17.96692 366 LEU E N 1
ATOM 21020 C CA . LEU E 2 366 ? 13.03885 3.31917 62.73407 1.000 17.70167 366 LEU E CA 1
ATOM 21021 C C . LEU E 2 366 ? 12.67382 3.17610 64.20721 1.000 25.02096 366 LEU E C 1
ATOM 21022 O O . LEU E 2 366 ? 11.90383 3.97772 64.74903 1.000 28.04770 366 LEU E O 1
ATOM 21038 N N . ASP E 2 367 ? 13.20098 2.15502 64.86597 1.000 23.86863 367 ASP E N 1
ATOM 21039 C CA . ASP E 2 367 ? 12.91810 1.95092 66.28400 1.000 22.04349 367 ASP E CA 1
ATOM 21040 C C . ASP E 2 367 ? 13.67856 2.98230 67.10703 1.000 18.94904 367 ASP E C 1
ATOM 21041 O O . ASP E 2 367 ? 14.91559 2.99298 67.07616 1.000 20.87994 367 ASP E O 1
ATOM 21050 N N . PRO E 2 368 ? 12.99997 3.86955 67.83907 1.000 18.77081 368 PRO E N 1
ATOM 21051 C CA . PRO E 2 368 ? 13.73475 4.89635 68.59628 1.000 15.73018 368 PRO E CA 1
ATOM 21052 C C . PRO E 2 368 ? 14.67039 4.32115 69.64208 1.000 15.61077 368 PRO E C 1
ATOM 21053 O O . PRO E 2 368 ? 15.61891 5.00454 70.04711 1.000 14.74502 368 PRO E O 1
ATOM 21064 N N . LYS E 2 369 ? 14.44663 3.08321 70.08383 1.000 19.84992 369 LYS E N 1
ATOM 21065 C CA . LYS E 2 369 ? 15.32178 2.49877 71.09158 1.000 16.89577 369 LYS E CA 1
ATOM 21066 C C . LYS E 2 369 ? 16.72534 2.27846 70.54942 1.000 19.98264 369 LYS E C 1
ATOM 21067 O O . LYS E 2 369 ? 17.70239 2.39600 71.29646 1.000 26.49133 369 LYS E O 1
ATOM 21086 N N . LYS E 2 370 ? 16.84702 1.94707 69.26630 1.000 24.23664 370 LYS E N 1
ATOM 21087 C CA . LYS E 2 370 ? 18.14160 1.76314 68.62909 1.000 25.50487 370 LYS E CA 1
ATOM 21088 C C . LYS E 2 370 ? 18.62012 3.01920 67.91258 1.000 23.22139 370 LYS E C 1
ATOM 21089 O O . LYS E 2 370 ? 19.65093 2.97707 67.23631 1.000 23.43048 370 LYS E O 1
ATOM 21108 N N . ARG E 2 371 ? 17.89369 4.12738 68.03884 1.000 23.44844 371 ARG E N 1
ATOM 21109 C CA . ARG E 2 371 ? 18.34260 5.39238 67.47180 1.000 27.37110 371 ARG E CA 1
ATOM 21110 C C . ARG E 2 371 ? 19.47356 5.98145 68.30952 1.000 24.71234 371 ARG E C 1
ATOM 21111 O O . ARG E 2 371 ? 19.45578 5.92052 69.54189 1.000 33.80372 371 ARG E O 1
ATOM 21132 N N . ILE E 2 372 ? 20.46033 6.56745 67.62909 1.000 19.18944 372 ILE E N 1
ATOM 21133 C CA . ILE E 2 372 ? 21.61443 7.12526 68.32188 1.000 16.38375 372 ILE E CA 1
ATOM 21134 C C . ILE E 2 372 ? 21.17972 8.30595 69.18037 1.000 19.60517 372 ILE E C 1
ATOM 21135 O O . ILE E 2 372 ? 20.20817 9.00963 68.86980 1.000 23.17145 372 ILE E O 1
ATOM 21151 N N . THR E 2 373 ? 21.90697 8.52588 70.27393 1.000 25.46722 373 THR E N 1
ATOM 21152 C CA . THR E 2 373 ? 21.64186 9.63462 71.17600 1.000 17.89268 373 THR E CA 1
ATOM 21153 C C . THR E 2 373 ? 22.50874 10.83798 70.81352 1.000 15.34870 373 THR E C 1
ATOM 21154 O O . THR E 2 373 ? 23.47580 10.73876 70.05638 1.000 25.13737 373 THR E O 1
ATOM 21165 N N . ALA E 2 374 ? 22.15837 11.99107 71.38309 1.000 19.21614 374 ALA E N 1
ATOM 21166 C CA . ALA E 2 374 ? 22.90785 13.20719 71.08746 1.000 15.55784 374 ALA E CA 1
ATOM 21167 C C . ALA E 2 374 ? 24.33055 13.12187 71.62425 1.000 17.51553 374 ALA E C 1
ATOM 21168 O O . ALA E 2 374 ? 25.27754 13.54472 70.95207 1.000 23.95661 374 ALA E O 1
ATOM 21175 N N . ARG E 2 375 ? 24.50386 12.57853 72.83118 1.000 20.67507 375 ARG E N 1
ATOM 21176 C CA . ARG E 2 375 ? 25.84781 12.40663 73.37424 1.000 21.91882 375 ARG E CA 1
ATOM 21177 C C . ARG E 2 375 ? 26.65927 11.45375 72.50871 1.000 24.02101 375 ARG E C 1
ATOM 21178 O O . ARG E 2 375 ? 27.82518 11.71772 72.19389 1.000 30.60479 375 ARG E O 1
ATOM 21199 N N . GLU E 2 376 ? 26.06083 10.32072 72.13637 1.000 27.08492 376 GLU E N 1
ATOM 21200 C CA . GLU E 2 376 ? 26.73095 9.39013 71.23525 1.000 25.15831 376 GLU E CA 1
ATOM 21201 C C . GLU E 2 376 ? 27.10384 10.06273 69.91986 1.000 24.09448 376 GLU E C 1
ATOM 21202 O O . GLU E 2 376 ? 28.17104 9.78978 69.35772 1.000 26.87544 376 GLU E O 1
ATOM 21214 N N . MET E 2 377 ? 26.23975 10.94871 69.41325 1.000 21.25281 377 MET E N 1
ATOM 21215 C CA . MET E 2 377 ? 26.53141 11.61970 68.15012 1.000 16.51498 377 MET E CA 1
ATOM 21216 C C . MET E 2 377 ? 27.81456 12.43312 68.24413 1.000 18.97536 377 MET E C 1
ATOM 21217 O O . MET E 2 377 ? 28.61920 12.44974 67.30572 1.000 24.47472 377 MET E O 1
ATOM 21231 N N . LEU E 2 378 ? 28.02746 13.10932 69.37397 1.000 19.59283 378 LEU E N 1
ATOM 21232 C CA . LEU E 2 378 ? 29.19582 13.96778 69.51575 1.000 22.83659 378 LEU E CA 1
ATOM 21233 C C . LEU E 2 378 ? 30.49005 13.17184 69.60507 1.000 27.20137 378 LEU E C 1
ATOM 21234 O O . LEU E 2 378 ? 31.55635 13.71115 69.29245 1.000 31.46783 378 LEU E O 1
ATOM 21250 N N . GLU E 2 379 ? 30.42381 11.91116 70.02180 1.000 30.16626 379 GLU E N 1
ATOM 21251 C CA . GLU E 2 379 ? 31.60157 11.06021 70.10986 1.000 31.59736 379 GLU E CA 1
ATOM 21252 C C . GLU E 2 379 ? 31.84284 10.26207 68.83488 1.000 32.32566 379 GLU E C 1
ATOM 21253 O O . GLU E 2 379 ? 32.77187 9.44643 68.79603 1.000 26.89453 379 GLU E O 1
ATOM 21265 N N . HIS E 2 380 ? 31.03628 10.47902 67.79886 1.000 28.88793 380 HIS E N 1
ATOM 21266 C CA . HIS E 2 380 ? 31.19598 9.76587 66.54179 1.000 22.32953 380 HIS E CA 1
ATOM 21267 C C . HIS E 2 380 ? 32.52605 10.14113 65.88640 1.000 33.97588 380 HIS E C 1
ATOM 21268 O O . HIS E 2 380 ? 33.11915 11.18513 66.17097 1.000 35.94079 380 HIS E O 1
ATOM 21282 N N . ARG E 2 381 ? 32.99507 9.26862 64.99183 1.000 34.40553 381 ARG E N 1
ATOM 21283 C CA . ARG E 2 381 ? 34.28110 9.49459 64.34347 1.000 27.43743 381 ARG E CA 1
ATOM 21284 C C . ARG E 2 381 ? 34.21600 10.58596 63.28164 1.000 34.20590 381 ARG E C 1
ATOM 21285 O O . ARG E 2 381 ? 35.25974 11.13217 62.90789 1.000 33.12982 381 ARG E O 1
ATOM 21306 N N . TRP E 2 382 ? 33.01690 10.91474 62.79339 1.000 36.60254 382 TRP E N 1
ATOM 21307 C CA . TRP E 2 382 ? 32.89056 11.85123 61.68028 1.000 28.63683 382 TRP E CA 1
ATOM 21308 C C . TRP E 2 382 ? 33.57393 13.18071 61.97700 1.000 24.94605 382 TRP E C 1
ATOM 21309 O O . TRP E 2 382 ? 34.15076 13.80312 61.07750 1.000 33.60379 382 TRP E O 1
ATOM 21330 N N . TRP E 2 383 ? 33.52650 13.63196 63.23115 1.000 23.90720 383 TRP E N 1
ATOM 21331 C CA . TRP E 2 383 ? 34.04483 14.95887 63.55190 1.000 27.93340 383 TRP E CA 1
ATOM 21332 C C . TRP E 2 383 ? 35.55894 15.01980 63.39323 1.000 28.22675 383 TRP E C 1
ATOM 21333 O O . TRP E 2 383 ? 36.09592 16.02941 62.92311 1.000 34.10160 383 TRP E O 1
ATOM 21354 N N . ARG E 2 384 ? 36.26521 13.96492 63.79038 1.000 28.02532 384 ARG E N 1
ATOM 21355 C CA . ARG E 2 384 ? 37.71249 13.90796 63.63349 1.000 36.01348 384 ARG E CA 1
ATOM 21356 C C . ARG E 2 384 ? 38.12982 13.30304 62.29859 1.000 40.86131 384 ARG E C 1
ATOM 21357 O O . ARG E 2 384 ? 39.33116 13.17340 62.04053 1.000 48.76188 384 ARG E O 1
ATOM 21378 N N . THR E 2 385 ? 37.17436 12.93112 61.45178 1.000 35.02911 385 THR E N 1
ATOM 21379 C CA . THR E 2 385 ? 37.48941 12.46534 60.10984 1.000 32.25607 385 THR E CA 1
ATOM 21380 C C . THR E 2 385 ? 37.65409 13.65388 59.17132 1.000 40.26693 385 THR E C 1
ATOM 21381 O O . THR E 2 385 ? 36.91443 14.63903 59.25439 1.000 41.62647 385 THR E O 1
ATOM 21392 N N . ASP E 2 386 ? 38.63541 13.55646 58.27816 1.000 43.57574 386 ASP E N 1
ATOM 21393 C CA . ASP E 2 386 ? 38.88642 14.62812 57.33031 1.000 39.61613 386 ASP E CA 1
ATOM 21394 C C . ASP E 2 386 ? 37.75991 14.69731 56.30150 1.000 31.93074 386 ASP E C 1
ATOM 21395 O O . ASP E 2 386 ? 37.16693 13.67471 55.94936 1.000 36.58454 386 ASP E O 1
ATOM 21404 N N . PRO E 2 387 ? 37.45103 15.89649 55.78717 1.000 34.88800 387 PRO E N 1
ATOM 21405 C CA . PRO E 2 387 ? 38.08535 17.18169 56.09335 1.000 40.54020 387 PRO E CA 1
ATOM 21406 C C . PRO E 2 387 ? 37.57383 17.79016 57.39459 1.000 38.49843 387 PRO E C 1
ATOM 21407 O O . PRO E 2 387 ? 36.41154 17.59214 57.74565 1.000 47.32367 387 PRO E O 1
ATOM 21418 N N . LYS E 2 388 ? 38.43648 18.51609 58.10027 1.000 39.41462 388 LYS E N 1
ATOM 21419 C CA . LYS E 2 388 ? 38.02778 19.15074 59.34196 1.000 32.28445 388 LYS E CA 1
ATOM 21420 C C . LYS E 2 388 ? 36.88514 20.13014 59.07359 1.000 31.00106 388 LYS E C 1
ATOM 21421 O O . LYS E 2 388 ? 36.75984 20.66155 57.96615 1.000 38.67990 388 LYS E O 1
ATOM 21440 N N . PRO E 2 389 ? 36.03022 20.38043 60.06385 1.000 25.64264 389 PRO E N 1
ATOM 21441 C CA . PRO E 2 389 ? 34.90497 21.29531 59.84428 1.000 23.41680 389 PRO E CA 1
ATOM 21442 C C . PRO E 2 389 ? 35.37796 22.72397 59.63191 1.000 26.68075 389 PRO E C 1
ATOM 21443 O O . PRO E 2 389 ? 36.44538 23.12910 60.09771 1.000 38.49562 389 PRO E O 1
ATOM 21454 N N . THR E 2 390 ? 34.55987 23.49022 58.91552 1.000 21.56054 390 THR E N 1
ATOM 21455 C CA . THR E 2 390 ? 34.90363 24.86580 58.58759 1.000 18.54224 390 THR E CA 1
ATOM 21456 C C . THR E 2 390 ? 34.86362 25.75329 59.82649 1.000 21.25370 390 THR E C 1
ATOM 21457 O O . THR E 2 390 ? 34.05523 25.55622 60.73670 1.000 26.41404 390 THR E O 1
ATOM 21468 N N . ARG E 2 391 ? 35.75947 26.73637 59.85617 1.000 21.71891 391 ARG E N 1
ATOM 21469 C CA . ARG E 2 391 ? 35.74995 27.72520 60.92496 1.000 28.16122 391 ARG E CA 1
ATOM 21470 C C . ARG E 2 391 ? 34.54837 28.64753 60.75979 1.000 40.49178 391 ARG E C 1
ATOM 21471 O O . ARG E 2 391 ? 34.23070 29.08413 59.65009 1.000 44.71712 391 ARG E O 1
ATOM 21492 N N . LYS E 2 392 ? 33.87487 28.94613 61.87492 1.000 38.44144 392 LYS E N 1
ATOM 21493 C CA . LYS E 2 392 ? 32.63560 29.71358 61.79249 1.000 40.21601 392 LYS E CA 1
ATOM 21494 C C . LYS E 2 392 ? 32.84339 31.04943 61.09060 1.000 38.23757 392 LYS E C 1
ATOM 21495 O O . LYS E 2 392 ? 31.92621 31.55515 60.43422 1.000 43.18294 392 LYS E O 1
ATOM 21514 N N . GLU E 2 393 ? 34.03192 31.63719 61.21553 1.000 42.11468 393 GLU E N 1
ATOM 21515 C CA . GLU E 2 393 ? 34.30869 32.88667 60.52140 1.000 42.43393 393 GLU E CA 1
ATOM 21516 C C . GLU E 2 393 ? 34.38599 32.70570 59.01109 1.000 38.19609 393 GLU E C 1
ATOM 21517 O O . GLU E 2 393 ? 34.27870 33.69383 58.27764 1.000 51.12567 393 GLU E O 1
ATOM 21529 N N . ASP E 2 394 ? 34.58439 31.47909 58.53176 1.000 41.86437 394 ASP E N 1
ATOM 21530 C CA . ASP E 2 394 ? 34.66936 31.20425 57.10342 1.000 45.23000 394 ASP E CA 1
ATOM 21531 C C . ASP E 2 394 ? 33.39144 30.59702 56.53610 1.000 35.16428 394 ASP E C 1
ATOM 21532 O O . ASP E 2 394 ? 33.36393 30.23332 55.35629 1.000 29.09479 394 ASP E O 1
ATOM 21541 N N . LEU E 2 395 ? 32.33556 30.48306 57.33551 1.000 46.72763 395 LEU E N 1
ATOM 21542 C CA . LEU E 2 395 ? 31.10999 29.86138 56.86572 1.000 42.27242 395 LEU E CA 1
ATOM 21543 C C . LEU E 2 395 ? 30.41209 30.74771 55.83459 1.000 37.27073 395 LEU E C 1
ATOM 21544 O O . LEU E 2 395 ? 30.66599 31.95232 55.75764 1.000 32.91912 395 LEU E O 1
ATOM 21560 N N . PRO E 2 396 ? 29.54935 30.15920 55.00514 1.000 28.95678 396 PRO E N 1
ATOM 21561 C CA . PRO E 2 396 ? 28.78866 30.96185 54.03929 1.000 27.57342 396 PRO E CA 1
ATOM 21562 C C . PRO E 2 396 ? 27.89348 31.98239 54.72778 1.000 31.88369 396 PRO E C 1
ATOM 21563 O O . PRO E 2 396 ? 27.29222 31.71093 55.76941 1.000 42.79231 396 PRO E O 1
ATOM 21574 N N . LYS E 2 397 ? 27.79982 33.16077 54.11965 1.000 38.79703 397 LYS E N 1
ATOM 21575 C CA . LYS E 2 397 ? 26.94754 34.24578 54.58269 1.000 38.64715 397 LYS E CA 1
ATOM 21576 C C . LYS E 2 397 ? 25.69477 34.35861 53.72056 1.000 37.63332 397 LYS E C 1
ATOM 21577 O O . LYS E 2 397 ? 25.65821 33.92393 52.56682 1.000 42.60111 397 LYS E O 1
ATOM 21596 N N . LYS E 2 398 ? 24.65743 34.96169 54.30718 1.000 34.75338 398 LYS E N 1
ATOM 21597 C CA . LYS E 2 398 ? 23.39693 35.13917 53.59313 1.000 42.41343 398 LYS E CA 1
ATOM 21598 C C . LYS E 2 398 ? 23.56424 36.01625 52.35665 1.000 42.60835 398 LYS E C 1
ATOM 21599 O O . LYS E 2 398 ? 23.04351 35.68869 51.28355 1.000 49.74775 398 LYS E O 1
ATOM 21618 N N . SER E 2 399 ? 24.28959 37.12430 52.47944 1.000 47.64696 399 SER E N 1
ATOM 21619 C CA . SER E 2 399 ? 24.45859 38.06457 51.37191 1.000 61.09140 399 SER E CA 1
ATOM 21620 C C . SER E 2 399 ? 23.09944 38.58739 50.90919 1.000 54.22530 399 SER E C 1
ATOM 21621 O O . SER E 2 399 ? 23.01995 39.52565 50.11438 1.000 54.65109 399 SER E O 1
ATOM 21629 N N . TYR F 3 3 ? 40.97622 18.38962 71.42727 1.000 76.22806 272 TYR F N 1
ATOM 21630 C CA . TYR F 3 3 ? 39.59851 18.44491 70.95170 1.000 74.70728 272 TYR F CA 1
ATOM 21631 C C . TYR F 3 3 ? 38.64035 17.89761 72.00342 1.000 71.65590 272 TYR F C 1
ATOM 21632 O O . TYR F 3 3 ? 38.84301 16.80621 72.53798 1.000 72.06671 272 TYR F O 1
ATOM 21649 N N . ASP F 3 4 ? 37.59885 18.67292 72.29830 1.000 74.15878 273 ASP F N 1
ATOM 21650 C CA . ASP F 3 4 ? 36.56650 18.28149 73.25285 1.000 65.04675 273 ASP F CA 1
ATOM 21651 C C . ASP F 3 4 ? 35.22032 18.40719 72.55151 1.000 61.97477 273 ASP F C 1
ATOM 21652 O O . ASP F 3 4 ? 34.82506 19.52965 72.17476 1.000 60.55700 273 ASP F O 1
ATOM 21661 N N . PRO F 3 5 ? 34.47971 17.31145 72.36017 1.000 63.11201 274 PRO F N 1
ATOM 21662 C CA . PRO F 3 5 ? 33.23923 17.40128 71.57533 1.000 63.02453 274 PRO F CA 1
ATOM 21663 C C . PRO F 3 5 ? 32.12448 18.13317 72.29214 1.000 58.25714 274 PRO F C 1
ATOM 21664 O O . PRO F 3 5 ? 31.19928 18.61919 71.63032 1.000 58.07409 274 PRO F O 1
ATOM 21675 N N . PHE F 3 6 ? 32.17414 18.22126 73.61583 1.000 54.89120 275 PHE F N 1
ATOM 21676 C CA . PHE F 3 6 ? 31.13686 18.88177 74.39066 1.000 50.77273 275 PHE F CA 1
ATOM 21677 C C . PHE F 3 6 ? 31.40393 20.37403 74.56347 1.000 53.34169 275 PHE F C 1
ATOM 21678 O O . PHE F 3 6 ? 30.74516 21.01726 75.38595 1.000 55.86075 275 PHE F O 1
ATOM 21695 N N . GLY F 3 7 ? 32.34263 20.92843 73.80473 1.000 51.41294 276 GLY F N 1
ATOM 21696 C CA . GLY F 3 7 ? 32.62868 22.35523 73.90318 1.000 50.40663 276 GLY F CA 1
ATOM 21697 C C . GLY F 3 7 ? 32.95751 22.80741 75.30318 1.000 50.69803 276 GLY F C 1
ATOM 21698 O O . GLY F 3 7 ? 32.59640 23.92324 75.69769 1.000 59.62264 276 GLY F O 1
ATOM 21702 N N . GLY F 3 8 ? 33.64226 21.96484 76.07642 1.000 51.77146 277 GLY F N 1
ATOM 21703 C CA . GLY F 3 8 ? 33.94928 22.31550 77.44725 1.000 49.93262 277 GLY F CA 1
ATOM 21704 C C . GLY F 3 8 ? 32.73401 22.42506 78.33465 1.000 48.85589 277 GLY F C 1
ATOM 21705 O O . GLY F 3 8 ? 32.80570 23.05060 79.39600 1.000 45.90169 277 GLY F O 1
ATOM 21709 N N . MET F 3 9 ? 31.61358 21.82719 77.92603 1.000 49.38733 278 MET F N 1
ATOM 21710 C CA . MET F 3 9 ? 30.36710 21.87478 78.67541 1.000 39.95657 278 MET F CA 1
ATOM 21711 C C . MET F 3 9 ? 29.97132 20.52461 79.25540 1.000 46.89304 278 MET F C 1
ATOM 21712 O O . MET F 3 9 ? 28.88551 20.41258 79.83469 1.000 48.08026 278 MET F O 1
ATOM 21726 N N . GLU F 3 10 ? 30.81122 19.49954 79.11393 1.000 45.47805 279 GLU F N 1
ATOM 21727 C CA . GLU F 3 10 ? 30.45419 18.17205 79.59727 1.000 42.66084 279 GLU F CA 1
ATOM 21728 C C . GLU F 3 10 ? 30.10873 18.21994 81.08026 1.000 43.98210 279 GLU F C 1
ATOM 21729 O O . GLU F 3 10 ? 30.87316 18.74651 81.89478 1.000 38.55601 279 GLU F O 1
ATOM 21741 N N . PHE F 3 11 ? 28.94935 17.66858 81.42741 1.000 45.47182 280 PHE F N 1
ATOM 21742 C CA . PHE F 3 11 ? 28.51432 17.58915 82.81438 1.000 38.64985 280 PHE F CA 1
ATOM 21743 C C . PHE F 3 11 ? 28.97411 16.26128 83.40048 1.000 38.02483 280 PHE F C 1
ATOM 21744 O O . PHE F 3 11 ? 28.55738 15.19309 82.93765 1.000 39.02207 280 PHE F O 1
ATOM 21761 N N . VAL F 3 12 ? 29.82901 16.33210 84.41354 1.000 39.89649 281 VAL F N 1
ATOM 21762 C CA . VAL F 3 12 ? 30.32149 15.14355 85.10295 1.000 40.28027 281 VAL F CA 1
ATOM 21763 C C . VAL F 3 12 ? 29.96168 15.27389 86.57796 1.000 38.90521 281 VAL F C 1
ATOM 21764 O O . VAL F 3 12 ? 30.57205 16.08238 87.29248 1.000 38.54655 281 VAL F O 1
ATOM 21777 N N . PRO F 3 13 ? 28.97844 14.52398 87.07676 1.000 43.62395 282 PRO F N 1
ATOM 21778 C CA . PRO F 3 13 ? 28.60153 14.66791 88.48599 1.000 40.41488 282 PRO F CA 1
ATOM 21779 C C . PRO F 3 13 ? 29.77101 14.34689 89.40298 1.000 45.16929 282 PRO F C 1
ATOM 21780 O O . PRO F 3 13 ? 30.63964 13.53304 89.08177 1.000 55.18195 282 PRO F O 1
ATOM 21791 N N . SER F 3 14 ? 29.78265 15.00291 90.56195 1.000 45.36107 283 SER F N 1
ATOM 21792 C CA . SER F 3 14 ? 30.88438 14.90037 91.50930 1.000 43.56523 283 SER F CA 1
ATOM 21793 C C . SER F 3 14 ? 30.58048 13.95918 92.66843 1.000 43.32582 283 SER F C 1
ATOM 21794 O O . SER F 3 14 ? 31.41974 13.12480 93.01991 1.000 47.13545 283 SER F O 1
ATOM 21802 N N . ARG F 3 15 ? 29.39432 14.06928 93.26783 1.000 40.05365 284 ARG F N 1
ATOM 21803 C CA . ARG F 3 15 ? 29.05737 13.31837 94.46961 1.000 39.68654 284 ARG F CA 1
ATOM 21804 C C . ARG F 3 15 ? 28.19350 12.08941 94.20979 1.000 39.44488 284 ARG F C 1
ATOM 21805 O O . ARG F 3 15 ? 27.86410 11.37512 95.16301 1.000 40.05517 284 ARG F O 1
ATOM 21826 N N . TYR F 3 16 ? 27.81853 11.81968 92.96021 1.000 38.92701 285 TYR F N 1
ATOM 21827 C CA . TYR F 3 16 ? 26.98596 10.66329 92.66064 1.000 38.66315 285 TYR F CA 1
ATOM 21828 C C . TYR F 3 16 ? 27.35641 10.11682 91.29048 1.000 40.76968 285 TYR F C 1
ATOM 21829 O O . TYR F 3 16 ? 27.99156 10.79674 90.47994 1.000 41.82925 285 TYR F O 1
ATOM 21847 N N . ARG F 3 17 ? 26.93099 8.87942 91.03447 1.000 41.70711 286 ARG F N 1
ATOM 21848 C CA . ARG F 3 17 ? 27.18297 8.21933 89.76124 1.000 44.01245 286 ARG F CA 1
ATOM 21849 C C . ARG F 3 17 ? 25.95823 7.38777 89.41195 1.000 42.07464 286 ARG F C 1
ATOM 21850 O O . ARG F 3 17 ? 25.44671 6.64978 90.25914 1.000 41.65387 286 ARG F O 1
ATOM 21871 N N . VAL F 3 18 ? 25.48639 7.51517 88.17540 1.000 41.68563 287 VAL F N 1
ATOM 21872 C CA . VAL F 3 18 ? 24.30322 6.79960 87.70919 1.000 40.42199 287 VAL F CA 1
ATOM 21873 C C . VAL F 3 18 ? 24.77499 5.47272 87.12269 1.000 41.09311 287 VAL F C 1
ATOM 21874 O O . VAL F 3 18 ? 25.29551 5.42506 86.00843 1.000 41.80927 287 VAL F O 1
ATOM 21887 N N . ARG F 3 19 ? 24.59158 4.38965 87.87332 1.000 41.70195 288 ARG F N 1
ATOM 21888 C CA . ARG F 3 19 ? 25.01318 3.06457 87.44254 1.000 43.21111 288 ARG F CA 1
ATOM 21889 C C . ARG F 3 19 ? 23.80647 2.23096 87.02591 1.000 43.36646 288 ARG F C 1
ATOM 21890 O O . ARG F 3 19 ? 22.65198 2.56767 87.30293 1.000 42.43945 288 ARG F O 1
ATOM 21911 N N . GLU F 3 20 ? 24.10037 1.11875 86.34853 1.000 44.81728 289 GLU F N 1
ATOM 21912 C CA . GLU F 3 20 ? 23.04891 0.31879 85.73115 1.000 45.28393 289 GLU F CA 1
ATOM 21913 C C . GLU F 3 20 ? 22.16177 -0.36234 86.76435 1.000 45.22700 289 GLU F C 1
ATOM 21914 O O . GLU F 3 20 ? 20.98758 -0.63189 86.48574 1.000 50.41086 289 GLU F O 1
ATOM 21926 N N . GLU F 3 21 ? 22.68879 -0.63868 87.95581 1.000 45.43175 290 GLU F N 1
ATOM 21927 C CA . GLU F 3 21 ? 21.94353 -1.40184 88.94866 1.000 45.78763 290 GLU F CA 1
ATOM 21928 C C . GLU F 3 21 ? 20.84654 -0.59562 89.63336 1.000 44.60791 290 GLU F C 1
ATOM 21929 O O . GLU F 3 21 ? 20.03604 -1.18270 90.35776 1.000 54.13853 290 GLU F O 1
ATOM 21941 N N . LEU F 3 22 ? 20.79767 0.71880 89.43239 1.000 43.32000 291 LEU F N 1
ATOM 21942 C CA . LEU F 3 22 ? 19.75900 1.53037 90.05201 1.000 42.44623 291 LEU F CA 1
ATOM 21943 C C . LEU F 3 22 ? 18.40195 1.19056 89.44593 1.000 42.72725 291 LEU F C 1
ATOM 21944 O O . LEU F 3 22 ? 18.25907 1.11730 88.22124 1.000 56.70963 291 LEU F O 1
ATOM 21960 N N . ASN F 3 23 ? 17.41016 0.96567 90.30430 1.000 44.18019 292 ASN F N 1
ATOM 21961 C CA . ASN F 3 23 ? 16.03991 0.74787 89.85731 1.000 43.60088 292 ASN F CA 1
ATOM 21962 C C . ASN F 3 23 ? 15.11600 0.87881 91.05898 1.000 44.01864 292 ASN F C 1
ATOM 21963 O O . ASN F 3 23 ? 15.55186 0.80501 92.21127 1.000 44.20301 292 ASN F O 1
ATOM 21974 N N . HIS F 3 24 ? 13.83021 1.09097 90.76805 1.000 44.42291 293 HIS F N 1
ATOM 21975 C CA . HIS F 3 24 ? 12.80136 1.30117 91.77645 1.000 45.17087 293 HIS F CA 1
ATOM 21976 C C . HIS F 3 24 ? 11.59036 0.47356 91.35691 1.000 46.64928 293 HIS F C 1
ATOM 21977 O O . HIS F 3 24 ? 11.19286 0.51925 90.17901 1.000 46.64991 293 HIS F O 1
ATOM 21991 N N . PRO F 3 25 ? 10.97474 -0.27734 92.27467 1.000 44.16368 294 PRO F N 1
ATOM 21992 C CA . PRO F 3 25 ? 9.90258 -1.19836 91.85440 1.000 43.90098 294 PRO F CA 1
ATOM 21993 C C . PRO F 3 25 ? 8.73854 -0.51347 91.15848 1.000 39.21950 294 PRO F C 1
ATOM 21994 O O . PRO F 3 25 ? 8.05480 -1.15091 90.34710 1.000 32.23553 294 PRO F O 1
ATOM 22005 N N . SER F 3 26 ? 8.48962 0.76653 91.44526 1.000 45.98667 295 SER F N 1
ATOM 22006 C CA . SER F 3 26 ? 7.42748 1.47922 90.74422 1.000 42.06285 295 SER F CA 1
ATOM 22007 C C . SER F 3 26 ? 7.69354 1.52975 89.24735 1.000 36.80837 295 SER F C 1
ATOM 22008 O O . SER F 3 26 ? 6.75310 1.62726 88.45171 1.000 37.75822 295 SER F O 1
ATOM 22016 N N . LEU F 3 27 ? 8.96560 1.46267 88.84620 1.000 43.48411 296 LEU F N 1
ATOM 22017 C CA . LEU F 3 27 ? 9.29722 1.46976 87.42713 1.000 35.64026 296 LEU F CA 1
ATOM 22018 C C . LEU F 3 27 ? 8.95885 0.14241 86.76286 1.000 36.23537 296 LEU F C 1
ATOM 22019 O O . LEU F 3 27 ? 8.60800 0.11706 85.57799 1.000 43.81301 296 LEU F O 1
ATOM 22035 N N . ASP F 3 28 ? 9.05808 -0.96387 87.50326 1.000 35.92110 297 ASP F N 1
ATOM 22036 C CA . ASP F 3 28 ? 8.84184 -2.27784 86.90724 1.000 39.01707 297 ASP F CA 1
ATOM 22037 C C . ASP F 3 28 ? 7.53770 -2.33883 86.12207 1.000 34.62431 297 ASP F C 1
ATOM 22038 O O . ASP F 3 28 ? 7.46724 -3.01510 85.08958 1.000 34.75489 297 ASP F O 1
ATOM 22047 N N . LYS F 3 29 ? 6.49888 -1.63082 86.57973 1.000 40.28354 298 LYS F N 1
ATOM 22048 C CA . LYS F 3 29 ? 5.21841 -1.67932 85.88158 1.000 31.10547 298 LYS F CA 1
ATOM 22049 C C . LYS F 3 29 ? 5.34210 -1.12241 84.47041 1.000 29.36858 298 LYS F C 1
ATOM 22050 O O . LYS F 3 29 ? 4.72608 -1.64017 83.53195 1.000 32.07682 298 LYS F O 1
ATOM 22069 N N . TYR F 3 30 ? 6.13055 -0.06095 84.30509 1.000 33.56823 299 TYR F N 1
ATOM 22070 C CA . TYR F 3 30 ? 6.23601 0.63022 83.02848 1.000 29.80846 299 TYR F CA 1
ATOM 22071 C C . TYR F 3 30 ? 7.27047 0.01176 82.10176 1.000 26.84653 299 TYR F C 1
ATOM 22072 O O . TYR F 3 30 ? 7.07322 0.01505 80.88061 1.000 27.12435 299 TYR F O 1
ATOM 22090 N N . ARG F 3 31 ? 8.36779 -0.52043 82.64696 1.000 27.31652 300 ARG F N 1
ATOM 22091 C CA . ARG F 3 31 ? 9.38668 -1.12145 81.79335 1.000 26.17922 300 ARG F CA 1
ATOM 22092 C C . ARG F 3 31 ? 8.79567 -2.21004 80.90664 1.000 25.32312 300 ARG F C 1
ATOM 22093 O O . ARG F 3 31 ? 9.28593 -2.43630 79.79463 1.000 35.16587 300 ARG F O 1
ATOM 22114 N N . ILE F 3 32 ? 7.73690 -2.87968 81.36890 1.000 30.41051 301 ILE F N 1
ATOM 22115 C CA . ILE F 3 32 ? 7.07694 -3.92537 80.59488 1.000 33.82412 301 ILE F CA 1
ATOM 22116 C C . ILE F 3 32 ? 5.79856 -3.42555 79.92980 1.000 35.95329 301 ILE F C 1
ATOM 22117 O O . ILE F 3 32 ? 5.05204 -4.22396 79.35413 1.000 35.37135 301 ILE F O 1
ATOM 22133 N N . ASP F 3 33 ? 5.52046 -2.12717 80.00447 1.000 36.72517 302 ASP F N 1
ATOM 22134 C CA . ASP F 3 33 ? 4.39324 -1.56994 79.27138 1.000 29.22355 302 ASP F CA 1
ATOM 22135 C C . ASP F 3 33 ? 4.74677 -1.48446 77.79334 1.000 25.90625 302 ASP F C 1
ATOM 22136 O O . ASP F 3 33 ? 5.77299 -0.90616 77.42206 1.000 32.22777 302 ASP F O 1
ATOM 22145 N N . GLN F 3 34 ? 3.89580 -2.06699 76.94830 1.000 24.69620 303 GLN F N 1
ATOM 22146 C CA . GLN F 3 34 ? 4.18144 -2.09067 75.51834 1.000 27.22173 303 GLN F CA 1
ATOM 22147 C C . GLN F 3 34 ? 4.43871 -0.68651 74.98543 1.000 31.76941 303 GLN F C 1
ATOM 22148 O O . GLN F 3 34 ? 5.35865 -0.47388 74.18723 1.000 37.48227 303 GLN F O 1
ATOM 22162 N N . GLN F 3 35 ? 3.64776 0.29098 75.43196 1.000 33.54988 304 GLN F N 1
ATOM 22163 C CA . GLN F 3 35 ? 3.76696 1.63808 74.88639 1.000 24.67105 304 GLN F CA 1
ATOM 22164 C C . GLN F 3 35 ? 5.08436 2.29491 75.27477 1.000 29.03309 304 GLN F C 1
ATOM 22165 O O . GLN F 3 35 ? 5.62133 3.09943 74.50514 1.000 41.17337 304 GLN F O 1
ATOM 22179 N N . HIS F 3 36 ? 5.61910 1.97393 76.45441 1.000 28.23410 305 HIS F N 1
ATOM 22180 C CA . HIS F 3 36 ? 6.86361 2.60098 76.88549 1.000 21.81331 305 HIS F CA 1
ATOM 22181 C C . HIS F 3 36 ? 8.05747 2.04378 76.12709 1.000 21.93670 305 HIS F C 1
ATOM 22182 O O . HIS F 3 36 ? 8.96488 2.79309 75.74937 1.000 21.85739 305 HIS F O 1
ATOM 22196 N N . ILE F 3 37 ? 8.08762 0.73186 75.91166 1.000 25.62848 306 ILE F N 1
ATOM 22197 C CA . ILE F 3 37 ? 9.21110 0.12365 75.20688 1.000 34.16535 306 ILE F CA 1
ATOM 22198 C C . ILE F 3 37 ? 9.11609 0.39654 73.70909 1.000 28.68254 306 ILE F C 1
ATOM 22199 O O . ILE F 3 37 ? 10.03456 0.96093 73.10336 1.000 29.24595 306 ILE F O 1
ATOM 22215 N N . THR F 3 38 ? 7.99124 0.02883 73.09277 1.000 30.10958 307 THR F N 1
ATOM 22216 C CA . THR F 3 38 ? 7.85569 0.19561 71.65080 1.000 31.29671 307 THR F CA 1
ATOM 22217 C C . THR F 3 38 ? 7.83659 1.66089 71.23448 1.000 26.95201 307 THR F C 1
ATOM 22218 O O . THR F 3 38 ? 8.08722 1.96073 70.06296 1.000 26.37718 307 THR F O 1
ATOM 22229 N N . GLY F 3 39 ? 7.54814 2.57438 72.16155 1.000 28.97854 308 GLY F N 1
ATOM 22230 C CA . GLY F 3 39 ? 7.52753 3.99218 71.86805 1.000 27.43231 308 GLY F CA 1
ATOM 22231 C C . GLY F 3 39 ? 8.82723 4.71726 72.11121 1.000 25.40609 308 GLY F C 1
ATOM 22232 O O . GLY F 3 39 ? 8.96961 5.87344 71.70214 1.000 25.37242 308 GLY F O 1
ATOM 22236 N N . GLY F 3 40 ? 9.77972 4.07619 72.78070 1.000 21.86019 309 GLY F N 1
ATOM 22237 C CA . GLY F 3 40 ? 11.08137 4.67108 72.97814 1.000 22.08842 309 GLY F CA 1
ATOM 22238 C C . GLY F 3 40 ? 11.21764 5.51959 74.21792 1.000 21.85197 309 GLY F C 1
ATOM 22239 O O . GLY F 3 40 ? 11.98394 6.48879 74.20740 1.000 37.74021 309 GLY F O 1
ATOM 22243 N N . TYR F 3 41 ? 10.48505 5.20761 75.28294 1.000 21.67539 310 TYR F N 1
ATOM 22244 C CA . TYR F 3 41 ? 10.65890 5.93302 76.53456 1.000 24.95843 310 TYR F CA 1
ATOM 22245 C C . TYR F 3 41 ? 11.94968 5.48669 77.21143 1.000 22.68943 310 TYR F C 1
ATOM 22246 O O . TYR F 3 41 ? 12.19360 4.28747 77.37602 1.000 24.59532 310 TYR F O 1
ATOM 22264 N N . SER F 3 42 ? 12.77229 6.45400 77.61343 1.000 26.36135 311 SER F N 1
ATOM 22265 C CA . SER F 3 42 ? 14.06438 6.18123 78.23165 1.000 23.18635 311 SER F CA 1
ATOM 22266 C C . SER F 3 42 ? 13.92277 6.22593 79.74785 1.000 23.50645 311 SER F C 1
ATOM 22267 O O . SER F 3 42 ? 13.72008 7.29710 80.32924 1.000 37.27000 311 SER F O 1
ATOM 22275 N N . PHE F 3 43 ? 14.04981 5.06499 80.38760 1.000 21.41708 312 PHE F N 1
ATOM 22276 C CA . PHE F 3 43 ? 14.07205 5.02919 81.84351 1.000 22.31351 312 PHE F CA 1
ATOM 22277 C C . PHE F 3 43 ? 15.42455 5.45861 82.39178 1.000 25.12301 312 PHE F C 1
ATOM 22278 O O . PHE F 3 43 ? 15.49839 5.98199 83.50863 1.000 30.68794 312 PHE F O 1
ATOM 22295 N N . LEU F 3 44 ? 16.49638 5.25466 81.62403 1.000 30.63396 313 LEU F N 1
ATOM 22296 C CA . LEU F 3 44 ? 17.81570 5.69024 82.07051 1.000 32.41172 313 LEU F CA 1
ATOM 22297 C C . LEU F 3 44 ? 17.86100 7.20454 82.23638 1.000 30.19122 313 LEU F C 1
ATOM 22298 O O . LEU F 3 44 ? 18.44995 7.71361 83.19775 1.000 32.93848 313 LEU F O 1
ATOM 22314 N N . ASP F 3 45 ? 17.22677 7.94233 81.32188 1.000 22.69983 314 ASP F N 1
ATOM 22315 C CA . ASP F 3 45 ? 17.20673 9.39671 81.44067 1.000 23.38266 314 ASP F CA 1
ATOM 22316 C C . ASP F 3 45 ? 16.44636 9.83205 82.68583 1.000 21.17584 314 ASP F C 1
ATOM 22317 O O . ASP F 3 45 ? 16.83268 10.79964 83.35100 1.000 26.83179 314 ASP F O 1
ATOM 22326 N N . TYR F 3 46 ? 15.36331 9.12737 83.02042 1.000 32.00800 315 TYR F N 1
ATOM 22327 C CA . TYR F 3 46 ? 14.63352 9.43291 84.24711 1.000 28.82527 315 TYR F CA 1
ATOM 22328 C C . TYR F 3 46 ? 15.51356 9.21802 85.47200 1.000 25.57519 315 TYR F C 1
ATOM 22329 O O . TYR F 3 46 ? 15.60094 10.08330 86.35066 1.000 26.48809 315 TYR F O 1
ATOM 22347 N N . ILE F 3 47 ? 16.18073 8.06476 85.54275 1.000 29.30680 316 ILE F N 1
ATOM 22348 C CA . ILE F 3 47 ? 17.06876 7.78653 86.66682 1.000 23.58377 316 ILE F CA 1
ATOM 22349 C C . ILE F 3 47 ? 18.16524 8.83968 86.74863 1.000 25.38425 316 ILE F C 1
ATOM 22350 O O . ILE F 3 47 ? 18.50013 9.32383 87.83647 1.000 31.13011 316 ILE F O 1
ATOM 22366 N N . SER F 3 48 ? 18.73845 9.21704 85.60182 1.000 29.04467 317 SER F N 1
ATOM 22367 C CA . SER F 3 48 ? 19.74552 10.27363 85.59892 1.000 28.13910 317 SER F CA 1
ATOM 22368 C C . SER F 3 48 ? 19.15556 11.58952 86.08756 1.000 25.36984 317 SER F C 1
ATOM 22369 O O . SER F 3 48 ? 19.83941 12.37875 86.75023 1.000 24.47594 317 SER F O 1
ATOM 22377 N N . ARG F 3 49 ? 17.88503 11.84402 85.76204 1.000 30.56585 318 ARG F N 1
ATOM 22378 C CA . ARG F 3 49 ? 17.22706 13.06856 86.20783 1.000 26.59909 318 ARG F CA 1
ATOM 22379 C C . ARG F 3 49 ? 16.97930 13.04330 87.70951 1.000 27.31970 318 ARG F C 1
ATOM 22380 O O . ARG F 3 49 ? 17.18271 14.05254 88.39409 1.000 27.64351 318 ARG F O 1
ATOM 22401 N N . ALA F 3 50 ? 16.55366 11.89526 88.24109 1.000 33.43660 319 ALA F N 1
ATOM 22402 C CA . ALA F 3 50 ? 16.28559 11.79520 89.67118 1.000 25.75424 319 ALA F CA 1
ATOM 22403 C C . ALA F 3 50 ? 17.56942 11.93404 90.47673 1.000 19.72516 319 ALA F C 1
ATOM 22404 O O . ALA F 3 50 ? 17.62031 12.67961 91.46109 1.000 23.28043 319 ALA F O 1
ATOM 22411 N N . MET F 3 51 ? 18.62112 11.22093 90.07249 1.000 27.49159 320 MET F N 1
ATOM 22412 C CA . MET F 3 51 ? 19.87308 11.28443 90.81636 1.000 28.00359 320 MET F CA 1
ATOM 22413 C C . MET F 3 51 ? 20.44080 12.69594 90.81085 1.000 30.54078 320 MET F C 1
ATOM 22414 O O . MET F 3 51 ? 20.97471 13.16032 91.82388 1.000 41.57164 320 MET F O 1
ATOM 22428 N N . PHE F 3 52 ? 20.33261 13.40060 89.68478 1.000 25.03060 321 PHE F N 1
ATOM 22429 C CA . PHE F 3 52 ? 20.81269 14.77618 89.65467 1.000 29.37295 321 PHE F CA 1
ATOM 22430 C C . PHE F 3 52 ? 20.06097 15.62935 90.66878 1.000 28.51430 321 PHE F C 1
ATOM 22431 O O . PHE F 3 52 ? 20.67013 16.30674 91.50417 1.000 30.17169 321 PHE F O 1
ATOM 22448 N N . GLU F 3 53 ? 18.72810 15.59550 90.61920 1.000 25.90672 322 GLU F N 1
ATOM 22449 C CA . GLU F 3 53 ? 17.94110 16.42909 91.51937 1.000 24.66561 322 GLU F CA 1
ATOM 22450 C C . GLU F 3 53 ? 18.14794 16.03269 92.97440 1.000 31.57445 322 GLU F C 1
ATOM 22451 O O . GLU F 3 53 ? 18.03227 16.87793 93.86848 1.000 47.15436 322 GLU F O 1
ATOM 22463 N N . ALA F 3 54 ? 18.47825 14.76670 93.23417 1.000 27.05909 323 ALA F N 1
ATOM 22464 C CA . ALA F 3 54 ? 18.70955 14.34625 94.61061 1.000 21.12238 323 ALA F CA 1
ATOM 22465 C C . ALA F 3 54 ? 19.99982 14.93608 95.16498 1.000 30.42109 323 ALA F C 1
ATOM 22466 O O . ALA F 3 54 ? 20.11460 15.13436 96.37914 1.000 28.44562 323 ALA F O 1
ATOM 22473 N N . PHE F 3 55 ? 20.96586 15.24361 94.29702 1.000 32.41456 324 PHE F N 1
ATOM 22474 C CA . PHE F 3 55 ? 22.25248 15.77670 94.71918 1.000 29.03397 324 PHE F CA 1
ATOM 22475 C C . PHE F 3 55 ? 22.50815 17.19926 94.24947 1.000 31.14777 324 PHE F C 1
ATOM 22476 O O . PHE F 3 55 ? 23.49238 17.80752 94.68570 1.000 26.58037 324 PHE F O 1
ATOM 22493 N N . ALA F 3 56 ? 21.66917 17.73718 93.36956 1.000 36.69162 325 ALA F N 1
ATOM 22494 C CA . ALA F 3 56 ? 21.87794 19.08557 92.86266 1.000 34.10707 325 ALA F CA 1
ATOM 22495 C C . ALA F 3 56 ? 21.75116 20.09545 93.99419 1.000 34.16468 325 ALA F C 1
ATOM 22496 O O . ALA F 3 56 ? 20.68230 20.23503 94.59732 1.000 34.44166 325 ALA F O 1
ATOM 22503 N N . GLY F 3 57 ? 22.84913 20.78803 94.28738 1.000 34.12323 326 GLY F N 1
ATOM 22504 C CA . GLY F 3 57 ? 22.84313 21.78962 95.33357 1.000 34.32740 326 GLY F CA 1
ATOM 22505 C C . GLY F 3 57 ? 22.89443 21.23571 96.73751 1.000 38.82706 326 GLY F C 1
ATOM 22506 O O . GLY F 3 57 ? 22.32969 21.84087 97.65589 1.000 35.04141 326 GLY F O 1
ATOM 22510 N N . LEU F 3 58 ? 23.54931 20.09025 96.93486 1.000 36.27983 327 LEU F N 1
ATOM 22511 C CA . LEU F 3 58 ? 23.64016 19.52040 98.27425 1.000 34.98492 327 LEU F CA 1
ATOM 22512 C C . LEU F 3 58 ? 24.47984 20.40087 99.19173 1.000 35.20212 327 LEU F C 1
ATOM 22513 O O . LEU F 3 58 ? 24.18746 20.51399 100.38749 1.000 38.18609 327 LEU F O 1
ATOM 22529 N N . ALA F 3 59 ? 25.53028 21.02568 98.65523 1.000 34.88805 328 ALA F N 1
ATOM 22530 C CA . ALA F 3 59 ? 26.39359 21.91870 99.41828 1.000 35.15818 328 ALA F CA 1
ATOM 22531 C C . ALA F 3 59 ? 26.15814 23.38434 99.06188 1.000 35.16118 328 ALA F C 1
ATOM 22532 O O . ALA F 3 59 ? 27.05593 24.21775 99.20733 1.000 35.30184 328 ALA F O 1
ATOM 22539 N N . VAL F 3 60 ? 24.95713 23.70880 98.58989 1.000 35.13001 329 VAL F N 1
ATOM 22540 C CA . VAL F 3 60 ? 24.57442 25.08569 98.29607 1.000 35.34332 329 VAL F CA 1
ATOM 22541 C C . VAL F 3 60 ? 23.90155 25.63720 99.54954 1.000 37.26924 329 VAL F C 1
ATOM 22542 O O . VAL F 3 60 ? 22.74892 25.31708 99.84371 1.000 49.95567 329 VAL F O 1
ATOM 22555 N N . PHE F 3 61 ? 24.62987 26.46577 100.29629 1.000 36.57300 330 PHE F N 1
ATOM 22556 C CA . PHE F 3 61 ? 24.13068 27.04219 101.54445 1.000 37.51319 330 PHE F CA 1
ATOM 22557 C C . PHE F 3 61 ? 23.53949 28.41034 101.23203 1.000 38.00616 330 PHE F C 1
ATOM 22558 O O . PHE F 3 61 ? 24.26062 29.40462 101.12878 1.000 38.26678 330 PHE F O 1
ATOM 22575 N N . ILE F 3 62 ? 22.21299 28.45821 101.09017 1.000 38.26871 331 ILE F N 1
ATOM 22576 C CA . ILE F 3 62 ? 21.54961 29.66361 100.60023 1.000 38.77616 331 ILE F CA 1
ATOM 22577 C C . ILE F 3 62 ? 21.75166 30.82884 101.56093 1.000 39.91352 331 ILE F C 1
ATOM 22578 O O . ILE F 3 62 ? 22.03371 31.95720 101.13873 1.000 40.28986 331 ILE F O 1
ATOM 22594 N N . GLU F 3 63 ? 21.59292 30.58441 102.86263 1.000 40.64807 332 GLU F N 1
ATOM 22595 C CA . GLU F 3 63 ? 21.66820 31.67179 103.83409 1.000 41.97663 332 GLU F CA 1
ATOM 22596 C C . GLU F 3 63 ? 23.04493 32.32838 103.83153 1.000 45.64563 332 GLU F C 1
ATOM 22597 O O . GLU F 3 63 ? 23.16183 33.55284 103.69875 1.000 42.71561 332 GLU F O 1
ATOM 22609 N N . ASP F 3 64 ? 24.10314 31.52744 103.98588 1.000 49.48041 333 ASP F N 1
ATOM 22610 C CA . ASP F 3 64 ? 25.44855 32.08775 104.07554 1.000 41.40875 333 ASP F CA 1
ATOM 22611 C C . ASP F 3 64 ? 25.88412 32.71820 102.75831 1.000 40.86212 333 ASP F C 1
ATOM 22612 O O . ASP F 3 64 ? 26.50110 33.78967 102.75156 1.000 50.13024 333 ASP F O 1
ATOM 22621 N N . GLU F 3 65 ? 25.57302 32.07187 101.63306 1.000 43.99383 334 GLU F N 1
ATOM 22622 C CA . GLU F 3 65 ? 26.03233 32.57642 100.34248 1.000 48.98340 334 GLU F CA 1
ATOM 22623 C C . GLU F 3 65 ? 25.38525 33.91473 100.00480 1.000 44.25580 334 GLU F C 1
ATOM 22624 O O . GLU F 3 65 ? 26.04908 34.81694 99.48110 1.000 45.99713 334 GLU F O 1
ATOM 22636 N N . LYS F 3 66 ? 24.09629 34.06920 100.30865 1.000 44.49729 335 LYS F N 1
ATOM 22637 C CA . LYS F 3 66 ? 23.38547 35.27902 99.91097 1.000 47.15377 335 LYS F CA 1
ATOM 22638 C C . LYS F 3 66 ? 23.75588 36.47588 100.78134 1.000 45.43935 335 LYS F C 1
ATOM 22639 O O . LYS F 3 66 ? 23.83345 37.60377 100.28167 1.000 44.13060 335 LYS F O 1
ATOM 22658 N N . GLU F 3 67 ? 23.99171 36.25956 102.07816 1.000 46.04724 336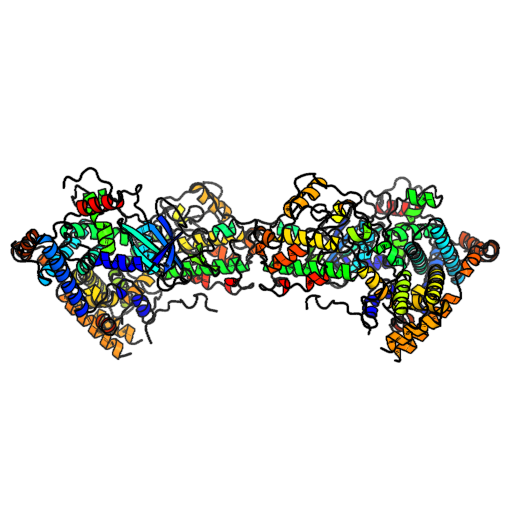 GLU F N 1
ATOM 22659 C CA . GLU F 3 67 ? 24.37822 37.36535 102.94814 1.000 52.48844 336 GLU F CA 1
ATOM 22660 C C . GLU F 3 67 ? 25.81764 37.80957 102.72039 1.000 55.66124 336 GLU F C 1
ATOM 22661 O O . GLU F 3 67 ? 26.15489 38.95722 103.03170 1.000 50.12499 336 GLU F O 1
ATOM 22673 N N . ALA F 3 68 ? 26.67088 36.93235 102.19012 1.000 66.31604 337 ALA F N 1
ATOM 22674 C CA . ALA F 3 68 ? 28.05583 37.28815 101.91224 1.000 66.37509 337 ALA F CA 1
ATOM 22675 C C . ALA F 3 68 ? 28.21480 38.11570 100.64248 1.000 71.23790 337 ALA F C 1
ATOM 22676 O O . ALA F 3 68 ? 29.28330 38.70303 100.43752 1.000 72.55103 337 ALA F O 1
ATOM 22683 N N . GLY F 3 69 ? 27.18990 38.18269 99.79678 1.000 63.87001 338 GLY F N 1
ATOM 22684 C CA . GLY F 3 69 ? 27.26246 38.94546 98.56375 1.000 56.80434 338 GLY F CA 1
ATOM 22685 C C . GLY F 3 69 ? 26.78997 40.37651 98.72703 1.000 59.92280 338 GLY F C 1
ATOM 22686 O O . GLY F 3 69 ? 26.03891 40.68978 99.65133 1.000 63.19390 338 GLY F O 1
#

Solvent-accessible surface area: 59510 Å² total; per-residue (Å²): 221,6,35,0,2,55,44,6,85,120,9,2,1,22,80,39,5,1,23,1,60,75,56,4,59,53,61,37,80,144,17,0,37,38,0,100,65,44,2,33,128,134,72,115,133,171,140,77,34,115,34,3,70,36,73,36,14,62,51,0,8,19,12,7,0,1,48,0,5,66,23,0,71,154,30,132,26,28,33,42,16,32,0,0,0,0,6,0,1,12,2,0,12,3,27,5,0,1,0,1,1,5,5,80,37,1,10,11,0,0,0,0,0,0,7,5,1,34,26,37,50,43,44,10,64,74,8,2,143,74,46,66,50,141,133,37,62,47,3,38,14,0,7,22,21,1,0,15,1,0,103,18,2,1,7,16,61,10,0,25,16,0,3,66,0,1,6,1,23,0,58,36,21,132,97,19,96,91,69,103,10,80,58,4,12,100,83,0,69,63,3,0,78,4,0,1,4,6,20,22,0,13,3,8,17,0,7,0,0,1,0,6,0,0,0,6,40,32,29,95,36,2,2,76,82,7,5,55,43,24,42,144,219,94,142,55,65,84,72,0,43,42,14,6,67,54,0,42,81,37,0,47,137,20,52,11,106,88,69,140,44,21,94,64,170,97,25,60,160,67,84,1,58,66,16,79,133,48,10,101,122,1,84,12,67,64,27,56,77,8,44,75,15,51,109,60,50,110,67,121,37,76,130,165,70,146,96,116,132,110,185,113,127,1,41,24,31,116,111,16,73,37,46,54,144,90,30,80,95,38,153,109,89,25,123,20,114,69,12,10,47,29,35,0,40,16,105,113,70,74,134,102,78,0,11,3,40,24,4,65,28,81,37,166,91,170,26,16,4,25,33,43,2,1,37,6,2,17,6,2,27,49,0,102,64,9,57,4,4,10,18,10,49,16,28,4,3,3,129,32,44,7,0,4,0,0,12,50,69,24,48,26,17,19,3,52,80,2,3,180,28,53,73,94,6,7,1,5,25,28,15,0,4,8,4,1,7,14,3,1,69,1,2,1,26,0,26,23,19,23,0,1,1,7,16,0,43,1,54,12,1,49,7,9,68,59,1,25,2,19,1,11,62,0,7,58,0,34,15,22,10,42,20,30,110,139,7,68,13,118,7,5,50,66,82,12,19,0,1,0,4,13,3,1,1,74,7,4,10,11,17,0,0,3,0,0,1,0,2,0,0,0,9,1,0,6,16,46,39,12,1,53,0,98,58,75,110,74,0,8,53,39,4,4,120,50,1,0,12,10,40,67,152,39,0,72,4,1,38,120,9,70,112,107,86,33,34,172,125,148,79,50,110,59,107,35,70,122,50,10,63,63,74,4,23,35,13,31,74,54,0,0,17,0,0,51,85,0,2,14,1,7,7,104,94,7,15,67,5,89,96,3,6,95,25,133,5,39,158,50,93,46,160,61,33,139,63,78,46,7,28,80,94,72,128,52,8,40,68,72,80,32,92,49,72,47,17,156,65,60,180,113,5,59,14,91,24,4,66,123,57,73,144,49,78,41,1,57,0,0,9,20,28,14,115,49,15,9,36,33,0,0,18,32,5,8,5,0,4,13,0,31,2,86,75,52,52,93,91,104,186,113,9,33,0,2,46,38,5,68,125,9,2,1,21,76,39,6,1,25,2,64,74,55,4,59,51,58,32,89,146,22,0,44,36,0,95,63,37,2,30,124,119,75,117,127,167,140,74,35,116,24,0,58,38,74,35,11,63,42,0,7,18,15,6,0,8,41,0,11,90,21,0,83,140,30,133,25,26,32,38,16,31,0,0,0,0,7,0,0,11,2,0,9,2,34,4,0,0,0,0,0,8,5,77,36,1,8,12,0,0,0,0,0,0,6,2,1,37,27,38,41,42,36,9,49,78,9,2,144,80,39,68,46,143,106,39,73,36,2,41,13,0,7,33,16,0,0,7,0,0,101,17,2,1,6,15,61,9,0,24,20,0,2,65,0,0,5,0,24,1,54,34,25,134,92,14,104,103,77,91,8,73,61,5,9,97,80,0,64,61,0,0,94,6,0,1,4,8,22,23,0,14,2,11,18,0,8,0,0,1,0,5,0,0,0,5,40,30,32,96,35,2,1,76,85,9,4,58,51,20,44,148,239,90,76,130,46,67,76,77,0,45,43,17,6,65,52,0,40,75,38,0,47,134,21,48,1,107,85,103,126,54,24,76,64,183,99,29,69,163,74,88,2,44,60,17,76,128,42,9,106,132,1,90,9,59,59,10,52,79,8,36,74,15,51,106,59,42,126,77,122,31,77,130,151,74,138,101,113,130,112,183,114,118,92,2,42,15,30,114,106,14,67,46,44,62,148,91,32,81,100,38,158,110,88,23,140,22,126,77,12,10,45,25,34,0,39,16,110,107,69,72,134,105,75,0,11,3,43,18,11,85,82,63,93,162,59,168,23,11,18,11,30,43,3,1,43,8,1,15,6,1,24,46,0,89,68,10,60,5,1,12,16,7,56,14,27,5,4,3,118,34,58,6,10,4,2,0,12,50,73,23,45,23,19,20,2,54,85,1,2,177,28,48,74,82,4,7,1,5,23,27,14,0,4,10,3,0,2,15,3,1,52,1,1,2,32,0,27,22,22,21,0,1,0,6,18,0,43,2,51,11,0,48,5,9,68,57,2,24,2,19,1,11,59,0,7,56,0,40,17,22,8,42,20,32,115,141,5,63,10,113,7,6,46,69,85,13,22,0,2,0,4,12,3,1,1,64,19,4,10,10,15,0,0,2,0,0,1,0,2,0,0,0,10,1,0,4,17,46,40,10,1,55,0,100,58,75,110,74,0,8,57,35,3,4,118,50,1,0,10,10,37,70,153,38,0,70,4,2,38,117,9,75,111,107,86,34,36,170,127,150,80,52,110,56,108,37,86,120,49,9,72,61,77,4,30,33,11,29,77,52,0,0,19,0,0,44,82,0,2,18,1,6,7,104,88,9,14,66,3,88,91,2,3,112,28,181,4,16,170,47,95,47,159,60,32,142,69,80,47,8,22,79,88,80,140,66,23,11,42,68,70,82,34,90,49,68,46,21,163,49,50,176,114,3,56,15,86,24,4,69,123,56,82,142,47,75,54,1,58,0,0,9,19,40,19,95,43,15,6,27,36,0,0,18,26,5,5,6,0,3,12,0,33,2,91,71,52,48,97,92,101

InterPro domains:
  IPR013763 Cyclin-like domain [SM00385] (95-177)
  IPR031658 Cyclin, C-terminal domain 2 [PF16899] (187-330)
  IPR036915 Cyclin-like superfamily [SSF47954] (14-185)
  IPR036915 Cyclin-like superfamily [SSF47954] (187-364)
  IPR043198 Cyclin/Cyclin-like subunit Ssn8 [PTHR10026] (74-263)

Secondary structure (DSSP, 8-state):
--HHHHHHTTSHHHHTT---HHHHHHHHHHHHHHHHHHHHHHHH---PPPPPPHHHHHHHHHHHHHHHHHHHHHTT--HHHHHHHHHHHHHHHHHS-TTTS-HHHHHHHHHHHHHHHTT----HHHHHHHTT-S-THHHHTTHHHHHHHTTT------SHHHHHHHHHHHHT-SSS-HHHHHHHHHHHHHHHTTHHHHSSHHHHS-HHHHHHHHHHHH-HHHHHHHHHHHHH--HHHHHHHHHHHHHHHHHHTT-GGGGTTTT-HHHIIIIIHHHHHHHHTTS-TTTS-HHHHHHHHHHHHH-SS--S----/--HHHHHHHHHHTTEEEEEEEE--SSEEEEEEEESS-TTSEEEEEEE-S-SS-TTSS-HHHHHHHHHHHHHTT-TTB--EEEEEE-TTS-EEEEE---TT-BHHHHHH-TTT----HHHHHHHHHHHHHHHHHHHHTTEE-----GGGEEE-TTS-EEE---TT-EEPPPTT----S--S-GGG--HHHHTT-SS--THHHHHHHHHHHHHHHHTS-SS--SSHHHHHHHHHHHT----TTTSTTGGGSTT-----SPPPPPP-HHHHHHHHGGGHHHHHHHHHHHT-SSGGGSPPHHHHHTSHHHHSSSPPPPGGGS----/-TTTT-----SS----TT---HHHHHHHT-HHHHHHT--HHHHHHHHHHHHHTTTT--HHHHHHT-/---HHHHHHTTSHHHHTT---HHHHHHHHHHHHHHHHHHHHHHHH---PPPPPPHHHHHHHHHHHHHHHHHHHHHTT--HHHHHHHHHHHHHHHHHS-TTTS-HHHHHHHHHHHHHHHTT----HHHHHHHTT-S-THHHHTTHHHHHHHTTT------SHHHHHHHHHHHHT-SSS-HHHHHHHHHHHHHHHTTHHHHSSHHHHS-HHHHHHHHHHHH-HHHHHHHHHHHHH--HHHHHHHHHHHHHHHHHHHTT-GGGGTTTT-HHHIIIIIHHHHHHHTTTS-TTTS-HHHHHHHHHHHHHSSS--S----/---HHHHHHHHHHTTEEEEEEEE--SSEEEEEEEESS-TTSEEEEEEE---SS--SSS-HHHHHHHHHHHHHTT-TTB--EEEEEE-TTS-EEEEE---TT-BHHHHHH-TTT----HHHHHHHHHHHHHHHHHHHHTTEE-----GGGEEE-TTS-EEE---TT-EEPPPTT----S--S-GGG--HHHHTT-SS--THHHHHHHHHHHHHHHHTS-SS--SSHHHHHHHHHHHT----TTTSTTGGGSTT-----SPPPPPP-HHHHHHHHGGGHHHHHHHHHHHT-SSGGGSPPHHHHHTSGGGGSSSPPPPGGGSPP--/--TTTT-----SS----TT---HHHHHHHT-HHHHHHT--HHHHHHHHHHHHHTTTT--HHHHHHH-

Radius of gyration: 46.91 Å; Cα contacts (8 Å, |Δi|>4): 2356; chains: 6; bounding box: 104×82×134 Å

B-factor: mean 50.12, std 23.43, range [6.39, 182.33]

Foldseek 3Di:
DDPVVVVVCVACLNVPQADDPVVLLVLLQVQQVVQLVVLCVVCVCPDAADGDDSVLQLVVLLLLLLVLLVLCVLVVHDLQLNLQLLVLSVQLCSNHTCLEEPSVQSSLLSSQVSCVLVPHHDDLVVSCVSVVHDDSVQNVLCNVVSCVSNPVRSDDDALLVVLVVLLVVVVPDPVDDVVLSVQLSVQLNLLSSKQCSSFVLSRHDDSNLLSLLSSCVRPVVSSVVSLCVVVVCDPVSVVSVVSSVVSNVSSVVIGSVCSCVSVPPVNCVPPPVVSVVSSVRSHRPQRHRSSNVSVVVVCCVVPVPDDDPDPD/DDPVQVVLVVVVLQKDWAAFPDDDLQWTKTKIAGPVDRVHIWIKIWGAQPRVDPPGGALQVVQCVPVLVVLADDLQAKHFPDWGADPVRITMTTIADFPQAWQLLLLQPPPPHDDALLALLVQLLSVLVQLVSCVVSQKAQQADDTNQWTAHPQQRTHRYRRSPMDGQDDPPQFAFLPTYDLLQAAVLSLLGGGHDGSLRVLSSSLQRSLCSQQSHGQQDAPDSQSSLVSCQVPFWHDDCVQANCQCVRNRDDDPPDDTGHGDDLVVCCVRRVRLHSQSSVLSNLSRRNHSVSRDHSVSSNPGCSCVDPPHHDDSNPHIGDD/DVVVPPDDDDDPDDQDPPDDDVVCVVVVPPPCCVVVPPDPSVVSVVVVCVVCPCVVPDPVVVVVVD/DDDPVVVVVCPACLNVPQADDPVVLVVLLQCQQVVQLVVLCVVCVCPDAADGDHSVLQLVVLLLLLLVLLVLCVLVVHDLQLNLQLLVLSVQLCSNHTCLQEPSVQSSLLSSQVSCVLVPHHDDLVVSCVSVVHPDSLSNVLCNVVSCVSNPVRSDDDAQLVVLVVLLVVVVPDPVDDVVLSVQLNVQLNQLSSKQCSSFVLSRHDDSNLLSLLSSCVSPVVSSVVSLCVVPVCPVVVSVVSVVSSVVSNVSSVVIGSVCSCVSVPPVCCVPPPVVSVVSSVRSHRPQRHRSSNVSVVVVVCVPDVPDDDPDDD/DQDPQRVVLVVVVLQKDWAAFPDDDQQWTKTKIAGPVGRVHIWIKIKGDDDPPDPPPDALQVVQCVPVLVVLADDQQAKHFPDWGADPVRITITTIADQPQAWQLLLLQPPPPHDDALLALLQQLLSVLVQLVSCVVSQKAQQADDGNQFTAHPLQRTHRYRRSPMDGQDDPPQFAFLPTYDLLQAAVLSLLGAGHDGSLRVLSSSLQRSLCNQQSHGQQDDPDSQSSLVSCQVPAWHDDCVQANCSCVRNRDDDPPDDTGHGDDLVVVCVRRVRLHSQSSVLSNLSRRRHSVSRDHSVNSNVGCSCVDPPHHDDSNPHIGSD/DDPCVPPDDDDDPDDQDPPDDDVVCVVVVPPCCCVVVPPDVSVVSVVVVCVVCPCPVPDPVVVVVVD

Organism: Chaetomium thermophilum (strain DSM 1495 / CBS 144.50 / IMI 039719) (NCBI:txid759272)

Nearest PDB structures (foldseek):
  6z4x-assembly2_F  TM=1.010E+00  e=8.399E-11  Thermochaetoides thermophila
  6z4x-assembly2_D  TM=1.002E+00  e=1.764E-40  Thermochaetoides thermophila
  6z4x-assembly1_A  TM=1.001E+00  e=1.126E-39  Thermochaetoides thermophila
  6xi8-assembly1_B  TM=8.940E-01  e=2.205E-12  Saccharomyces cerevisiae S288C
  7kue-assembly1_B  TM=9.377E-01  e=1.534E-11  Saccharomyces cerevisiae S288C

Sequence (1404 aa):
IASEDARYRQSSQYELWSFSPSQLASMREKTNAAARARITERLLSPTLPEFLTPAEELLLVTFYTAELLRAGDHADMSDEIKATAATFFKRFYITNSIMTYPPQEMLLVALFFGCKAEGAFPSISDFAKTFGRERPEEILAGEFLLCQGIRFALDVKHPFRALRGAIMELSTLPDVEPARLVAAEQRAREILRFSPLITDAYFHFTPSQIMLAALSLADRGLAERLIQDTFHYSHVRDKVLGTIEACRDMLSKELPERREHWNNKTVYKAQIQPIRKKLNKCRDPDRWNLVELQRIRREQASRKGFDSDDEGPDPVEQMNEAEKRKYIKGKKLGEGTYANVYLGHSRDDPNFKVAIKKIKVQAQYKDGMAPDAVRELKYLRELRGHPNIIGLISVFSSKDQNLNLVLEYLPLGDLEMLIRDVERVRYGAADIKAWMGMLTRAVWWCHENFILHRDIKPNNLLIAADGEVKLADFGLARSFADPGRRMTANVITRWYRPPELLFGARHYGGAVDIWSVGMVFAELIIRSPFLPGNTEMEQITLICKHIGTPTEENWPGVSKLPEWWDPMEEPIPVWGKDAYMARFGAVGSEGVDLLWRTLQLDPKKRITAREMLEHRWWRTDPKPTRKEDLPKKSDPFGGMEFVPSRYRVREELNHPSLDKYRIDQQHITGGYSFLDYISRAMFEAFAGLAVFIEDEKEAGTIASEDARYRQSSQYELWSFSPSQLASMREKTNAAARARITERLLSPTLPEFLTPAEELLLVTFYTAELLRAGDHADMSDEIKATAATFFKRFYITNSIMTYPPQEMLLVALFFGCKAEGAFPSISDFAKTFGRERPEEILAGEFLLCQGIRFALDVKHPFRALRGAIMELSTLPDVEPARLVAAEQRAREILRFSPLITDAYFHFTPSQIMLAALSLADRGLAERLIQDTFHYGSHVRDKVLGTIEACRDMLSKELPERREHWNNKTVYKAQIQPIRKKLNKCRDPDRWNLVELQRIRREQASRKGFDSDDEGTPDPVEQMNEAEKRKYIKGKKLGEGTYANVYLGHSRDDPNFKVAIKKIKVQAQYKDGMAPDAVRELKYLRELRGHPNIIGLISVFSSKDQNLNLVLEYLPLGDLEMLIRDVERVRYGAADIKAWMGMLTRAVWWCHENFILHRDIKPNNLLIAADGEVKLADFGLARSFADPGRRMTANVITRWYRPPELLFGARHYGGAVDIWSVGMVFAELIIRSPFLPGNTEMEQITLICKHIGTPTEENWPGVSKLPEWWDPMEEPIPVWGKDAYMARFGAVGSEGVDLLWRTLQLDPKKRITAREMLEHRWWRTDPKPTRKEDLPKKSYDPFGGMEFVPSRYRVREELNHPSLDKYRIDQQHITGGYSFLDYISRAMFEAFAGLAVFIEDEKEAG